Protein AF-A0A2A9NXT7-F1 (afdb_monomer_lite)

Organism: NCBI:txid703135

Foldseek 3Di:
DFEFDPVLLVVLQVLQVVCCVVVLFQKKWKWKDFLVGTHHTHIFHALFRPDCVLPGDDQLFKEFQFQVLQLLLLLLLLLCVQVVLFPQFDQLCVLVVLQPQAWEWDQDPVRDIDIDTAPDGAGLLCLLFQQQLQAQPPCPCLQDDDGPVFFDFDFAPDDPNVVSVVRDHGHDHGQAAHHDHQSSLSSQSSSCSSVVHHSQVSSCVQPQVVLVFDFKGLACDVVNVSSYGFAWEQDLVSHIDTPPCPTGGYHSHNNTYRRRRSRGRMMGRQNSVVSSLSLLLCLLVVNDPDRSGDNVSSVQQQDFDGDPRRQVVVCVVCVLPAHRWGGGSRFIWRQDQQQLAAHGSKGWDGRQQLKIKIHRSPLSMIMIMGRNYDGRPPVSSVVSVLVSRSSSLLSSLVVCVVVPNLVVNLVNLRSSCVSPVLDLVSLLSNLVSCLSVLVLVSSLVSLVSSCVNPVLPLSSLQSNLSSLVSVCVDDPVSNVVSLVSSLVSLVSSCVNVVPPPVSVVVNVVSVVVVVVVVVVVVVVVPDDDDDDDDDDDDDDDDDDDDDDDDDDDPDDDPDPPDDDDDDDDDDDDDDDDDDDDDDDDDDDDDDDDDDDDDDDDDDDDDDDDDDDDDDDDDDDDDDDDDDDDDDPPDPVVVVVVVVPDDDDDAADWADDPVRPIGGDDDDDDDDDDDDDDDDDDDDDDDDDDDDDDDDDDDDDDDDDDDQQLAPVSLVVQCVVDDDLVSNVVNVVSAQLLSCQVRPAVPDALVNVLSNLVSLLVVCVVVVPDVVSLVSVVSNLQSCQNHPCSLVNLQPDDPVSVVSVVSSCVSSVCSDDSPSNPDSHD

InterPro domains:
  IPR001466 Beta-lactamase-related [PF00144] (15-372)
  IPR011990 Tetratricopeptide-like helical domain superfamily [G3DSA:1.25.40.10] (394-530)
  IPR011990 Tetratricopeptide-like helical domain superfamily [SSF48452] (392-512)
  IPR012338 Beta-lactamase/transpeptidase-like [G3DSA:3.40.710.10] (1-393)
  IPR012338 Beta-lactamase/transpeptidase-like [SSF56601] (7-393)
  IPR019734 Tetratricopeptide repeat [PS50005] (390-423)
  IPR019734 Tetratricopeptide repeat [SM00028] (390-423)
  IPR019734 Tetratricopeptide repeat [SM00028] (424-457)
  IPR025986 RNA-polymerase II-associated protein 3-like, C-terminal domain [PF13877] (708-801)
  IPR050789 Diverse Enzymatic Activities [PTHR43283] (9-393)

Structure (mmCIF, N/CA/C/O backbone):
data_AF-A0A2A9NXT7-F1
#
_entry.id   AF-A0A2A9NXT7-F1
#
loop_
_atom_site.group_PDB
_atom_site.id
_atom_site.type_symbol
_atom_site.label_atom_id
_atom_site.label_alt_id
_atom_site.label_comp_id
_atom_site.label_asym_id
_atom_site.label_entity_id
_atom_site.label_seq_id
_atom_site.pdbx_PDB_ins_code
_atom_site.Cartn_x
_atom_site.Cartn_y
_atom_site.Cartn_z
_atom_site.occupancy
_atom_site.B_iso_or_equiv
_atom_site.auth_seq_id
_atom_site.auth_comp_id
_atom_site.auth_asym_id
_atom_site.auth_atom_id
_atom_site.pdbx_PDB_model_num
ATOM 1 N N . MET A 1 1 ? 7.589 -19.777 -10.063 1.00 59.06 1 MET A N 1
ATOM 2 C CA . MET A 1 1 ? 8.849 -19.120 -9.666 1.00 59.06 1 MET A CA 1
ATOM 3 C C . MET A 1 1 ? 8.966 -17.757 -10.291 1.00 59.06 1 MET A C 1
ATOM 5 O O . MET A 1 1 ? 9.467 -17.610 -11.402 1.00 59.06 1 MET A O 1
ATOM 9 N N . VAL A 1 2 ? 8.503 -16.762 -9.542 1.00 70.38 2 VAL A N 1
ATOM 10 C CA . VAL A 1 2 ? 8.770 -15.353 -9.833 1.00 70.38 2 VAL A CA 1
ATOM 11 C C . VAL A 1 2 ? 10.233 -15.041 -9.477 1.00 70.38 2 VAL A C 1
ATOM 13 O O . VAL A 1 2 ? 10.809 -15.640 -8.566 1.00 70.38 2 VAL A O 1
ATOM 16 N N . SER A 1 3 ? 10.883 -14.148 -10.224 1.00 74.06 3 SER A N 1
ATOM 17 C CA . SER A 1 3 ? 12.229 -13.667 -9.888 1.00 74.06 3 SER A CA 1
ATOM 18 C C . SER A 1 3 ? 12.524 -12.302 -10.505 1.00 74.06 3 SER A C 1
ATOM 20 O O . SER A 1 3 ? 11.929 -11.927 -11.514 1.00 74.06 3 SER A O 1
ATOM 22 N N . ILE A 1 4 ? 13.462 -11.574 -9.900 1.00 79.31 4 ILE A N 1
ATOM 23 C CA . ILE A 1 4 ? 14.001 -10.295 -10.380 1.00 79.31 4 ILE A CA 1
ATOM 24 C C . ILE A 1 4 ? 15.512 -10.483 -10.589 1.00 79.31 4 ILE A C 1
ATOM 26 O O . ILE A 1 4 ? 16.137 -11.316 -9.928 1.00 79.31 4 ILE A O 1
ATOM 30 N N . ARG A 1 5 ? 16.096 -9.774 -11.560 1.00 76.62 5 ARG A N 1
ATOM 31 C CA . ARG A 1 5 ? 17.522 -9.891 -11.906 1.00 76.62 5 ARG A CA 1
ATOM 32 C C . ARG A 1 5 ? 18.407 -9.041 -10.992 1.00 76.62 5 ARG A C 1
ATOM 34 O O . ARG A 1 5 ? 17.991 -7.965 -10.577 1.00 76.62 5 ARG A O 1
ATOM 41 N N . GLN A 1 6 ? 19.668 -9.450 -10.833 1.00 78.38 6 GLN A N 1
ATOM 42 C CA . GLN A 1 6 ? 20.720 -8.640 -10.196 1.00 78.38 6 GLN A CA 1
ATOM 43 C C . GLN A 1 6 ? 20.887 -7.255 -10.839 1.00 78.38 6 GLN A C 1
ATOM 45 O O . GLN A 1 6 ? 21.104 -6.286 -10.128 1.00 78.38 6 GLN A O 1
ATOM 50 N N . GLU A 1 7 ? 20.702 -7.143 -12.159 1.00 77.81 7 GLU A N 1
ATOM 51 C CA . GLU A 1 7 ? 20.704 -5.861 -12.885 1.00 77.81 7 GLU A CA 1
ATOM 52 C C . GLU A 1 7 ? 19.653 -4.882 -12.320 1.00 77.81 7 GLU A C 1
ATOM 54 O O . GLU A 1 7 ? 19.958 -3.728 -12.047 1.00 77.81 7 GLU A O 1
ATOM 59 N N . THR A 1 8 ? 18.428 -5.362 -12.080 1.00 83.06 8 THR A N 1
ATOM 60 C CA . THR A 1 8 ? 17.319 -4.564 -11.526 1.00 83.06 8 THR A CA 1
ATOM 61 C C . THR A 1 8 ? 17.441 -4.373 -10.010 1.00 83.06 8 THR A C 1
ATOM 63 O O . THR A 1 8 ? 17.021 -3.345 -9.492 1.00 83.06 8 THR A O 1
ATOM 66 N N . GLN A 1 9 ? 18.035 -5.331 -9.287 1.00 86.62 9 GLN A N 1
ATOM 67 C CA . GLN A 1 9 ? 18.376 -5.162 -7.868 1.00 86.62 9 GLN A CA 1
ATOM 68 C C . GLN A 1 9 ? 19.407 -4.037 -7.677 1.00 86.62 9 GLN A C 1
ATOM 70 O O . GLN A 1 9 ? 19.237 -3.220 -6.778 1.00 86.62 9 GLN A O 1
ATOM 75 N N . ALA A 1 10 ? 20.432 -3.970 -8.536 1.00 87.88 10 ALA A N 1
ATOM 76 C CA . ALA A 1 10 ? 21.434 -2.906 -8.521 1.00 87.88 10 ALA A CA 1
ATOM 77 C C . ALA A 1 10 ? 20.811 -1.537 -8.835 1.00 87.88 10 ALA A C 1
ATOM 79 O O . ALA A 1 10 ? 20.948 -0.630 -8.027 1.00 87.88 10 ALA A O 1
ATOM 80 N N . GLU A 1 11 ? 20.023 -1.415 -9.913 1.00 89.69 11 GLU A N 1
ATOM 81 C CA . GLU A 1 11 ? 19.340 -0.156 -10.271 1.00 89.69 11 GLU A CA 1
ATOM 82 C C . GLU A 1 11 ? 18.445 0.381 -9.130 1.00 89.69 11 GLU A C 1
ATOM 84 O O . GLU A 1 11 ? 18.387 1.584 -8.882 1.00 89.69 11 GLU A O 1
ATOM 89 N N . ILE A 1 12 ? 17.787 -0.515 -8.385 1.00 92.81 12 ILE A N 1
ATOM 90 C CA . ILE A 1 12 ? 16.991 -0.170 -7.197 1.00 92.81 12 ILE A CA 1
ATOM 91 C C . ILE A 1 12 ? 17.866 0.318 -6.031 1.00 92.81 12 ILE A C 1
ATOM 93 O O . ILE A 1 12 ? 17.501 1.289 -5.369 1.00 92.81 12 ILE A O 1
ATOM 97 N N . VAL A 1 13 ? 19.016 -0.317 -5.785 1.00 94.38 13 VAL A N 1
ATOM 98 C CA . VAL A 1 13 ? 19.983 0.122 -4.763 1.00 94.38 13 VAL A CA 1
ATOM 99 C C . VAL A 1 13 ? 20.605 1.471 -5.135 1.00 94.38 13 VAL A C 1
ATOM 101 O O . VAL A 1 13 ? 20.689 2.346 -4.277 1.00 94.38 13 VAL A O 1
ATOM 104 N N . ASP A 1 14 ? 20.965 1.678 -6.401 1.00 94.06 14 ASP A N 1
ATOM 105 C CA . ASP A 1 14 ? 21.561 2.923 -6.895 1.00 94.06 14 ASP A CA 1
ATOM 106 C C . ASP A 1 14 ? 20.595 4.111 -6.744 1.00 94.06 14 ASP A C 1
ATOM 108 O O . ASP A 1 14 ? 20.983 5.164 -6.239 1.00 94.06 14 ASP A O 1
ATOM 112 N N . ILE A 1 15 ? 19.313 3.934 -7.089 1.00 94.62 15 ILE A N 1
ATOM 113 C CA . ILE A 1 15 ? 18.274 4.965 -6.908 1.00 94.62 15 ILE A CA 1
ATOM 114 C C . ILE A 1 15 ? 18.008 5.250 -5.420 1.00 94.62 15 ILE A C 1
ATOM 116 O O . ILE A 1 15 ? 17.827 6.408 -5.038 1.00 94.62 15 ILE A O 1
ATOM 120 N N . ILE A 1 16 ? 18.013 4.221 -4.565 1.00 96.50 16 ILE A N 1
ATOM 121 C CA . ILE A 1 16 ? 17.891 4.396 -3.110 1.00 96.50 16 ILE A CA 1
ATOM 122 C C . ILE A 1 16 ? 19.084 5.195 -2.566 1.00 96.50 16 ILE A C 1
ATOM 124 O O . ILE A 1 16 ? 18.872 6.173 -1.851 1.00 96.50 16 ILE A O 1
ATOM 128 N N . ASN A 1 17 ? 20.317 4.854 -2.951 1.00 95.75 17 ASN A N 1
ATOM 129 C CA . ASN A 1 17 ? 21.516 5.597 -2.557 1.00 95.75 17 ASN A CA 1
ATOM 130 C C . ASN A 1 17 ? 21.456 7.055 -3.037 1.00 95.75 17 ASN A C 1
ATOM 132 O O . ASN A 1 17 ? 21.666 7.966 -2.238 1.00 95.75 17 ASN A O 1
ATOM 136 N N . GLN A 1 18 ? 21.061 7.299 -4.291 1.00 94.81 18 GLN A N 1
ATOM 137 C CA . GLN A 1 18 ? 20.911 8.646 -4.849 1.00 94.81 18 GLN A CA 1
ATOM 138 C C . GLN A 1 18 ? 19.901 9.507 -4.061 1.00 94.81 18 GLN A C 1
ATOM 140 O O . GLN A 1 18 ? 20.112 10.713 -3.894 1.00 94.81 18 GLN A O 1
ATOM 145 N N . ALA A 1 19 ? 18.823 8.917 -3.531 1.00 94.50 19 ALA A N 1
ATOM 146 C CA . ALA A 1 19 ? 17.852 9.624 -2.689 1.00 94.50 19 ALA A CA 1
ATOM 147 C C . ALA A 1 19 ? 18.433 10.055 -1.323 1.00 94.50 19 ALA A C 1
ATOM 149 O O . ALA A 1 19 ? 18.023 11.090 -0.790 1.00 94.50 19 ALA A O 1
ATOM 150 N N . ILE A 1 20 ? 19.409 9.309 -0.789 1.00 95.50 20 ILE A N 1
ATOM 151 C CA . ILE A 1 20 ? 20.138 9.648 0.445 1.00 95.50 20 ILE A CA 1
ATOM 152 C C . ILE A 1 20 ? 21.269 10.649 0.169 1.00 95.50 20 ILE A C 1
ATOM 154 O O . ILE A 1 20 ? 21.393 11.650 0.872 1.00 95.50 20 ILE A O 1
ATOM 158 N N . GLU A 1 21 ? 22.070 10.432 -0.878 1.00 93.44 21 GLU A N 1
ATOM 159 C CA . GLU A 1 21 ? 23.187 11.310 -1.265 1.00 93.44 21 GLU A CA 1
ATOM 160 C C . GLU A 1 21 ? 22.716 12.727 -1.622 1.00 93.44 21 GLU A C 1
ATOM 162 O O . GLU A 1 21 ? 23.329 13.715 -1.217 1.00 93.44 21 GLU A O 1
ATOM 167 N N . SER A 1 22 ? 21.575 12.837 -2.312 1.00 92.25 22 SER A N 1
ATOM 168 C CA . SER A 1 22 ? 20.908 14.118 -2.593 1.00 92.25 22 SER A CA 1
ATOM 169 C C . SER A 1 22 ? 20.229 14.753 -1.371 1.00 92.25 22 SER A C 1
ATOM 171 O O . SER A 1 22 ? 19.699 15.857 -1.482 1.00 92.25 22 SER A O 1
ATOM 173 N N . LYS A 1 23 ? 20.225 14.071 -0.214 1.00 90.44 23 LYS A N 1
ATOM 174 C CA . LYS A 1 23 ? 19.500 14.436 1.018 1.00 90.44 23 LYS A CA 1
ATOM 175 C C . LYS A 1 23 ? 17.987 14.610 0.829 1.00 90.44 23 LYS A C 1
ATOM 177 O O . LYS A 1 23 ? 17.329 15.268 1.632 1.00 90.44 23 LYS A O 1
ATOM 182 N N . THR A 1 24 ? 17.424 13.997 -0.213 1.00 90.19 24 THR A N 1
ATOM 183 C CA . THR A 1 24 ? 15.979 14.003 -0.483 1.00 90.19 24 THR A CA 1
ATOM 184 C C . THR A 1 24 ? 15.219 13.225 0.598 1.00 90.19 24 THR A C 1
ATOM 186 O O . THR A 1 24 ? 14.117 13.622 0.992 1.00 90.19 24 THR A O 1
ATOM 189 N N . LEU A 1 25 ? 15.822 12.145 1.108 1.00 94.25 25 LEU A N 1
ATOM 190 C CA . LEU A 1 25 ? 15.326 11.339 2.224 1.00 94.25 25 LEU A CA 1
ATOM 191 C C . LEU A 1 25 ? 16.438 11.096 3.263 1.00 94.25 25 LEU A C 1
ATOM 193 O O . LEU A 1 25 ? 17.611 11.036 2.892 1.00 94.25 25 LEU A O 1
ATOM 197 N N . PRO A 1 26 ? 16.090 10.930 4.554 1.00 94.69 26 PRO A N 1
ATOM 198 C CA . PRO A 1 26 ? 17.063 10.621 5.606 1.00 94.69 26 PRO A CA 1
ATOM 199 C C . PRO A 1 26 ? 17.515 9.156 5.558 1.00 94.69 26 PRO A C 1
ATOM 201 O O . PRO A 1 26 ? 18.662 8.831 5.867 1.00 94.69 26 PRO A O 1
ATOM 204 N N . ASN A 1 27 ? 16.587 8.278 5.178 1.00 96.19 27 ASN A N 1
ATOM 205 C CA . ASN A 1 27 ? 16.752 6.842 5.070 1.00 96.19 27 ASN A CA 1
ATOM 206 C C . ASN A 1 27 ? 15.660 6.240 4.171 1.00 96.19 27 ASN A C 1
ATOM 208 O O . ASN A 1 27 ? 14.629 6.871 3.919 1.00 96.19 27 ASN A O 1
ATOM 212 N N . VAL A 1 28 ? 15.891 5.005 3.727 1.00 97.62 28 VAL A N 1
ATOM 213 C CA . VAL A 1 28 ? 14.899 4.129 3.093 1.00 97.62 28 VAL A CA 1
ATOM 214 C C . VAL A 1 28 ? 15.187 2.688 3.508 1.00 97.62 28 VAL A C 1
ATOM 216 O O . VAL A 1 28 ? 16.340 2.256 3.470 1.00 97.62 28 VAL A O 1
ATOM 219 N N . VAL A 1 29 ? 14.144 1.913 3.810 1.00 98.25 29 VAL A N 1
ATOM 220 C CA . VAL A 1 29 ? 14.169 0.442 3.750 1.00 98.25 29 VAL A CA 1
ATOM 221 C C . VAL A 1 29 ? 13.077 -0.018 2.787 1.00 98.25 29 VAL A C 1
ATOM 223 O O . VAL A 1 29 ? 11.920 0.365 2.943 1.00 98.25 29 VAL A O 1
ATOM 226 N N . PHE A 1 30 ? 13.439 -0.832 1.794 1.00 98.44 30 PHE A N 1
ATOM 227 C CA . PHE A 1 30 ? 12.562 -1.311 0.724 1.00 98.44 30 PHE A CA 1
ATOM 228 C C . PHE A 1 30 ? 12.671 -2.832 0.557 1.00 98.44 30 PHE A C 1
ATOM 230 O O . PHE A 1 30 ? 13.759 -3.377 0.360 1.00 98.44 30 PHE A O 1
ATOM 237 N N . GLY A 1 31 ? 11.531 -3.520 0.617 1.00 98.00 31 GLY A N 1
ATOM 238 C CA . GLY A 1 31 ? 11.428 -4.973 0.510 1.00 98.00 31 GLY A CA 1
ATOM 239 C C . GLY A 1 31 ? 10.452 -5.409 -0.582 1.00 98.00 31 GLY A C 1
ATOM 240 O O . GLY A 1 31 ? 9.405 -4.789 -0.774 1.00 98.00 31 GLY A O 1
ATOM 241 N N . VAL A 1 32 ? 10.776 -6.497 -1.286 1.00 98.00 32 VAL A N 1
ATOM 242 C CA . VAL A 1 32 ? 9.929 -7.119 -2.319 1.00 98.00 32 VAL A CA 1
ATOM 243 C C . VAL A 1 32 ? 10.024 -8.637 -2.216 1.00 98.00 32 VAL A C 1
ATOM 245 O O . VAL A 1 32 ? 11.116 -9.200 -2.112 1.00 98.00 32 VAL A O 1
ATOM 248 N N . THR A 1 33 ? 8.885 -9.318 -2.288 1.00 97.56 33 THR A N 1
ATOM 249 C CA . THR A 1 33 ? 8.779 -10.774 -2.160 1.00 97.56 33 THR A CA 1
ATOM 250 C C . THR A 1 33 ? 7.800 -11.348 -3.177 1.00 97.56 33 THR A C 1
ATOM 252 O O . THR A 1 33 ? 6.821 -10.696 -3.537 1.00 97.56 33 THR A O 1
ATOM 255 N N . SER A 1 34 ? 8.035 -12.591 -3.593 1.00 95.38 34 SER A N 1
ATOM 256 C CA . SER A 1 34 ? 6.974 -13.464 -4.096 1.00 95.38 34 SER A CA 1
ATOM 257 C C . SER A 1 34 ? 6.466 -14.380 -2.981 1.00 95.38 34 SER A C 1
ATOM 259 O O . SER A 1 34 ? 6.934 -14.286 -1.841 1.00 95.38 34 SER A O 1
ATOM 261 N N . ALA A 1 35 ? 5.531 -15.280 -3.298 1.00 93.88 35 ALA A N 1
ATOM 262 C CA . ALA A 1 35 ? 5.104 -16.339 -2.382 1.00 93.88 35 ALA A CA 1
ATOM 263 C C . ALA A 1 35 ? 6.256 -17.300 -2.022 1.00 93.88 35 ALA A C 1
ATOM 265 O O . ALA A 1 35 ? 6.343 -17.763 -0.886 1.00 93.88 35 ALA A O 1
ATOM 266 N N . GLU A 1 36 ? 7.148 -17.604 -2.973 1.00 92.44 36 GLU A N 1
ATOM 267 C CA . GLU A 1 36 ? 8.217 -18.588 -2.762 1.00 92.44 36 GLU A CA 1
ATOM 268 C C . GLU A 1 36 ? 9.413 -18.021 -1.982 1.00 92.44 36 GLU A C 1
ATOM 270 O O . GLU A 1 36 ? 10.052 -18.759 -1.235 1.00 92.44 36 GLU A O 1
ATOM 275 N N . LYS A 1 37 ? 9.762 -16.740 -2.178 1.00 93.12 37 LYS A N 1
ATOM 276 C CA . LYS A 1 37 ? 10.974 -16.145 -1.591 1.00 93.12 37 LYS A CA 1
ATOM 277 C C . LYS A 1 37 ? 11.002 -14.618 -1.630 1.00 93.12 37 LYS A C 1
ATOM 279 O O . LYS A 1 37 ? 10.293 -13.970 -2.398 1.00 93.12 37 LYS A O 1
ATOM 284 N N . GLU A 1 38 ? 11.931 -14.062 -0.864 1.00 94.81 38 GLU A N 1
ATOM 285 C CA . GLU A 1 38 ? 12.417 -12.695 -1.039 1.00 94.81 38 GLU A CA 1
ATOM 286 C C . GLU A 1 38 ? 13.038 -12.481 -2.427 1.00 94.81 38 GLU A C 1
ATOM 288 O O . GLU A 1 38 ? 13.704 -13.367 -2.973 1.00 94.81 38 GLU A O 1
ATOM 293 N N . LEU A 1 39 ? 12.812 -11.297 -2.997 1.00 93.38 39 LEU A N 1
ATOM 294 C CA . LEU A 1 39 ? 13.306 -10.906 -4.318 1.00 93.38 39 LEU A CA 1
ATOM 295 C C . LEU A 1 39 ? 14.231 -9.693 -4.255 1.00 93.38 39 LEU A C 1
ATOM 297 O O . LEU A 1 39 ? 15.220 -9.658 -4.984 1.00 93.38 39 LEU A O 1
ATOM 301 N N . ILE A 1 40 ? 13.915 -8.716 -3.405 1.00 95.06 40 ILE A N 1
ATOM 302 C CA . ILE A 1 40 ? 14.730 -7.532 -3.124 1.00 95.06 40 ILE A CA 1
ATOM 303 C C . ILE A 1 40 ? 14.623 -7.254 -1.625 1.00 95.06 40 ILE A C 1
ATOM 305 O O . ILE A 1 40 ? 13.520 -7.259 -1.078 1.00 95.06 40 ILE A O 1
ATOM 309 N N . PHE A 1 41 ? 15.750 -6.943 -0.995 1.00 96.38 41 PHE A N 1
ATOM 310 C CA . PHE A 1 41 ? 15.785 -6.212 0.264 1.00 96.38 41 PHE A CA 1
ATOM 311 C C . PHE A 1 41 ? 16.926 -5.195 0.170 1.00 96.38 41 PHE A C 1
ATOM 313 O O . PHE A 1 41 ? 18.079 -5.580 -0.012 1.00 96.38 41 PHE A O 1
ATOM 320 N N . ALA A 1 42 ? 16.596 -3.907 0.205 1.00 96.81 42 ALA A N 1
ATOM 321 C CA . ALA A 1 42 ? 17.526 -2.801 -0.003 1.00 96.81 42 ALA A CA 1
ATOM 322 C C . ALA A 1 42 ? 17.309 -1.732 1.073 1.00 96.81 42 ALA A C 1
ATOM 324 O O . ALA A 1 42 ? 16.172 -1.459 1.458 1.00 96.81 42 ALA A O 1
ATOM 325 N N . HIS A 1 43 ? 18.390 -1.139 1.575 1.00 97.12 43 HIS A N 1
ATOM 326 C CA . HIS A 1 43 ? 18.325 -0.142 2.639 1.00 97.12 43 HIS A CA 1
ATOM 327 C C . HIS A 1 43 ? 19.520 0.817 2.592 1.00 97.12 43 HIS A C 1
ATOM 329 O O . HIS A 1 43 ? 20.632 0.397 2.276 1.00 97.12 43 HIS A O 1
ATOM 335 N N . ALA A 1 44 ? 19.291 2.093 2.912 1.00 97.12 44 ALA A N 1
ATOM 336 C CA . ALA A 1 44 ? 20.326 3.127 2.979 1.00 97.12 44 ALA A CA 1
ATOM 337 C C . ALA A 1 44 ? 19.911 4.288 3.900 1.00 97.12 44 ALA A C 1
ATOM 339 O O . ALA A 1 44 ? 18.722 4.510 4.128 1.00 97.12 44 ALA A O 1
ATOM 340 N N . GLY A 1 45 ? 20.892 5.056 4.385 1.00 96.25 45 GLY A N 1
ATOM 341 C CA . GLY A 1 45 ? 20.693 6.210 5.273 1.00 96.25 45 GLY A CA 1
ATOM 342 C C . GLY A 1 45 ? 20.793 5.895 6.769 1.00 96.25 45 GLY A C 1
ATOM 343 O O . GLY A 1 45 ? 21.011 4.749 7.173 1.00 96.25 45 GLY A O 1
ATOM 344 N N . THR A 1 46 ? 20.705 6.934 7.599 1.00 95.50 46 THR A N 1
ATOM 345 C CA . THR A 1 46 ? 20.959 6.867 9.050 1.00 95.50 46 THR A CA 1
ATOM 346 C C . THR A 1 46 ? 19.669 6.701 9.855 1.00 95.50 46 THR A C 1
ATOM 348 O O . THR A 1 46 ? 18.597 7.116 9.416 1.00 95.50 46 THR A O 1
ATOM 351 N N . ARG A 1 47 ? 19.754 6.091 11.047 1.00 94.00 47 ARG A N 1
ATOM 352 C CA . ARG A 1 47 ? 18.587 5.898 11.937 1.00 94.00 47 ARG A CA 1
ATOM 353 C C . ARG A 1 47 ? 18.106 7.196 12.592 1.00 94.00 47 ARG A C 1
ATOM 355 O O . ARG A 1 47 ? 16.940 7.297 12.953 1.00 94.00 47 ARG A O 1
ATOM 362 N N . VAL A 1 48 ? 19.006 8.164 12.739 1.00 93.62 48 VAL A N 1
ATOM 363 C CA . VAL A 1 48 ? 18.751 9.534 13.202 1.00 93.62 48 VAL A CA 1
ATOM 364 C C . VAL A 1 48 ? 19.194 10.498 12.102 1.00 93.62 48 VAL A C 1
ATOM 366 O O . VAL A 1 48 ? 20.226 10.268 11.460 1.00 93.62 48 VAL A O 1
ATOM 369 N N . LEU A 1 49 ? 18.431 11.566 11.849 1.00 93.12 49 LEU A N 1
ATOM 370 C CA . LEU A 1 49 ? 18.704 12.488 10.739 1.00 93.12 49 LEU A CA 1
ATOM 371 C C . LEU A 1 49 ? 20.106 13.113 10.845 1.00 93.12 49 LEU A C 1
ATOM 373 O O . LEU A 1 49 ? 20.425 13.798 11.813 1.00 93.12 49 LEU A O 1
ATOM 377 N N . SER A 1 50 ? 20.912 12.948 9.791 1.00 86.56 50 SER A N 1
ATOM 378 C CA . SER A 1 50 ? 22.270 13.509 9.672 1.00 86.56 50 SER A CA 1
ATOM 379 C C . SER A 1 50 ? 23.258 13.092 10.776 1.00 86.56 50 SER A C 1
ATOM 381 O O . SER A 1 50 ? 24.304 13.724 10.920 1.00 86.56 50 SER A O 1
ATOM 383 N N . GLU A 1 51 ? 22.981 12.014 11.518 1.00 90.38 51 GLU A N 1
ATOM 384 C CA . GLU A 1 51 ? 23.809 11.556 12.641 1.00 90.38 51 GLU A CA 1
ATOM 385 C C . GLU A 1 51 ? 24.330 10.114 12.420 1.00 90.38 51 GLU A C 1
ATOM 387 O O . GLU A 1 51 ? 23.754 9.156 12.943 1.00 90.38 51 GLU A O 1
ATOM 392 N N . PRO A 1 52 ? 25.434 9.905 11.668 1.00 89.38 52 PRO A N 1
ATOM 393 C CA . PRO A 1 52 ? 25.978 8.566 11.390 1.00 89.38 52 PRO A CA 1
ATOM 394 C C . PRO A 1 52 ? 26.400 7.761 12.627 1.00 89.38 52 PRO A C 1
ATOM 396 O O . PRO A 1 52 ? 26.440 6.533 12.572 1.00 89.38 52 PRO A O 1
ATOM 399 N N . SER A 1 53 ? 26.685 8.427 13.751 1.00 90.62 53 SER A N 1
ATOM 400 C CA . SER A 1 53 ? 26.969 7.793 15.047 1.00 90.62 53 SER A CA 1
ATOM 401 C C . SER A 1 53 ? 25.776 7.035 15.639 1.00 90.62 53 SER A C 1
ATOM 403 O O . SER A 1 53 ? 25.989 6.127 16.438 1.00 90.62 53 SER A O 1
ATOM 405 N N . SER A 1 54 ? 24.544 7.339 15.214 1.00 85.31 54 SER A N 1
ATOM 406 C CA . SER A 1 54 ? 23.336 6.573 15.572 1.00 85.31 54 SER A CA 1
ATOM 407 C C . SER A 1 54 ? 23.243 5.199 14.888 1.00 85.31 54 SER A C 1
ATOM 409 O O . SER A 1 54 ? 22.408 4.369 15.254 1.00 85.31 54 SER A O 1
ATOM 411 N N . GLY A 1 55 ? 24.096 4.952 13.889 1.00 91.69 55 GLY A N 1
ATOM 412 C CA . GLY A 1 55 ? 24.028 3.788 13.016 1.00 91.69 55 GLY A CA 1
ATOM 413 C C . GLY A 1 55 ? 23.150 3.998 11.779 1.00 91.69 55 GLY A C 1
ATOM 414 O O . GLY A 1 55 ? 22.448 4.9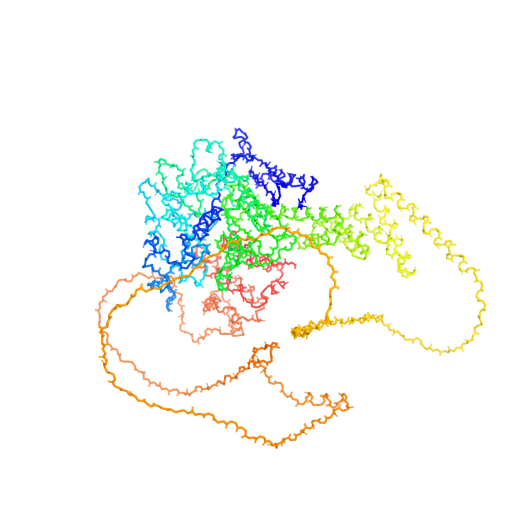98 11.609 1.00 91.69 55 GLY A O 1
ATOM 415 N N . TYR A 1 56 ? 23.212 3.016 10.885 1.00 95.50 56 TYR A N 1
ATOM 416 C CA . TYR A 1 56 ? 22.482 2.999 9.619 1.00 95.50 56 TYR A CA 1
ATOM 417 C C . TYR A 1 56 ? 21.208 2.160 9.734 1.00 95.50 56 TYR A C 1
ATOM 419 O O . TYR A 1 56 ? 21.097 1.300 10.614 1.00 95.50 56 TYR A O 1
ATOM 427 N N . VAL A 1 57 ? 20.236 2.411 8.857 1.00 96.94 57 VAL A N 1
ATOM 428 C CA . VAL A 1 57 ? 19.070 1.527 8.740 1.00 96.94 57 VAL A CA 1
ATOM 429 C C . VAL A 1 57 ? 19.473 0.182 8.145 1.00 96.94 57 VAL A C 1
ATOM 431 O O . VAL A 1 57 ? 20.358 0.097 7.291 1.00 96.94 57 VAL A O 1
ATOM 434 N N . ASP A 1 58 ? 18.813 -0.873 8.605 1.00 96.31 58 ASP A N 1
ATOM 435 C CA . ASP A 1 58 ? 19.070 -2.263 8.240 1.00 96.31 58 ASP A CA 1
ATOM 436 C C . ASP A 1 58 ? 17.787 -3.113 8.315 1.00 96.31 58 ASP A C 1
ATOM 438 O O . ASP A 1 58 ? 16.690 -2.621 8.587 1.00 96.31 58 ASP A O 1
ATOM 442 N N . LYS A 1 59 ? 17.926 -4.420 8.070 1.00 96.19 59 LYS A N 1
ATOM 443 C CA . LYS A 1 59 ? 16.820 -5.389 8.066 1.00 96.19 59 LYS A CA 1
ATOM 444 C C . LYS A 1 59 ? 16.118 -5.585 9.424 1.00 96.19 59 LYS A C 1
ATOM 446 O O . LYS A 1 59 ? 14.993 -6.074 9.431 1.00 96.19 59 LYS A O 1
ATOM 451 N N . ASP A 1 60 ? 16.772 -5.261 10.543 1.00 96.25 60 ASP A N 1
ATOM 452 C CA . ASP A 1 60 ? 16.280 -5.508 11.910 1.00 96.25 60 ASP A CA 1
ATOM 453 C C . ASP A 1 60 ? 15.948 -4.196 12.659 1.00 96.25 60 ASP A C 1
ATOM 455 O O . ASP A 1 60 ? 15.549 -4.219 13.830 1.00 96.25 60 ASP A O 1
ATOM 459 N N . THR A 1 61 ? 16.077 -3.062 11.962 1.00 97.94 61 THR A N 1
ATOM 460 C CA . THR A 1 61 ? 15.638 -1.720 12.358 1.00 97.94 61 THR A CA 1
ATOM 461 C C . THR A 1 61 ? 14.114 -1.684 12.478 1.00 97.94 61 THR A C 1
ATOM 463 O O . THR A 1 61 ? 13.392 -2.194 11.619 1.00 97.94 61 THR A O 1
ATOM 466 N N . ILE A 1 62 ? 13.622 -1.092 13.562 1.00 97.88 62 ILE A N 1
ATOM 467 C CA . ILE A 1 62 ? 12.213 -1.075 13.953 1.00 97.88 62 ILE A CA 1
ATOM 468 C C . ILE A 1 62 ? 11.592 0.262 13.556 1.00 97.88 62 ILE A C 1
ATOM 470 O O . ILE A 1 62 ? 12.047 1.313 13.991 1.00 97.88 62 ILE A O 1
ATOM 474 N N . PHE A 1 63 ? 10.520 0.204 12.775 1.00 98.06 63 PHE A N 1
ATOM 475 C CA . PHE A 1 63 ? 9.732 1.344 12.316 1.00 98.06 63 PHE A CA 1
ATOM 476 C C . PHE A 1 63 ? 8.410 1.400 13.085 1.00 98.06 63 PHE A C 1
ATOM 478 O O . PHE A 1 63 ? 7.825 0.356 13.394 1.00 98.06 63 PHE A O 1
ATOM 485 N N . TRP A 1 64 ? 7.883 2.600 13.330 1.00 96.88 64 TRP A N 1
ATOM 486 C CA . TRP A 1 64 ? 6.477 2.753 13.690 1.00 96.88 64 TRP A CA 1
ATOM 487 C C . TRP A 1 64 ? 5.617 2.479 12.451 1.00 96.88 64 TRP A C 1
ATOM 489 O O . TRP A 1 64 ? 5.772 3.122 11.410 1.00 96.88 64 TRP A O 1
ATOM 499 N N . MET A 1 65 ? 4.717 1.497 12.539 1.00 97.12 65 MET A N 1
ATOM 500 C CA . MET A 1 65 ? 3.869 1.084 11.414 1.00 97.12 65 MET A CA 1
ATOM 501 C C . MET A 1 65 ? 2.738 2.076 11.145 1.00 97.12 65 MET A C 1
ATOM 503 O O . MET A 1 65 ? 2.150 2.066 10.059 1.00 97.12 65 MET A O 1
ATOM 507 N N . CYS A 1 66 ? 2.393 2.907 12.134 1.00 95.06 66 CYS A N 1
ATOM 508 C CA . CYS A 1 66 ? 1.177 3.709 12.135 1.00 95.06 66 CYS A CA 1
ATOM 509 C C . CYS A 1 66 ? -0.011 2.836 11.671 1.00 95.06 66 CYS A C 1
ATOM 511 O O . CYS A 1 66 ? -0.229 1.720 12.148 1.00 95.06 66 CYS A O 1
ATOM 513 N N . SER A 1 67 ? -0.771 3.297 10.678 1.00 95.56 67 SER A N 1
ATOM 514 C CA . SER A 1 67 ? -1.951 2.595 10.178 1.00 95.56 67 SER A CA 1
ATOM 515 C C . SER A 1 67 ? -1.695 1.310 9.383 1.00 95.56 67 SER A C 1
ATOM 517 O O . SER A 1 67 ? -2.658 0.590 9.140 1.00 95.56 67 SER A O 1
ATOM 519 N N . MET A 1 68 ? -0.449 0.923 9.083 1.00 97.50 68 MET A N 1
ATOM 520 C CA . MET A 1 68 ? -0.155 -0.445 8.615 1.00 97.50 68 MET A CA 1
ATOM 521 C C . MET A 1 68 ? -0.442 -1.519 9.685 1.00 97.50 68 MET A C 1
ATOM 523 O O . MET A 1 68 ? -0.589 -2.695 9.347 1.00 97.50 68 MET A O 1
ATOM 527 N N . THR A 1 69 ? -0.616 -1.120 10.954 1.00 98.50 69 THR A N 1
ATOM 528 C CA . THR A 1 69 ? -1.181 -1.962 12.030 1.00 98.50 69 THR A CA 1
ATOM 529 C C . THR A 1 69 ? -2.559 -2.527 11.663 1.00 98.50 69 THR A C 1
ATOM 531 O O . THR A 1 69 ? -2.873 -3.663 12.019 1.00 98.50 69 THR A O 1
ATOM 534 N N . LYS A 1 70 ? -3.370 -1.768 10.906 1.00 98.56 70 LYS A N 1
ATOM 535 C CA . LYS A 1 70 ? -4.780 -2.093 10.648 1.00 98.56 70 LYS A CA 1
ATOM 536 C C . LYS A 1 70 ? -4.975 -3.446 9.969 1.00 98.56 70 LYS A C 1
ATOM 538 O O . LYS A 1 70 ? -5.832 -4.210 10.397 1.00 98.56 70 LYS A O 1
ATOM 543 N N . MET A 1 71 ? -4.146 -3.772 8.973 1.00 98.38 71 MET A N 1
ATOM 544 C CA . MET A 1 71 ? -4.178 -5.084 8.313 1.00 98.38 71 MET A CA 1
ATOM 545 C C . MET A 1 71 ? -4.002 -6.212 9.337 1.00 98.38 71 MET A C 1
ATOM 547 O O . MET A 1 71 ? -4.777 -7.162 9.355 1.00 98.38 71 MET A O 1
ATOM 551 N N . VAL A 1 72 ? -3.001 -6.096 10.210 1.00 98.69 72 VAL A N 1
ATOM 552 C CA . VAL A 1 72 ? -2.617 -7.145 11.164 1.00 98.69 72 VAL A CA 1
ATOM 553 C C . VAL A 1 72 ? -3.692 -7.355 12.237 1.00 98.69 72 VAL A C 1
ATOM 555 O O . VAL A 1 72 ? -4.040 -8.495 12.535 1.00 98.69 72 VAL A O 1
ATOM 558 N N . ALA A 1 73 ? -4.304 -6.280 12.741 1.00 98.50 73 ALA A N 1
ATOM 559 C CA . ALA A 1 73 ? -5.438 -6.380 13.661 1.00 98.50 73 ALA A CA 1
ATOM 560 C C . ALA A 1 73 ? -6.711 -6.941 12.992 1.00 98.50 73 ALA A C 1
ATOM 562 O O . ALA A 1 73 ? -7.402 -7.773 13.583 1.00 98.50 73 ALA A O 1
ATOM 563 N N . SER A 1 74 ? -7.003 -6.558 11.744 1.00 98.75 74 SER A N 1
ATOM 564 C CA . SER A 1 74 ? -8.112 -7.142 10.976 1.00 98.75 74 SER A CA 1
ATOM 565 C C . SER A 1 74 ? -7.914 -8.639 10.720 1.00 98.75 74 SER A C 1
ATOM 567 O O . SER A 1 74 ? -8.868 -9.407 10.826 1.00 98.75 74 SER A O 1
ATOM 569 N N . LEU A 1 75 ? -6.677 -9.084 10.461 1.00 98.75 75 LEU A N 1
ATOM 570 C CA . LEU A 1 75 ? -6.336 -10.506 10.350 1.00 98.75 75 LEU A CA 1
ATOM 571 C C . LEU A 1 75 ? -6.609 -11.267 11.660 1.00 98.75 75 LEU A C 1
ATOM 573 O O . LEU A 1 75 ? -7.178 -12.354 11.605 1.00 98.75 75 LEU A O 1
ATOM 577 N N . ALA A 1 76 ? -6.295 -10.698 12.828 1.00 98.81 76 ALA A N 1
ATOM 578 C CA . ALA A 1 76 ? -6.611 -11.318 14.121 1.00 98.81 76 ALA A CA 1
ATOM 579 C C . ALA A 1 76 ? -8.122 -11.490 14.352 1.00 98.81 76 ALA A C 1
ATOM 581 O O . ALA A 1 76 ? -8.574 -12.550 14.789 1.00 98.81 76 ALA A O 1
ATOM 582 N N . LEU A 1 77 ? -8.933 -10.487 14.000 1.00 98.81 77 LEU A N 1
ATOM 583 C CA . LEU A 1 77 ? -10.389 -10.609 14.098 1.00 98.81 77 LEU A CA 1
ATOM 584 C C . LEU A 1 77 ? -10.945 -11.613 13.075 1.00 98.81 77 LEU A C 1
ATOM 586 O O . LEU A 1 77 ? -11.816 -12.414 13.415 1.00 98.81 77 LEU A O 1
ATOM 590 N N . LEU A 1 78 ? -10.385 -11.663 11.862 1.00 98.75 78 LEU A N 1
ATOM 591 C CA . LEU A 1 78 ? -10.711 -12.702 10.882 1.00 98.75 78 LEU A CA 1
ATOM 592 C C . LEU A 1 78 ? -10.310 -14.113 11.350 1.00 98.75 78 LEU A C 1
ATOM 594 O O . LEU A 1 78 ? -11.000 -15.063 10.995 1.00 98.75 78 LEU A O 1
ATOM 598 N N . GLN A 1 79 ? -9.283 -14.287 12.193 1.00 98.69 79 GLN A N 1
ATOM 599 C CA . GLN A 1 79 ? -8.986 -15.595 12.801 1.00 98.69 79 GLN A CA 1
ATOM 600 C C . GLN A 1 79 ? -10.076 -16.025 13.790 1.00 98.69 79 GLN A C 1
ATOM 602 O O . GLN A 1 79 ? -10.394 -17.210 13.873 1.00 98.69 79 GLN A O 1
ATOM 607 N N . LEU A 1 80 ? -10.688 -15.094 14.529 1.00 98.69 80 LEU A N 1
ATOM 608 C CA . LEU A 1 80 ? -11.834 -15.405 15.391 1.00 98.69 80 LEU A CA 1
ATOM 609 C C . LEU A 1 80 ? -13.096 -15.739 14.582 1.00 98.69 80 LEU A C 1
ATOM 611 O O . LEU A 1 80 ? -13.848 -16.625 14.992 1.00 98.69 80 LEU A O 1
ATOM 615 N N . VAL A 1 81 ? -13.287 -15.099 13.424 1.00 98.62 81 VAL A N 1
ATOM 616 C CA . VAL A 1 81 ? -14.348 -15.440 12.458 1.00 98.62 81 VAL A CA 1
ATOM 617 C C . VAL A 1 81 ? -14.118 -16.828 11.853 1.00 98.62 81 VAL A C 1
ATOM 619 O O . VAL A 1 81 ? -15.014 -17.667 11.903 1.00 98.62 81 VAL A O 1
ATOM 622 N N . ASP A 1 82 ? -12.907 -17.123 11.368 1.00 98.31 82 ASP A N 1
ATOM 623 C CA . ASP A 1 82 ? -12.535 -18.437 10.823 1.00 98.31 82 ASP A CA 1
ATOM 624 C C . ASP A 1 82 ? -12.773 -19.558 11.850 1.00 98.31 82 ASP A C 1
ATOM 626 O O . ASP A 1 82 ? -13.339 -20.606 11.535 1.00 98.31 82 ASP A O 1
ATOM 630 N N . ARG A 1 83 ? -12.425 -19.307 13.118 1.00 97.94 83 ARG A N 1
ATOM 631 C CA . ARG A 1 83 ? -12.637 -20.225 14.250 1.00 97.94 83 ARG A CA 1
ATOM 632 C C . ARG A 1 83 ? -14.093 -20.289 14.742 1.00 97.94 83 ARG A C 1
ATOM 634 O O . ARG A 1 83 ? -14.357 -21.021 15.692 1.00 97.94 83 ARG A O 1
ATOM 641 N N . GLY A 1 84 ? -15.024 -19.544 14.141 1.00 97.81 84 GLY A N 1
ATOM 642 C CA . GLY A 1 84 ? -16.443 -19.532 14.514 1.00 97.81 84 GLY A CA 1
ATOM 643 C C . GLY A 1 84 ? -16.743 -18.913 15.885 1.00 97.81 84 GLY A C 1
ATOM 644 O O . GLY A 1 84 ? -17.794 -19.188 16.455 1.00 97.81 84 GLY A O 1
ATOM 645 N N . LYS A 1 85 ? -15.827 -18.101 16.435 1.00 98.31 85 LYS A N 1
ATOM 646 C CA . LYS A 1 85 ? -16.016 -17.381 17.709 1.00 98.31 85 LYS A CA 1
ATOM 647 C C . LYS A 1 85 ? -16.749 -16.042 17.548 1.00 98.31 85 LYS A C 1
ATOM 649 O O . LYS A 1 85 ? -17.226 -15.501 18.541 1.00 98.31 85 LYS A O 1
ATOM 654 N N . VAL A 1 86 ? -16.796 -15.504 16.329 1.00 98.31 86 VAL A N 1
ATOM 655 C CA . VAL A 1 86 ? -17.413 -14.215 15.979 1.00 98.31 86 VAL A CA 1
ATOM 656 C C . VAL A 1 86 ? -18.098 -14.342 14.619 1.00 98.31 86 VAL A C 1
ATOM 658 O O . VAL A 1 86 ? -17.469 -14.839 13.685 1.00 98.31 86 VAL A O 1
ATOM 661 N N . SER A 1 87 ? -19.339 -13.873 14.457 1.00 98.44 87 SER A N 1
ATOM 662 C CA . SER A 1 87 ? -19.923 -13.682 13.124 1.00 98.44 87 SER A CA 1
ATOM 663 C C . SER A 1 87 ? -19.601 -12.295 12.574 1.00 98.44 87 SER A C 1
ATOM 665 O O . SER A 1 87 ? -19.589 -11.299 13.294 1.00 98.44 87 SER A O 1
ATOM 667 N N . LEU A 1 88 ? -19.423 -12.201 11.256 1.00 98.50 88 LEU A N 1
ATOM 668 C CA . LEU A 1 88 ? -19.327 -10.919 10.549 1.00 98.50 88 LEU A CA 1
ATOM 669 C C . LEU A 1 88 ? -20.611 -10.083 10.656 1.00 98.50 88 LEU A C 1
ATOM 671 O O . LEU A 1 88 ? -20.552 -8.858 10.536 1.00 98.50 88 LEU A O 1
ATOM 675 N N . ASP A 1 89 ? -21.744 -10.746 10.886 1.00 98.31 89 ASP A N 1
ATOM 676 C CA . ASP A 1 89 ? -23.074 -10.149 11.014 1.00 98.31 89 ASP A CA 1
ATOM 677 C C . ASP A 1 89 ? -23.549 -10.020 12.468 1.00 98.31 89 ASP A C 1
ATOM 679 O O . ASP A 1 89 ? -24.668 -9.565 12.705 1.00 98.31 89 ASP A O 1
ATOM 683 N N . ASP A 1 90 ? -22.704 -10.360 13.449 1.00 98.50 90 ASP A N 1
ATOM 684 C CA . ASP A 1 90 ? -22.983 -10.012 14.840 1.00 98.50 90 ASP A CA 1
ATOM 685 C C . ASP A 1 90 ? -22.881 -8.498 15.034 1.00 98.50 90 ASP A C 1
ATOM 687 O O . ASP A 1 90 ? -22.012 -7.815 14.478 1.00 98.50 90 ASP A O 1
ATOM 691 N N . ALA A 1 91 ? -23.775 -7.960 15.860 1.00 98.38 91 ALA A N 1
ATOM 692 C CA . ALA A 1 91 ? -23.684 -6.581 16.304 1.00 98.38 91 ALA A CA 1
ATOM 693 C C . ALA A 1 91 ? -22.468 -6.435 17.226 1.00 98.38 91 ALA A C 1
ATOM 695 O O . ALA A 1 91 ? -22.371 -7.111 18.249 1.00 98.38 91 ALA A O 1
ATOM 696 N N . ALA A 1 92 ? -21.559 -5.513 16.910 1.00 97.62 92 ALA A N 1
ATOM 697 C CA . ALA A 1 92 ? -20.335 -5.279 17.674 1.00 97.62 92 ALA A CA 1
ATOM 698 C C . ALA A 1 92 ? -20.615 -4.942 19.152 1.00 97.62 92 ALA A C 1
ATOM 700 O O . ALA A 1 92 ? -19.789 -5.230 20.016 1.00 97.62 92 ALA A O 1
ATOM 701 N N . SER A 1 93 ? -21.807 -4.414 19.456 1.00 96.56 93 SER A N 1
ATOM 702 C CA . SER A 1 93 ? -22.295 -4.162 20.814 1.00 96.56 93 SER A CA 1
ATOM 703 C C . SER A 1 93 ? -22.564 -5.416 21.659 1.00 96.56 93 SER A C 1
ATOM 705 O O . SER A 1 93 ? -22.722 -5.285 22.869 1.00 96.56 93 SER A O 1
ATOM 707 N N . GLN A 1 94 ? -22.610 -6.616 21.064 1.00 97.44 94 GLN A N 1
ATOM 708 C CA . GLN A 1 94 ? -22.631 -7.884 21.809 1.00 97.44 94 GLN A CA 1
ATOM 709 C C . GLN A 1 94 ? -21.304 -8.118 22.550 1.00 97.44 94 GLN A C 1
ATOM 711 O O . GLN A 1 94 ? -21.299 -8.613 23.674 1.00 97.44 94 GLN A O 1
ATOM 716 N N . TYR A 1 95 ? -20.183 -7.731 21.931 1.00 97.00 95 TYR A N 1
ATOM 717 C CA . TYR A 1 95 ? -18.845 -7.836 22.515 1.00 97.00 95 TYR A CA 1
ATOM 718 C C . TYR A 1 95 ? -18.475 -6.557 23.272 1.00 97.00 95 TYR A C 1
ATOM 720 O O . TYR A 1 95 ? -18.006 -6.611 24.408 1.00 97.00 95 TYR A O 1
ATOM 728 N N . LEU A 1 96 ? -18.726 -5.397 22.661 1.00 95.25 96 LEU A N 1
ATOM 729 C CA . LEU A 1 96 ? -18.373 -4.077 23.180 1.00 95.25 96 LEU A CA 1
ATOM 730 C C . LEU A 1 96 ? -19.638 -3.239 23.452 1.00 95.25 96 LEU A C 1
ATOM 732 O O . LEU A 1 96 ? -20.016 -2.433 22.598 1.00 95.25 96 LEU A O 1
ATOM 736 N N . PRO A 1 97 ? -20.310 -3.384 24.616 1.00 93.44 97 PRO A N 1
ATOM 737 C CA . PRO A 1 97 ? -21.457 -2.554 25.008 1.00 93.44 97 PRO A CA 1
ATOM 738 C C . PRO A 1 97 ? -21.215 -1.040 24.905 1.00 93.44 97 PRO A C 1
ATOM 740 O O . PRO A 1 97 ? -22.162 -0.270 24.765 1.00 93.44 97 PRO A O 1
ATOM 743 N N . GLU A 1 98 ? -19.951 -0.616 24.910 1.00 91.94 98 GLU A N 1
ATOM 744 C CA . GLU A 1 98 ? -19.476 0.738 24.616 1.00 91.94 98 GLU A CA 1
ATOM 745 C C . GLU A 1 98 ? -19.945 1.277 23.237 1.00 91.94 98 GLU A C 1
ATOM 747 O O . GLU A 1 98 ? -20.043 2.490 23.046 1.00 91.94 98 GLU A O 1
ATOM 752 N N . LEU A 1 99 ? -20.279 0.385 22.292 1.00 93.69 99 LEU A N 1
ATOM 753 C CA . LEU A 1 99 ? -20.833 0.679 20.961 1.00 93.69 99 LEU A CA 1
ATOM 754 C C . LEU A 1 99 ? -22.374 0.594 20.886 1.00 93.69 99 LEU A C 1
ATOM 756 O O . LEU A 1 99 ? -22.944 0.665 19.795 1.00 93.69 99 LEU A O 1
ATOM 760 N N . ALA A 1 100 ? -23.075 0.433 22.012 1.00 91.31 100 ALA A N 1
ATOM 761 C CA . ALA A 1 100 ? -24.536 0.492 22.056 1.00 91.31 100 ALA A CA 1
ATOM 762 C C . ALA A 1 100 ? -25.062 1.943 22.042 1.00 91.31 100 ALA A C 1
ATOM 764 O O . ALA A 1 100 ? -24.378 2.880 22.449 1.00 91.31 100 ALA A O 1
ATOM 765 N N . ASN A 1 101 ? -26.321 2.127 21.621 1.00 89.75 101 ASN A N 1
ATOM 766 C CA . ASN A 1 101 ? -27.076 3.390 21.728 1.00 89.75 101 ASN A CA 1
ATOM 767 C C . ASN A 1 101 ? -26.388 4.629 21.110 1.00 89.75 101 ASN A C 1
ATOM 769 O O . ASN A 1 101 ? -26.605 5.763 21.549 1.00 89.75 101 ASN A O 1
ATOM 773 N N . LEU A 1 102 ? -25.555 4.419 20.088 1.00 93.12 102 LEU A N 1
ATOM 774 C CA . LEU A 1 102 ? -24.790 5.479 19.438 1.00 93.12 102 LEU A CA 1
ATOM 775 C C . LEU A 1 102 ? -25.690 6.496 18.723 1.00 93.12 102 LEU A C 1
ATOM 777 O O . LEU A 1 102 ? -26.810 6.210 18.291 1.00 93.12 102 LEU A O 1
ATOM 781 N N . ARG A 1 103 ? -25.161 7.712 18.578 1.00 94.94 103 ARG A N 1
ATOM 782 C CA . ARG A 1 103 ? -25.788 8.803 17.827 1.00 94.94 103 ARG A CA 1
ATOM 783 C C . ARG A 1 103 ? -25.071 9.005 16.503 1.00 94.94 103 ARG A C 1
ATOM 785 O O . ARG A 1 103 ? -23.852 8.863 16.435 1.00 94.94 103 ARG A O 1
ATOM 792 N N . VAL A 1 104 ? -25.826 9.393 15.485 1.00 95.00 104 VAL A N 1
ATOM 793 C CA . VAL A 1 104 ? -25.350 9.659 14.127 1.00 95.00 104 VAL A CA 1
ATOM 794 C C . VAL A 1 104 ? -25.606 11.113 13.742 1.00 95.00 104 VAL A C 1
ATOM 796 O O . VAL A 1 104 ? -26.630 11.696 14.114 1.00 95.00 104 VAL A O 1
ATOM 799 N N . GLN A 1 105 ? -24.662 11.707 13.019 1.00 94.12 105 GLN A N 1
ATOM 800 C CA . GLN A 1 105 ? -24.780 13.036 12.431 1.00 94.12 105 GLN A CA 1
ATOM 801 C C . GLN A 1 105 ? -25.801 13.047 11.294 1.00 94.12 105 GLN A C 1
ATOM 803 O O . GLN A 1 105 ? -25.904 12.107 10.508 1.00 94.12 105 GLN A O 1
ATOM 808 N N . TYR A 1 106 ? -26.525 14.153 11.169 1.00 89.81 106 TYR A N 1
ATOM 809 C CA . TYR A 1 106 ? -27.302 14.465 9.978 1.00 89.81 106 TYR A CA 1
ATOM 810 C C . TYR A 1 106 ? -27.270 15.969 9.707 1.00 89.81 106 TYR A C 1
ATOM 812 O O . TYR A 1 106 ? -27.011 16.777 10.601 1.00 89.81 106 TYR A O 1
ATOM 820 N N . ARG A 1 107 ? -27.522 16.335 8.450 1.00 87.50 107 ARG A N 1
ATOM 821 C CA . ARG A 1 107 ? -27.613 17.724 8.004 1.00 87.50 107 ARG A CA 1
ATOM 822 C C . ARG A 1 107 ? -29.077 18.156 8.032 1.00 87.50 107 ARG A C 1
ATOM 824 O O . ARG A 1 107 ? -29.930 17.477 7.462 1.00 87.50 107 ARG A O 1
ATOM 831 N N . THR A 1 108 ? -29.362 19.241 8.732 1.00 86.88 108 THR A N 1
ATOM 832 C CA . THR A 1 108 ? -30.699 19.834 8.884 1.00 86.88 108 THR A CA 1
ATOM 833 C C . THR A 1 108 ? -31.083 20.684 7.667 1.00 86.88 108 THR A C 1
ATOM 835 O O . THR A 1 108 ? -30.267 20.955 6.783 1.00 86.88 108 THR A O 1
ATOM 838 N N . THR A 1 109 ? -32.337 21.142 7.615 1.00 86.88 109 THR A N 1
ATOM 839 C CA . THR A 1 109 ? -32.851 22.011 6.538 1.00 86.88 109 THR A CA 1
ATOM 840 C C . THR A 1 109 ? -32.203 23.397 6.492 1.00 86.88 109 THR A C 1
ATOM 842 O O . THR A 1 109 ? -32.188 24.013 5.433 1.00 86.88 109 THR A O 1
ATOM 845 N N . ASP A 1 110 ? -31.653 23.879 7.610 1.00 87.25 110 ASP A N 1
ATOM 846 C CA . ASP A 1 110 ? -30.860 25.115 7.706 1.00 87.25 110 ASP A CA 1
ATOM 847 C C . ASP A 1 110 ? -29.351 24.879 7.482 1.00 87.25 110 ASP A C 1
ATOM 849 O O . ASP A 1 110 ? -28.531 25.754 7.749 1.00 87.25 110 ASP A O 1
ATOM 853 N N . ASN A 1 111 ? -28.982 23.704 6.956 1.00 81.06 111 ASN A N 1
ATOM 854 C CA . ASN A 1 111 ? -27.620 23.310 6.594 1.00 81.06 111 ASN A CA 1
ATOM 855 C C . ASN A 1 111 ? -26.645 23.111 7.779 1.00 81.06 111 ASN A C 1
ATOM 857 O O . ASN A 1 111 ? -25.453 22.884 7.546 1.00 81.06 111 ASN A O 1
ATOM 861 N N . THR A 1 112 ? -27.121 23.144 9.029 1.00 85.19 112 THR A N 1
ATOM 862 C CA . THR A 1 112 ? -26.310 22.845 10.222 1.00 85.19 112 THR A CA 1
ATOM 863 C C . THR A 1 112 ? -26.114 21.330 10.428 1.00 85.19 112 THR A C 1
ATOM 865 O O . THR A 1 112 ? -26.714 20.501 9.737 1.00 85.19 112 THR A O 1
ATOM 868 N N . ILE A 1 113 ? -25.199 20.943 11.329 1.00 87.31 113 ILE A N 1
ATOM 869 C CA . ILE A 1 113 ? -24.953 19.536 11.691 1.00 87.31 113 ILE A CA 1
ATOM 870 C C . ILE A 1 113 ? -25.608 19.259 13.043 1.00 87.31 113 ILE A C 1
ATOM 872 O O . ILE A 1 113 ? -25.196 19.801 14.067 1.00 87.31 113 ILE A O 1
ATOM 876 N N . ALA A 1 114 ? -26.599 18.373 13.044 1.00 91.81 114 ALA A N 1
ATOM 877 C CA . ALA A 1 114 ? -27.276 17.881 14.237 1.00 91.81 114 ALA A CA 1
ATOM 878 C C . ALA A 1 114 ? -26.998 16.381 14.435 1.00 91.81 114 ALA A C 1
ATOM 880 O O . ALA A 1 114 ? -26.352 15.735 13.609 1.00 91.81 114 ALA A O 1
ATOM 881 N N . THR A 1 115 ? -27.494 15.798 15.532 1.00 95.12 115 THR A N 1
ATOM 882 C CA . THR A 1 115 ? -27.425 14.344 15.762 1.00 95.12 115 THR A CA 1
ATOM 883 C C . THR A 1 115 ? -28.787 13.748 16.085 1.00 95.12 115 THR A C 1
ATOM 885 O O . THR A 1 115 ? -29.600 14.379 16.762 1.00 95.12 115 THR A O 1
ATOM 888 N N . LYS A 1 116 ? -29.015 12.507 15.655 1.00 95.06 116 LYS A N 1
ATOM 889 C CA . LYS A 1 116 ? -30.147 11.650 16.049 1.00 95.06 116 LYS A CA 1
ATOM 890 C C . LYS A 1 116 ? -29.608 10.317 16.613 1.00 95.06 116 LYS A C 1
ATOM 892 O O . LYS A 1 116 ? -28.416 10.052 16.448 1.00 95.06 116 LYS A O 1
ATOM 897 N N . PRO A 1 117 ? -30.412 9.476 17.289 1.00 96.62 117 PRO A N 1
ATOM 898 C CA . PRO A 1 117 ? -30.042 8.075 17.516 1.00 96.62 117 PRO A CA 1
ATOM 899 C C . PRO A 1 117 ? -29.764 7.371 16.178 1.00 96.62 117 PRO A C 1
ATOM 901 O O . PRO A 1 117 ? -30.429 7.680 15.189 1.00 96.62 117 PRO A O 1
ATOM 904 N N . ALA A 1 118 ? -28.791 6.461 16.135 1.00 96.12 118 ALA A N 1
ATOM 905 C CA . ALA A 1 118 ? -28.571 5.619 14.961 1.00 96.12 118 ALA A CA 1
ATOM 906 C C . ALA A 1 118 ? -29.710 4.594 14.818 1.00 96.12 118 ALA A C 1
ATOM 908 O O . ALA A 1 118 ? -30.119 3.971 15.799 1.00 96.12 118 ALA A O 1
ATOM 909 N N . GLU A 1 119 ? -30.217 4.416 13.600 1.00 96.38 119 GLU A N 1
ATOM 910 C CA . GLU A 1 119 ? -31.255 3.426 13.279 1.00 96.38 119 GLU A CA 1
ATOM 911 C C . GLU A 1 119 ? -30.666 2.025 13.061 1.00 96.38 119 GLU A C 1
ATOM 913 O O . GLU A 1 119 ? -31.381 1.028 13.169 1.00 96.38 119 GLU A O 1
ATOM 918 N N . LYS A 1 120 ? -29.361 1.933 12.773 1.00 95.88 120 LYS A N 1
ATOM 919 C CA . LYS A 1 120 ? -28.637 0.668 12.587 1.00 95.88 120 LYS A CA 1
ATOM 920 C C . LYS A 1 120 ? -27.567 0.449 13.651 1.00 95.88 120 LYS A C 1
ATOM 922 O O . LYS A 1 120 ? -26.888 1.377 14.080 1.00 95.88 120 LYS A O 1
ATOM 927 N N . GLN A 1 121 ? -27.364 -0.815 14.015 1.00 96.25 121 GLN A N 1
ATOM 928 C CA . GLN A 1 121 ? -26.235 -1.243 14.841 1.00 96.25 121 GLN A CA 1
ATOM 929 C C . GLN A 1 121 ? -24.959 -1.379 13.993 1.00 96.25 121 GLN A C 1
ATOM 931 O O . GLN A 1 121 ? -25.007 -1.708 12.805 1.00 96.25 121 GLN A O 1
ATOM 936 N N . ILE A 1 122 ? -23.797 -1.146 14.608 1.00 98.06 122 ILE A N 1
ATOM 937 C CA . ILE A 1 122 ? -22.504 -1.488 14.004 1.00 98.06 122 ILE A CA 1
ATOM 938 C C . ILE A 1 122 ? -22.379 -3.014 14.010 1.00 98.06 122 ILE A C 1
ATOM 940 O O . ILE A 1 122 ? -22.455 -3.623 15.073 1.00 98.06 122 ILE A O 1
ATOM 944 N N . LEU A 1 123 ? -22.176 -3.623 12.842 1.00 98.62 123 LEU A N 1
ATOM 945 C CA . LEU A 1 123 ? -21.850 -5.043 12.703 1.00 98.62 123 LEU A CA 1
ATOM 946 C C . LEU A 1 123 ? -20.330 -5.232 12.704 1.00 98.62 123 LEU A C 1
ATOM 948 O O . LEU A 1 123 ? -19.597 -4.313 12.331 1.00 98.62 123 LEU A O 1
ATOM 952 N N . VAL A 1 124 ? -19.848 -6.428 13.040 1.00 98.75 124 VAL A N 1
ATOM 953 C CA . VAL A 1 124 ? -18.413 -6.766 12.995 1.00 98.75 124 VAL A CA 1
ATOM 954 C C . VAL A 1 124 ? -17.799 -6.464 11.619 1.00 98.75 124 VAL A C 1
ATOM 956 O O . VAL A 1 124 ? -16.748 -5.823 11.543 1.00 98.75 124 VAL A O 1
ATOM 959 N N . ARG A 1 125 ? -18.488 -6.800 10.515 1.00 98.62 125 ARG A N 1
ATOM 960 C CA . ARG A 1 125 ? -18.040 -6.448 9.152 1.00 98.62 125 ARG A CA 1
ATOM 961 C C . ARG A 1 125 ? -17.841 -4.941 8.936 1.00 98.62 125 ARG A C 1
ATOM 963 O O . ARG A 1 125 ? -16.962 -4.560 8.170 1.00 98.62 125 ARG A O 1
ATOM 970 N N . HIS A 1 126 ? -18.610 -4.085 9.619 1.00 98.62 126 HIS A N 1
ATOM 971 C CA . HIS A 1 126 ? -18.511 -2.627 9.483 1.00 98.62 126 HIS A CA 1
ATOM 972 C C . HIS A 1 126 ? -17.254 -2.053 10.158 1.00 98.62 126 HIS A C 1
ATOM 974 O O . HIS A 1 126 ? -16.781 -0.985 9.762 1.00 98.62 126 HIS A O 1
ATOM 980 N N . LEU A 1 127 ? -16.705 -2.749 11.164 1.00 98.44 127 LEU A N 1
ATOM 981 C CA . LEU A 1 127 ? -15.423 -2.401 11.785 1.00 98.44 127 LEU A CA 1
ATOM 982 C C . LEU A 1 127 ? -14.250 -2.734 10.851 1.00 98.44 127 LEU A C 1
ATOM 984 O O . LEU A 1 127 ? -13.361 -1.911 10.644 1.00 98.44 127 LEU A O 1
ATOM 988 N N . LEU A 1 128 ? -14.296 -3.918 10.233 1.00 98.50 128 LEU A N 1
ATOM 989 C CA . LEU A 1 128 ? -13.250 -4.445 9.350 1.00 98.50 128 LEU A CA 1
ATOM 990 C C . LEU A 1 128 ? -13.092 -3.681 8.022 1.00 98.50 128 LEU A C 1
ATOM 992 O O . LEU A 1 128 ? -12.008 -3.700 7.440 1.00 98.50 128 LEU A O 1
ATOM 996 N N . ASN A 1 129 ? -14.144 -3.004 7.547 1.00 97.25 129 ASN A N 1
ATOM 997 C CA . ASN A 1 129 ? -14.137 -2.281 6.269 1.00 97.25 129 ASN A CA 1
ATOM 998 C C . ASN A 1 129 ? -14.392 -0.765 6.359 1.00 97.25 129 ASN A C 1
ATOM 1000 O O . ASN A 1 129 ? -14.669 -0.137 5.339 1.00 97.25 129 ASN A O 1
ATOM 1004 N N . HIS A 1 130 ? -14.310 -0.164 7.553 1.00 97.19 130 HIS A N 1
ATOM 1005 C CA . HIS A 1 130 ? -14.525 1.278 7.769 1.00 97.19 130 HIS A CA 1
ATOM 1006 C C . HIS A 1 130 ? -15.920 1.815 7.349 1.00 97.19 130 HIS A C 1
ATOM 1008 O O . HIS A 1 130 ? -16.090 3.012 7.098 1.00 97.19 130 HIS A O 1
ATOM 1014 N N . SER A 1 131 ? -16.954 0.960 7.334 1.00 97.88 131 SER A N 1
ATOM 1015 C CA . SER A 1 131 ? -18.362 1.368 7.142 1.00 97.88 131 SER A CA 1
ATOM 1016 C C . SER A 1 131 ? -19.161 1.524 8.446 1.00 97.88 131 SER A C 1
ATOM 1018 O O . SER A 1 131 ? -20.382 1.675 8.428 1.00 97.88 131 SER A O 1
ATOM 1020 N N . SER A 1 132 ? -18.497 1.518 9.605 1.00 97.25 132 SER A N 1
ATOM 1021 C CA . SER A 1 132 ? -19.142 1.671 10.922 1.00 97.25 132 SER A CA 1
ATOM 1022 C C . SER A 1 132 ? -19.718 3.068 11.193 1.00 97.25 132 SER A C 1
ATOM 1024 O O . SER A 1 132 ? -20.549 3.218 12.084 1.00 97.25 132 SER A O 1
ATOM 1026 N N . GLY A 1 133 ? -19.259 4.090 10.464 1.00 95.06 133 GLY A N 1
ATOM 1027 C CA . GLY A 1 133 ? -19.521 5.501 10.759 1.00 95.06 133 GLY A CA 1
ATOM 1028 C C . GLY A 1 133 ? -18.565 6.121 11.792 1.00 95.06 133 GLY A C 1
ATOM 1029 O O . GLY A 1 133 ? -18.598 7.341 11.965 1.00 95.06 133 GLY A O 1
ATOM 1030 N N . LEU A 1 134 ? -17.702 5.329 12.447 1.00 94.12 134 LEU A N 1
ATOM 1031 C CA . LEU A 1 134 ? -16.637 5.810 13.340 1.00 94.12 134 LEU A CA 1
ATOM 1032 C C . LEU A 1 134 ? -15.503 6.418 12.507 1.00 94.12 134 LEU A C 1
ATOM 1034 O O . LEU A 1 134 ? -14.806 5.704 11.780 1.00 94.12 134 LEU A O 1
ATOM 1038 N N . TYR A 1 135 ? -15.308 7.730 12.631 1.00 91.56 135 TYR A N 1
ATOM 1039 C CA . TYR A 1 135 ? -14.433 8.512 11.760 1.00 91.56 135 TYR A CA 1
ATOM 1040 C C . TYR A 1 135 ? -13.473 9.409 12.547 1.00 91.56 135 TYR A C 1
ATOM 1042 O O . TYR A 1 135 ? -13.759 9.796 13.678 1.00 91.56 135 TYR A O 1
ATOM 1050 N N . TYR A 1 136 ? -12.347 9.768 11.931 1.00 86.88 136 TYR A N 1
ATOM 1051 C CA . TYR A 1 136 ? -11.479 10.834 12.429 1.00 86.88 136 TYR A CA 1
ATOM 1052 C C . TYR A 1 136 ? -12.159 12.196 12.193 1.00 86.88 136 TYR A C 1
ATOM 1054 O O . TYR A 1 136 ? -12.267 12.657 11.056 1.00 86.88 136 TYR A O 1
ATOM 1062 N N . SER A 1 137 ? -12.644 12.831 13.263 1.00 70.38 137 SER A N 1
ATOM 1063 C CA . SER A 1 137 ? -13.357 14.118 13.222 1.00 70.38 137 SER A CA 1
ATOM 1064 C C . SER A 1 137 ? -12.460 15.319 12.918 1.00 70.38 137 SER A C 1
ATOM 1066 O O . SER A 1 137 ? -12.940 16.311 12.376 1.00 70.38 137 SER A O 1
ATOM 1068 N N . GLU A 1 138 ? -11.168 15.207 13.222 1.00 60.66 138 GLU A N 1
ATOM 1069 C CA . GLU A 1 138 ? -10.179 16.294 13.189 1.00 60.66 138 GLU A CA 1
ATOM 1070 C C . GLU A 1 138 ? -9.336 16.292 11.888 1.00 60.66 138 GLU A C 1
ATOM 1072 O O . GLU A 1 138 ? -8.350 17.010 11.794 1.00 60.66 138 GLU A O 1
ATOM 1077 N N . ILE A 1 139 ? -9.733 15.520 10.861 1.00 52.41 139 ILE A N 1
ATOM 1078 C CA . ILE A 1 139 ? -8.992 15.271 9.595 1.00 52.41 139 ILE A CA 1
ATOM 1079 C C . ILE A 1 139 ? -8.663 16.519 8.740 1.00 52.41 139 ILE A C 1
ATOM 1081 O O . ILE A 1 139 ? -8.005 16.383 7.712 1.00 52.41 139 ILE A O 1
ATOM 1085 N N . GLY A 1 140 ? -9.116 17.716 9.132 1.00 43.31 140 GLY A N 1
ATOM 1086 C CA . GLY A 1 140 ? -8.965 18.956 8.358 1.00 43.31 140 GLY A CA 1
ATOM 1087 C C . GLY A 1 140 ? -7.527 19.243 7.912 1.00 43.31 140 GLY A C 1
ATOM 1088 O O . GLY A 1 140 ? -7.336 19.610 6.758 1.00 43.31 140 GLY A O 1
ATOM 1089 N N . ASP A 1 141 ? -6.553 18.964 8.786 1.00 40.97 141 ASP A N 1
ATOM 1090 C CA . ASP A 1 141 ? -5.115 19.039 8.509 1.00 40.97 141 ASP A CA 1
ATOM 1091 C C . ASP A 1 141 ? -4.462 17.644 8.601 1.00 40.97 141 ASP A C 1
ATOM 1093 O O . ASP A 1 141 ? -3.770 17.322 9.574 1.00 40.97 141 ASP A O 1
ATOM 1097 N N . MET A 1 142 ? -4.634 16.802 7.571 1.00 46.62 142 MET A N 1
ATOM 1098 C CA . MET A 1 142 ? -3.812 15.579 7.433 1.00 46.62 142 MET A CA 1
ATOM 1099 C C . MET A 1 142 ? -2.310 15.896 7.277 1.00 46.62 142 MET A C 1
ATOM 1101 O O . MET A 1 142 ? -1.465 15.040 7.551 1.00 46.62 142 MET A O 1
ATOM 1105 N N . ASP A 1 143 ? -1.997 17.139 6.906 1.00 49.91 143 ASP A N 1
ATOM 1106 C CA . ASP A 1 143 ? -0.665 17.658 6.592 1.00 49.91 143 ASP A CA 1
ATOM 1107 C C . ASP A 1 143 ? 0.194 17.973 7.836 1.00 49.91 143 ASP A C 1
ATOM 1109 O O . ASP A 1 143 ? 1.315 18.454 7.688 1.00 49.91 143 ASP A O 1
ATOM 1113 N N . ALA A 1 144 ? -0.297 17.713 9.059 1.00 51.03 144 ALA A N 1
ATOM 1114 C CA . ALA A 1 144 ? 0.491 17.911 10.285 1.00 51.03 144 ALA A CA 1
ATOM 1115 C C . ALA A 1 144 ? 0.121 17.011 11.481 1.00 51.03 144 ALA A C 1
ATOM 1117 O O . ALA A 1 144 ? 1.016 16.616 12.227 1.00 51.03 144 ALA A O 1
ATOM 1118 N N . ASN A 1 145 ? -1.163 16.696 11.714 1.00 63.84 145 ASN A N 1
ATOM 1119 C CA . ASN A 1 145 ? -1.612 16.269 13.049 1.00 63.84 145 ASN A CA 1
ATOM 1120 C C . ASN A 1 145 ? -2.209 14.853 13.133 1.00 63.84 145 ASN A C 1
ATOM 1122 O O . ASN A 1 145 ? -3.029 14.432 12.318 1.00 63.84 145 ASN A O 1
ATOM 1126 N N . LEU A 1 146 ? -1.855 14.145 14.209 1.00 76.19 146 LEU A N 1
ATOM 1127 C CA . LEU A 1 146 ? -2.570 12.961 14.692 1.00 76.19 146 LEU A CA 1
ATOM 1128 C C . LEU A 1 146 ? -3.801 13.390 15.504 1.00 76.19 146 LEU A C 1
ATOM 1130 O O . LEU A 1 146 ? -3.737 14.328 16.299 1.00 76.19 146 LEU A O 1
ATOM 1134 N N . VAL A 1 147 ? -4.901 12.651 15.352 1.00 82.50 147 VAL A N 1
ATOM 1135 C CA . VAL A 1 147 ? -6.136 12.850 16.130 1.00 82.50 147 VAL A CA 1
ATOM 1136 C C . VAL A 1 147 ? -5.909 12.712 17.637 1.00 82.50 147 VAL A C 1
ATOM 1138 O O . VAL A 1 147 ? -5.098 11.898 18.092 1.00 82.50 147 VAL A O 1
ATOM 1141 N N . LYS A 1 148 ? -6.692 13.453 18.424 1.00 81.56 148 LYS A N 1
ATOM 1142 C CA . LYS A 1 148 ? -6.576 13.554 19.887 1.00 81.56 148 LYS A CA 1
ATOM 1143 C C . LYS A 1 148 ? -6.447 12.210 20.639 1.00 81.56 148 LYS A C 1
ATOM 1145 O O . LYS A 1 148 ? -5.615 12.152 21.546 1.00 81.56 148 LYS A O 1
ATOM 1150 N N . PRO A 1 149 ? -7.167 11.117 20.296 1.00 84.38 149 PRO A N 1
ATOM 1151 C CA . PRO A 1 149 ? -7.023 9.824 20.983 1.00 84.38 149 PRO A CA 1
ATOM 1152 C C . PRO A 1 149 ? -5.670 9.114 20.792 1.00 84.38 149 PRO A C 1
ATOM 1154 O O . PRO A 1 149 ? -5.419 8.116 21.458 1.00 84.38 149 PRO A O 1
ATOM 1157 N N . TYR A 1 150 ? -4.790 9.589 19.903 1.00 86.44 150 TYR A N 1
ATOM 1158 C CA . TYR A 1 150 ? -3.427 9.052 19.740 1.00 86.44 150 TYR A CA 1
ATOM 1159 C C . TYR A 1 150 ? -2.331 9.990 20.278 1.00 86.44 150 TYR A C 1
ATOM 1161 O O . TYR A 1 150 ? -1.143 9.676 20.165 1.00 86.44 150 TYR A O 1
ATOM 1169 N N . THR A 1 151 ? -2.721 11.138 20.843 1.00 83.94 151 THR A N 1
ATOM 1170 C CA . THR A 1 151 ? -1.806 12.165 21.371 1.00 83.94 151 THR A CA 1
ATOM 1171 C C . THR A 1 151 ? -2.048 12.485 22.850 1.00 83.94 151 THR A C 1
ATOM 1173 O O . THR A 1 151 ? -1.183 13.072 23.504 1.00 83.94 151 THR A O 1
ATOM 1176 N N . CYS A 1 152 ? -3.198 12.102 23.418 1.00 78.62 152 CYS A N 1
ATOM 1177 C CA . CYS A 1 152 ? -3.512 12.346 24.824 1.00 78.62 152 CYS A CA 1
ATOM 1178 C C . CYS A 1 152 ? -2.771 11.416 25.806 1.00 78.62 152 CYS A C 1
ATOM 1180 O O . CYS A 1 152 ? -2.152 10.416 25.445 1.00 78.62 152 CYS A O 1
ATOM 1182 N N . ILE A 1 153 ? -2.815 11.775 27.092 1.00 78.25 153 ILE A N 1
ATOM 1183 C CA . ILE A 1 153 ? -2.302 10.934 28.178 1.00 78.25 153 ILE A CA 1
ATOM 1184 C C . ILE A 1 153 ? -3.254 9.750 28.367 1.00 78.25 153 ILE A C 1
ATOM 1186 O O . ILE A 1 153 ? -4.459 9.954 28.487 1.00 78.25 153 ILE A O 1
ATOM 1190 N N . TYR A 1 154 ? -2.684 8.551 28.458 1.00 81.81 154 TYR A N 1
ATOM 1191 C CA . TYR A 1 154 ? -3.324 7.362 29.009 1.00 81.81 154 TYR A CA 1
ATOM 1192 C C . TYR A 1 154 ? -2.495 6.875 30.198 1.00 81.81 154 TYR A C 1
ATOM 1194 O O . TYR A 1 154 ? -1.275 7.051 30.224 1.00 81.81 154 TYR A O 1
ATOM 1202 N N . ASN A 1 155 ? -3.168 6.261 31.160 1.00 80.25 155 ASN A N 1
ATOM 1203 C CA . ASN A 1 155 ? -2.603 5.598 32.325 1.00 80.25 155 ASN A CA 1
ATOM 1204 C C . ASN A 1 155 ? -2.874 4.089 32.226 1.00 80.25 155 ASN A C 1
ATOM 1206 O O . ASN A 1 155 ? -3.737 3.640 31.470 1.00 80.25 155 ASN A O 1
ATOM 1210 N N . LYS A 1 156 ? -2.201 3.288 33.054 1.00 81.06 156 LYS A N 1
ATOM 1211 C CA . LYS A 1 156 ? -2.333 1.822 33.054 1.00 81.06 156 LYS A CA 1
ATOM 1212 C C . LYS A 1 156 ? -3.736 1.315 33.435 1.00 81.06 156 LYS A C 1
ATOM 1214 O O . LYS A 1 156 ? -4.049 0.152 33.199 1.00 81.06 156 LYS A O 1
ATOM 1219 N N . GLN A 1 157 ? -4.567 2.177 34.022 1.00 78.31 157 GLN A N 1
ATOM 1220 C CA . GLN A 1 157 ? -5.956 1.912 34.407 1.00 78.31 157 GLN A CA 1
ATOM 1221 C C . GLN A 1 157 ? -6.990 2.420 33.386 1.00 78.31 157 GLN A C 1
ATOM 1223 O O . GLN A 1 157 ? -8.168 2.100 33.535 1.00 78.31 157 GLN A O 1
ATOM 1228 N N . ASP A 1 158 ? -6.587 3.206 32.381 1.00 78.75 158 ASP A N 1
ATOM 1229 C CA . ASP A 1 158 ? -7.519 3.725 31.376 1.00 78.75 158 ASP A CA 1
ATOM 1230 C C . ASP A 1 158 ? -7.900 2.623 30.383 1.00 78.75 158 ASP A C 1
ATOM 1232 O O . ASP A 1 158 ? -7.040 1.963 29.795 1.00 78.75 158 ASP A O 1
ATOM 1236 N N . ASP A 1 159 ? -9.205 2.424 30.195 1.00 72.12 159 ASP A N 1
ATOM 1237 C CA . ASP A 1 159 ? -9.752 1.350 29.372 1.00 72.12 159 ASP A CA 1
ATOM 1238 C C . ASP A 1 159 ? -10.431 1.855 28.086 1.00 72.12 159 ASP A C 1
ATOM 1240 O O . ASP A 1 159 ? -10.457 3.046 27.758 1.00 72.12 159 ASP A O 1
ATOM 1244 N N . ILE A 1 160 ? -11.017 0.908 27.350 1.00 78.38 160 ILE A N 1
ATOM 1245 C CA . ILE A 1 160 ? -11.736 1.123 26.088 1.00 78.38 160 ILE A CA 1
ATOM 1246 C C . ILE A 1 160 ? -12.812 2.222 26.199 1.00 78.38 160 ILE A C 1
ATOM 1248 O O . ILE A 1 160 ? -13.103 2.877 25.200 1.00 78.38 160 ILE A O 1
ATOM 1252 N N . LYS A 1 161 ? -13.386 2.489 27.383 1.00 79.69 161 LYS A N 1
ATOM 1253 C CA . LYS A 1 161 ? -14.430 3.514 27.564 1.00 79.69 161 LYS A CA 1
ATOM 1254 C C . LYS A 1 161 ? -13.878 4.928 27.397 1.00 79.69 161 LYS A C 1
ATOM 1256 O O . LYS A 1 161 ? -14.545 5.764 26.793 1.00 79.69 161 LYS A O 1
ATOM 1261 N N . VAL A 1 162 ? -12.653 5.188 27.867 1.00 78.00 162 VAL A N 1
ATOM 1262 C CA . VAL A 1 162 ? -11.983 6.495 27.712 1.00 78.00 162 VAL A CA 1
ATOM 1263 C C . VAL A 1 162 ? -11.798 6.815 26.228 1.00 78.00 162 VAL A C 1
ATOM 1265 O O . VAL A 1 162 ? -12.082 7.924 25.780 1.00 78.00 162 VAL A O 1
ATOM 1268 N N . PHE A 1 163 ? -11.408 5.811 25.441 1.00 82.88 163 PHE A N 1
ATOM 1269 C CA . PHE A 1 163 ? -11.327 5.903 23.984 1.00 82.88 163 PHE A CA 1
ATOM 1270 C C . PHE A 1 163 ? -12.719 6.032 23.333 1.00 82.88 163 PHE A C 1
ATOM 1272 O O . PHE A 1 163 ? -12.924 6.855 22.442 1.00 82.88 163 PHE A O 1
ATOM 1279 N N . ALA A 1 164 ? -13.706 5.262 23.797 1.00 80.31 164 ALA A N 1
ATOM 1280 C CA . ALA A 1 164 ? -15.040 5.217 23.203 1.00 80.31 164 ALA A CA 1
ATOM 1281 C C . ALA A 1 164 ? -15.886 6.479 23.426 1.00 80.31 164 ALA A C 1
ATOM 1283 O O . ALA A 1 164 ? -16.702 6.794 22.561 1.00 80.31 164 ALA A O 1
ATOM 1284 N N . GLU A 1 165 ? -15.697 7.232 24.515 1.00 78.62 165 GLU A N 1
ATOM 1285 C CA . GLU A 1 165 ? -16.387 8.521 24.697 1.00 78.62 165 GLU A CA 1
ATOM 1286 C C . GLU A 1 165 ? -15.815 9.640 23.819 1.00 78.62 165 GLU A C 1
ATOM 1288 O O . GLU A 1 165 ? -16.572 10.503 23.374 1.00 78.62 165 GLU A O 1
ATOM 1293 N N . LEU A 1 166 ? -14.522 9.593 23.475 1.00 72.94 166 LEU A N 1
ATOM 1294 C CA . LEU A 1 166 ? -13.975 10.445 22.410 1.00 72.94 166 LEU A CA 1
ATOM 1295 C C . LEU A 1 166 ? -14.623 10.090 21.054 1.00 72.94 166 LEU A C 1
ATOM 1297 O O . LEU A 1 166 ? -14.886 10.979 20.250 1.00 72.94 166 LEU A O 1
ATOM 1301 N N . MET A 1 167 ? -14.963 8.805 20.864 1.00 76.88 167 MET A N 1
ATOM 1302 C CA . MET A 1 167 ? -15.572 8.128 19.699 1.00 76.88 167 MET A CA 1
ATOM 1303 C C . MET A 1 167 ? -16.746 8.792 18.938 1.00 76.88 167 MET A C 1
ATOM 1305 O O . MET A 1 167 ? -17.121 8.325 17.859 1.00 76.88 167 MET A O 1
ATOM 1309 N N . LYS A 1 168 ? -17.433 9.781 19.522 1.00 76.88 168 LYS A N 1
ATOM 1310 C CA . LYS A 1 168 ? -18.855 10.065 19.230 1.00 76.88 168 LYS A CA 1
ATOM 1311 C C . LYS A 1 168 ? -19.077 11.500 18.729 1.00 76.88 168 LYS A C 1
ATOM 1313 O O . LYS A 1 168 ? -18.439 12.417 19.239 1.00 76.88 168 LYS A O 1
ATOM 1318 N N . PRO A 1 169 ? -20.048 11.757 17.824 1.00 91.12 169 PRO A N 1
ATOM 1319 C CA . PRO A 1 169 ? -21.005 10.835 17.184 1.00 91.12 169 PRO A CA 1
ATOM 1320 C C . PRO A 1 169 ? -20.490 10.185 15.880 1.00 91.12 169 PRO A C 1
ATOM 1322 O O . PRO A 1 169 ? -19.496 10.618 15.304 1.00 91.12 169 PRO A O 1
ATOM 1325 N N . LEU A 1 170 ? -21.231 9.199 15.361 1.00 94.25 170 LEU A N 1
ATOM 1326 C CA . LEU A 1 170 ? -21.004 8.590 14.041 1.00 94.25 170 LEU A CA 1
ATOM 1327 C C . LEU A 1 170 ? -21.276 9.581 12.897 1.00 94.25 170 LEU A C 1
ATOM 1329 O O . LEU A 1 170 ? -22.205 10.384 12.979 1.00 94.25 170 LEU A O 1
ATOM 1333 N N . ARG A 1 171 ? -20.539 9.473 11.786 1.00 93.50 171 ARG A N 1
ATOM 1334 C CA . ARG A 1 171 ? -20.707 10.326 10.589 1.00 93.50 171 ARG A CA 1
ATOM 1335 C C . ARG A 1 171 ? -21.930 9.975 9.733 1.00 93.50 171 ARG A C 1
ATOM 1337 O O . ARG A 1 171 ? -22.464 10.842 9.049 1.00 93.50 171 ARG A O 1
ATOM 1344 N N . PHE A 1 172 ? -22.339 8.708 9.732 1.00 95.31 172 PHE A N 1
ATOM 1345 C CA . PHE A 1 172 ? -23.452 8.166 8.943 1.00 95.31 172 PHE A CA 1
ATOM 1346 C C . PHE A 1 172 ? -23.964 6.849 9.554 1.00 95.31 172 PHE A C 1
ATOM 1348 O O . PHE A 1 172 ? -23.337 6.293 10.454 1.00 95.31 172 PHE A O 1
ATOM 1355 N N . GLU A 1 173 ? -25.112 6.357 9.076 1.00 97.19 173 GLU A N 1
ATOM 1356 C CA . GLU A 1 173 ? -25.729 5.108 9.553 1.00 97.19 173 GLU A CA 1
ATOM 1357 C C . GLU A 1 173 ? -24.852 3.887 9.210 1.00 97.19 173 GLU A C 1
ATOM 1359 O O . GLU A 1 173 ? -24.497 3.730 8.034 1.00 97.19 173 GLU A O 1
ATOM 1364 N N . PRO A 1 174 ? -24.532 2.994 10.166 1.00 97.69 174 PRO A N 1
ATOM 1365 C CA . PRO A 1 174 ? -23.657 1.848 9.925 1.00 97.69 174 PRO A CA 1
ATOM 1366 C C . PRO A 1 174 ? -24.001 1.031 8.665 1.00 97.69 174 PRO A C 1
ATOM 1368 O O . PRO A 1 174 ? -25.162 0.718 8.384 1.00 97.69 174 PRO A O 1
ATOM 1371 N N . GLY A 1 175 ? -22.969 0.700 7.887 1.00 97.62 175 GLY A N 1
ATOM 1372 C CA . GLY A 1 175 ? -23.054 -0.050 6.632 1.00 97.62 175 GLY A CA 1
ATOM 1373 C C . GLY A 1 175 ? -23.554 0.741 5.416 1.00 97.62 175 GLY A C 1
ATOM 1374 O O . GLY A 1 175 ? -23.739 0.148 4.355 1.00 97.62 175 GLY A O 1
ATOM 1375 N N . THR A 1 176 ? -23.816 2.052 5.523 1.00 97.19 176 THR A N 1
ATOM 1376 C CA . THR A 1 176 ? -24.352 2.845 4.389 1.00 97.19 176 THR A CA 1
ATOM 1377 C C . THR A 1 176 ? -23.300 3.551 3.531 1.00 97.19 176 THR A C 1
ATOM 1379 O O . THR A 1 176 ? -23.598 3.904 2.388 1.00 97.19 176 THR A O 1
ATOM 1382 N N . ASP A 1 177 ? -22.086 3.755 4.042 1.00 96.81 177 ASP A N 1
ATOM 1383 C CA . ASP A 1 177 ? -21.041 4.584 3.425 1.00 96.81 177 ASP A CA 1
ATOM 1384 C C . ASP A 1 177 ? -19.644 4.192 3.960 1.00 96.81 177 ASP A C 1
ATOM 1386 O O . ASP A 1 177 ? -19.531 3.242 4.735 1.00 96.81 177 ASP A O 1
ATOM 1390 N N . PHE A 1 178 ? -18.589 4.915 3.575 1.00 95.12 178 PHE A N 1
ATOM 1391 C CA . PHE A 1 178 ? -17.222 4.765 4.094 1.00 95.12 178 PHE A CA 1
ATOM 1392 C C . PHE A 1 178 ? -16.748 6.038 4.809 1.00 95.12 178 PHE A C 1
ATOM 1394 O O . PHE A 1 178 ? -16.946 7.148 4.312 1.00 95.12 178 PHE A O 1
ATOM 1401 N N . ALA A 1 179 ? -16.053 5.891 5.941 1.00 91.88 179 ALA A N 1
ATOM 1402 C CA . ALA A 1 179 ? -15.203 6.950 6.480 1.00 91.88 179 ALA A CA 1
ATOM 1403 C C . ALA A 1 179 ? -13.993 6.383 7.216 1.00 91.88 179 ALA A C 1
ATOM 1405 O O . ALA A 1 179 ? -14.100 5.473 8.037 1.00 91.88 179 ALA A O 1
ATOM 1406 N N . TYR A 1 180 ? -12.835 6.987 6.963 1.00 91.06 180 TYR A N 1
ATOM 1407 C CA . TYR A 1 180 ? -11.608 6.600 7.632 1.00 91.06 180 TYR A CA 1
ATOM 1408 C C . TYR A 1 180 ? -11.591 7.062 9.099 1.00 91.06 180 TYR A C 1
ATOM 1410 O O . TYR A 1 180 ? -12.022 8.173 9.424 1.00 91.06 180 TYR A O 1
ATOM 1418 N N . GLY A 1 181 ? -11.119 6.189 9.991 1.00 91.06 181 GLY A N 1
ATOM 1419 C CA . GLY A 1 181 ? -11.166 6.411 11.433 1.00 91.06 181 GLY A CA 1
ATOM 1420 C C . GLY A 1 181 ? -10.963 5.155 12.272 1.00 91.06 181 GLY A C 1
ATOM 1421 O O . GLY A 1 181 ? -10.480 4.133 11.788 1.00 91.06 181 GLY A O 1
ATOM 1422 N N . PHE A 1 182 ? -11.401 5.241 13.524 1.00 92.94 182 PHE A N 1
ATOM 1423 C CA . PHE A 1 182 ? -11.167 4.306 14.636 1.00 92.94 182 PHE A CA 1
ATOM 1424 C C . PHE A 1 182 ? -11.794 2.907 14.509 1.00 92.94 182 PHE A C 1
ATOM 1426 O O . PHE A 1 182 ? -11.791 2.135 15.463 1.00 92.94 182 PHE A O 1
ATOM 1433 N N . SER A 1 183 ? -12.372 2.561 13.355 1.00 95.75 183 SER A N 1
ATOM 1434 C CA . SER A 1 183 ? -13.088 1.287 13.169 1.00 95.75 183 SER A CA 1
ATOM 1435 C C . SER A 1 183 ? -12.214 0.065 13.493 1.00 95.75 183 SER A C 1
ATOM 1437 O O . SER A 1 183 ? -12.707 -0.912 14.051 1.00 95.75 183 SER A O 1
ATOM 1439 N N . THR A 1 184 ? -10.910 0.136 13.209 1.00 97.25 184 THR A N 1
ATOM 1440 C CA . THR A 1 184 ? -9.966 -0.960 13.472 1.00 97.25 184 THR A CA 1
ATOM 1441 C C . THR A 1 184 ? -9.519 -1.050 14.931 1.00 97.25 184 THR A C 1
ATOM 1443 O O . THR A 1 184 ? -9.228 -2.146 15.393 1.00 97.25 184 THR A O 1
ATOM 1446 N N . ASP A 1 185 ? -9.513 0.051 15.685 1.00 95.81 185 ASP A N 1
ATOM 1447 C CA . ASP A 1 185 ? -9.247 0.038 17.131 1.00 95.81 185 ASP A CA 1
ATOM 1448 C C . ASP A 1 185 ? -10.306 -0.798 17.854 1.00 95.81 185 ASP A C 1
ATOM 1450 O O . ASP A 1 185 ? -9.983 -1.744 18.568 1.00 95.81 185 ASP A O 1
ATOM 1454 N N . PHE A 1 186 ? -11.581 -0.561 17.533 1.00 96.81 186 PHE A N 1
ATOM 1455 C CA . PHE A 1 186 ? -12.680 -1.400 18.010 1.00 96.81 186 PHE A CA 1
ATOM 1456 C C . PHE A 1 186 ? -12.622 -2.838 17.477 1.00 96.81 186 PHE A C 1
ATOM 1458 O O . PHE A 1 186 ? -13.032 -3.747 18.193 1.00 96.81 186 PHE A O 1
ATOM 1465 N N . ALA A 1 187 ? -12.084 -3.084 16.275 1.00 98.12 187 ALA A N 1
ATOM 1466 C CA . ALA A 1 187 ? -11.825 -4.452 15.812 1.00 98.12 187 ALA A CA 1
ATOM 1467 C C . ALA A 1 187 ? -10.792 -5.168 16.708 1.00 98.12 187 ALA A C 1
ATOM 1469 O O . ALA A 1 187 ? -11.018 -6.312 17.101 1.00 98.12 187 ALA A O 1
ATOM 1470 N N . GLY A 1 188 ? -9.717 -4.476 17.106 1.00 97.62 188 GLY A N 1
ATOM 1471 C CA . GLY A 1 188 ? -8.758 -4.958 18.105 1.00 97.62 188 GLY A CA 1
ATOM 1472 C C . GLY A 1 188 ? -9.415 -5.237 19.460 1.00 97.62 188 GLY A C 1
ATOM 1473 O O . GLY A 1 188 ? -9.261 -6.325 20.004 1.00 97.62 188 GLY A O 1
ATOM 1474 N N . PHE A 1 189 ? -10.241 -4.318 19.961 1.00 96.62 189 PHE A N 1
ATOM 1475 C CA . PHE A 1 189 ? -10.946 -4.500 21.236 1.00 96.62 189 PHE A CA 1
ATOM 1476 C C . PHE A 1 189 ? -11.957 -5.668 21.214 1.00 96.62 189 PHE A C 1
ATOM 1478 O O . PHE A 1 189 ? -12.165 -6.309 22.245 1.00 96.62 189 PHE A O 1
ATOM 1485 N N . VAL A 1 190 ? -12.557 -6.006 20.059 1.00 98.12 190 VAL A N 1
ATOM 1486 C CA . VAL A 1 190 ? -13.342 -7.251 19.908 1.00 98.12 190 VAL A CA 1
ATOM 1487 C C . VAL A 1 190 ? -12.439 -8.482 20.035 1.00 98.12 190 VAL A C 1
ATOM 1489 O O . VAL A 1 190 ? -12.828 -9.434 20.712 1.00 98.12 190 VAL A O 1
ATOM 1492 N N . VAL A 1 191 ? -11.231 -8.470 19.451 1.00 98.62 191 VAL A N 1
ATOM 1493 C CA . VAL A 1 191 ? -10.259 -9.570 19.612 1.00 98.62 191 VAL A CA 1
ATOM 1494 C C . VAL A 1 191 ? -9.912 -9.778 21.081 1.00 98.62 191 VAL A C 1
ATOM 1496 O O . VAL A 1 191 ? -9.992 -10.908 21.562 1.00 98.62 191 VAL A O 1
ATOM 1499 N N . GLU A 1 192 ? -9.598 -8.710 21.814 1.00 97.06 192 GLU A N 1
ATOM 1500 C CA . GLU A 1 192 ? -9.264 -8.784 23.242 1.00 97.06 192 GLU A CA 1
ATOM 1501 C C . GLU A 1 192 ? -10.426 -9.357 24.065 1.00 97.06 192 GLU A C 1
ATOM 1503 O O . GLU A 1 192 ? -10.284 -10.348 24.783 1.00 97.06 192 GLU A O 1
ATOM 1508 N N . ARG A 1 193 ? -11.627 -8.797 23.886 1.00 95.94 193 ARG A N 1
ATOM 1509 C CA . ARG A 1 193 ? -12.836 -9.182 24.627 1.00 95.94 193 ARG A CA 1
ATOM 1510 C C . ARG A 1 193 ? -13.284 -10.629 24.364 1.00 95.94 193 ARG A C 1
ATOM 1512 O O . ARG A 1 193 ? -13.850 -11.247 25.261 1.00 95.94 193 ARG A O 1
ATOM 1519 N N . VAL A 1 194 ? -13.048 -11.169 23.163 1.00 98.31 194 VAL A N 1
ATOM 1520 C CA . VAL A 1 194 ? -13.451 -12.538 22.765 1.00 98.31 194 VAL A CA 1
ATOM 1521 C C . VAL A 1 194 ? -12.349 -13.584 23.006 1.00 98.31 194 VAL A C 1
ATOM 1523 O O . VAL A 1 194 ? -12.642 -14.775 23.153 1.00 98.31 194 VAL A O 1
ATOM 1526 N N . SER A 1 195 ? -11.079 -13.175 23.050 1.00 98.00 195 SER A N 1
ATOM 1527 C CA . SER A 1 195 ? -9.955 -14.063 23.379 1.00 98.00 195 SER A CA 1
ATOM 1528 C C . SER A 1 195 ? -9.690 -14.168 24.882 1.00 98.00 195 SER A C 1
ATOM 1530 O O . SER A 1 195 ? -9.320 -15.246 25.344 1.00 98.00 195 SER A O 1
ATOM 1532 N N . GLY A 1 196 ? -9.897 -13.082 25.634 1.00 96.44 196 GLY A N 1
ATOM 1533 C CA . GLY A 1 196 ? -9.430 -12.939 27.015 1.00 96.44 196 GLY A CA 1
ATOM 1534 C C . GLY A 1 196 ? -7.942 -12.576 27.133 1.00 96.44 196 GLY A C 1
ATOM 1535 O O . GLY A 1 196 ? -7.408 -12.611 28.237 1.00 96.44 196 GLY A O 1
ATOM 1536 N N . GLN A 1 197 ? -7.285 -12.248 26.016 1.00 96.44 197 GLN A N 1
ATOM 1537 C CA . GLN A 1 197 ? -5.882 -11.830 25.917 1.00 96.44 197 GLN A CA 1
ATOM 1538 C C . GLN A 1 197 ? -5.809 -10.339 25.554 1.00 96.44 197 GLN A C 1
ATOM 1540 O O . GLN A 1 197 ? -6.770 -9.789 25.016 1.00 96.44 197 GLN A O 1
ATOM 1545 N N . SER A 1 198 ? -4.674 -9.679 25.789 1.00 95.00 198 SER A N 1
ATOM 1546 C CA . SER A 1 198 ? -4.385 -8.403 25.117 1.00 95.00 198 SER A CA 1
ATOM 1547 C C . SER A 1 198 ? -4.136 -8.619 23.619 1.00 95.00 198 SER A C 1
ATOM 1549 O O . SER A 1 198 ? -3.803 -9.724 23.176 1.00 95.00 198 SER A O 1
ATOM 1551 N N . LEU A 1 199 ? -4.268 -7.563 22.812 1.00 96.62 199 LEU A N 1
ATOM 1552 C CA . LEU A 1 199 ? -4.034 -7.661 21.370 1.00 96.62 199 LEU A CA 1
ATOM 1553 C C . LEU A 1 199 ? -2.566 -7.990 21.046 1.00 96.62 199 LEU A C 1
ATOM 1555 O O . LEU A 1 199 ? -2.310 -8.713 20.085 1.00 96.62 199 LEU A O 1
ATOM 1559 N N . GLU A 1 200 ? -1.621 -7.507 21.861 1.00 96.06 200 GLU A N 1
ATOM 1560 C CA . GLU A 1 200 ? -0.198 -7.881 21.810 1.00 96.06 200 GLU A CA 1
ATOM 1561 C C . GLU A 1 200 ? -0.021 -9.400 21.959 1.00 96.06 200 GLU A C 1
ATOM 1563 O O . GLU A 1 200 ? 0.576 -10.040 21.092 1.00 96.06 200 GLU A O 1
ATOM 1568 N N . GLU A 1 201 ? -0.572 -9.992 23.024 1.00 97.62 201 GLU A N 1
ATOM 1569 C CA . GLU A 1 201 ? -0.474 -11.433 23.300 1.00 97.62 201 GLU A CA 1
ATOM 1570 C C . GLU A 1 201 ? -1.157 -12.261 22.206 1.00 97.62 201 GLU A C 1
ATOM 1572 O O . GLU A 1 201 ? -0.550 -13.191 21.669 1.00 97.62 201 GLU A O 1
ATOM 1577 N N . TYR A 1 202 ? -2.383 -11.888 21.816 1.00 98.69 202 TYR A N 1
ATOM 1578 C CA . TYR A 1 202 ? -3.120 -12.597 20.772 1.00 98.69 202 TYR A CA 1
ATOM 1579 C C . TYR A 1 202 ? -2.348 -12.596 19.451 1.00 98.69 202 TYR A C 1
ATOM 1581 O O . TYR A 1 202 ? -2.178 -13.650 18.836 1.00 98.69 202 TYR A O 1
ATOM 1589 N N . LEU A 1 203 ? -1.858 -11.434 19.005 1.00 98.62 203 LEU A N 1
ATOM 1590 C CA . LEU A 1 203 ? -1.094 -11.328 17.763 1.00 98.62 203 LEU A CA 1
ATOM 1591 C C . LEU A 1 203 ? 0.229 -12.080 17.835 1.00 98.62 203 LEU A C 1
ATOM 1593 O O . LEU A 1 203 ? 0.596 -12.738 16.858 1.00 98.62 203 LEU A O 1
ATOM 1597 N N . LYS A 1 204 ? 0.911 -12.037 18.984 1.00 98.38 204 LYS A N 1
ATOM 1598 C CA . LYS A 1 204 ? 2.141 -12.793 19.198 1.00 98.38 204 LYS A CA 1
ATOM 1599 C C . LYS A 1 204 ? 1.904 -14.292 19.015 1.00 98.38 204 LYS A C 1
ATOM 1601 O O . LYS A 1 204 ? 2.544 -14.898 18.162 1.00 98.38 204 LYS A O 1
ATOM 1606 N N . GLU A 1 205 ? 0.956 -14.869 19.749 1.00 98.62 205 GLU A N 1
ATOM 1607 C CA . GLU A 1 205 ? 0.680 -16.310 19.712 1.00 98.62 205 GLU A CA 1
ATOM 1608 C C . GLU A 1 205 ? 0.060 -16.782 18.387 1.00 98.62 205 GLU A C 1
ATOM 1610 O O . GLU A 1 205 ? 0.363 -17.878 17.913 1.00 98.62 205 GLU A O 1
ATOM 1615 N N . ASN A 1 206 ? -0.831 -15.985 17.786 1.00 98.50 206 ASN A N 1
ATOM 1616 C CA . ASN A 1 206 ? -1.691 -16.439 16.687 1.00 98.50 206 ASN A CA 1
ATOM 1617 C C . ASN A 1 206 ? -1.228 -15.989 15.293 1.00 98.50 206 ASN A C 1
ATOM 1619 O O . ASN A 1 206 ? -1.703 -16.556 14.305 1.00 98.50 206 ASN A O 1
ATOM 1623 N N . ILE A 1 207 ? -0.324 -15.004 15.187 1.00 98.44 207 ILE A N 1
ATOM 1624 C CA . ILE A 1 207 ? 0.199 -14.500 13.903 1.00 98.44 207 ILE A CA 1
ATOM 1625 C C . ILE A 1 207 ? 1.732 -14.423 13.891 1.00 98.44 207 ILE A C 1
ATOM 1627 O O . ILE A 1 207 ? 2.339 -14.899 12.933 1.00 98.44 207 ILE A O 1
ATOM 1631 N N . PHE A 1 208 ? 2.384 -13.859 14.912 1.00 98.56 208 PHE A N 1
ATOM 1632 C CA . PHE A 1 208 ? 3.829 -13.602 14.852 1.00 98.56 208 PHE A CA 1
ATOM 1633 C C . PHE A 1 208 ? 4.680 -14.856 15.092 1.00 98.56 208 PHE A C 1
ATOM 1635 O O . PHE A 1 208 ? 5.493 -15.200 14.233 1.00 98.56 208 PHE A O 1
ATOM 1642 N N . ASP A 1 209 ? 4.461 -15.583 16.190 1.00 98.38 209 ASP A N 1
ATOM 1643 C CA . ASP A 1 209 ? 5.201 -16.811 16.508 1.00 98.38 209 ASP A CA 1
ATOM 1644 C C . ASP A 1 209 ? 5.029 -17.906 15.426 1.00 98.38 209 ASP A C 1
ATOM 1646 O O . ASP A 1 209 ? 6.039 -18.490 15.022 1.00 98.38 209 ASP A O 1
ATOM 1650 N N . PRO A 1 210 ? 3.824 -18.157 14.857 1.00 97.81 210 PRO A N 1
ATOM 1651 C CA . PRO A 1 210 ? 3.652 -19.091 13.738 1.00 97.81 210 PRO A CA 1
ATOM 1652 C C . PRO A 1 210 ? 4.436 -18.726 12.467 1.00 97.81 210 PRO A C 1
ATOM 1654 O O . PRO A 1 210 ? 4.768 -19.621 11.687 1.00 97.81 210 PRO A O 1
ATOM 1657 N N . LEU A 1 211 ? 4.734 -17.436 12.262 1.00 97.81 211 LEU A N 1
ATOM 1658 C CA . LEU A 1 211 ? 5.500 -16.909 11.126 1.00 97.81 211 LEU A CA 1
ATOM 1659 C C . LEU A 1 211 ? 6.980 -16.629 11.457 1.00 97.81 211 LEU A C 1
ATOM 1661 O O . LEU A 1 211 ? 7.725 -16.196 10.578 1.00 97.81 211 LEU A O 1
ATOM 1665 N N . GLY A 1 212 ? 7.424 -16.871 12.696 1.00 97.56 212 GLY A N 1
ATOM 1666 C CA . GLY A 1 212 ? 8.794 -16.594 13.148 1.00 97.56 212 GLY A CA 1
ATOM 1667 C C . GLY A 1 212 ? 9.135 -15.102 13.278 1.00 97.56 212 GLY A C 1
ATOM 1668 O O . GLY A 1 212 ? 10.309 -14.736 13.234 1.00 97.56 212 GLY A O 1
ATOM 1669 N N . ILE A 1 213 ? 8.125 -14.239 13.413 1.00 98.19 213 ILE A N 1
ATOM 1670 C CA . ILE A 1 213 ? 8.269 -12.784 13.547 1.00 98.19 213 ILE A CA 1
ATOM 1671 C C . ILE A 1 213 ? 8.604 -12.430 14.999 1.00 98.19 213 ILE A C 1
ATOM 1673 O O . ILE A 1 213 ? 7.930 -12.884 15.920 1.00 98.19 213 ILE A O 1
ATOM 1677 N N . THR A 1 214 ? 9.622 -11.590 15.213 1.00 96.50 214 THR A N 1
ATOM 1678 C CA . THR A 1 214 ? 10.116 -11.250 16.568 1.00 96.50 214 THR A CA 1
ATOM 1679 C C . THR A 1 214 ? 10.265 -9.750 16.821 1.00 96.50 214 THR A C 1
ATOM 1681 O O . THR A 1 214 ? 10.262 -9.310 17.974 1.00 96.50 214 THR A O 1
ATOM 1684 N N . SER A 1 215 ? 10.362 -8.935 15.765 1.00 97.44 215 SER A N 1
ATOM 1685 C CA . SER A 1 215 ? 10.432 -7.472 15.893 1.00 97.44 215 SER A CA 1
ATOM 1686 C C . SER A 1 215 ? 9.077 -6.803 16.147 1.00 97.44 215 SER A C 1
ATOM 1688 O O . SER A 1 215 ? 9.063 -5.691 16.670 1.00 97.44 215 SER A O 1
ATOM 1690 N N . ALA A 1 216 ? 7.963 -7.458 15.798 1.00 97.69 216 ALA A N 1
ATOM 1691 C CA . ALA A 1 216 ? 6.618 -6.907 15.953 1.00 97.69 216 ALA A CA 1
ATOM 1692 C C . ALA A 1 216 ? 6.194 -6.798 17.429 1.00 97.69 216 ALA A C 1
ATOM 1694 O O . ALA A 1 216 ? 6.390 -7.746 18.191 1.00 97.69 216 ALA A O 1
ATOM 1695 N N . SER A 1 217 ? 5.633 -5.650 17.820 1.00 96.56 217 SER A N 1
ATOM 1696 C CA . SER A 1 217 ? 5.033 -5.405 19.144 1.00 96.56 217 SER A CA 1
ATOM 1697 C C . SER A 1 217 ? 4.331 -4.046 19.195 1.00 96.56 217 SER A C 1
ATOM 1699 O O . SER A 1 217 ? 4.713 -3.129 18.467 1.00 96.56 217 SER A O 1
ATOM 1701 N N . PHE A 1 218 ? 3.367 -3.872 20.095 1.00 95.19 218 PHE A N 1
ATOM 1702 C CA . PHE A 1 218 ? 2.880 -2.555 20.521 1.00 95.19 218 PHE A CA 1
ATOM 1703 C C . PHE A 1 218 ? 3.851 -1.837 21.475 1.00 95.19 218 PHE A C 1
ATOM 1705 O O . PHE A 1 218 ? 3.806 -0.618 21.577 1.00 95.19 218 PHE A O 1
ATOM 1712 N N . PHE A 1 219 ? 4.761 -2.555 22.143 1.00 93.06 219 PHE A N 1
ATOM 1713 C CA . PHE A 1 219 ? 5.545 -2.037 23.268 1.00 93.06 219 PHE A CA 1
ATOM 1714 C C . PHE A 1 219 ? 7.036 -1.834 22.965 1.00 93.06 219 PHE A C 1
ATOM 1716 O O . PHE A 1 219 ? 7.772 -2.757 22.590 1.00 93.06 219 PHE A O 1
ATOM 1723 N N . LEU A 1 220 ? 7.513 -0.618 23.239 1.00 90.31 220 LEU A N 1
ATOM 1724 C CA . LEU A 1 220 ? 8.897 -0.186 23.066 1.00 90.31 220 LEU A CA 1
ATOM 1725 C C . LEU A 1 220 ? 9.748 -0.481 24.315 1.00 90.31 220 LEU A C 1
ATOM 1727 O O . LEU A 1 220 ? 10.065 0.403 25.114 1.00 90.31 220 LEU A O 1
ATOM 1731 N N . THR A 1 221 ? 10.172 -1.736 24.466 1.00 89.88 221 THR A N 1
ATOM 1732 C CA . THR A 1 221 ? 11.210 -2.124 25.443 1.00 89.88 221 THR A CA 1
ATOM 1733 C C . THR A 1 221 ? 12.550 -1.423 25.143 1.00 89.88 221 THR A C 1
ATOM 1735 O O . THR A 1 221 ? 12.766 -0.998 24.006 1.00 89.88 221 THR A O 1
ATOM 1738 N N . PRO A 1 222 ? 13.499 -1.318 26.098 1.00 90.31 222 PRO A N 1
ATOM 1739 C CA . PRO A 1 222 ? 14.810 -0.699 25.846 1.00 90.31 222 PRO A CA 1
ATOM 1740 C C . PRO A 1 222 ? 15.579 -1.302 24.655 1.00 90.31 222 PRO A C 1
ATOM 1742 O O . PRO A 1 222 ? 16.228 -0.578 23.906 1.00 90.31 222 PRO A O 1
ATOM 1745 N N . GLU A 1 223 ? 15.449 -2.614 24.432 1.00 90.56 223 GLU A N 1
ATOM 1746 C CA . GLU A 1 223 ? 16.059 -3.336 23.303 1.00 90.56 223 GLU A CA 1
ATOM 1747 C C . GLU A 1 223 ? 15.380 -3.038 21.952 1.00 90.56 223 GLU A C 1
ATOM 1749 O O . GLU A 1 223 ? 16.030 -3.061 20.907 1.00 90.56 223 GLU A O 1
ATOM 1754 N N . ARG A 1 224 ? 14.082 -2.698 21.954 1.00 92.38 224 ARG A N 1
ATOM 1755 C CA . ARG A 1 224 ? 13.406 -2.178 20.758 1.00 92.38 224 ARG A CA 1
ATOM 1756 C C . ARG A 1 224 ? 13.714 -0.699 20.535 1.00 92.38 224 ARG A C 1
ATOM 1758 O O . ARG A 1 224 ? 13.962 -0.312 19.399 1.00 92.38 224 ARG A O 1
ATOM 1765 N N . LYS A 1 225 ? 13.787 0.109 21.600 1.00 91.69 225 LYS A N 1
ATOM 1766 C CA . LYS A 1 225 ? 14.168 1.534 21.550 1.00 91.69 225 LYS A CA 1
ATOM 1767 C C . LYS A 1 225 ? 15.568 1.737 20.944 1.00 91.69 225 LYS A C 1
ATOM 1769 O O . LYS A 1 225 ? 15.737 2.657 20.158 1.00 91.69 225 LYS A O 1
ATOM 1774 N N . SER A 1 226 ? 16.541 0.851 21.194 1.00 92.38 226 SER A N 1
ATOM 1775 C CA . SER A 1 226 ? 17.881 0.924 20.567 1.00 92.38 226 SER A CA 1
ATOM 1776 C C . SER A 1 226 ? 17.934 0.513 19.082 1.00 92.38 226 SER A C 1
ATOM 1778 O O . SER A 1 226 ? 18.956 0.704 18.416 1.00 92.38 226 SER A O 1
ATOM 1780 N N . ARG A 1 227 ? 16.841 -0.044 18.544 1.00 94.62 227 ARG A N 1
ATOM 1781 C CA . ARG A 1 227 ? 16.661 -0.369 17.117 1.00 94.62 227 ARG A CA 1
ATOM 1782 C C . ARG A 1 227 ? 15.594 0.488 16.436 1.00 94.62 227 ARG A C 1
ATOM 1784 O O . ARG A 1 227 ? 15.390 0.326 15.235 1.00 94.62 227 ARG A O 1
ATOM 1791 N N . LEU A 1 228 ? 14.923 1.366 17.179 1.00 94.81 228 LEU A N 1
ATOM 1792 C CA . LEU A 1 228 ? 13.906 2.277 16.667 1.00 94.81 228 LEU A CA 1
ATOM 1793 C C . LEU A 1 228 ? 14.561 3.339 15.778 1.00 94.81 228 LEU A C 1
ATOM 1795 O O . LEU A 1 228 ? 15.603 3.896 16.124 1.00 94.81 228 LEU A O 1
ATOM 1799 N N . ILE A 1 229 ? 13.944 3.607 14.634 1.00 95.62 229 ILE A N 1
ATOM 1800 C CA . ILE A 1 229 ? 14.311 4.711 13.748 1.00 95.62 229 ILE A CA 1
ATOM 1801 C C . ILE A 1 229 ? 13.569 6.000 14.136 1.00 95.62 229 ILE A C 1
ATOM 1803 O O . ILE A 1 229 ? 12.402 5.960 14.522 1.00 95.62 229 ILE A O 1
ATOM 1807 N N . GLU A 1 230 ? 14.256 7.141 14.060 1.00 93.12 230 GLU A N 1
ATOM 1808 C CA . GLU A 1 230 ? 13.711 8.449 14.429 1.00 93.12 230 GLU A CA 1
ATOM 1809 C C . GLU A 1 230 ? 12.718 8.973 13.378 1.00 93.12 230 GLU A C 1
ATOM 1811 O O . GLU A 1 230 ? 12.929 8.836 12.170 1.00 93.12 230 GLU A O 1
ATOM 1816 N N . LEU A 1 231 ? 11.649 9.627 13.840 1.00 93.69 231 LEU A N 1
ATOM 1817 C CA . LEU A 1 231 ? 10.768 10.413 12.977 1.00 93.69 231 LEU A CA 1
ATOM 1818 C C . LEU A 1 231 ? 11.509 11.645 12.428 1.00 93.69 231 LEU A C 1
ATOM 1820 O O . LEU A 1 231 ? 12.270 12.309 13.132 1.00 93.69 231 LEU A O 1
ATOM 1824 N N . CYS A 1 232 ? 11.260 11.974 11.165 1.00 93.00 232 CYS A N 1
ATOM 1825 C CA . CYS A 1 232 ? 11.823 13.146 10.496 1.00 93.00 232 CYS A CA 1
ATOM 1826 C C . CYS A 1 232 ? 10.689 14.009 9.940 1.00 93.00 232 CYS A C 1
ATOM 1828 O O . CYS A 1 232 ? 9.801 13.491 9.269 1.00 93.00 232 CYS A O 1
ATOM 1830 N N . TYR A 1 233 ? 10.722 15.318 10.167 1.00 91.00 233 TYR A N 1
ATOM 1831 C CA . TYR A 1 233 ? 9.745 16.244 9.596 1.00 91.00 233 TYR A CA 1
ATOM 1832 C C . TYR A 1 233 ? 10.278 16.837 8.286 1.00 91.00 233 TYR A C 1
ATOM 1834 O O . TYR A 1 233 ? 11.447 17.222 8.226 1.00 91.00 233 TYR A O 1
ATOM 1842 N N . ARG A 1 234 ? 9.451 16.925 7.236 1.00 91.69 234 ARG A N 1
ATOM 1843 C CA . ARG A 1 234 ? 9.758 17.710 6.033 1.00 91.69 234 ARG A CA 1
ATOM 1844 C C . ARG A 1 234 ? 9.090 19.078 6.115 1.00 91.69 234 ARG A C 1
ATOM 1846 O O . ARG A 1 234 ? 7.867 19.192 6.136 1.00 91.69 234 ARG A O 1
ATOM 1853 N N . ASN A 1 235 ? 9.910 20.120 6.111 1.00 88.81 235 ASN A N 1
ATOM 1854 C CA . ASN A 1 235 ? 9.467 21.508 6.145 1.00 88.81 235 ASN A CA 1
ATOM 1855 C C . ASN A 1 235 ? 8.936 21.961 4.773 1.00 88.81 235 ASN A C 1
ATOM 1857 O O . ASN A 1 235 ? 9.188 21.332 3.744 1.00 88.81 235 ASN A O 1
ATOM 1861 N N . GLN A 1 236 ? 8.222 23.091 4.741 1.00 84.88 236 GLN A N 1
ATOM 1862 C CA . GLN A 1 236 ? 7.614 23.632 3.514 1.00 84.88 236 GLN A CA 1
ATOM 1863 C C . GLN A 1 236 ? 8.636 24.044 2.434 1.00 84.88 236 GLN A C 1
ATOM 1865 O O . GLN A 1 236 ? 8.288 24.106 1.258 1.00 84.88 236 GLN A O 1
ATOM 1870 N N . ASP A 1 237 ? 9.898 24.285 2.806 1.00 87.56 237 ASP A N 1
ATOM 1871 C CA . ASP A 1 237 ? 11.014 24.524 1.878 1.00 87.56 237 ASP A CA 1
ATOM 1872 C C . ASP A 1 237 ? 11.620 23.223 1.300 1.00 87.56 237 ASP A C 1
ATOM 1874 O O . ASP A 1 237 ? 12.556 23.264 0.502 1.00 87.56 237 ASP A O 1
ATOM 1878 N N . GLY A 1 238 ? 11.088 22.060 1.693 1.00 89.31 238 GLY A N 1
ATOM 1879 C CA . GLY A 1 238 ? 11.550 20.729 1.300 1.00 89.31 238 GLY A CA 1
ATOM 1880 C C . GLY A 1 238 ? 12.658 20.145 2.185 1.00 89.31 238 GLY A C 1
ATOM 1881 O O . GLY A 1 238 ? 12.965 18.954 2.045 1.00 89.31 238 GLY A O 1
ATOM 1882 N N . SER A 1 239 ? 13.236 20.938 3.097 1.00 91.50 239 SER A N 1
ATOM 1883 C CA . SER A 1 239 ? 14.283 20.497 4.025 1.00 91.50 239 SER A CA 1
ATOM 1884 C C . SER A 1 239 ? 13.765 19.476 5.041 1.00 91.50 239 SER A C 1
ATOM 1886 O O . SER A 1 239 ? 12.564 19.372 5.289 1.00 91.50 239 SER A O 1
ATOM 1888 N N . LEU A 1 240 ? 14.684 18.717 5.641 1.00 93.88 240 LEU A N 1
ATOM 1889 C CA . LEU A 1 240 ? 14.384 17.733 6.681 1.00 93.88 240 LEU A CA 1
ATOM 1890 C C . LEU A 1 240 ? 14.893 18.221 8.042 1.00 93.88 240 LEU A C 1
ATOM 1892 O O . LEU A 1 240 ? 16.025 18.696 8.150 1.00 93.88 240 LEU A O 1
ATOM 1896 N N . THR A 1 241 ? 14.079 18.039 9.078 1.00 93.06 241 THR A N 1
ATOM 1897 C CA . THR A 1 241 ? 14.400 18.272 10.495 1.00 93.06 241 THR A CA 1
ATOM 1898 C C . THR A 1 241 ? 14.113 17.016 11.325 1.00 93.06 241 THR A C 1
ATOM 1900 O O . THR A 1 241 ? 13.363 16.130 10.906 1.00 93.06 241 THR A O 1
ATOM 1903 N N . ARG A 1 242 ? 14.745 16.902 12.502 1.00 92.00 242 ARG A N 1
ATOM 1904 C CA . ARG A 1 242 ? 14.445 15.838 13.480 1.00 92.00 242 ARG A CA 1
ATOM 1905 C C . ARG A 1 242 ? 13.034 16.034 14.039 1.00 92.00 242 ARG A C 1
ATOM 1907 O O . ARG A 1 242 ? 12.488 17.132 13.959 1.00 92.00 242 ARG A O 1
ATOM 1914 N N . TRP A 1 243 ? 12.457 14.984 14.620 1.00 87.44 243 TRP A N 1
ATOM 1915 C CA . TRP A 1 243 ? 11.131 15.059 15.237 1.00 87.44 243 TRP A CA 1
ATOM 1916 C C . TRP A 1 243 ? 11.029 16.113 16.341 1.00 87.44 243 TRP A C 1
ATOM 1918 O O . TRP A 1 243 ? 10.076 16.886 16.337 1.00 87.44 243 TRP A O 1
ATOM 1928 N N . ASP A 1 244 ? 12.010 16.145 17.248 1.00 81.62 244 ASP A N 1
ATOM 1929 C CA . ASP A 1 244 ? 12.113 17.091 18.377 1.00 81.62 244 ASP A CA 1
ATOM 1930 C C . ASP A 1 244 ? 10.800 17.244 19.185 1.00 81.62 244 ASP A C 1
ATOM 1932 O O . ASP A 1 244 ? 10.430 18.327 19.628 1.00 81.62 244 ASP A O 1
ATOM 1936 N N . ASP A 1 245 ? 10.051 16.137 19.298 1.00 75.69 245 ASP A N 1
ATOM 1937 C CA . ASP A 1 245 ? 8.720 16.020 19.915 1.00 75.69 245 ASP A CA 1
ATOM 1938 C C . ASP A 1 245 ? 7.681 17.079 19.476 1.00 75.69 245 ASP A C 1
ATOM 1940 O O . ASP A 1 245 ? 6.744 17.394 20.214 1.00 75.69 245 ASP A O 1
ATOM 1944 N N . GLN A 1 246 ? 7.789 17.564 18.227 1.00 72.38 246 GLN A N 1
ATOM 1945 C CA . GLN A 1 246 ? 6.884 18.550 17.605 1.00 72.38 246 GLN A CA 1
ATOM 1946 C C . GLN A 1 246 ? 5.390 18.207 17.735 1.00 72.38 246 GLN A C 1
ATOM 1948 O O . GLN A 1 246 ? 4.558 19.109 17.844 1.00 72.38 246 GLN A O 1
ATOM 1953 N N . LEU A 1 247 ? 5.042 16.917 17.764 1.00 76.62 247 LEU A N 1
ATOM 1954 C CA . LEU A 1 247 ? 3.733 16.447 18.204 1.00 76.62 247 LEU A CA 1
ATOM 1955 C C . LEU A 1 247 ? 3.895 15.337 19.245 1.00 76.62 247 LEU A C 1
ATOM 1957 O O . LEU A 1 247 ? 4.680 14.401 19.088 1.00 76.62 247 LEU A O 1
ATOM 1961 N N . ARG A 1 248 ? 3.076 15.395 20.295 1.00 80.50 248 ARG A N 1
ATOM 1962 C CA . ARG A 1 248 ? 3.015 14.336 21.301 1.00 80.50 248 ARG A CA 1
ATOM 1963 C C . ARG A 1 248 ? 2.425 13.054 20.710 1.00 80.50 248 ARG A C 1
ATOM 1965 O O . ARG A 1 248 ? 1.267 13.038 20.306 1.00 80.50 248 ARG A O 1
ATOM 1972 N N . ILE A 1 249 ? 3.177 11.961 20.788 1.00 82.69 249 ILE A N 1
ATOM 1973 C CA . ILE A 1 249 ? 2.683 10.595 20.566 1.00 82.69 249 ILE A CA 1
ATOM 1974 C C . ILE A 1 249 ? 2.399 9.960 21.939 1.00 82.69 249 ILE A C 1
ATOM 1976 O O . ILE A 1 249 ? 3.156 10.172 22.890 1.00 82.69 249 ILE A O 1
ATOM 1980 N N . THR A 1 250 ? 1.308 9.198 22.083 1.00 80.81 250 THR A N 1
ATOM 1981 C CA . THR A 1 250 ? 1.033 8.446 23.324 1.00 80.81 250 THR A CA 1
ATOM 1982 C C . THR A 1 250 ? 2.181 7.467 23.632 1.00 80.81 250 THR A C 1
ATOM 1984 O O . THR A 1 250 ? 2.506 6.658 22.760 1.00 80.81 250 THR A O 1
ATOM 1987 N N . PRO A 1 251 ? 2.784 7.481 24.843 1.00 79.81 251 PRO A N 1
ATOM 1988 C CA . PRO A 1 251 ? 3.882 6.581 25.196 1.00 79.81 251 PRO A CA 1
ATOM 1989 C C . PRO A 1 251 ? 3.509 5.101 25.072 1.00 79.81 251 PRO A C 1
ATOM 1991 O O . PRO A 1 251 ? 2.507 4.656 25.623 1.00 79.81 251 PRO A O 1
ATOM 1994 N N . GLN A 1 252 ? 4.353 4.337 24.382 1.00 82.44 252 GLN A N 1
ATOM 1995 C CA . GLN A 1 252 ? 4.150 2.912 24.106 1.00 82.44 252 GLN A CA 1
ATOM 1996 C C . GLN A 1 252 ? 4.995 2.056 25.054 1.00 82.44 252 GLN A C 1
ATOM 1998 O O . GLN A 1 252 ? 5.909 1.334 24.650 1.00 82.44 252 GLN A O 1
ATOM 2003 N N . ASP A 1 253 ? 4.724 2.220 26.349 1.00 83.88 253 ASP A N 1
ATOM 2004 C CA . ASP A 1 253 ? 5.489 1.628 27.443 1.00 83.88 253 ASP A CA 1
ATOM 2005 C C . ASP A 1 253 ? 4.556 0.834 28.381 1.00 83.88 253 ASP A C 1
ATOM 2007 O O . ASP A 1 253 ? 3.625 1.428 28.935 1.00 83.88 253 ASP A O 1
ATOM 2011 N N . PRO A 1 254 ? 4.764 -0.486 28.567 1.00 81.62 254 PRO A N 1
ATOM 2012 C CA . PRO A 1 254 ? 3.822 -1.356 29.274 1.00 81.62 254 PRO A CA 1
ATOM 2013 C C . PRO A 1 254 ? 3.774 -1.100 30.786 1.00 81.62 254 PRO A C 1
ATOM 2015 O O . PRO A 1 254 ? 2.897 -1.626 31.476 1.00 81.62 254 PRO A O 1
ATOM 2018 N N . GLU A 1 255 ? 4.688 -0.301 31.344 1.00 84.00 255 GLU A N 1
ATOM 2019 C CA . GLU A 1 255 ? 4.577 0.184 32.724 1.00 84.00 255 GLU A CA 1
ATOM 2020 C C . GLU A 1 255 ? 3.591 1.356 32.852 1.00 84.00 255 GLU A C 1
ATOM 2022 O O . GLU A 1 255 ? 2.964 1.507 33.902 1.00 84.00 255 GLU A O 1
ATOM 2027 N N . LEU A 1 256 ? 3.391 2.129 31.777 1.00 80.06 256 LEU A N 1
ATOM 2028 C CA . LEU A 1 256 ? 2.600 3.364 31.762 1.00 80.06 256 LEU A CA 1
ATOM 2029 C C . LEU A 1 256 ? 1.219 3.204 31.110 1.00 80.06 256 LEU A C 1
ATOM 2031 O O . LEU A 1 256 ? 0.258 3.816 31.573 1.00 80.06 256 LEU A O 1
ATOM 2035 N N . VAL A 1 257 ? 1.114 2.406 30.042 1.00 82.88 257 VAL A N 1
ATOM 2036 C CA . VAL A 1 257 ? -0.069 2.298 29.171 1.00 82.88 257 VAL A CA 1
ATOM 2037 C C . VAL A 1 257 ? -0.344 0.828 28.844 1.00 82.88 257 VAL A C 1
ATOM 2039 O O . VAL A 1 257 ? 0.583 0.065 28.594 1.00 82.88 257 VAL A O 1
ATOM 2042 N N . ASN A 1 258 ? -1.621 0.427 28.836 1.00 83.44 258 ASN A N 1
ATOM 2043 C CA . ASN A 1 258 ? -2.045 -0.956 28.557 1.00 83.44 258 ASN A CA 1
ATOM 2044 C C . ASN A 1 258 ? -2.881 -1.113 27.266 1.00 83.44 258 ASN A C 1
ATOM 2046 O O . ASN A 1 258 ? -3.123 -2.229 26.819 1.00 83.44 258 ASN A O 1
ATOM 2050 N N . ILE A 1 259 ? -3.359 -0.011 26.678 1.00 85.38 259 ILE A N 1
ATOM 2051 C CA . ILE A 1 259 ? -4.298 -0.019 25.546 1.00 85.38 259 ILE A CA 1
ATOM 2052 C C . ILE A 1 259 ? -3.573 -0.176 24.196 1.00 85.38 259 ILE A C 1
ATOM 2054 O O . ILE A 1 259 ? -2.782 0.674 23.789 1.00 85.38 259 ILE A O 1
ATOM 2058 N N . CYS A 1 260 ? -3.873 -1.259 23.473 1.00 91.25 260 CYS A N 1
ATOM 2059 C CA . CYS A 1 260 ? -3.272 -1.563 22.173 1.00 91.25 260 CYS A CA 1
ATOM 2060 C C . CYS A 1 260 ? -4.083 -0.939 21.020 1.00 91.25 260 CYS A C 1
ATOM 2062 O O . CYS A 1 260 ? -5.065 -1.514 20.549 1.00 91.25 260 CYS A O 1
ATOM 2064 N N . PHE A 1 261 ? -3.678 0.240 20.535 1.00 92.12 261 PHE A N 1
ATOM 2065 C CA . PHE A 1 261 ? -4.371 0.951 19.446 1.00 92.12 261 PHE A CA 1
ATOM 2066 C C . PHE A 1 261 ? -4.229 0.242 18.087 1.00 92.12 261 PHE A C 1
ATOM 2068 O O . PHE A 1 261 ? -3.350 0.584 17.294 1.00 92.12 261 PHE A O 1
ATOM 2075 N N . ALA A 1 262 ? -5.087 -0.731 17.769 1.00 95.69 262 ALA A N 1
ATOM 2076 C CA . ALA A 1 262 ? -5.083 -1.439 16.478 1.00 95.69 262 ALA A CA 1
ATOM 2077 C C . ALA A 1 262 ? -5.158 -0.519 15.235 1.00 95.69 262 ALA A C 1
ATOM 2079 O O . ALA A 1 262 ? -4.787 -0.921 14.130 1.00 95.69 262 ALA A O 1
ATOM 2080 N N . GLY A 1 263 ? -5.595 0.731 15.393 1.00 93.94 263 GLY A N 1
ATOM 2081 C CA . GLY A 1 263 ? -5.562 1.752 14.360 1.00 93.94 263 GLY A CA 1
ATOM 2082 C C . GLY A 1 263 ? -4.161 2.271 14.020 1.00 93.94 263 GLY A C 1
ATOM 2083 O O . GLY A 1 263 ? -3.966 2.678 12.869 1.00 93.94 263 GLY A O 1
ATOM 2084 N N . VAL A 1 264 ? -3.202 2.289 14.959 1.00 93.25 264 VAL A N 1
ATOM 2085 C CA . VAL A 1 264 ? -1.882 2.939 14.767 1.00 93.25 264 VAL A CA 1
ATOM 2086 C C . VAL A 1 264 ? -0.674 2.332 15.506 1.00 93.25 264 VAL A C 1
ATOM 2088 O O . VAL A 1 264 ? 0.451 2.652 15.142 1.00 93.25 264 VAL A O 1
ATOM 2091 N N . GLY A 1 265 ? -0.854 1.535 16.558 1.00 93.62 265 GLY A N 1
ATOM 2092 C CA . GLY A 1 265 ? 0.137 1.390 17.636 1.00 93.62 265 GLY A CA 1
ATOM 2093 C C . GLY A 1 265 ? 1.304 0.417 17.428 1.00 93.62 265 GLY A C 1
ATOM 2094 O O . GLY A 1 265 ? 2.210 0.413 18.253 1.00 93.62 265 GLY A O 1
ATOM 2095 N N . MET A 1 266 ? 1.320 -0.406 16.376 1.00 96.25 266 MET A N 1
ATOM 2096 C CA . MET A 1 266 ? 2.354 -1.438 16.223 1.00 96.25 266 MET A CA 1
ATOM 2097 C C . MET A 1 266 ? 3.688 -0.864 15.722 1.00 96.25 266 MET A C 1
ATOM 2099 O O . MET A 1 266 ? 3.741 -0.017 14.827 1.00 96.25 266 MET A O 1
ATOM 2103 N N . TYR A 1 267 ? 4.782 -1.412 16.237 1.00 97.75 267 TYR A N 1
ATOM 2104 C CA . TYR A 1 267 ? 6.136 -1.276 15.710 1.00 97.75 267 TYR A CA 1
ATOM 2105 C C . TYR A 1 267 ? 6.578 -2.604 15.100 1.00 97.75 267 TYR A C 1
ATOM 2107 O O . TYR A 1 267 ? 6.195 -3.666 15.588 1.00 97.75 267 TYR A O 1
ATOM 2115 N N . CYS A 1 268 ? 7.364 -2.569 14.024 1.00 98.25 268 CYS A N 1
ATOM 2116 C CA . CYS A 1 268 ? 7.873 -3.773 13.358 1.00 98.25 268 CYS A CA 1
ATOM 2117 C C . CYS A 1 268 ? 9.110 -3.444 12.506 1.00 98.25 268 CYS A C 1
ATOM 2119 O O . CYS A 1 268 ? 9.299 -2.295 12.108 1.00 98.25 268 CYS A O 1
ATOM 2121 N N . SER A 1 269 ? 9.940 -4.437 12.181 1.00 98.44 269 SER A N 1
ATOM 2122 C CA . SER A 1 269 ? 10.919 -4.293 11.094 1.00 98.44 269 SER A CA 1
ATOM 2123 C C . SER A 1 269 ? 10.265 -4.545 9.735 1.00 98.44 269 SER A C 1
ATOM 2125 O O . SER A 1 269 ? 9.362 -5.375 9.605 1.00 98.44 269 SER A O 1
ATOM 2127 N N . MET A 1 270 ? 10.749 -3.879 8.683 1.00 98.44 270 MET A N 1
ATOM 2128 C CA . MET A 1 270 ? 10.202 -4.088 7.335 1.00 98.44 270 MET A CA 1
ATOM 2129 C C . MET A 1 270 ? 10.479 -5.498 6.787 1.00 98.44 270 MET A C 1
ATOM 2131 O O . MET A 1 270 ? 9.701 -5.994 5.976 1.00 98.44 270 MET A O 1
ATOM 2135 N N . LYS A 1 271 ? 11.517 -6.188 7.281 1.00 98.31 271 LYS A N 1
ATOM 2136 C CA . LYS A 1 271 ? 11.784 -7.613 7.010 1.00 98.31 271 LYS A CA 1
ATOM 2137 C C . LYS A 1 271 ? 10.666 -8.518 7.537 1.00 98.31 271 LYS A C 1
ATOM 2139 O O . LYS A 1 271 ? 10.161 -9.387 6.823 1.00 98.31 271 LYS A O 1
ATOM 2144 N N . ASP A 1 272 ? 10.269 -8.312 8.788 1.00 98.56 272 ASP A N 1
ATOM 2145 C CA . ASP A 1 272 ? 9.236 -9.128 9.423 1.00 98.56 272 ASP A CA 1
ATOM 2146 C C . ASP A 1 272 ? 7.846 -8.779 8.860 1.00 98.56 272 ASP A C 1
ATOM 2148 O O . ASP A 1 272 ? 7.058 -9.681 8.576 1.00 98.56 272 ASP A O 1
ATOM 2152 N N . TYR A 1 273 ? 7.572 -7.501 8.563 1.00 98.75 273 TYR A N 1
ATOM 2153 C CA . TYR A 1 273 ? 6.339 -7.108 7.868 1.00 98.75 273 TYR A CA 1
ATOM 2154 C C . TYR A 1 273 ? 6.254 -7.728 6.460 1.00 98.75 273 TYR A C 1
ATOM 2156 O O . TYR A 1 273 ? 5.221 -8.290 6.095 1.00 98.75 273 TYR A O 1
ATOM 2164 N N . LEU A 1 274 ? 7.355 -7.743 5.692 1.00 98.44 274 LEU A N 1
ATOM 2165 C CA . LEU A 1 274 ? 7.437 -8.441 4.399 1.00 98.44 274 LEU A CA 1
ATOM 2166 C C . LEU A 1 274 ? 7.177 -9.954 4.528 1.00 98.44 274 LEU A C 1
ATOM 2168 O O . LEU A 1 274 ? 6.678 -10.570 3.586 1.00 98.44 274 LEU A O 1
ATOM 2172 N N . THR A 1 275 ? 7.448 -10.555 5.690 1.00 98.50 275 THR A N 1
ATOM 2173 C CA . THR A 1 275 ? 7.126 -11.965 5.969 1.00 98.50 275 THR A CA 1
ATOM 2174 C C . THR A 1 275 ? 5.616 -12.186 6.138 1.00 98.50 275 THR A C 1
ATOM 2176 O O . THR A 1 275 ? 5.095 -13.169 5.610 1.00 98.50 275 THR A O 1
ATOM 2179 N N . ILE A 1 276 ? 4.879 -11.240 6.738 1.00 98.56 276 ILE A N 1
ATOM 2180 C CA . ILE A 1 276 ? 3.401 -11.257 6.745 1.00 98.56 276 ILE A CA 1
ATOM 2181 C C . ILE A 1 276 ? 2.867 -11.173 5.306 1.00 98.56 276 ILE A C 1
ATOM 2183 O O . ILE A 1 276 ? 2.026 -11.975 4.900 1.00 98.56 276 ILE A O 1
ATOM 2187 N N . LEU A 1 277 ? 3.400 -10.246 4.501 1.00 98.69 277 LEU A N 1
ATOM 2188 C CA . LEU A 1 277 ? 2.991 -10.065 3.102 1.00 98.69 277 LEU A CA 1
ATOM 2189 C C . LEU A 1 277 ? 3.283 -11.309 2.242 1.00 98.69 277 LEU A C 1
ATOM 2191 O O . LEU A 1 277 ? 2.437 -11.726 1.449 1.00 98.69 277 LEU A O 1
ATOM 2195 N N . ARG A 1 278 ? 4.443 -11.951 2.443 1.00 98.50 278 ARG A N 1
ATOM 2196 C CA . ARG A 1 278 ? 4.800 -13.243 1.834 1.00 98.50 278 ARG A CA 1
ATOM 2197 C C . ARG A 1 278 ? 3.781 -14.322 2.188 1.00 98.50 278 ARG A C 1
ATOM 2199 O O . ARG A 1 278 ? 3.332 -15.036 1.295 1.00 98.50 278 ARG A O 1
ATOM 2206 N N . HIS A 1 279 ? 3.380 -14.420 3.455 1.00 98.50 279 HIS A N 1
ATOM 2207 C CA . HIS A 1 279 ? 2.402 -15.418 3.878 1.00 98.50 279 HIS A CA 1
ATOM 2208 C C . HIS A 1 279 ? 1.012 -15.180 3.265 1.00 98.50 279 HIS A C 1
ATOM 2210 O O . HIS A 1 279 ? 0.356 -16.132 2.852 1.00 98.50 279 HIS A O 1
ATOM 2216 N N . LEU A 1 280 ? 0.582 -13.925 3.106 1.00 98.31 280 LEU A N 1
ATOM 2217 C CA . LEU A 1 280 ? -0.677 -13.596 2.422 1.00 98.31 280 LEU A CA 1
ATOM 2218 C C . LEU A 1 280 ? -0.661 -13.989 0.931 1.00 98.31 280 LEU A C 1
ATOM 2220 O O . LEU A 1 280 ? -1.670 -14.479 0.420 1.00 98.31 280 LEU A O 1
ATOM 2224 N N . LEU A 1 281 ? 0.485 -13.868 0.246 1.00 97.56 281 LEU A N 1
ATOM 2225 C CA . LEU A 1 281 ? 0.660 -14.426 -1.103 1.00 97.56 281 LEU A CA 1
ATOM 2226 C C . LEU A 1 281 ? 0.613 -15.962 -1.103 1.00 97.56 281 LEU A C 1
ATOM 2228 O O . LEU A 1 281 ? -0.045 -16.546 -1.960 1.00 97.56 281 LEU A O 1
ATOM 2232 N N . GLN A 1 282 ? 1.287 -16.621 -0.153 1.00 97.75 282 GLN A N 1
ATOM 2233 C CA . GLN A 1 282 ? 1.290 -18.087 -0.026 1.00 97.75 282 GLN A CA 1
ATOM 2234 C C . GLN A 1 282 ? -0.112 -18.646 0.241 1.00 97.75 282 GLN A C 1
ATOM 2236 O O . GLN A 1 282 ? -0.506 -19.639 -0.366 1.00 97.75 282 GLN A O 1
ATOM 2241 N N . LEU A 1 283 ? -0.887 -17.985 1.104 1.00 97.00 283 LEU A N 1
ATOM 2242 C CA . LEU A 1 283 ? -2.288 -18.302 1.364 1.00 97.00 283 LEU A CA 1
ATOM 2243 C C . LEU A 1 283 ? -3.118 -18.210 0.080 1.00 97.00 283 LEU A C 1
ATOM 2245 O O . LEU A 1 283 ? -3.801 -19.169 -0.273 1.00 97.00 283 LEU A O 1
ATOM 2249 N N . LYS A 1 284 ? -3.019 -17.098 -0.662 1.00 94.88 284 LYS A N 1
ATOM 2250 C CA . LYS A 1 284 ? -3.795 -16.910 -1.899 1.00 94.88 284 LYS A CA 1
ATOM 2251 C C . LYS A 1 284 ? -3.351 -17.833 -3.044 1.00 94.88 284 LYS A C 1
ATOM 2253 O O . LYS A 1 284 ? -4.164 -18.162 -3.902 1.00 94.88 284 LYS A O 1
ATOM 2258 N N . ALA A 1 285 ? -2.094 -18.273 -3.042 1.00 93.00 285 ALA A N 1
ATOM 2259 C CA . ALA A 1 285 ? -1.554 -19.252 -3.985 1.00 93.00 285 ALA A CA 1
ATOM 2260 C C . ALA A 1 285 ? -1.808 -20.721 -3.582 1.00 93.00 285 ALA A C 1
ATOM 2262 O O . ALA A 1 285 ? -1.512 -21.616 -4.372 1.00 93.00 285 ALA A O 1
ATOM 2263 N N . GLY A 1 286 ? -2.313 -20.990 -2.371 1.00 94.94 286 GLY A N 1
ATOM 2264 C CA . GLY A 1 286 ? -2.464 -22.350 -1.839 1.00 94.94 286 GLY A CA 1
ATOM 2265 C C . GLY A 1 286 ? -1.137 -23.053 -1.509 1.00 94.94 286 GLY A C 1
ATOM 2266 O O . GLY A 1 286 ? -1.089 -24.279 -1.484 1.00 94.94 286 GLY A O 1
ATOM 2267 N N . THR A 1 287 ? -0.055 -22.298 -1.283 1.00 95.88 287 THR A N 1
ATOM 2268 C CA . THR A 1 287 ? 1.314 -22.811 -1.062 1.00 95.88 287 THR A CA 1
ATOM 2269 C C . THR A 1 287 ? 1.836 -22.628 0.368 1.00 95.88 287 THR A C 1
ATOM 2271 O O . THR A 1 287 ? 2.993 -22.939 0.644 1.00 95.88 287 THR A O 1
ATOM 2274 N N . ALA A 1 288 ? 1.012 -22.129 1.292 1.00 95.94 288 ALA A N 1
ATOM 2275 C CA . ALA A 1 288 ? 1.377 -21.978 2.700 1.00 95.94 288 ALA A CA 1
ATOM 2276 C C . ALA A 1 288 ? 1.472 -23.340 3.418 1.00 95.94 288 ALA A C 1
ATOM 2278 O O . ALA A 1 288 ? 0.471 -24.036 3.550 1.00 95.94 288 ALA A O 1
ATOM 2279 N N . GLU A 1 289 ? 2.649 -23.688 3.955 1.00 90.81 289 GLU A N 1
ATOM 2280 C CA . GLU A 1 289 ? 2.857 -24.930 4.731 1.00 90.81 289 GLU A CA 1
ATOM 2281 C C . GLU A 1 289 ? 2.048 -24.972 6.040 1.00 90.81 289 GLU A C 1
ATOM 2283 O O . GLU A 1 289 ? 1.631 -26.034 6.497 1.00 90.81 289 GLU A O 1
ATOM 2288 N N . LYS A 1 290 ? 1.843 -23.801 6.655 1.00 93.31 290 LYS A N 1
ATOM 2289 C CA . LYS A 1 290 ? 1.090 -23.597 7.900 1.00 93.31 290 LYS A CA 1
ATOM 2290 C C . LYS A 1 290 ? 0.115 -22.430 7.705 1.00 93.31 290 LYS A C 1
ATOM 2292 O O . LYS A 1 290 ? 0.439 -21.311 8.097 1.00 93.31 290 LYS A O 1
ATOM 2297 N N . PRO A 1 291 ? -1.022 -22.633 7.022 1.00 95.88 291 PRO A N 1
ATOM 2298 C CA . PRO A 1 291 ? -1.934 -21.543 6.696 1.00 95.88 291 PRO A CA 1
ATOM 2299 C C . PRO A 1 291 ? -2.610 -20.987 7.959 1.00 95.88 291 PRO A C 1
ATOM 2301 O O . PRO A 1 291 ? -3.191 -21.737 8.739 1.00 95.88 291 PRO A O 1
ATOM 2304 N N . LEU A 1 292 ? -2.573 -19.662 8.142 1.00 96.62 292 LEU A N 1
ATOM 2305 C CA . LEU A 1 292 ? -3.244 -18.977 9.261 1.00 96.62 292 LEU A CA 1
ATOM 2306 C C . LEU A 1 292 ? -4.786 -18.943 9.165 1.00 96.62 292 LEU A C 1
ATOM 2308 O O . LEU A 1 292 ? -5.435 -18.544 10.134 1.00 96.62 292 LEU A O 1
ATOM 2312 N N . PHE A 1 293 ? -5.356 -19.331 8.017 1.00 97.25 293 PHE A N 1
ATOM 2313 C CA . PHE A 1 293 ? -6.780 -19.233 7.668 1.00 97.25 293 PHE A CA 1
ATOM 2314 C C . PHE A 1 293 ? -7.209 -20.384 6.750 1.00 97.25 293 PHE A C 1
ATOM 2316 O O . PHE A 1 293 ? -6.386 -20.925 6.007 1.00 97.25 293 PHE A O 1
ATOM 2323 N N . LYS A 1 294 ? -8.506 -20.703 6.725 1.00 95.88 294 LYS A N 1
ATOM 2324 C CA . LYS A 1 294 ? -9.110 -21.562 5.695 1.00 95.88 294 LYS A CA 1
ATOM 2325 C C . LYS A 1 294 ? -9.221 -20.810 4.358 1.00 95.88 294 LYS A C 1
ATOM 2327 O O . LYS A 1 294 ? -9.335 -19.579 4.375 1.00 95.88 294 LYS A O 1
ATOM 2332 N N . PRO A 1 295 ? -9.243 -21.505 3.202 1.00 93.75 295 PRO A N 1
ATOM 2333 C CA . PRO A 1 295 ? -9.307 -20.869 1.881 1.00 93.75 295 PRO A CA 1
ATOM 2334 C C . PRO A 1 295 ? -10.449 -19.854 1.726 1.00 93.75 295 PRO A C 1
ATOM 2336 O O . PRO A 1 295 ? -10.253 -18.783 1.158 1.00 93.75 295 PRO A O 1
ATOM 2339 N N . GLU A 1 296 ? -11.616 -20.139 2.303 1.00 94.19 296 GLU A N 1
ATOM 2340 C CA . GLU A 1 296 ? -12.803 -19.282 2.230 1.00 94.19 296 GLU A CA 1
ATOM 2341 C C . GLU A 1 296 ? -12.583 -17.937 2.942 1.00 94.19 296 GLU A C 1
ATOM 2343 O O . GLU A 1 296 ? -13.084 -16.904 2.502 1.00 94.19 296 GLU A O 1
ATOM 2348 N N . THR A 1 297 ? -11.788 -17.924 4.018 1.00 96.31 297 THR A N 1
ATOM 2349 C CA . THR A 1 297 ? -11.435 -16.695 4.747 1.00 96.31 297 THR A CA 1
ATOM 2350 C C . THR A 1 297 ? -10.278 -15.950 4.075 1.00 96.31 297 THR A C 1
ATOM 2352 O O . THR A 1 297 ? -10.218 -14.723 4.148 1.00 96.31 297 THR A O 1
ATOM 2355 N N . VAL A 1 298 ? -9.405 -16.645 3.334 1.00 96.25 298 VAL A N 1
ATOM 2356 C CA . VAL A 1 298 ? -8.383 -16.002 2.486 1.00 96.25 298 VAL A CA 1
ATOM 2357 C C . VAL A 1 298 ? -9.025 -15.155 1.381 1.00 96.25 298 VAL A C 1
ATOM 2359 O O . VAL A 1 298 ? -8.513 -14.083 1.058 1.00 96.25 298 VAL A O 1
ATOM 2362 N N . ASP A 1 299 ? -10.169 -15.570 0.831 1.00 94.50 299 ASP A N 1
ATOM 2363 C CA . ASP A 1 299 ? -10.896 -14.758 -0.150 1.00 94.50 299 ASP A CA 1
ATOM 2364 C C . ASP A 1 299 ? -11.439 -13.449 0.454 1.00 94.50 299 ASP A C 1
ATOM 2366 O O . ASP A 1 299 ? -11.314 -12.398 -0.178 1.00 94.50 299 ASP A O 1
ATOM 2370 N N . LEU A 1 300 ? -11.921 -13.460 1.704 1.00 97.00 300 LEU A N 1
ATOM 2371 C CA . LEU A 1 300 ? -12.422 -12.266 2.409 1.00 97.00 300 LEU A CA 1
ATOM 2372 C C . LEU A 1 300 ? -11.364 -11.160 2.602 1.00 97.00 300 LEU A C 1
ATOM 2374 O O . LEU A 1 300 ? -11.711 -9.979 2.691 1.00 97.00 300 LEU A O 1
ATOM 2378 N N . ILE A 1 301 ? -10.076 -11.523 2.633 1.00 97.56 301 ILE A N 1
ATOM 2379 C CA . ILE A 1 301 ? -8.946 -10.581 2.726 1.00 97.56 301 ILE A CA 1
ATOM 2380 C C . ILE A 1 301 ? -8.820 -9.739 1.442 1.00 97.56 301 ILE A C 1
ATOM 2382 O O . ILE A 1 301 ? -8.392 -8.585 1.502 1.00 97.56 301 ILE A O 1
ATOM 2386 N N . PHE A 1 302 ? -9.239 -10.274 0.289 1.00 95.75 302 PHE A N 1
ATOM 2387 C CA . PHE A 1 302 ? -9.090 -9.642 -1.031 1.00 95.75 302 PHE A CA 1
ATOM 2388 C C . PHE A 1 302 ? -10.423 -9.339 -1.743 1.00 95.75 302 PHE A C 1
ATOM 2390 O O . PHE A 1 302 ? -10.420 -8.742 -2.818 1.00 95.75 302 PHE A O 1
ATOM 2397 N N . GLN A 1 303 ? -11.568 -9.719 -1.173 1.00 95.75 303 GLN A N 1
ATOM 2398 C CA . GLN A 1 303 ? -12.890 -9.470 -1.750 1.00 95.75 303 GLN A CA 1
ATOM 2399 C C . GLN A 1 303 ? -13.415 -8.063 -1.391 1.00 95.75 303 GLN A C 1
ATOM 2401 O O . GLN A 1 303 ? -13.470 -7.735 -0.207 1.00 95.75 303 GLN A O 1
ATOM 2406 N N . PRO A 1 304 ? -13.860 -7.236 -2.360 1.00 96.50 304 PRO A N 1
ATOM 2407 C CA . PRO A 1 304 ? -14.531 -5.961 -2.082 1.00 96.50 304 PRO A CA 1
ATOM 2408 C C . PRO A 1 304 ? -15.787 -6.136 -1.218 1.00 96.50 304 PRO A C 1
ATOM 2410 O O . PRO A 1 304 ? -16.588 -7.037 -1.466 1.00 96.50 304 PRO A O 1
ATOM 2413 N N . SER A 1 305 ? -15.975 -5.262 -0.225 1.00 97.19 305 SER A N 1
ATOM 2414 C CA . SER A 1 305 ? -17.020 -5.408 0.803 1.00 97.19 305 SER A CA 1
ATOM 2415 C C . SER A 1 305 ? -17.836 -4.141 1.100 1.00 97.19 305 SER A C 1
ATOM 2417 O O . SER A 1 305 ? -18.794 -4.212 1.871 1.00 97.19 305 SER A O 1
ATOM 2419 N N . LEU A 1 306 ? -17.482 -2.985 0.522 1.00 97.31 306 LEU A N 1
ATOM 2420 C CA . LEU A 1 306 ? -18.257 -1.749 0.675 1.00 97.31 306 LEU A CA 1
ATOM 2421 C C . LEU A 1 306 ? -19.442 -1.703 -0.295 1.00 97.31 306 LEU A C 1
ATOM 2423 O O . LEU A 1 306 ? -19.400 -2.264 -1.391 1.00 97.31 306 LEU A O 1
ATOM 2427 N N . THR A 1 307 ? -20.466 -0.931 0.074 1.00 96.44 307 THR A N 1
ATOM 2428 C CA . THR A 1 307 ? -21.507 -0.492 -0.866 1.00 96.44 307 THR A CA 1
ATOM 2429 C C . THR A 1 307 ? -20.892 0.309 -2.020 1.00 96.44 307 THR A C 1
ATOM 2431 O O . THR A 1 307 ? -19.800 0.863 -1.891 1.00 96.44 307 THR A O 1
ATOM 2434 N N . GLU A 1 308 ? -21.609 0.435 -3.141 1.00 93.81 308 GLU A N 1
ATOM 2435 C CA . GLU A 1 308 ? -21.201 1.302 -4.262 1.00 93.81 308 GLU A CA 1
ATOM 2436 C C . GLU A 1 308 ? -20.895 2.734 -3.786 1.00 93.81 308 GLU A C 1
ATOM 2438 O O . GLU A 1 308 ? -19.855 3.297 -4.126 1.00 93.81 308 GLU A O 1
ATOM 2443 N N . LYS A 1 309 ? -21.745 3.275 -2.899 1.00 95.00 309 LYS A N 1
ATOM 2444 C CA . LYS A 1 309 ? -21.541 4.579 -2.258 1.00 95.00 309 LYS A CA 1
ATOM 2445 C C . LYS A 1 309 ? -20.251 4.621 -1.432 1.00 95.00 309 LYS A C 1
ATOM 2447 O O . LYS A 1 309 ? -19.458 5.535 -1.616 1.00 95.00 309 LYS A O 1
ATOM 2452 N N . GLY A 1 310 ? -20.013 3.630 -0.569 1.00 94.50 310 GLY A N 1
ATOM 2453 C CA . GLY A 1 310 ? -18.797 3.566 0.245 1.00 94.50 310 GLY A CA 1
ATOM 2454 C C . GLY A 1 310 ? -17.524 3.444 -0.600 1.00 94.50 310 GLY A C 1
ATOM 2455 O O . GLY A 1 310 ? -16.532 4.105 -0.308 1.00 94.50 310 GLY A O 1
ATOM 2456 N N . GLY A 1 311 ? -17.563 2.671 -1.690 1.00 93.94 311 GLY A N 1
ATOM 2457 C CA . GLY A 1 311 ? -16.471 2.599 -2.665 1.00 93.94 311 GLY A CA 1
ATOM 2458 C C . GLY A 1 311 ? -16.216 3.936 -3.370 1.00 93.94 311 GLY A C 1
ATOM 2459 O O . GLY A 1 311 ? -15.064 4.337 -3.522 1.00 93.94 311 GLY A O 1
ATOM 2460 N N . ALA A 1 312 ? -17.267 4.674 -3.737 1.00 91.56 312 ALA A N 1
ATOM 2461 C CA . ALA A 1 312 ? -17.135 6.022 -4.294 1.00 91.56 312 ALA A CA 1
ATOM 2462 C C . ALA A 1 312 ? -16.553 7.021 -3.273 1.00 91.56 312 ALA A C 1
ATOM 2464 O O . ALA A 1 312 ? -15.635 7.769 -3.607 1.00 91.56 312 ALA A O 1
ATOM 2465 N N . SER A 1 313 ? -17.013 6.988 -2.018 1.00 91.19 313 SER A N 1
ATOM 2466 C CA . SER A 1 313 ? -16.492 7.824 -0.926 1.00 91.19 313 SER A CA 1
ATOM 2467 C C . SER A 1 313 ? -15.017 7.537 -0.622 1.00 91.19 313 SER A C 1
ATOM 2469 O O . SER A 1 313 ? -14.235 8.473 -0.478 1.00 91.19 313 SER A O 1
ATOM 2471 N N . LEU A 1 314 ? -14.607 6.262 -0.582 1.00 90.38 314 LEU A N 1
ATOM 2472 C CA . LEU A 1 314 ? -13.198 5.869 -0.454 1.00 90.38 314 LEU A CA 1
ATOM 2473 C C . LEU A 1 314 ? -12.375 6.294 -1.681 1.00 90.38 314 LEU A C 1
ATOM 2475 O O . LEU A 1 314 ? -11.272 6.806 -1.522 1.00 90.38 314 LEU A O 1
ATOM 2479 N N . SER A 1 315 ? -12.910 6.121 -2.893 1.00 88.19 315 SER A N 1
ATOM 2480 C CA . SER A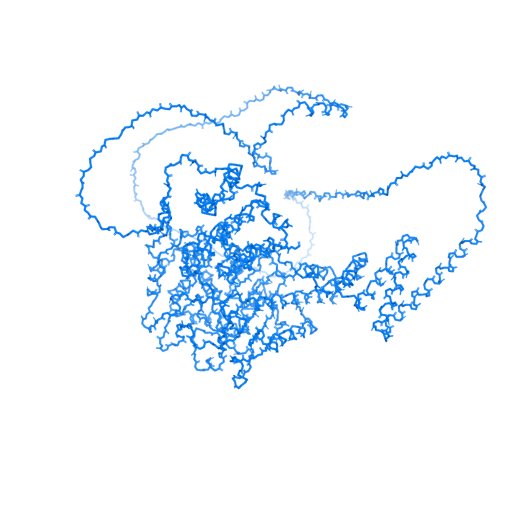 1 315 ? -12.239 6.541 -4.130 1.00 88.19 315 SER A CA 1
ATOM 2481 C C . SER A 1 315 ? -11.975 8.046 -4.157 1.00 88.19 315 SER A C 1
ATOM 2483 O O . SER A 1 315 ? -10.873 8.446 -4.505 1.00 88.19 315 SER A O 1
ATOM 2485 N N . SER A 1 316 ? -12.942 8.871 -3.741 1.00 85.06 316 SER A N 1
ATOM 2486 C CA . SER A 1 316 ? -12.766 10.328 -3.654 1.00 85.06 316 SER A CA 1
ATOM 2487 C C . SER A 1 316 ? -11.816 10.726 -2.516 1.00 85.06 316 SER A C 1
ATOM 2489 O O . SER A 1 316 ? -10.945 11.571 -2.704 1.00 85.06 316 SER A O 1
ATOM 2491 N N . ALA A 1 317 ? -11.896 10.062 -1.357 1.00 78.94 317 ALA A N 1
ATOM 2492 C CA . ALA A 1 317 ? -10.978 10.293 -0.235 1.00 78.94 317 ALA A CA 1
ATOM 2493 C C . ALA A 1 317 ? -9.514 9.902 -0.529 1.00 78.94 317 ALA A C 1
ATOM 2495 O O . ALA A 1 317 ? -8.624 10.290 0.223 1.00 78.94 317 ALA A O 1
ATOM 2496 N N . MET A 1 318 ? -9.269 9.133 -1.595 1.00 76.00 318 MET A N 1
ATOM 2497 C CA . MET A 1 318 ? -7.951 8.643 -2.013 1.00 76.00 318 MET A CA 1
ATOM 2498 C C . MET A 1 318 ? -7.602 9.061 -3.452 1.00 76.00 318 MET A C 1
ATOM 2500 O O . MET A 1 318 ? -6.659 8.519 -4.018 1.00 76.00 318 MET A O 1
ATOM 2504 N N . GLU A 1 319 ? -8.330 10.003 -4.062 1.00 69.25 319 GLU A N 1
ATOM 2505 C CA . GLU A 1 319 ? -8.273 10.281 -5.511 1.00 69.25 319 GLU A CA 1
ATOM 2506 C C . GLU A 1 319 ? -6.877 10.712 -5.999 1.00 69.25 319 GLU A C 1
ATOM 2508 O O . GLU A 1 319 ? -6.438 10.303 -7.073 1.00 69.25 319 GLU A O 1
ATOM 2513 N N . ASN A 1 320 ? -6.135 11.440 -5.158 1.00 55.22 320 ASN A N 1
ATOM 2514 C CA . ASN A 1 320 ? -4.747 11.854 -5.405 1.00 55.22 320 ASN A CA 1
ATOM 2515 C C . ASN A 1 320 ? -3.706 10.721 -5.258 1.00 55.22 320 ASN A C 1
ATOM 2517 O O . ASN A 1 320 ? -2.523 10.952 -5.499 1.00 55.22 320 ASN A O 1
ATOM 2521 N N . ILE A 1 321 ? -4.119 9.517 -4.844 1.00 61.28 321 ILE A N 1
ATOM 2522 C CA . ILE A 1 321 ? -3.232 8.394 -4.495 1.00 61.28 321 ILE A CA 1
ATOM 2523 C C . ILE A 1 321 ? -3.606 7.119 -5.269 1.00 61.28 321 ILE A C 1
ATOM 2525 O O . ILE A 1 321 ? -2.728 6.454 -5.815 1.00 61.28 321 ILE A O 1
ATOM 2529 N N . PHE A 1 322 ? -4.900 6.772 -5.334 1.00 66.31 322 PHE A N 1
ATOM 2530 C CA . PHE A 1 322 ? -5.409 5.526 -5.918 1.00 66.31 322 PHE A CA 1
ATOM 2531 C C . PHE A 1 322 ? -6.734 5.699 -6.672 1.00 66.31 322 PHE A C 1
ATOM 2533 O O . PHE A 1 322 ? -7.804 5.887 -6.089 1.00 66.31 322 PHE A O 1
ATOM 2540 N N . THR A 1 323 ? -6.673 5.513 -7.991 1.00 60.53 323 THR A N 1
ATOM 2541 C CA . THR A 1 323 ? -7.834 5.473 -8.891 1.00 60.53 323 THR A CA 1
ATOM 2542 C C . THR A 1 323 ? -8.738 4.267 -8.620 1.00 60.53 323 THR A C 1
ATOM 2544 O O . THR A 1 323 ? -8.284 3.129 -8.713 1.00 60.53 323 THR A O 1
ATOM 2547 N N . ALA A 1 324 ? -10.032 4.517 -8.385 1.00 67.38 324 ALA A N 1
ATOM 2548 C CA . ALA A 1 324 ? -11.074 3.505 -8.158 1.00 67.38 324 ALA A CA 1
ATOM 2549 C C . ALA A 1 324 ? -10.730 2.511 -7.026 1.00 67.38 324 ALA A C 1
ATOM 2551 O O . ALA A 1 324 ? -10.270 1.392 -7.257 1.00 67.38 324 ALA A O 1
ATOM 2552 N N . SER A 1 325 ? -10.994 2.924 -5.788 1.00 84.88 325 SER A N 1
ATOM 2553 C CA . SER A 1 325 ? -10.681 2.168 -4.574 1.00 84.88 325 SER A CA 1
ATOM 2554 C C . SER A 1 325 ? -11.916 1.509 -3.941 1.00 84.88 325 SER A C 1
ATOM 2556 O O . SER A 1 325 ? -13.018 2.054 -3.933 1.00 84.88 325 SER A O 1
ATOM 2558 N N . GLN A 1 326 ? -11.712 0.327 -3.366 1.00 94.12 326 GLN A N 1
ATOM 2559 C CA . GLN A 1 326 ? -12.673 -0.441 -2.563 1.00 94.12 326 GLN A CA 1
ATOM 2560 C C . GLN A 1 326 ? -12.016 -0.880 -1.249 1.00 94.12 326 GLN A C 1
ATOM 2562 O O . GLN A 1 326 ? -10.816 -0.686 -1.073 1.00 94.12 326 GLN A O 1
ATOM 2567 N N . HIS A 1 327 ? -12.769 -1.486 -0.329 1.00 96.50 327 HIS A N 1
ATOM 2568 C CA . HIS A 1 327 ? -12.199 -2.061 0.894 1.00 96.50 327 HIS A CA 1
ATOM 2569 C C . HIS A 1 327 ? -12.724 -3.479 1.120 1.00 96.50 327 HIS A C 1
ATOM 2571 O O . HIS A 1 327 ? -13.927 -3.729 1.006 1.00 96.50 327 HIS A O 1
ATOM 2577 N N . SER A 1 328 ? -11.824 -4.408 1.431 1.00 97.31 328 SER A N 1
ATOM 2578 C CA . SER A 1 328 ? -12.145 -5.766 1.870 1.00 97.31 328 SER A CA 1
ATOM 2579 C C . SER A 1 328 ? -12.418 -5.805 3.374 1.00 97.31 328 SER A C 1
ATOM 2581 O O . SER A 1 328 ? -12.644 -4.763 3.990 1.00 97.31 328 SER A O 1
ATOM 2583 N N . LEU A 1 329 ? -12.369 -6.987 3.989 1.00 97.81 329 LEU A N 1
ATOM 2584 C CA . LEU A 1 329 ? -12.395 -7.121 5.446 1.00 97.81 329 LEU A CA 1
ATOM 2585 C C . LEU A 1 329 ? -10.997 -7.011 6.096 1.00 97.81 329 LEU A C 1
ATOM 2587 O O . LEU A 1 329 ? -10.854 -7.316 7.275 1.00 97.81 329 LEU A O 1
ATOM 2591 N N . ALA A 1 330 ? -9.964 -6.587 5.355 1.00 96.88 330 ALA A N 1
ATOM 2592 C CA . ALA A 1 330 ? -8.617 -6.367 5.904 1.00 96.88 330 ALA A CA 1
ATOM 2593 C C . ALA A 1 330 ? -7.780 -5.271 5.212 1.00 96.88 330 ALA A C 1
ATOM 2595 O O . ALA A 1 330 ? -6.814 -4.793 5.805 1.00 96.88 330 ALA A O 1
ATOM 2596 N N . LEU A 1 331 ? -8.104 -4.897 3.969 1.00 95.38 331 LEU A N 1
ATOM 2597 C CA . LEU A 1 331 ? -7.255 -4.088 3.086 1.00 95.38 331 LEU A CA 1
ATOM 2598 C C . LEU A 1 331 ? -8.091 -3.135 2.227 1.00 95.38 331 LEU A C 1
ATOM 2600 O O . LEU A 1 331 ? -9.193 -3.491 1.806 1.00 95.38 331 LEU A O 1
ATOM 2604 N N . ALA A 1 332 ? -7.527 -1.988 1.846 1.00 94.44 332 ALA A N 1
ATOM 2605 C CA . ALA A 1 332 ? -8.028 -1.288 0.669 1.00 94.44 332 ALA A CA 1
ATOM 2606 C C . ALA A 1 332 ? -7.576 -2.013 -0.603 1.00 94.44 332 ALA A C 1
ATOM 2608 O O . ALA A 1 332 ? -6.501 -2.609 -0.655 1.00 94.44 332 ALA A O 1
ATOM 2609 N N . LEU A 1 333 ? -8.417 -1.968 -1.630 1.00 94.69 333 LEU A N 1
ATOM 2610 C CA . LEU A 1 333 ? -8.244 -2.649 -2.904 1.00 94.69 333 LEU A CA 1
ATOM 2611 C C . LEU A 1 333 ? -8.221 -1.610 -4.021 1.00 94.69 333 LEU A C 1
ATOM 2613 O O . LEU A 1 333 ? -9.183 -0.861 -4.190 1.00 94.69 333 LEU A O 1
ATOM 2617 N N . ASN A 1 334 ? -7.156 -1.595 -4.818 1.00 90.44 334 ASN A N 1
ATOM 2618 C CA . ASN A 1 334 ? -7.174 -0.919 -6.114 1.00 90.44 334 ASN A CA 1
ATOM 2619 C C . ASN A 1 334 ? -8.021 -1.761 -7.086 1.00 90.44 334 ASN A C 1
ATOM 2621 O O . ASN A 1 334 ? -7.663 -2.901 -7.382 1.00 90.44 334 ASN A O 1
ATOM 2625 N N . MET A 1 335 ? -9.132 -1.225 -7.592 1.00 89.31 335 MET A N 1
ATOM 2626 C CA . MET A 1 335 ? -10.062 -1.959 -8.463 1.00 89.31 335 MET A CA 1
ATOM 2627 C C . MET A 1 335 ? -9.689 -1.920 -9.948 1.00 89.31 335 MET A C 1
ATOM 2629 O O . MET A 1 335 ? -10.296 -2.641 -10.740 1.00 89.31 335 MET A O 1
ATOM 2633 N N . THR A 1 336 ? -8.695 -1.121 -10.340 1.00 86.38 336 THR A N 1
ATOM 2634 C CA . THR A 1 336 ? -8.264 -0.967 -11.738 1.00 86.38 336 THR A CA 1
ATOM 2635 C C . THR A 1 336 ? -6.845 -1.482 -11.949 1.00 86.38 336 THR A C 1
ATOM 2637 O O . THR A 1 336 ? -6.024 -1.479 -11.039 1.00 86.38 336 THR A O 1
ATOM 2640 N N . ASP A 1 337 ? -6.536 -1.969 -13.148 1.00 81.19 337 ASP A N 1
ATOM 2641 C CA . ASP A 1 337 ? -5.151 -2.286 -13.495 1.00 81.19 337 ASP A CA 1
ATOM 2642 C C . ASP A 1 337 ? -4.350 -0.980 -13.572 1.00 81.19 337 ASP A C 1
ATOM 2644 O O . ASP A 1 337 ? -4.654 -0.111 -14.394 1.00 81.19 337 ASP A O 1
ATOM 2648 N N . TRP A 1 338 ? -3.320 -0.838 -12.736 1.00 77.31 338 TRP A N 1
ATOM 2649 C CA . TRP A 1 338 ? -2.341 0.225 -12.910 1.00 77.31 338 TRP A CA 1
ATOM 2650 C C . TRP A 1 338 ? -1.410 -0.146 -14.056 1.00 77.31 338 TRP A C 1
ATOM 2652 O O . TRP A 1 338 ? -0.755 -1.190 -14.036 1.00 77.31 338 TRP A O 1
ATOM 2662 N N . ASN A 1 339 ? -1.345 0.730 -15.061 1.00 68.19 339 ASN A N 1
ATOM 2663 C CA . ASN A 1 339 ? -0.407 0.567 -16.163 1.00 68.19 339 ASN A CA 1
ATOM 2664 C C . ASN A 1 339 ? 1.010 0.416 -15.605 1.00 68.19 339 ASN A C 1
ATOM 2666 O O . ASN A 1 339 ? 1.463 1.234 -14.809 1.00 68.19 339 ASN A O 1
ATOM 2670 N N . GLY A 1 340 ? 1.677 -0.654 -16.022 1.00 66.88 340 GLY A N 1
ATOM 2671 C CA . GLY A 1 340 ? 3.079 -0.960 -15.717 1.00 66.88 340 GLY A CA 1
ATOM 2672 C C . GLY A 1 340 ? 3.365 -1.500 -14.342 1.00 66.88 340 GLY A C 1
ATOM 2673 O O . GLY A 1 340 ? 4.529 -1.727 -14.033 1.00 66.88 340 GLY A O 1
ATOM 2674 N N . MET A 1 341 ? 2.332 -1.674 -13.531 1.00 83.50 341 MET A N 1
ATOM 2675 C CA . MET A 1 341 ? 2.453 -1.836 -12.096 1.00 83.50 341 MET A CA 1
ATOM 2676 C C . MET A 1 341 ? 1.371 -2.812 -11.604 1.00 83.50 341 MET A C 1
ATOM 2678 O O . MET A 1 341 ? 0.940 -3.706 -12.341 1.00 83.50 341 MET A O 1
ATOM 2682 N N . ARG A 1 342 ? 0.948 -2.652 -10.348 1.00 86.94 342 ARG A N 1
ATOM 2683 C CA . ARG A 1 342 ? -0.101 -3.428 -9.677 1.00 86.94 342 ARG A CA 1
ATOM 2684 C C . ARG A 1 342 ? -1.352 -3.686 -10.512 1.00 86.94 342 ARG A C 1
ATOM 2686 O O . ARG A 1 342 ? -1.973 -2.771 -11.053 1.00 86.94 342 ARG A O 1
ATOM 2693 N N . LYS A 1 343 ? -1.820 -4.930 -10.509 1.00 88.00 343 LYS A N 1
ATOM 2694 C CA . LYS A 1 343 ? -3.090 -5.299 -11.141 1.00 88.00 343 LYS A CA 1
ATOM 2695 C C . LYS A 1 343 ? -4.305 -5.053 -10.245 1.00 88.00 343 LYS A C 1
ATOM 2697 O O . LYS A 1 343 ? -4.198 -4.922 -9.028 1.00 88.00 343 LYS A O 1
ATOM 2702 N N . SER A 1 344 ? -5.484 -4.976 -10.859 1.00 89.81 344 SER A N 1
ATOM 2703 C CA . SER A 1 344 ? -6.768 -4.836 -10.158 1.00 89.81 344 SER A CA 1
ATOM 2704 C C . SER A 1 344 ? -6.960 -5.932 -9.099 1.00 89.81 344 SER A C 1
ATOM 2706 O O . SER A 1 344 ? -6.606 -7.086 -9.333 1.00 89.81 344 SER A O 1
ATOM 2708 N N . ILE A 1 345 ? -7.576 -5.600 -7.963 1.00 91.50 345 ILE A N 1
ATOM 2709 C CA . ILE A 1 345 ? -7.639 -6.413 -6.730 1.00 91.50 345 ILE A CA 1
ATOM 2710 C C . ILE A 1 345 ? -6.267 -6.548 -6.023 1.00 91.50 345 ILE A C 1
ATOM 2712 O O . ILE A 1 345 ? -6.059 -7.430 -5.192 1.00 91.50 345 ILE A O 1
ATOM 2716 N N . THR A 1 346 ? -5.325 -5.635 -6.288 1.00 94.12 346 THR A N 1
ATOM 2717 C CA . THR A 1 346 ? -4.165 -5.459 -5.401 1.00 94.12 346 THR A CA 1
ATOM 2718 C C . THR A 1 346 ? -4.611 -4.834 -4.085 1.00 94.12 346 THR A C 1
ATOM 2720 O O . THR A 1 346 ? -5.171 -3.733 -4.079 1.00 94.12 346 THR A O 1
ATOM 2723 N N . GLY A 1 347 ? -4.310 -5.517 -2.980 1.00 95.62 347 GLY A N 1
ATOM 2724 C CA . GLY A 1 347 ? -4.467 -4.979 -1.632 1.00 95.62 347 GLY A CA 1
ATOM 2725 C C . GLY A 1 347 ? -3.336 -4.016 -1.269 1.00 95.62 347 GLY A C 1
ATOM 2726 O O . GLY A 1 347 ? -2.192 -4.245 -1.657 1.00 95.62 347 GLY A O 1
ATOM 2727 N N . TRP A 1 348 ? -3.627 -2.941 -0.540 1.00 94.75 348 TRP A N 1
ATOM 2728 C CA . TRP A 1 348 ? -2.636 -1.945 -0.113 1.00 94.75 348 TRP A CA 1
ATOM 2729 C C . TRP A 1 348 ? -3.067 -1.229 1.172 1.00 94.75 348 TRP A C 1
ATOM 2731 O O . TRP A 1 348 ? -4.259 -1.163 1.479 1.00 94.75 348 TRP A O 1
ATOM 2741 N N . TRP A 1 349 ? -2.100 -0.661 1.903 1.00 93.88 349 TRP A N 1
ATOM 2742 C CA . TRP A 1 349 ? -2.354 0.396 2.889 1.00 93.88 349 TRP A CA 1
ATOM 2743 C C . TRP A 1 349 ? -1.098 1.235 3.183 1.00 93.88 349 TRP A C 1
ATOM 2745 O O . TRP A 1 349 ? 0.021 0.830 2.865 1.00 93.88 349 TRP A O 1
ATOM 2755 N N . ALA A 1 350 ? -1.289 2.404 3.801 1.00 92.19 350 ALA A N 1
ATOM 2756 C CA . ALA A 1 350 ? -0.231 3.342 4.182 1.00 92.19 350 ALA A CA 1
ATOM 2757 C C . ALA A 1 350 ? -0.236 3.636 5.694 1.00 92.19 350 ALA A C 1
ATOM 2759 O O . ALA A 1 350 ? -1.281 3.628 6.352 1.00 92.19 350 ALA A O 1
ATOM 2760 N N . GLY A 1 351 ? 0.939 3.926 6.245 1.00 92.69 351 GLY A N 1
ATOM 2761 C CA . GLY A 1 351 ? 1.122 4.558 7.544 1.00 92.69 351 GLY A CA 1
ATOM 2762 C C . GLY A 1 351 ? 1.438 6.048 7.398 1.00 92.69 351 GLY A C 1
ATOM 2763 O O . GLY A 1 351 ? 1.900 6.508 6.359 1.00 92.69 351 GLY A O 1
ATOM 2764 N N . TRP A 1 352 ? 1.164 6.812 8.456 1.00 89.62 352 TRP A N 1
ATOM 2765 C CA . TRP A 1 352 ? 1.332 8.267 8.474 1.00 89.62 352 TRP A CA 1
ATOM 2766 C C . TRP A 1 352 ? 2.812 8.684 8.363 1.00 89.62 352 TRP A C 1
ATOM 2768 O O . TRP A 1 352 ? 3.136 9.588 7.601 1.00 89.62 352 TRP A O 1
ATOM 2778 N N . ALA A 1 353 ? 3.715 7.957 9.030 1.00 91.56 353 ALA A N 1
ATOM 2779 C CA . ALA A 1 353 ? 5.160 8.192 9.019 1.00 91.56 353 ALA A CA 1
ATOM 2780 C C . ALA A 1 353 ? 5.895 7.534 7.832 1.00 91.56 353 ALA A C 1
ATOM 2782 O O . ALA A 1 353 ? 6.825 6.740 8.016 1.00 91.56 353 ALA A O 1
ATOM 2783 N N . GLY A 1 354 ? 5.455 7.825 6.605 1.00 92.25 354 GLY A N 1
ATOM 2784 C CA . GLY A 1 354 ? 6.180 7.435 5.390 1.00 92.25 354 GLY A CA 1
ATOM 2785 C C . GLY A 1 354 ? 6.374 5.922 5.216 1.00 92.25 354 GLY A C 1
ATOM 2786 O O . GLY A 1 354 ? 7.386 5.483 4.668 1.00 92.25 354 GLY A O 1
ATOM 2787 N N . THR A 1 355 ? 5.440 5.112 5.721 1.00 96.06 355 THR A N 1
ATOM 2788 C CA . THR A 1 355 ? 5.436 3.650 5.563 1.00 96.06 355 THR A CA 1
ATOM 2789 C C . THR A 1 355 ? 4.309 3.228 4.623 1.00 96.06 355 THR A C 1
ATOM 2791 O O . THR A 1 355 ? 3.220 3.802 4.643 1.00 96.06 355 THR A O 1
ATOM 2794 N N . PHE A 1 356 ? 4.552 2.250 3.752 1.00 95.88 356 PHE A N 1
ATOM 2795 C CA . PHE A 1 356 ? 3.570 1.837 2.747 1.00 95.88 356 PHE A CA 1
ATOM 2796 C C . PHE A 1 356 ? 3.788 0.389 2.287 1.00 95.88 356 PHE A C 1
ATOM 2798 O O . PHE A 1 356 ? 4.926 -0.076 2.236 1.00 95.88 356 PHE A O 1
ATOM 2805 N N . PHE A 1 357 ? 2.714 -0.324 1.922 1.00 97.50 357 PHE A N 1
ATOM 2806 C CA . PHE A 1 357 ? 2.807 -1.660 1.324 1.00 97.50 357 PHE A CA 1
ATOM 2807 C C . PHE A 1 357 ? 1.736 -1.949 0.266 1.00 97.50 357 PHE A C 1
ATOM 2809 O O . PHE A 1 357 ? 0.660 -1.345 0.248 1.00 97.50 357 PHE A O 1
ATOM 2816 N N . TYR A 1 358 ? 2.000 -2.968 -0.557 1.00 96.38 358 TYR A N 1
ATOM 2817 C CA . TYR A 1 358 ? 0.995 -3.593 -1.416 1.00 96.38 358 TYR A CA 1
ATOM 2818 C C . TYR A 1 358 ? 1.178 -5.109 -1.584 1.00 96.38 358 TYR A C 1
ATOM 2820 O O . TYR A 1 358 ? 2.262 -5.647 -1.361 1.00 96.38 358 TYR A O 1
ATOM 2828 N N . ILE A 1 359 ? 0.105 -5.781 -2.015 1.00 97.62 359 ILE A N 1
ATOM 2829 C CA . ILE A 1 359 ? 0.007 -7.221 -2.293 1.00 97.62 359 ILE A CA 1
ATOM 2830 C C . ILE A 1 359 ? -0.758 -7.423 -3.614 1.00 97.62 359 ILE A C 1
ATOM 2832 O O . ILE A 1 359 ? -1.992 -7.460 -3.630 1.00 97.62 359 ILE A O 1
ATOM 2836 N N . ASP A 1 360 ? -0.037 -7.555 -4.727 1.00 95.50 360 ASP A N 1
ATOM 2837 C CA . ASP A 1 360 ? -0.612 -7.946 -6.017 1.00 95.50 360 ASP A CA 1
ATOM 2838 C C . ASP A 1 360 ? -0.658 -9.476 -6.118 1.00 95.50 360 ASP A C 1
ATOM 2840 O O . ASP A 1 360 ? 0.308 -10.160 -6.471 1.00 95.50 360 ASP A O 1
ATOM 2844 N N . THR A 1 361 ? -1.832 -10.022 -5.812 1.00 93.06 361 THR A N 1
ATOM 2845 C CA . THR A 1 361 ? -2.094 -11.465 -5.860 1.00 93.06 361 THR A CA 1
ATOM 2846 C C . THR A 1 361 ? -2.162 -12.035 -7.281 1.00 93.06 361 THR A C 1
ATOM 2848 O O . THR A 1 361 ? -2.084 -13.252 -7.434 1.00 93.06 361 THR A O 1
ATOM 2851 N N . LYS A 1 362 ? -2.268 -11.197 -8.325 1.00 89.56 362 LYS A N 1
ATOM 2852 C CA . LYS A 1 362 ? -2.310 -11.633 -9.733 1.00 89.56 362 LYS A CA 1
ATOM 2853 C C . LYS A 1 362 ? -0.921 -11.746 -10.350 1.00 89.56 362 LYS A C 1
ATOM 2855 O O . LYS A 1 362 ? -0.696 -12.650 -11.150 1.00 89.56 362 LYS A O 1
ATOM 2860 N N . THR A 1 363 ? 0.009 -10.860 -9.990 1.00 88.38 363 THR A N 1
ATOM 2861 C CA . THR A 1 363 ? 1.430 -10.998 -10.374 1.00 88.38 363 THR A CA 1
ATOM 2862 C C . THR A 1 363 ? 2.242 -11.821 -9.372 1.00 88.38 363 THR A C 1
ATOM 2864 O O . THR A 1 363 ? 3.355 -12.244 -9.688 1.00 88.38 363 THR A O 1
ATOM 2867 N N . GLY A 1 364 ? 1.679 -12.109 -8.194 1.00 91.88 364 GLY A N 1
ATOM 2868 C CA . GLY A 1 364 ? 2.319 -12.911 -7.151 1.00 91.88 364 GLY A CA 1
ATOM 2869 C C . GLY A 1 364 ? 3.434 -12.156 -6.429 1.00 91.88 364 GLY A C 1
ATOM 2870 O O . GLY A 1 364 ? 4.407 -12.783 -6.010 1.00 91.88 364 GLY A O 1
ATOM 2871 N N . ILE A 1 365 ? 3.305 -10.829 -6.321 1.00 94.88 365 ILE A N 1
ATOM 2872 C CA . ILE A 1 365 ? 4.290 -9.910 -5.742 1.00 94.88 365 ILE A CA 1
ATOM 2873 C C . ILE A 1 365 ? 3.673 -9.115 -4.595 1.00 94.88 365 ILE A C 1
ATOM 2875 O O . ILE A 1 365 ? 2.554 -8.618 -4.684 1.00 94.88 365 ILE A O 1
ATOM 2879 N N . ALA A 1 366 ? 4.448 -8.923 -3.534 1.00 97.88 366 ALA A N 1
ATOM 2880 C CA . ALA A 1 366 ? 4.151 -7.963 -2.486 1.00 97.88 366 ALA A CA 1
ATOM 2881 C C . ALA A 1 366 ? 5.407 -7.165 -2.137 1.00 97.88 366 ALA A C 1
ATOM 2883 O O . ALA A 1 366 ? 6.533 -7.647 -2.302 1.00 97.88 366 ALA A O 1
ATOM 2884 N N . SER A 1 367 ? 5.217 -5.937 -1.669 1.00 97.88 367 SER A N 1
ATOM 2885 C CA . SER A 1 367 ? 6.306 -5.014 -1.364 1.00 97.88 367 SER A CA 1
ATOM 2886 C C . SER A 1 367 ? 5.953 -4.110 -0.190 1.00 97.88 367 SER A C 1
ATOM 2888 O O . SER A 1 367 ? 4.777 -3.839 0.054 1.00 97.88 367 SER A O 1
ATOM 2890 N N . VAL A 1 368 ? 6.981 -3.654 0.525 1.00 98.38 368 VAL A N 1
ATOM 2891 C CA . VAL A 1 368 ? 6.890 -2.714 1.643 1.00 98.38 368 VAL A CA 1
ATOM 2892 C C . VAL A 1 368 ? 8.020 -1.685 1.556 1.00 98.38 368 VAL A C 1
ATOM 2894 O O . VAL A 1 368 ? 9.133 -2.016 1.142 1.00 98.38 368 VAL A O 1
ATOM 2897 N N . ILE A 1 369 ? 7.745 -0.448 1.965 1.00 97.88 369 ILE A N 1
ATOM 2898 C CA . ILE A 1 369 ? 8.726 0.630 2.117 1.00 97.88 369 ILE A CA 1
ATOM 2899 C C . ILE A 1 369 ? 8.538 1.338 3.466 1.00 97.88 369 ILE A C 1
ATOM 2901 O O . ILE A 1 369 ? 7.415 1.452 3.964 1.00 97.88 369 ILE A O 1
ATOM 2905 N N . GLY A 1 370 ? 9.632 1.824 4.055 1.00 97.56 370 GLY A N 1
ATOM 2906 C CA . GLY A 1 370 ? 9.616 2.672 5.247 1.00 97.56 370 GLY A CA 1
ATOM 2907 C C . GLY A 1 370 ? 10.718 3.723 5.246 1.00 97.56 370 GLY A C 1
ATOM 2908 O O . GLY A 1 370 ? 11.831 3.450 4.795 1.00 97.56 370 GLY A O 1
ATOM 2909 N N . THR A 1 371 ? 10.392 4.909 5.770 1.00 96.25 371 THR A N 1
ATOM 2910 C CA . THR A 1 371 ? 11.313 6.061 5.872 1.00 96.25 371 THR A CA 1
ATOM 2911 C C . THR A 1 371 ? 11.199 6.868 7.179 1.00 96.25 371 THR A C 1
ATOM 2913 O O . THR A 1 371 ? 12.128 7.592 7.528 1.00 96.25 371 THR A O 1
ATOM 2916 N N . GLN A 1 372 ? 10.061 6.787 7.889 1.00 95.44 372 GLN A N 1
ATOM 2917 C CA . GLN A 1 372 ? 9.714 7.636 9.048 1.00 95.44 372 GLN A CA 1
ATOM 2918 C C . GLN A 1 372 ? 9.687 9.154 8.777 1.00 95.44 372 GLN A C 1
ATOM 2920 O O . GLN A 1 372 ? 9.747 9.945 9.718 1.00 95.44 372 GLN A O 1
ATOM 2925 N N . VAL A 1 373 ? 9.532 9.583 7.519 1.00 93.94 373 VAL A N 1
ATOM 2926 C CA . VAL A 1 373 ? 9.275 11.002 7.213 1.00 93.94 373 VAL A CA 1
ATOM 2927 C C . VAL A 1 373 ? 7.785 11.321 7.353 1.00 93.94 373 VAL A C 1
ATOM 2929 O O . VAL A 1 373 ? 6.932 10.527 6.952 1.00 93.94 373 VAL A O 1
ATOM 2932 N N . VAL A 1 374 ? 7.492 12.494 7.907 1.00 90.25 374 VAL A N 1
ATOM 2933 C CA . VAL A 1 374 ? 6.169 13.125 8.013 1.00 90.25 374 VAL A CA 1
ATOM 2934 C C . VAL A 1 374 ? 6.231 14.552 7.431 1.00 90.25 374 VAL A C 1
ATOM 2936 O O . VAL A 1 374 ? 7.324 15.120 7.391 1.00 90.25 374 VAL A O 1
ATOM 2939 N N . PRO A 1 375 ? 5.120 15.164 6.979 1.00 85.44 375 PRO A N 1
ATOM 2940 C CA . PRO A 1 375 ? 3.743 14.661 7.002 1.00 85.44 375 PRO A CA 1
ATOM 2941 C C . PRO A 1 375 ? 3.484 13.475 6.065 1.00 85.44 375 PRO A C 1
ATOM 2943 O O . PRO A 1 375 ? 4.323 13.088 5.248 1.00 85.44 375 PRO A O 1
ATOM 2946 N N . ALA A 1 376 ? 2.305 12.870 6.216 1.00 83.00 376 ALA A N 1
ATOM 2947 C CA . ALA A 1 376 ? 1.867 11.784 5.351 1.00 83.00 376 ALA A CA 1
ATOM 2948 C C . ALA A 1 376 ? 1.768 12.234 3.886 1.00 83.00 376 ALA A C 1
ATOM 2950 O O . ALA A 1 376 ? 1.543 13.403 3.593 1.00 83.00 376 ALA A O 1
ATOM 2951 N N . LEU A 1 377 ? 1.884 11.270 2.968 1.00 80.06 377 LEU A N 1
ATOM 2952 C CA . LEU A 1 377 ? 1.812 11.501 1.518 1.00 80.06 377 LEU A CA 1
ATOM 2953 C C . LEU A 1 377 ? 2.923 12.423 0.969 1.00 80.06 377 LEU A C 1
ATOM 2955 O O . LEU A 1 377 ? 2.746 13.020 -0.092 1.00 80.06 377 LEU A O 1
ATOM 2959 N N . ASP A 1 378 ? 4.080 12.499 1.646 1.00 88.25 378 ASP A N 1
ATOM 2960 C CA . ASP A 1 378 ? 5.263 13.227 1.162 1.00 88.25 378 ASP A CA 1
ATOM 2961 C C . ASP A 1 378 ? 5.552 12.921 -0.316 1.00 88.25 378 ASP A C 1
ATOM 2963 O O . ASP A 1 378 ? 5.845 11.782 -0.699 1.00 88.25 378 ASP A O 1
ATOM 2967 N N . GLY A 1 379 ? 5.518 13.967 -1.145 1.00 88.75 379 GLY A N 1
ATOM 2968 C CA . GLY A 1 379 ? 5.669 13.852 -2.592 1.00 88.75 379 GLY A CA 1
ATOM 2969 C C . GLY A 1 379 ? 6.976 13.177 -3.010 1.00 88.75 379 GLY A C 1
ATOM 2970 O O . GLY A 1 379 ? 6.993 12.481 -4.022 1.00 88.75 379 GLY A O 1
ATOM 2971 N N . LYS A 1 380 ? 8.049 13.302 -2.215 1.00 91.88 380 LYS A N 1
ATOM 2972 C CA . LYS A 1 380 ? 9.335 12.645 -2.496 1.00 91.88 380 LYS A CA 1
ATOM 2973 C C . LYS A 1 380 ? 9.356 11.156 -2.159 1.00 91.88 380 LYS A C 1
ATOM 2975 O O . LYS A 1 380 ? 10.002 10.391 -2.874 1.00 91.88 380 LYS A O 1
ATOM 2980 N N . ILE A 1 381 ? 8.596 10.718 -1.157 1.00 92.44 381 ILE A N 1
ATOM 2981 C CA . ILE A 1 381 ? 8.359 9.289 -0.915 1.00 92.44 381 ILE A CA 1
ATOM 2982 C C . ILE A 1 381 ? 7.477 8.701 -2.012 1.00 92.44 381 ILE A C 1
ATOM 2984 O O . ILE A 1 381 ? 7.766 7.598 -2.473 1.00 92.44 381 ILE A O 1
ATOM 2988 N N . ILE A 1 382 ? 6.445 9.419 -2.463 1.00 89.56 382 ILE A N 1
ATOM 2989 C CA . ILE A 1 382 ? 5.586 8.967 -3.569 1.00 89.56 382 ILE A CA 1
ATOM 2990 C C . ILE A 1 382 ? 6.410 8.832 -4.860 1.00 89.56 382 ILE A C 1
ATOM 2992 O O . ILE A 1 382 ? 6.400 7.766 -5.469 1.00 89.56 382 ILE A O 1
ATOM 2996 N N . GLU A 1 383 ? 7.193 9.853 -5.225 1.00 89.69 383 GLU A N 1
ATOM 2997 C CA . GLU A 1 383 ? 8.083 9.859 -6.398 1.00 89.69 383 GLU A CA 1
ATOM 2998 C C . GLU A 1 383 ? 9.056 8.666 -6.394 1.00 89.69 383 GLU A C 1
ATOM 3000 O O . GLU A 1 383 ? 9.105 7.903 -7.365 1.00 89.69 383 GLU A O 1
ATOM 3005 N N . LEU A 1 384 ? 9.765 8.439 -5.279 1.00 92.75 384 LEU A N 1
ATOM 3006 C CA . LEU A 1 384 ? 10.659 7.288 -5.132 1.00 92.75 384 LEU A CA 1
ATOM 3007 C C . LEU A 1 384 ? 9.895 5.956 -5.191 1.00 92.75 384 LEU A C 1
ATOM 3009 O O . LEU A 1 384 ? 10.287 5.060 -5.936 1.00 92.75 384 LEU A O 1
ATOM 3013 N N . SER A 1 385 ? 8.805 5.816 -4.432 1.00 91.50 385 SER A N 1
ATOM 3014 C CA . SER A 1 385 ? 8.039 4.563 -4.345 1.00 91.50 385 SER A CA 1
ATOM 3015 C C . SER A 1 385 ? 7.488 4.149 -5.707 1.00 91.50 385 SER A C 1
ATOM 3017 O O . SER A 1 385 ? 7.599 2.983 -6.084 1.00 91.50 385 SER A O 1
ATOM 3019 N N . THR A 1 386 ? 6.958 5.102 -6.481 1.00 88.56 386 THR A N 1
ATOM 3020 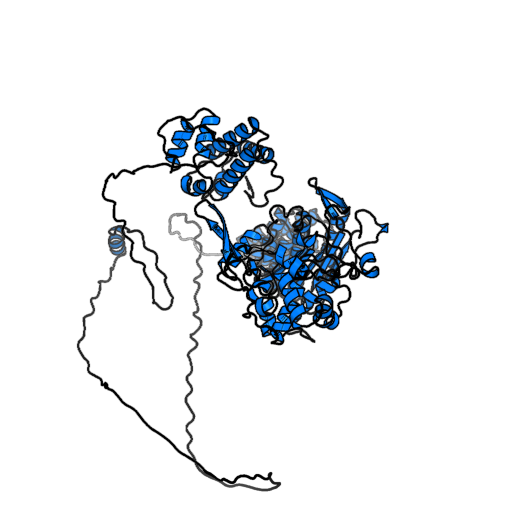C CA . THR A 1 386 ? 6.490 4.861 -7.850 1.00 88.56 386 THR A CA 1
ATOM 3021 C C . THR A 1 386 ? 7.634 4.417 -8.763 1.00 88.56 386 THR A C 1
ATOM 3023 O O . THR A 1 386 ? 7.460 3.459 -9.517 1.00 88.56 386 THR A O 1
ATOM 3026 N N . ARG A 1 387 ? 8.821 5.040 -8.685 1.00 88.81 387 ARG A N 1
ATOM 3027 C CA . ARG A 1 387 ? 9.970 4.627 -9.510 1.00 88.81 387 ARG A CA 1
ATOM 3028 C C . ARG A 1 387 ? 10.476 3.229 -9.144 1.00 88.81 387 ARG A C 1
ATOM 3030 O O . ARG A 1 387 ? 10.723 2.421 -10.039 1.00 88.81 387 ARG A O 1
ATOM 3037 N N . LEU A 1 388 ? 10.595 2.921 -7.852 1.00 92.62 388 LEU A N 1
ATOM 3038 C CA . LEU A 1 388 ? 10.986 1.590 -7.377 1.00 92.62 388 LEU A CA 1
ATOM 3039 C C . LEU A 1 388 ? 9.978 0.519 -7.815 1.00 92.62 388 LEU A C 1
ATOM 3041 O O . LEU A 1 388 ? 10.373 -0.558 -8.263 1.00 92.62 388 LEU A O 1
ATOM 3045 N N . GLU A 1 389 ? 8.682 0.825 -7.762 1.00 90.94 389 GLU A N 1
ATOM 3046 C CA . GLU A 1 389 ? 7.625 -0.068 -8.232 1.00 90.94 389 GLU A CA 1
ATOM 3047 C C . GLU A 1 389 ? 7.714 -0.338 -9.743 1.00 90.94 389 GLU A C 1
ATOM 3049 O O . GLU A 1 389 ? 7.724 -1.499 -10.154 1.00 90.94 389 GLU A O 1
ATOM 3054 N N . GLN A 1 390 ? 7.871 0.696 -10.576 1.00 86.00 390 GLN A N 1
ATOM 3055 C CA . GLN A 1 390 ? 8.071 0.533 -12.025 1.00 86.00 390 GLN A CA 1
ATOM 3056 C C . GLN A 1 390 ? 9.246 -0.407 -12.345 1.00 86.00 390 GLN A C 1
ATOM 3058 O O . GLN A 1 390 ? 9.147 -1.246 -13.246 1.00 86.00 390 GLN A O 1
ATOM 3063 N N . LEU A 1 391 ? 10.346 -0.316 -11.587 1.00 87.38 391 LEU A N 1
ATOM 3064 C CA . LEU A 1 391 ? 11.495 -1.209 -11.746 1.00 87.38 391 LEU A CA 1
ATOM 3065 C C . LEU A 1 391 ? 11.206 -2.647 -11.314 1.00 87.38 391 LEU A C 1
ATOM 3067 O O . LEU A 1 391 ? 11.625 -3.570 -12.013 1.00 87.38 391 LEU A O 1
ATOM 3071 N N . VAL A 1 392 ? 10.442 -2.864 -10.240 1.00 90.69 392 VAL A N 1
ATOM 3072 C CA . VAL A 1 392 ? 9.989 -4.205 -9.829 1.00 90.69 392 VAL A CA 1
ATOM 3073 C C . VAL A 1 392 ? 9.206 -4.886 -10.955 1.00 90.69 392 VAL A C 1
ATOM 3075 O O . VAL A 1 392 ? 9.576 -5.985 -11.377 1.00 90.69 392 VAL A O 1
ATOM 3078 N N .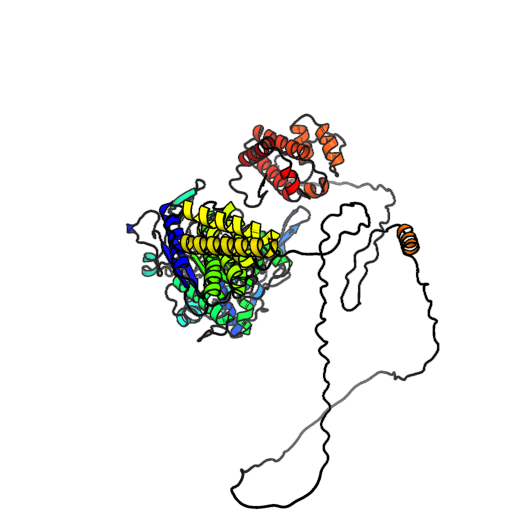 TYR A 1 393 ? 8.177 -4.229 -11.498 1.00 85.94 393 TYR A N 1
ATOM 3079 C CA . TYR A 1 393 ? 7.320 -4.813 -12.539 1.00 85.94 393 TYR A CA 1
ATOM 3080 C C . TYR A 1 393 ? 8.022 -4.923 -13.907 1.00 85.94 393 TYR A C 1
ATOM 3082 O O . TYR A 1 393 ? 7.851 -5.924 -14.608 1.00 85.94 393 TYR A O 1
ATOM 3090 N N . SER A 1 394 ? 8.901 -3.978 -14.262 1.00 81.44 394 SER A N 1
ATOM 3091 C CA . SER A 1 394 ? 9.818 -4.116 -15.408 1.00 81.44 394 SER A CA 1
ATOM 3092 C C . SER A 1 394 ? 10.787 -5.298 -15.227 1.00 81.44 394 SER A C 1
ATOM 3094 O O . SER A 1 394 ? 11.048 -6.057 -16.165 1.00 81.44 394 SER A O 1
ATOM 3096 N N . GLY A 1 395 ? 11.251 -5.530 -13.994 1.00 82.12 395 GLY A N 1
ATOM 3097 C CA . GLY A 1 395 ? 12.042 -6.689 -13.579 1.00 82.12 395 GLY A CA 1
ATOM 3098 C C . GLY A 1 395 ? 11.353 -8.029 -13.851 1.00 82.12 395 GLY A C 1
ATOM 3099 O O . GLY A 1 395 ? 12.012 -8.972 -14.296 1.00 82.12 395 GLY A O 1
ATOM 3100 N N . LEU A 1 396 ? 10.027 -8.105 -13.685 1.00 79.75 396 LEU A N 1
ATOM 3101 C CA . LEU A 1 396 ? 9.233 -9.283 -14.065 1.00 79.75 396 LEU A CA 1
ATOM 3102 C C . LEU A 1 396 ? 9.277 -9.520 -15.583 1.00 79.75 396 LEU A C 1
ATOM 3104 O O . LEU A 1 396 ? 9.541 -10.639 -16.024 1.00 79.75 396 LEU A O 1
ATOM 3108 N N . GLY A 1 397 ? 9.124 -8.463 -16.390 1.00 77.00 397 GLY A N 1
ATOM 3109 C CA . GLY A 1 397 ? 9.274 -8.526 -17.851 1.00 77.00 397 GLY A CA 1
ATOM 3110 C C . GLY A 1 397 ? 10.673 -8.963 -18.298 1.00 77.00 397 GLY A C 1
ATOM 3111 O O . GLY A 1 397 ? 10.816 -9.813 -19.184 1.00 77.00 397 GLY A O 1
ATOM 3112 N N . ASN A 1 398 ? 11.710 -8.458 -17.622 1.00 78.38 398 ASN A N 1
ATOM 3113 C CA . ASN A 1 398 ? 13.101 -8.879 -17.803 1.00 78.38 398 ASN A CA 1
ATOM 3114 C C . ASN A 1 398 ? 13.294 -10.378 -17.503 1.00 78.38 398 ASN A C 1
ATOM 3116 O O . ASN A 1 398 ? 14.093 -11.042 -18.175 1.00 78.38 398 ASN A O 1
ATOM 3120 N N . THR A 1 399 ? 12.579 -10.932 -16.524 1.00 79.56 399 THR A N 1
ATOM 3121 C CA . THR A 1 399 ? 12.595 -12.366 -16.197 1.00 79.56 399 THR A CA 1
ATOM 3122 C C . THR A 1 399 ? 11.824 -13.199 -17.220 1.00 79.56 399 THR A C 1
ATOM 3124 O O . THR A 1 399 ? 12.398 -14.150 -17.757 1.00 79.56 399 THR A O 1
ATOM 3127 N N . ALA A 1 400 ? 10.593 -12.811 -17.572 1.00 79.12 400 ALA A N 1
ATOM 3128 C CA . ALA A 1 400 ? 9.774 -13.475 -18.593 1.00 79.12 400 ALA A CA 1
ATOM 3129 C C . ALA A 1 400 ? 10.535 -13.609 -19.929 1.00 79.12 400 ALA A C 1
ATOM 3131 O O . ALA A 1 400 ? 10.657 -14.699 -20.493 1.00 79.12 400 ALA A O 1
ATOM 3132 N N . PHE A 1 401 ? 11.202 -12.531 -20.363 1.00 82.44 401 PHE A N 1
ATOM 3133 C CA . PHE A 1 401 ? 12.040 -12.534 -21.564 1.00 82.44 401 PHE A CA 1
ATOM 3134 C C . PHE A 1 401 ? 13.200 -13.544 -21.493 1.00 82.44 401 PHE A C 1
ATOM 3136 O O . PHE A 1 401 ? 13.589 -14.110 -22.515 1.00 82.44 401 PHE A O 1
ATOM 3143 N N . LYS A 1 402 ? 13.779 -13.779 -20.306 1.00 80.19 402 LYS A N 1
ATOM 3144 C CA . LYS A 1 402 ? 14.915 -14.700 -20.137 1.00 80.19 402 LYS A CA 1
ATOM 3145 C C . LYS A 1 402 ? 14.484 -16.170 -20.178 1.00 80.19 402 LYS A C 1
ATOM 3147 O O . LYS A 1 402 ? 15.237 -16.985 -20.701 1.00 80.19 402 LYS A O 1
ATOM 3152 N N . ILE A 1 403 ? 13.293 -16.499 -19.670 1.00 83.94 403 ILE A N 1
ATOM 3153 C CA . ILE A 1 403 ? 12.750 -17.872 -19.686 1.00 83.94 403 ILE A CA 1
ATOM 3154 C C . ILE A 1 403 ? 12.079 -18.257 -21.018 1.00 83.94 403 ILE A C 1
ATOM 3156 O O . ILE A 1 403 ? 11.654 -19.396 -21.176 1.00 83.94 403 ILE A O 1
ATOM 3160 N N . GLY A 1 404 ? 12.002 -17.332 -21.981 1.00 84.31 404 GLY A N 1
ATOM 3161 C CA . GLY A 1 404 ? 11.395 -17.556 -23.299 1.00 84.31 404 GLY A CA 1
ATOM 3162 C C . GLY A 1 404 ? 9.925 -17.138 -23.407 1.00 84.31 404 GLY A C 1
ATOM 3163 O O . GLY A 1 404 ? 9.364 -17.197 -24.501 1.00 84.31 404 GLY A O 1
ATOM 3164 N N . ASP A 1 405 ? 9.317 -16.645 -22.324 1.00 87.00 405 ASP A N 1
ATOM 3165 C CA . ASP A 1 405 ? 7.985 -16.036 -22.344 1.00 87.00 405 ASP A CA 1
ATOM 3166 C C . ASP A 1 405 ? 8.052 -14.606 -22.906 1.00 87.00 405 ASP A C 1
ATOM 3168 O O . ASP A 1 405 ? 7.950 -13.590 -22.214 1.00 87.00 405 ASP A O 1
ATOM 3172 N N . TYR A 1 406 ? 8.277 -14.529 -24.215 1.00 89.25 406 TYR A N 1
ATOM 3173 C CA . TYR A 1 406 ? 8.253 -13.273 -24.953 1.00 89.25 406 TYR A CA 1
ATOM 3174 C C . TYR A 1 406 ? 6.859 -12.610 -24.989 1.00 89.25 406 TYR A C 1
ATOM 3176 O O . TYR A 1 406 ? 6.824 -11.379 -24.945 1.00 89.25 406 TYR A O 1
ATOM 3184 N N . PRO A 1 407 ? 5.719 -13.338 -25.038 1.00 88.81 407 PRO A N 1
ATOM 3185 C CA . PRO A 1 407 ? 4.390 -12.737 -24.892 1.00 88.81 407 PRO A CA 1
ATOM 3186 C C . PRO A 1 407 ? 4.175 -12.047 -23.537 1.00 88.81 407 PRO A C 1
ATOM 3188 O O . PRO A 1 407 ? 3.794 -10.876 -23.523 1.00 88.81 407 PRO A O 1
ATOM 3191 N N . GLY A 1 408 ? 4.473 -12.715 -22.417 1.00 79.00 408 GLY A N 1
ATOM 3192 C CA . GLY A 1 408 ? 4.375 -12.130 -21.077 1.00 79.00 408 GLY A CA 1
ATOM 3193 C C . GLY A 1 408 ? 5.335 -10.957 -20.892 1.00 79.00 408 GLY A C 1
ATOM 3194 O O . GLY A 1 408 ? 4.933 -9.902 -20.401 1.00 79.00 408 GLY A O 1
ATOM 3195 N N . ALA A 1 409 ? 6.566 -11.065 -21.405 1.00 84.25 409 ALA A N 1
ATOM 3196 C CA . ALA A 1 409 ? 7.510 -9.948 -21.433 1.00 84.25 409 ALA A CA 1
ATOM 3197 C C . ALA A 1 409 ? 6.969 -8.732 -22.208 1.00 84.25 409 ALA A C 1
ATOM 3199 O O . ALA A 1 409 ? 7.043 -7.609 -21.712 1.00 84.25 409 ALA A O 1
ATOM 3200 N N . VAL A 1 410 ? 6.383 -8.935 -23.398 1.00 89.44 410 VAL A N 1
ATOM 3201 C CA . VAL A 1 410 ? 5.704 -7.860 -24.147 1.00 89.44 410 VAL A CA 1
ATOM 3202 C C . VAL A 1 410 ? 4.579 -7.239 -23.323 1.00 89.44 410 VAL A C 1
ATOM 3204 O O . VAL A 1 410 ? 4.429 -6.020 -23.379 1.00 89.44 410 VAL A O 1
ATOM 3207 N N . GLY A 1 411 ? 3.827 -8.036 -22.558 1.00 82.00 411 GLY A N 1
ATOM 3208 C CA . GLY A 1 411 ? 2.846 -7.553 -21.586 1.00 82.00 411 GLY A CA 1
ATOM 3209 C C . GLY A 1 411 ? 3.487 -6.613 -20.566 1.00 82.00 411 GLY A C 1
ATOM 3210 O O . GLY A 1 411 ? 3.256 -5.409 -20.625 1.00 82.00 411 GLY A O 1
ATOM 3211 N N . HIS A 1 412 ? 4.360 -7.136 -19.701 1.00 79.44 412 HIS A N 1
ATOM 3212 C CA . HIS A 1 412 ? 5.023 -6.368 -18.638 1.00 79.44 412 HIS A CA 1
ATOM 3213 C C . HIS A 1 412 ? 5.698 -5.078 -19.139 1.00 79.44 412 HIS A C 1
ATOM 3215 O O . HIS A 1 412 ? 5.536 -4.026 -18.525 1.00 79.44 412 HIS A O 1
ATOM 3221 N N . TYR A 1 413 ? 6.401 -5.108 -20.279 1.00 86.00 413 TYR A N 1
ATOM 3222 C CA . TYR A 1 413 ? 7.000 -3.888 -20.829 1.00 86.00 413 TYR A CA 1
ATOM 3223 C C . TYR A 1 413 ? 5.971 -2.934 -21.459 1.00 86.00 413 TYR A C 1
ATOM 3225 O O . TYR A 1 413 ? 6.167 -1.726 -21.399 1.00 86.00 413 TYR A O 1
ATOM 3233 N N . THR A 1 414 ? 4.891 -3.428 -22.084 1.00 86.50 414 THR A N 1
ATOM 3234 C CA . THR A 1 414 ? 3.824 -2.564 -22.642 1.00 86.50 414 THR A CA 1
ATOM 3235 C C . THR A 1 414 ? 3.163 -1.751 -21.555 1.00 86.50 414 THR A C 1
ATOM 3237 O O . THR A 1 414 ? 2.982 -0.547 -21.707 1.00 86.50 414 THR A O 1
ATOM 3240 N N . GLU A 1 415 ? 2.855 -2.434 -20.465 1.00 73.50 415 GLU A N 1
ATOM 3241 C CA . GLU A 1 415 ? 2.343 -1.860 -19.241 1.00 73.50 415 GLU A CA 1
ATOM 3242 C C . GLU A 1 415 ? 3.348 -0.799 -18.729 1.00 73.50 415 GLU A C 1
ATOM 3244 O O . GLU A 1 415 ? 2.971 0.357 -18.547 1.00 73.50 415 GLU A O 1
ATOM 3249 N N . ALA A 1 416 ? 4.641 -1.133 -18.579 1.00 73.94 416 ALA A N 1
ATOM 3250 C CA . ALA A 1 416 ? 5.658 -0.208 -18.048 1.00 73.94 416 ALA A CA 1
ATOM 3251 C C . ALA A 1 416 ? 5.822 1.078 -18.888 1.00 73.94 416 ALA A C 1
ATOM 3253 O O . ALA A 1 416 ? 5.885 2.171 -18.333 1.00 73.94 416 ALA A O 1
ATOM 3254 N N . ILE A 1 417 ? 5.784 0.967 -20.223 1.00 80.56 417 ILE A N 1
ATOM 3255 C CA . ILE A 1 417 ? 5.791 2.108 -21.166 1.00 80.56 417 ILE A CA 1
ATOM 3256 C C . ILE A 1 417 ? 4.581 3.032 -20.969 1.00 80.56 417 ILE A C 1
ATOM 3258 O O . ILE A 1 417 ? 4.625 4.209 -21.318 1.00 80.56 417 ILE A O 1
ATOM 3262 N N . LEU A 1 418 ? 3.458 2.502 -20.486 1.00 73.94 418 LEU A N 1
ATOM 3263 C CA . LEU A 1 418 ? 2.248 3.283 -20.250 1.00 73.94 418 LEU A CA 1
ATOM 3264 C C . LEU A 1 418 ? 2.236 3.933 -18.857 1.00 73.94 418 LEU A C 1
ATOM 3266 O O . LEU A 1 418 ? 1.535 4.934 -18.706 1.00 73.94 418 LEU A O 1
ATOM 3270 N N . ALA A 1 419 ? 3.023 3.413 -17.904 1.00 62.22 419 ALA A N 1
ATOM 3271 C CA . ALA A 1 419 ? 3.305 4.032 -16.605 1.00 62.22 419 ALA A CA 1
ATOM 3272 C C . ALA A 1 419 ? 4.218 5.255 -16.757 1.00 62.22 419 ALA A C 1
ATOM 3274 O O . ALA A 1 419 ? 3.849 6.361 -16.372 1.00 62.22 419 ALA A O 1
ATOM 3275 N N . ASP A 1 420 ? 5.382 5.052 -17.381 1.00 71.44 420 ASP A N 1
ATOM 3276 C CA . ASP A 1 420 ? 6.307 6.110 -17.766 1.00 71.44 420 ASP A CA 1
ATOM 3277 C C . ASP A 1 420 ? 6.633 5.992 -19.260 1.00 71.44 420 ASP A C 1
ATOM 3279 O O . ASP A 1 420 ? 7.230 5.024 -19.736 1.00 71.44 420 ASP A O 1
ATOM 3283 N N . ARG A 1 421 ? 6.209 7.016 -20.005 1.00 83.69 421 ARG A N 1
ATOM 3284 C CA . ARG A 1 421 ? 6.401 7.145 -21.456 1.00 83.69 421 ARG A CA 1
ATOM 3285 C C . ARG A 1 421 ? 7.731 7.802 -21.823 1.00 83.69 421 ARG A C 1
ATOM 3287 O O . ARG A 1 421 ? 8.064 7.835 -23.008 1.00 83.69 421 ARG A O 1
ATOM 3294 N N . ASN A 1 422 ? 8.439 8.351 -20.839 1.00 82.44 422 ASN A N 1
ATOM 3295 C CA . ASN A 1 422 ? 9.682 9.089 -21.009 1.00 82.44 422 ASN A CA 1
ATOM 3296 C C . ASN A 1 422 ? 10.914 8.205 -20.763 1.00 82.44 422 ASN A C 1
ATOM 3298 O O . ASN A 1 422 ? 11.965 8.488 -21.336 1.00 82.44 422 ASN A O 1
ATOM 3302 N N . ASP A 1 423 ? 10.796 7.126 -19.979 1.00 79.38 423 ASP A N 1
ATOM 3303 C CA . ASP A 1 423 ? 11.881 6.156 -19.799 1.00 79.38 423 ASP A CA 1
ATOM 3304 C C . ASP A 1 423 ? 12.172 5.395 -21.118 1.00 79.38 423 ASP A C 1
ATOM 3306 O O . ASP A 1 423 ? 11.325 4.640 -21.613 1.00 79.38 423 ASP A O 1
ATOM 3310 N N . PRO A 1 424 ? 13.375 5.536 -21.712 1.00 87.00 424 PRO A N 1
ATOM 3311 C CA . PRO A 1 424 ? 13.753 4.810 -22.924 1.00 87.00 424 PRO A CA 1
ATOM 3312 C C . PRO A 1 424 ? 13.920 3.294 -22.713 1.00 87.00 424 PRO A C 1
ATOM 3314 O O . PRO A 1 424 ? 13.941 2.543 -23.690 1.00 87.00 424 PRO A O 1
ATOM 3317 N N . THR A 1 425 ? 14.045 2.811 -21.478 1.00 82.88 425 THR A N 1
ATOM 3318 C CA . THR A 1 425 ? 14.405 1.426 -21.134 1.00 82.88 425 THR A CA 1
ATOM 3319 C C . THR A 1 425 ? 13.282 0.440 -21.439 1.00 82.88 425 THR A C 1
ATOM 3321 O O . THR A 1 425 ? 13.517 -0.599 -22.065 1.00 82.88 425 THR A O 1
ATOM 3324 N N . PHE A 1 426 ? 12.045 0.770 -21.062 1.00 86.75 426 PHE A N 1
ATOM 3325 C CA . PHE A 1 426 ? 10.885 -0.097 -21.278 1.00 86.75 426 PHE A CA 1
ATOM 3326 C C . PHE A 1 426 ? 10.569 -0.329 -22.774 1.00 86.75 426 PHE A C 1
ATOM 3328 O O . PHE A 1 426 ? 10.476 -1.497 -23.170 1.00 86.75 426 PHE A O 1
ATOM 3335 N N . PRO A 1 427 ? 10.494 0.697 -23.658 1.00 92.44 427 PRO A N 1
ATOM 3336 C CA . PRO A 1 427 ? 10.306 0.462 -25.091 1.00 92.44 427 PRO A CA 1
ATOM 3337 C C . PRO A 1 427 ? 11.527 -0.210 -25.727 1.00 92.44 427 PRO A C 1
ATOM 3339 O O . PRO A 1 427 ? 11.368 -1.078 -26.586 1.00 92.44 427 PRO A O 1
ATOM 3342 N N . LEU A 1 428 ? 12.747 0.091 -25.267 1.00 92.31 428 LEU A N 1
ATOM 3343 C CA . LEU A 1 428 ? 13.953 -0.583 -25.747 1.00 92.31 428 LEU A CA 1
ATOM 3344 C C . LEU A 1 428 ? 13.910 -2.095 -25.475 1.00 92.31 428 LEU A C 1
ATOM 3346 O O . LEU A 1 428 ? 14.286 -2.887 -26.346 1.00 92.31 428 LEU A O 1
ATOM 3350 N N . ASN A 1 429 ? 13.440 -2.511 -24.297 1.00 90.38 429 ASN A N 1
ATOM 3351 C CA . ASN A 1 429 ? 13.322 -3.921 -23.928 1.00 90.38 429 ASN A CA 1
ATOM 3352 C C . ASN A 1 429 ? 12.102 -4.606 -24.559 1.00 90.38 429 ASN A C 1
ATOM 3354 O O . ASN A 1 429 ? 12.229 -5.749 -25.012 1.00 90.38 429 ASN A O 1
ATOM 3358 N N . ARG A 1 430 ? 10.976 -3.901 -24.742 1.00 93.94 430 ARG A N 1
ATOM 3359 C CA . ARG A 1 430 ? 9.848 -4.422 -25.531 1.00 93.94 430 ARG A CA 1
ATOM 3360 C C . ARG A 1 430 ? 10.230 -4.692 -26.984 1.00 93.94 430 ARG A C 1
ATOM 3362 O O . ARG A 1 430 ? 9.889 -5.755 -27.501 1.00 93.94 430 ARG A O 1
ATOM 3369 N N . ALA A 1 431 ? 11.031 -3.826 -27.605 1.00 95.69 431 ALA A N 1
ATOM 3370 C CA . ALA A 1 431 ? 11.558 -4.065 -28.948 1.00 95.69 431 ALA A CA 1
ATOM 3371 C C . ALA A 1 431 ? 12.369 -5.373 -29.047 1.00 95.69 431 ALA A C 1
ATOM 3373 O O . ALA A 1 431 ? 12.264 -6.086 -30.044 1.00 95.69 431 ALA A O 1
ATOM 3374 N N . ALA A 1 432 ? 13.129 -5.744 -28.008 1.00 93.94 432 ALA A N 1
ATOM 3375 C CA . ALA A 1 432 ? 13.843 -7.023 -27.981 1.00 93.94 432 ALA A CA 1
ATOM 3376 C C . ALA A 1 432 ? 12.888 -8.228 -27.894 1.00 93.94 432 ALA A C 1
ATOM 3378 O O . ALA A 1 432 ? 13.108 -9.232 -28.575 1.00 93.94 432 ALA A O 1
ATOM 3379 N N . ALA A 1 433 ? 11.809 -8.130 -27.110 1.00 94.44 433 ALA A N 1
ATOM 3380 C CA . ALA A 1 433 ? 10.766 -9.156 -27.060 1.00 94.44 433 ALA A CA 1
ATOM 3381 C C . ALA A 1 433 ? 10.015 -9.275 -28.401 1.00 94.44 433 ALA A C 1
ATOM 3383 O O . ALA A 1 433 ? 9.776 -10.382 -28.883 1.00 94.44 433 ALA A O 1
ATOM 3384 N N . TYR A 1 434 ? 9.741 -8.152 -29.072 1.00 97.00 434 TYR A N 1
ATOM 3385 C CA . TYR A 1 434 ? 9.167 -8.143 -30.417 1.00 97.00 434 TYR A CA 1
ATOM 3386 C C . TYR A 1 434 ? 10.090 -8.752 -31.479 1.00 97.00 434 TYR A C 1
ATOM 3388 O O . TYR A 1 434 ? 9.604 -9.537 -32.292 1.00 97.00 434 TYR A O 1
ATOM 3396 N N . LEU A 1 435 ? 11.403 -8.493 -31.442 1.00 94.19 435 LEU A N 1
ATOM 3397 C CA . LEU A 1 435 ? 12.381 -9.166 -32.312 1.00 94.19 435 LEU A CA 1
ATOM 3398 C C . LEU A 1 435 ? 12.359 -10.692 -32.123 1.00 94.19 435 LEU A C 1
ATOM 3400 O O . LEU A 1 435 ? 12.393 -11.434 -33.102 1.00 94.19 435 LEU A O 1
ATOM 3404 N N . LYS A 1 436 ? 12.242 -11.177 -30.879 1.00 94.69 436 LYS A N 1
ATOM 3405 C CA . LYS A 1 436 ? 12.124 -12.617 -30.581 1.00 94.69 436 LYS A CA 1
ATOM 3406 C C . LYS A 1 436 ? 10.803 -13.235 -31.053 1.00 94.69 436 LYS A C 1
ATOM 3408 O O . LYS A 1 436 ? 10.791 -14.403 -31.426 1.00 94.69 436 LYS A O 1
ATOM 3413 N N . LEU A 1 437 ? 9.724 -12.452 -31.101 1.00 94.56 437 LEU A N 1
ATOM 3414 C CA . LEU A 1 437 ? 8.427 -12.840 -31.674 1.00 94.56 437 LEU A CA 1
ATOM 3415 C C . LEU A 1 437 ? 8.323 -12.614 -33.196 1.00 94.56 437 LEU A C 1
ATOM 3417 O O . LEU A 1 437 ? 7.281 -12.901 -33.781 1.00 94.56 437 LEU A O 1
ATOM 3421 N N . GLY A 1 438 ? 9.350 -12.051 -33.844 1.00 92.44 438 GLY A N 1
ATOM 3422 C CA . GLY A 1 438 ? 9.305 -11.656 -35.257 1.00 92.44 438 GLY A CA 1
ATOM 3423 C C . GLY A 1 438 ? 8.351 -10.493 -35.578 1.00 92.44 438 GLY A C 1
ATOM 3424 O O . GLY A 1 438 ? 8.049 -10.265 -36.749 1.00 92.44 438 GLY A O 1
ATOM 3425 N N . LYS A 1 439 ? 7.879 -9.745 -34.570 1.00 93.81 439 LYS A N 1
ATOM 3426 C CA . LYS A 1 439 ? 6.994 -8.568 -34.701 1.00 93.81 439 LYS A CA 1
ATOM 3427 C C . LYS A 1 439 ? 7.797 -7.313 -35.064 1.00 93.81 439 LYS A C 1
ATOM 3429 O O . LYS A 1 439 ? 7.887 -6.347 -34.307 1.00 93.81 439 LYS A O 1
ATOM 3434 N N . ASN A 1 440 ? 8.454 -7.357 -36.217 1.00 92.75 440 ASN A N 1
ATOM 3435 C CA . ASN A 1 440 ? 9.531 -6.421 -36.535 1.00 92.75 440 ASN A CA 1
ATOM 3436 C C . ASN A 1 440 ? 9.045 -4.975 -36.767 1.00 92.75 440 ASN A C 1
ATOM 3438 O O . ASN A 1 440 ? 9.752 -4.044 -36.391 1.00 92.75 440 ASN A O 1
ATOM 3442 N N . GLU A 1 441 ? 7.830 -4.753 -37.289 1.00 91.56 441 GLU A N 1
ATOM 3443 C CA . GLU A 1 441 ? 7.240 -3.405 -37.384 1.00 91.56 441 GLU A CA 1
ATOM 3444 C C . GLU A 1 441 ? 6.981 -2.751 -36.018 1.00 91.56 441 GLU A C 1
ATOM 3446 O O . GLU A 1 441 ? 6.983 -1.522 -35.912 1.00 91.56 441 GLU A O 1
ATOM 3451 N N . ASP A 1 442 ? 6.724 -3.549 -34.980 1.00 95.06 442 ASP A N 1
ATOM 3452 C CA . ASP A 1 442 ? 6.526 -3.048 -33.619 1.00 95.06 442 ASP A CA 1
ATOM 3453 C C . ASP A 1 442 ? 7.882 -2.765 -32.952 1.00 95.06 442 ASP A C 1
ATOM 3455 O O . ASP A 1 442 ? 8.053 -1.715 -32.334 1.00 95.06 442 ASP A O 1
ATOM 3459 N N . ALA A 1 443 ? 8.887 -3.621 -33.183 1.00 95.12 443 ALA A N 1
ATOM 3460 C CA . ALA A 1 443 ? 10.266 -3.386 -32.748 1.00 95.12 443 ALA A CA 1
ATOM 3461 C C . ALA A 1 443 ? 10.887 -2.114 -33.366 1.00 95.12 443 ALA A C 1
ATOM 3463 O O . ALA A 1 443 ? 11.498 -1.322 -32.649 1.00 95.12 443 ALA A O 1
ATOM 3464 N N . GLU A 1 444 ? 10.700 -1.865 -34.671 1.00 94.50 444 GLU A N 1
ATOM 3465 C CA . GLU A 1 444 ? 11.169 -0.626 -35.317 1.00 94.50 444 GLU A CA 1
ATOM 3466 C C . GLU A 1 444 ? 10.504 0.622 -34.708 1.00 94.50 444 GLU A C 1
ATOM 3468 O O . GLU A 1 444 ? 11.169 1.644 -34.497 1.00 94.50 444 GLU A O 1
ATOM 3473 N N . ARG A 1 445 ? 9.201 0.546 -34.403 1.00 95.31 445 ARG A N 1
ATOM 3474 C CA . ARG A 1 445 ? 8.427 1.650 -33.813 1.00 95.31 445 ARG A CA 1
ATOM 3475 C C . ARG A 1 445 ? 8.870 1.960 -32.386 1.00 95.31 445 ARG A C 1
ATOM 3477 O O . ARG A 1 445 ? 9.009 3.134 -32.035 1.00 95.31 445 ARG A O 1
ATOM 3484 N N . ASP A 1 446 ? 9.132 0.926 -31.594 1.00 96.00 446 ASP A N 1
ATOM 3485 C CA . ASP A 1 446 ? 9.636 1.067 -30.232 1.00 96.00 446 ASP A CA 1
ATOM 3486 C C . ASP A 1 446 ? 11.055 1.641 -30.227 1.00 96.00 446 ASP A C 1
ATOM 3488 O O . ASP A 1 446 ? 11.271 2.683 -29.614 1.00 96.00 446 ASP A O 1
ATOM 3492 N N . CYS A 1 447 ? 12.004 1.087 -30.992 1.00 95.75 447 CYS A N 1
ATOM 3493 C CA . CYS A 1 447 ? 13.357 1.655 -31.081 1.00 95.75 447 CYS A CA 1
ATOM 3494 C C . CYS A 1 447 ? 13.378 3.084 -31.655 1.00 95.75 447 CYS A C 1
ATOM 3496 O O . CYS A 1 447 ? 14.201 3.900 -31.250 1.00 95.75 447 CYS A O 1
ATOM 3498 N N . THR A 1 448 ? 12.447 3.434 -32.547 1.00 95.25 448 THR A N 1
ATOM 3499 C CA . THR A 1 448 ? 12.280 4.822 -33.020 1.00 95.25 448 THR A CA 1
ATOM 3500 C C . THR A 1 448 ? 11.665 5.736 -31.956 1.00 95.25 448 THR A C 1
ATOM 3502 O O . THR A 1 448 ? 11.881 6.943 -31.990 1.00 95.25 448 THR A O 1
ATOM 3505 N N . THR A 1 449 ? 10.937 5.188 -30.981 1.00 94.44 449 THR A N 1
ATOM 3506 C CA . THR A 1 449 ? 10.490 5.935 -29.797 1.00 94.44 449 THR A CA 1
ATOM 3507 C C . THR A 1 449 ? 11.644 6.144 -28.823 1.00 94.44 449 THR A C 1
ATOM 3509 O O . THR A 1 449 ? 11.869 7.279 -28.414 1.00 94.44 449 THR A O 1
ATOM 3512 N N . VAL A 1 450 ? 12.451 5.108 -28.567 1.00 94.12 450 VAL A N 1
ATOM 3513 C CA . VAL A 1 450 ? 13.692 5.213 -27.781 1.00 94.12 450 VAL A CA 1
ATOM 3514 C C . VAL A 1 450 ? 14.601 6.311 -28.332 1.00 94.12 450 VAL A C 1
ATOM 3516 O O . VAL A 1 450 ? 15.028 7.170 -27.576 1.00 94.12 450 VAL A O 1
ATOM 3519 N N . LEU A 1 451 ? 14.829 6.348 -29.649 1.00 93.75 451 LEU A N 1
ATOM 3520 C CA . LEU A 1 451 ? 15.710 7.334 -30.291 1.00 93.75 451 LEU A CA 1
ATOM 3521 C C . LEU A 1 451 ? 15.146 8.769 -30.353 1.00 93.75 451 LEU A C 1
ATOM 3523 O O . LEU A 1 451 ? 15.862 9.677 -30.768 1.00 93.75 451 LEU A O 1
ATOM 3527 N N . ARG A 1 452 ? 13.895 8.997 -29.924 1.00 94.69 452 ARG A N 1
ATOM 3528 C CA . ARG A 1 452 ? 13.361 10.347 -29.644 1.00 94.69 452 ARG A CA 1
ATOM 3529 C C . ARG A 1 452 ? 13.587 10.785 -28.196 1.00 94.69 452 ARG A C 1
ATOM 3531 O O . ARG A 1 452 ? 13.693 11.978 -27.954 1.00 94.69 452 ARG A O 1
ATOM 3538 N N . LEU A 1 453 ? 13.642 9.833 -27.264 1.00 89.19 453 LEU A N 1
ATOM 3539 C CA . LEU A 1 453 ? 13.873 10.064 -25.833 1.00 89.19 453 LEU A CA 1
ATOM 3540 C C . LEU A 1 453 ? 15.376 10.140 -25.513 1.00 89.19 453 LEU A C 1
ATOM 3542 O O . LEU A 1 453 ? 15.814 10.957 -24.713 1.00 89.19 453 LEU A O 1
ATOM 3546 N N . ASN A 1 454 ? 16.173 9.299 -26.174 1.00 90.81 454 ASN A N 1
ATOM 3547 C CA . ASN A 1 454 ? 17.623 9.210 -26.063 1.00 90.81 454 ASN A CA 1
ATOM 3548 C C . ASN A 1 454 ? 18.214 8.960 -27.463 1.00 90.81 454 ASN A C 1
ATOM 3550 O O . ASN A 1 454 ? 18.259 7.827 -27.950 1.00 90.81 454 ASN A O 1
ATOM 3554 N N . SER A 1 455 ? 18.654 10.035 -28.118 1.00 92.38 455 SER A N 1
ATOM 3555 C CA . SER A 1 455 ? 19.130 10.035 -29.508 1.00 92.38 455 SER A CA 1
ATOM 3556 C C . SER A 1 455 ? 20.501 9.382 -29.724 1.00 92.38 455 SER A C 1
ATOM 3558 O O . SER A 1 455 ? 20.831 9.061 -30.863 1.00 92.38 455 SER A O 1
ATOM 3560 N N . SER A 1 456 ? 21.280 9.137 -28.664 1.00 90.56 456 SER A N 1
ATOM 3561 C CA . SER A 1 456 ? 22.584 8.454 -28.713 1.00 90.56 456 SER A CA 1
ATOM 3562 C C . SER A 1 456 ? 22.510 6.965 -28.339 1.00 90.56 456 SER A C 1
ATOM 3564 O O . SER A 1 456 ? 23.536 6.302 -28.194 1.00 90.56 456 SER A O 1
ATOM 3566 N N . SER A 1 457 ? 21.304 6.399 -28.195 1.00 91.44 457 SER A N 1
ATOM 3567 C CA . SER A 1 457 ? 21.105 5.017 -27.742 1.00 91.44 457 SER A CA 1
ATOM 3568 C C . SER A 1 457 ? 21.564 3.968 -28.770 1.00 91.44 457 SER A C 1
ATOM 3570 O O . SER A 1 457 ? 20.784 3.466 -29.583 1.00 91.44 457 SER A O 1
ATOM 3572 N N . VAL A 1 458 ? 22.835 3.560 -28.689 1.00 91.00 458 VAL A N 1
ATOM 3573 C CA . VAL A 1 458 ? 23.465 2.524 -29.537 1.00 91.00 458 VAL A CA 1
ATOM 3574 C C . VAL A 1 458 ? 22.665 1.217 -29.549 1.00 91.00 458 VAL A C 1
ATOM 3576 O O . VAL A 1 458 ? 22.425 0.629 -30.606 1.00 91.00 458 VAL A O 1
ATOM 3579 N N . LYS A 1 459 ? 22.153 0.794 -28.385 1.00 90.56 459 LYS A N 1
ATOM 3580 C CA . LYS A 1 459 ? 21.275 -0.383 -28.251 1.00 90.56 459 LYS A CA 1
ATOM 3581 C C . LYS A 1 459 ? 19.984 -0.247 -29.073 1.00 90.56 459 LYS A C 1
ATOM 3583 O O . LYS A 1 459 ? 19.489 -1.256 -29.577 1.00 90.56 459 LYS A O 1
ATOM 3588 N N . ALA A 1 460 ? 19.436 0.961 -29.214 1.00 91.94 460 ALA A N 1
ATOM 3589 C CA . ALA A 1 460 ? 18.229 1.219 -29.995 1.00 91.94 460 ALA A CA 1
ATOM 3590 C C . ALA A 1 460 ? 18.508 1.258 -31.501 1.00 91.94 460 ALA A C 1
ATOM 3592 O O . ALA A 1 460 ? 17.764 0.634 -32.254 1.00 91.94 460 ALA A O 1
ATOM 3593 N N . PHE A 1 461 ? 19.597 1.904 -31.933 1.00 91.88 461 PHE A N 1
ATOM 3594 C CA . PHE A 1 461 ? 20.065 1.846 -33.323 1.00 91.88 461 PHE A CA 1
ATOM 3595 C C . PHE A 1 461 ? 20.288 0.396 -33.776 1.00 91.88 461 PHE A C 1
ATOM 3597 O O . PHE A 1 461 ? 19.724 -0.040 -34.779 1.00 91.88 461 PHE A O 1
ATOM 3604 N N . PHE A 1 462 ? 21.027 -0.392 -32.989 1.00 91.62 462 PHE A N 1
ATOM 3605 C CA . PHE A 1 462 ? 21.320 -1.792 -33.300 1.00 91.62 462 PHE A CA 1
ATOM 3606 C C . PHE A 1 462 ? 20.043 -2.650 -33.397 1.00 91.62 462 PHE A C 1
ATOM 3608 O O . PHE A 1 462 ? 19.831 -3.333 -34.401 1.00 91.62 462 PHE A O 1
ATOM 3615 N N . ARG A 1 463 ? 19.137 -2.565 -32.407 1.00 94.50 463 ARG A N 1
ATOM 3616 C CA . ARG A 1 463 ? 17.848 -3.288 -32.428 1.00 94.50 463 ARG A CA 1
ATOM 3617 C C . ARG A 1 463 ? 16.929 -2.815 -33.570 1.00 94.50 463 ARG A C 1
ATOM 3619 O O . ARG A 1 463 ? 16.243 -3.645 -34.167 1.00 94.50 463 ARG A O 1
ATOM 3626 N N . ARG A 1 464 ? 16.949 -1.525 -33.939 1.00 94.06 464 ARG A N 1
ATOM 3627 C CA . ARG A 1 464 ? 16.197 -1.000 -35.094 1.00 94.06 464 ARG A CA 1
ATOM 3628 C C . ARG A 1 464 ? 16.736 -1.531 -36.418 1.00 94.06 464 ARG A C 1
ATOM 3630 O O . ARG A 1 464 ? 15.943 -1.967 -37.251 1.00 94.06 464 ARG A O 1
ATOM 3637 N N . SER A 1 465 ? 18.057 -1.576 -36.582 1.00 90.19 465 SER A N 1
ATOM 3638 C CA . SER A 1 465 ? 18.681 -2.156 -37.772 1.00 90.19 465 SER A CA 1
ATOM 3639 C C . SER A 1 465 ? 18.333 -3.640 -37.921 1.00 90.19 465 SER A C 1
ATOM 3641 O O . SER A 1 465 ? 17.922 -4.059 -39.004 1.00 90.19 465 SER A O 1
ATOM 3643 N N . GLN A 1 466 ? 18.370 -4.412 -36.826 1.00 90.69 466 GLN A N 1
ATOM 3644 C CA . GLN A 1 466 ? 17.920 -5.811 -36.807 1.00 90.69 466 GLN A CA 1
ATOM 3645 C C . GLN A 1 466 ? 16.445 -5.962 -37.214 1.00 90.69 466 GLN A C 1
ATOM 3647 O O . GLN A 1 466 ? 16.125 -6.826 -38.030 1.00 90.69 466 GLN A O 1
ATOM 3652 N N . ALA A 1 467 ? 15.550 -5.103 -36.709 1.00 90.94 467 ALA A N 1
ATOM 3653 C CA . ALA A 1 467 ? 14.138 -5.113 -37.096 1.00 90.94 467 ALA A CA 1
ATOM 3654 C C . ALA A 1 467 ? 13.967 -4.846 -38.602 1.00 90.94 467 ALA A C 1
ATOM 3656 O O . ALA A 1 467 ? 13.296 -5.604 -39.299 1.00 90.94 467 ALA A O 1
ATOM 3657 N N . ARG A 1 468 ? 14.643 -3.819 -39.126 1.00 88.94 468 ARG A N 1
ATOM 3658 C CA . ARG A 1 468 ? 14.635 -3.435 -40.547 1.00 88.94 468 ARG A CA 1
ATOM 3659 C C . ARG A 1 468 ? 15.210 -4.517 -41.469 1.00 88.94 468 ARG A C 1
ATOM 3661 O O . ARG A 1 468 ? 14.653 -4.759 -42.538 1.00 88.94 468 ARG A O 1
ATOM 3668 N N . VAL A 1 469 ? 16.246 -5.238 -41.033 1.00 84.19 469 VAL A N 1
ATOM 3669 C CA . VAL A 1 469 ? 16.771 -6.433 -41.720 1.00 84.19 469 VAL A CA 1
ATOM 3670 C C . VAL A 1 469 ? 15.766 -7.591 -41.679 1.00 84.19 469 VAL A C 1
ATOM 3672 O O . VAL A 1 469 ? 15.555 -8.257 -42.689 1.00 84.19 469 VAL A O 1
ATOM 3675 N N . ALA A 1 470 ? 15.081 -7.822 -40.560 1.00 83.31 470 ALA A N 1
ATOM 3676 C CA . ALA A 1 470 ? 14.063 -8.871 -40.464 1.00 83.31 470 ALA A CA 1
ATOM 3677 C C . ALA A 1 470 ? 12.773 -8.544 -41.259 1.00 83.31 470 ALA A C 1
ATOM 3679 O O . ALA A 1 470 ? 12.066 -9.455 -41.701 1.00 83.31 470 ALA A O 1
ATOM 3680 N N . LEU A 1 471 ? 12.506 -7.259 -41.531 1.00 81.88 471 LEU A N 1
ATOM 3681 C CA . LEU A 1 471 ? 11.427 -6.763 -42.403 1.00 81.88 471 LEU A CA 1
ATOM 3682 C C . LEU A 1 471 ? 11.653 -6.995 -43.911 1.00 81.88 471 LEU A C 1
ATOM 3684 O O . LEU A 1 471 ? 10.769 -6.677 -44.707 1.00 81.88 471 LEU A O 1
ATOM 3688 N N . ARG A 1 472 ? 12.770 -7.616 -44.324 1.00 67.75 472 ARG A N 1
ATOM 3689 C CA . ARG A 1 472 ? 13.055 -8.017 -45.723 1.00 67.75 472 ARG A CA 1
ATOM 3690 C C . ARG A 1 472 ? 11.996 -8.918 -46.378 1.00 67.75 472 ARG A C 1
ATOM 3692 O O . ARG A 1 472 ? 12.028 -9.097 -47.587 1.00 67.75 472 ARG A O 1
ATOM 3699 N N . LYS A 1 473 ? 11.038 -9.472 -45.626 1.00 55.88 473 LYS A N 1
ATOM 3700 C CA . LYS A 1 473 ? 9.908 -10.275 -46.148 1.00 55.88 473 LYS A CA 1
ATOM 3701 C C . LYS A 1 473 ? 8.822 -9.440 -46.860 1.00 55.88 473 LYS A C 1
ATOM 3703 O O . LYS A 1 473 ? 7.686 -9.891 -46.991 1.00 55.88 473 LYS A O 1
ATOM 3708 N N . LEU A 1 474 ? 9.140 -8.216 -47.275 1.00 54.25 474 LEU A N 1
ATOM 3709 C CA . LEU A 1 474 ? 8.218 -7.223 -47.828 1.00 54.25 474 LEU A CA 1
ATOM 3710 C C . LEU A 1 474 ? 8.783 -6.671 -49.145 1.00 54.25 474 LEU A C 1
ATOM 3712 O O . LEU A 1 474 ? 9.983 -6.747 -49.382 1.00 54.25 474 LEU A O 1
ATOM 3716 N N . SER A 1 475 ? 7.907 -6.143 -50.004 1.00 54.56 475 SER A N 1
ATOM 3717 C CA . SER A 1 475 ? 8.182 -5.892 -51.429 1.00 54.56 475 SER A CA 1
ATOM 3718 C C . SER A 1 475 ? 9.502 -5.167 -51.743 1.00 54.56 475 SER A C 1
ATOM 3720 O O . SER A 1 475 ? 9.934 -4.263 -51.029 1.00 54.56 475 SER A O 1
ATOM 3722 N N . GLU A 1 476 ? 10.090 -5.518 -52.890 1.00 56.25 476 GLU A N 1
ATOM 3723 C CA . GLU A 1 476 ? 11.435 -5.136 -53.357 1.00 56.25 476 GLU A CA 1
ATOM 3724 C C . GLU A 1 476 ? 11.802 -3.639 -53.271 1.00 56.25 476 GLU A C 1
ATOM 3726 O O . GLU A 1 476 ? 12.979 -3.288 -53.139 1.00 56.25 476 GLU A O 1
ATOM 3731 N N . ALA A 1 477 ? 10.810 -2.747 -53.361 1.00 52.06 477 ALA A N 1
ATOM 3732 C CA . ALA A 1 477 ? 10.989 -1.303 -53.207 1.00 52.06 477 ALA A CA 1
ATOM 3733 C C . ALA A 1 477 ? 11.123 -0.877 -51.730 1.00 52.06 477 ALA A C 1
ATOM 3735 O O . ALA A 1 477 ? 11.939 -0.018 -51.400 1.00 52.06 477 ALA A O 1
ATOM 3736 N N . ARG A 1 478 ? 10.368 -1.510 -50.819 1.00 58.22 478 ARG A N 1
ATOM 3737 C CA . ARG A 1 478 ? 10.487 -1.298 -49.365 1.00 58.22 478 ARG A CA 1
ATOM 3738 C C . ARG A 1 478 ? 11.800 -1.882 -48.838 1.00 58.22 478 ARG A C 1
ATOM 3740 O O . ARG A 1 478 ? 12.435 -1.260 -47.993 1.00 58.22 478 ARG A O 1
ATOM 3747 N N . GLN A 1 479 ? 12.230 -3.022 -49.380 1.00 61.19 479 GLN A N 1
ATOM 3748 C CA . GLN A 1 479 ? 13.494 -3.682 -49.043 1.00 61.19 479 GLN A CA 1
ATOM 3749 C C . GLN A 1 479 ? 14.721 -2.776 -49.259 1.00 61.19 479 GLN A C 1
ATOM 3751 O O . GLN A 1 479 ? 15.540 -2.634 -48.354 1.00 61.19 479 GLN A O 1
ATOM 3756 N N . ALA A 1 480 ? 14.816 -2.103 -50.414 1.00 63.53 480 ALA A N 1
ATOM 3757 C CA . ALA A 1 480 ? 15.937 -1.208 -50.722 1.00 63.53 480 ALA A CA 1
ATOM 3758 C C . ALA A 1 480 ? 16.052 -0.042 -49.719 1.00 63.53 480 ALA A C 1
ATOM 3760 O O . ALA A 1 480 ? 17.130 0.207 -49.180 1.00 63.53 480 ALA A O 1
ATOM 3761 N N . ASN A 1 481 ? 14.931 0.615 -49.401 1.00 71.31 481 ASN A N 1
ATOM 3762 C CA . ASN A 1 481 ? 14.905 1.703 -48.418 1.00 71.31 481 ASN A CA 1
ATOM 3763 C C . ASN A 1 481 ? 15.267 1.210 -47.006 1.00 71.31 481 ASN A C 1
ATOM 3765 O O . ASN A 1 481 ? 16.007 1.884 -46.292 1.00 71.31 481 ASN A O 1
ATOM 3769 N N . LEU A 1 482 ? 14.794 0.022 -46.608 1.00 70.88 482 LEU A N 1
ATOM 3770 C CA . LEU A 1 482 ? 15.135 -0.577 -45.314 1.00 70.88 482 LEU A CA 1
ATOM 3771 C C . LEU A 1 482 ? 16.632 -0.900 -45.194 1.00 70.88 482 LEU A C 1
ATOM 3773 O O . LEU A 1 482 ? 17.192 -0.703 -44.123 1.00 70.88 482 LEU A O 1
ATOM 3777 N N . HIS A 1 483 ? 17.300 -1.332 -46.269 1.00 74.31 483 HIS A N 1
ATOM 3778 C CA . HIS A 1 483 ? 18.745 -1.599 -46.244 1.00 74.31 483 HIS A CA 1
ATOM 3779 C C . HIS A 1 483 ? 19.571 -0.328 -46.008 1.00 74.31 483 HIS A C 1
ATOM 3781 O O . HIS A 1 483 ? 20.478 -0.345 -45.178 1.00 74.31 483 HIS A O 1
ATOM 3787 N N . VAL A 1 484 ? 19.230 0.778 -46.681 1.00 77.00 484 VAL A N 1
ATOM 3788 C CA . VAL A 1 484 ? 19.878 2.085 -46.462 1.00 77.00 484 VAL A CA 1
ATOM 3789 C C . VAL A 1 484 ? 19.667 2.552 -45.018 1.00 77.00 484 VAL A C 1
ATOM 3791 O O . VAL A 1 484 ? 20.614 2.966 -44.355 1.00 77.00 484 VAL A O 1
ATOM 3794 N N . LEU A 1 485 ? 18.446 2.414 -44.496 1.00 77.94 485 LEU A N 1
ATOM 3795 C CA . LEU A 1 485 ? 18.108 2.774 -43.117 1.00 77.94 485 LEU A CA 1
ATOM 3796 C C . LEU A 1 485 ? 18.807 1.889 -42.066 1.00 77.94 485 LEU A C 1
ATOM 3798 O O . LEU A 1 485 ? 19.212 2.399 -41.024 1.00 77.94 485 LEU A O 1
ATOM 3802 N N . SER A 1 486 ? 18.991 0.592 -42.334 1.00 79.06 486 SER A N 1
ATOM 3803 C CA . SER A 1 486 ? 19.764 -0.329 -41.484 1.00 79.06 486 SER A CA 1
ATOM 3804 C C . SER A 1 486 ? 21.266 -0.032 -41.485 1.00 79.06 486 SER A C 1
ATOM 3806 O O . SER A 1 486 ? 21.911 -0.174 -40.445 1.00 79.06 486 SER A O 1
ATOM 3808 N N . ASN A 1 487 ? 21.829 0.355 -42.635 1.00 83.31 487 ASN A N 1
ATOM 3809 C CA . ASN A 1 487 ? 23.243 0.719 -42.767 1.00 83.31 487 ASN A CA 1
ATOM 3810 C C . ASN A 1 487 ? 23.511 2.050 -42.047 1.00 83.31 487 ASN A C 1
ATOM 3812 O O . ASN A 1 487 ? 24.461 2.138 -41.271 1.00 83.31 487 ASN A O 1
ATOM 3816 N N . LEU A 1 488 ? 22.609 3.028 -42.194 1.00 85.31 488 LEU A N 1
ATOM 3817 C CA . LEU A 1 488 ? 22.650 4.280 -41.438 1.00 85.31 488 LEU A CA 1
ATOM 3818 C C . LEU A 1 488 ? 22.548 4.035 -39.923 1.00 85.31 488 LEU A C 1
ATOM 3820 O O . LEU A 1 488 ? 23.398 4.527 -39.192 1.00 85.31 488 LEU A O 1
ATOM 3824 N N . ASP A 1 489 ? 21.594 3.215 -39.457 1.00 87.62 489 ASP A N 1
ATOM 3825 C CA . ASP A 1 489 ? 21.470 2.860 -38.032 1.00 87.62 489 ASP A CA 1
ATOM 3826 C C . ASP A 1 489 ? 22.774 2.258 -37.466 1.00 87.62 489 ASP A C 1
ATOM 3828 O O . ASP A 1 489 ? 23.210 2.628 -36.378 1.00 87.62 489 ASP A O 1
ATOM 3832 N N . LEU A 1 490 ? 23.416 1.333 -38.190 1.00 87.50 490 LEU A N 1
ATOM 3833 C CA . LEU A 1 490 ? 24.669 0.702 -37.748 1.00 87.50 490 LEU A CA 1
ATOM 3834 C C . LEU A 1 490 ? 25.867 1.658 -37.828 1.00 87.50 490 LEU A C 1
ATOM 3836 O O . LEU A 1 490 ? 26.747 1.611 -36.970 1.00 87.50 490 LEU A O 1
ATOM 3840 N N . THR A 1 491 ? 25.880 2.558 -38.808 1.00 89.12 491 THR A N 1
ATOM 3841 C CA . THR A 1 491 ? 26.891 3.615 -38.924 1.00 89.12 491 THR A CA 1
ATOM 3842 C C . THR A 1 491 ? 26.755 4.630 -37.788 1.00 89.12 491 THR A C 1
ATOM 3844 O O . THR A 1 491 ? 27.757 5.018 -37.195 1.00 89.12 491 THR A O 1
ATOM 3847 N N . ASP A 1 492 ? 25.532 5.025 -37.426 1.00 89.44 492 ASP A N 1
ATOM 3848 C CA . ASP A 1 492 ? 25.260 5.922 -36.298 1.00 89.44 492 ASP A CA 1
ATOM 3849 C C . ASP A 1 492 ? 25.607 5.263 -34.955 1.00 89.44 492 ASP A C 1
ATOM 3851 O O . ASP A 1 492 ? 26.279 5.880 -34.129 1.00 89.44 492 ASP A O 1
ATOM 3855 N N . ALA A 1 493 ? 25.275 3.981 -34.769 1.00 88.00 493 ALA A N 1
ATOM 3856 C CA . ALA A 1 493 ? 25.742 3.183 -33.632 1.00 88.00 493 ALA A CA 1
ATOM 3857 C C . ALA A 1 493 ? 27.279 3.221 -33.479 1.00 88.00 493 ALA A C 1
ATOM 3859 O O . ALA A 1 493 ? 27.784 3.408 -32.372 1.00 88.00 493 ALA A O 1
ATOM 3860 N N . LEU A 1 494 ? 28.020 3.111 -34.588 1.00 90.19 494 LEU A N 1
ATOM 3861 C CA . LEU A 1 494 ? 29.487 3.163 -34.612 1.00 90.19 494 LEU A CA 1
ATOM 3862 C C . LEU A 1 494 ? 30.079 4.580 -34.492 1.00 90.19 494 LEU A C 1
ATOM 3864 O O . LEU A 1 494 ? 31.269 4.699 -34.213 1.00 90.19 494 LEU A O 1
ATOM 3868 N N . LYS A 1 495 ? 29.292 5.655 -34.643 1.00 91.81 495 LYS A N 1
ATOM 3869 C CA . LYS A 1 495 ? 29.740 7.018 -34.286 1.00 91.81 495 LYS A CA 1
ATOM 3870 C C . LYS A 1 495 ? 29.806 7.202 -32.770 1.00 91.81 495 LYS A C 1
ATOM 3872 O O . LYS A 1 495 ? 30.717 7.864 -32.284 1.00 91.81 495 LYS A O 1
ATOM 3877 N N . PHE A 1 496 ? 28.853 6.621 -32.036 1.00 89.19 496 PHE A N 1
ATOM 3878 C CA . PHE A 1 496 ? 28.779 6.720 -30.573 1.00 89.19 496 PHE A CA 1
ATOM 3879 C C . PHE A 1 496 ? 29.639 5.664 -29.857 1.00 89.19 496 PHE A C 1
ATOM 3881 O O . PHE A 1 496 ? 30.321 5.995 -28.892 1.00 89.19 496 PHE A O 1
ATOM 3888 N N . GLU A 1 497 ? 29.677 4.420 -30.350 1.00 90.12 497 GLU A N 1
ATOM 3889 C CA . GLU A 1 497 ? 30.575 3.361 -29.860 1.00 90.12 497 GLU A CA 1
ATOM 3890 C C . GLU A 1 497 ? 31.461 2.810 -31.003 1.00 90.12 497 GLU A C 1
ATOM 3892 O O . GLU A 1 497 ? 31.192 1.726 -31.535 1.00 90.12 497 GLU A O 1
ATOM 3897 N N . PRO A 1 498 ? 32.559 3.496 -31.387 1.00 90.38 498 PRO A N 1
ATOM 3898 C CA . PRO A 1 498 ? 33.418 3.061 -32.496 1.00 90.38 498 PRO A CA 1
ATOM 3899 C C . PRO A 1 498 ? 34.003 1.654 -32.340 1.00 90.38 498 PRO A C 1
ATOM 3901 O O . PRO A 1 498 ? 34.313 0.997 -33.335 1.00 90.38 498 PRO A O 1
ATOM 3904 N N . THR A 1 499 ? 34.168 1.180 -31.104 1.00 89.75 499 THR A N 1
ATOM 3905 C CA . THR A 1 499 ? 34.715 -0.137 -30.743 1.00 89.75 499 THR A CA 1
ATOM 3906 C C . THR A 1 499 ? 33.681 -1.270 -30.750 1.00 89.75 499 THR A C 1
ATOM 3908 O O . THR A 1 499 ? 34.057 -2.412 -30.495 1.00 89.75 499 THR A O 1
ATOM 3911 N N . ASN A 1 500 ? 32.402 -1.010 -31.050 1.00 88.06 500 ASN A N 1
ATOM 3912 C CA . ASN A 1 500 ? 31.343 -2.018 -30.957 1.00 88.06 500 ASN A CA 1
ATOM 3913 C C . ASN A 1 500 ? 31.458 -3.101 -32.053 1.00 88.06 500 ASN A C 1
ATOM 3915 O O . ASN A 1 500 ? 30.936 -2.968 -33.163 1.00 88.06 500 ASN A O 1
ATOM 3919 N N . THR A 1 501 ? 32.128 -4.210 -31.725 1.00 90.12 501 THR A N 1
ATOM 3920 C CA . THR A 1 501 ? 32.365 -5.348 -32.631 1.00 90.12 501 THR A CA 1
ATOM 3921 C C . THR A 1 501 ? 31.072 -5.938 -33.198 1.00 90.12 501 THR A C 1
ATOM 3923 O O . THR A 1 501 ? 31.033 -6.322 -34.362 1.00 90.12 501 THR A O 1
ATOM 3926 N N . SER A 1 502 ? 29.988 -5.973 -32.416 1.00 86.81 502 SER A N 1
ATOM 3927 C CA . SER A 1 502 ? 28.692 -6.489 -32.878 1.00 86.81 502 SER A CA 1
ATOM 3928 C C . SER A 1 502 ? 28.094 -5.620 -33.985 1.00 86.81 502 SER A C 1
ATOM 3930 O O . SER A 1 502 ? 27.602 -6.157 -34.975 1.00 86.81 502 SER A O 1
ATOM 3932 N N . ALA A 1 503 ? 28.170 -4.292 -33.853 1.00 85.19 503 ALA A N 1
ATOM 3933 C CA . ALA A 1 503 ? 27.708 -3.363 -34.880 1.00 85.19 503 ALA A CA 1
ATOM 3934 C C . ALA A 1 503 ? 28.574 -3.432 -36.151 1.00 85.19 503 ALA A C 1
ATOM 3936 O O . ALA A 1 503 ? 28.017 -3.488 -37.245 1.00 85.19 503 ALA A O 1
ATOM 3937 N N . ARG A 1 504 ? 29.909 -3.532 -36.021 1.00 89.31 504 ARG A N 1
ATOM 3938 C CA . ARG A 1 504 ? 30.822 -3.737 -37.168 1.00 89.31 504 ARG A CA 1
ATOM 3939 C C . ARG A 1 504 ? 30.500 -5.026 -37.932 1.00 89.31 504 ARG A C 1
ATOM 3941 O O . ARG A 1 504 ? 30.289 -4.988 -39.140 1.00 89.31 504 ARG A O 1
ATOM 3948 N N . ASN A 1 505 ? 30.399 -6.150 -37.221 1.00 89.19 505 ASN A N 1
ATOM 3949 C CA . ASN A 1 505 ? 30.159 -7.462 -37.827 1.00 89.19 505 ASN A CA 1
ATOM 3950 C C . ASN A 1 505 ? 28.782 -7.555 -38.508 1.00 89.19 505 ASN A C 1
ATOM 3952 O O . ASN A 1 505 ? 28.619 -8.320 -39.455 1.00 89.19 505 ASN A O 1
ATOM 3956 N N . GLU A 1 506 ? 27.771 -6.827 -38.025 1.00 86.19 506 GLU A N 1
ATOM 3957 C CA . GLU A 1 506 ? 26.447 -6.801 -38.661 1.00 86.19 506 GLU A CA 1
ATOM 3958 C C . GLU A 1 506 ? 26.391 -5.828 -39.851 1.00 86.19 506 GLU A C 1
ATOM 3960 O O . GLU A 1 506 ? 25.693 -6.103 -40.828 1.00 86.19 506 GLU A O 1
ATOM 3965 N N . LEU A 1 507 ? 27.170 -4.739 -39.812 1.00 87.12 507 LEU A N 1
ATOM 3966 C CA . LEU A 1 507 ? 27.335 -3.802 -40.927 1.00 87.12 507 LEU A CA 1
ATOM 3967 C C . LEU A 1 507 ? 28.008 -4.482 -42.126 1.00 87.12 507 LEU A C 1
ATOM 3969 O O . LEU A 1 507 ? 27.474 -4.422 -43.231 1.00 87.12 507 LEU A O 1
ATOM 3973 N N . GLU A 1 508 ? 29.099 -5.216 -41.898 1.00 87.25 508 GLU A N 1
ATOM 3974 C CA . GLU A 1 508 ? 29.809 -5.953 -42.952 1.00 87.25 508 GLU A CA 1
ATOM 3975 C C . GLU A 1 508 ? 28.887 -6.971 -43.652 1.00 87.25 508 GLU A C 1
ATOM 3977 O O . GLU A 1 508 ? 28.785 -6.994 -44.880 1.00 87.25 508 GLU A O 1
ATOM 3982 N N . LYS A 1 509 ? 28.125 -7.766 -42.883 1.00 85.81 509 LYS A N 1
ATOM 3983 C CA . LYS A 1 509 ? 27.110 -8.683 -43.439 1.00 85.81 509 LYS A CA 1
ATOM 3984 C C . LYS A 1 509 ? 26.052 -7.936 -44.245 1.00 85.81 509 LYS A C 1
ATOM 3986 O O . LYS A 1 509 ? 25.624 -8.417 -45.293 1.00 85.81 509 LYS A O 1
ATOM 3991 N N . LEU A 1 510 ? 25.581 -6.790 -43.751 1.00 84.56 510 LEU A N 1
ATOM 3992 C CA . LEU A 1 510 ? 24.571 -5.988 -44.434 1.00 84.56 510 LEU A CA 1
ATOM 3993 C C . LEU A 1 510 ? 25.092 -5.471 -45.780 1.00 84.56 510 LEU A C 1
ATOM 3995 O O . LEU A 1 510 ? 24.363 -5.547 -46.767 1.00 84.56 510 LEU A O 1
ATOM 3999 N N . GLU A 1 511 ? 26.342 -5.022 -45.839 1.00 83.94 511 GLU A N 1
ATOM 4000 C CA . GLU A 1 511 ? 27.006 -4.567 -47.063 1.00 83.94 511 GLU A CA 1
ATOM 4001 C C . GLU A 1 511 ? 27.216 -5.717 -48.055 1.00 83.94 511 GLU A C 1
ATOM 4003 O O . GLU A 1 511 ? 26.789 -5.601 -49.203 1.00 83.94 511 GLU A O 1
ATOM 4008 N N . GLN A 1 512 ? 27.712 -6.876 -47.604 1.00 83.75 512 GLN A N 1
ATOM 4009 C CA . GLN A 1 512 ? 27.786 -8.095 -48.423 1.00 83.75 512 GLN A CA 1
ATOM 4010 C C . GLN A 1 512 ? 26.411 -8.479 -49.009 1.00 83.75 512 GLN A C 1
ATOM 4012 O O . GLN A 1 512 ? 26.299 -8.829 -50.187 1.00 83.75 512 GLN A O 1
ATOM 4017 N N . LEU A 1 513 ? 25.341 -8.377 -48.210 1.00 78.38 513 LEU A N 1
ATOM 4018 C CA . LEU A 1 513 ? 23.969 -8.669 -48.637 1.00 78.38 513 LEU A CA 1
ATOM 4019 C C . LEU A 1 513 ? 23.433 -7.633 -49.641 1.00 78.38 513 LEU A C 1
ATOM 4021 O O . LEU A 1 513 ? 22.770 -8.023 -50.601 1.00 78.38 513 LEU A O 1
ATOM 4025 N N . ILE A 1 514 ? 23.737 -6.343 -49.463 1.00 77.81 514 ILE A N 1
ATOM 4026 C CA . ILE A 1 514 ? 23.409 -5.278 -50.427 1.00 77.81 514 ILE A CA 1
ATOM 4027 C C . ILE A 1 514 ? 24.129 -5.530 -51.759 1.00 77.81 514 ILE A C 1
ATOM 4029 O O . ILE A 1 514 ? 23.483 -5.529 -52.808 1.00 77.81 514 ILE A O 1
ATOM 4033 N N . SER A 1 515 ? 25.434 -5.810 -51.731 1.00 80.81 515 SER A N 1
ATOM 4034 C CA . SER A 1 515 ? 26.234 -6.083 -52.931 1.00 80.81 515 SER A CA 1
ATOM 4035 C C . SER A 1 515 ? 25.747 -7.328 -53.679 1.00 80.81 515 SER A C 1
ATOM 4037 O O . SER A 1 515 ? 25.589 -7.294 -54.900 1.00 80.81 515 SER A O 1
ATOM 4039 N N . ALA A 1 516 ? 25.434 -8.414 -52.964 1.00 79.62 516 ALA A N 1
ATOM 4040 C CA . ALA A 1 516 ? 24.888 -9.633 -53.562 1.00 79.62 516 ALA A CA 1
ATOM 4041 C C . ALA A 1 516 ? 23.499 -9.418 -54.197 1.00 79.62 516 ALA A C 1
ATOM 4043 O O . ALA A 1 516 ? 23.170 -10.044 -55.205 1.00 79.62 516 ALA A O 1
ATOM 4044 N N . GLU A 1 517 ? 22.683 -8.527 -53.635 1.00 75.31 517 GLU A N 1
ATOM 4045 C CA . GLU A 1 517 ? 21.357 -8.188 -54.157 1.00 75.31 517 GLU A CA 1
ATOM 4046 C C . GLU A 1 517 ? 21.426 -7.268 -55.386 1.00 75.31 517 GLU A C 1
ATOM 4048 O O . GLU A 1 517 ? 20.739 -7.508 -56.382 1.00 75.31 517 GLU A O 1
ATOM 4053 N N . GLN A 1 518 ? 22.330 -6.284 -55.381 1.00 76.25 518 GLN A N 1
ATOM 4054 C CA . GLN A 1 518 ? 22.658 -5.475 -56.560 1.00 76.25 518 GLN A CA 1
ATOM 4055 C C . GLN A 1 518 ? 23.197 -6.353 -57.705 1.00 76.25 518 GLN A C 1
ATOM 4057 O O . GLN A 1 518 ? 22.731 -6.236 -58.839 1.00 76.25 518 GLN A O 1
ATOM 4062 N N . ALA A 1 519 ? 24.092 -7.301 -57.402 1.00 78.69 519 ALA A N 1
ATOM 4063 C CA . ALA A 1 519 ? 24.638 -8.259 -58.366 1.00 78.69 519 ALA A CA 1
ATOM 4064 C C . ALA A 1 519 ? 23.611 -9.287 -58.887 1.00 78.69 519 ALA A C 1
ATOM 4066 O O . ALA A 1 519 ? 23.813 -9.877 -59.950 1.00 78.69 519 ALA A O 1
ATOM 4067 N N . LYS A 1 520 ? 22.498 -9.509 -58.171 1.00 73.75 520 LYS A N 1
ATOM 4068 C CA . LYS A 1 520 ? 21.334 -10.243 -58.697 1.00 73.75 520 LYS A CA 1
ATOM 4069 C C . LYS A 1 520 ? 20.501 -9.366 -59.629 1.00 73.75 520 LYS A C 1
ATOM 4071 O O . LYS A 1 520 ? 20.180 -9.813 -60.726 1.00 73.75 520 LYS A O 1
ATOM 4076 N N . ARG A 1 521 ? 20.200 -8.121 -59.237 1.00 71.38 521 ARG A N 1
ATOM 4077 C CA . ARG A 1 521 ? 19.414 -7.177 -60.056 1.00 71.38 521 ARG A CA 1
ATOM 4078 C C . ARG A 1 521 ? 20.071 -6.867 -61.403 1.00 71.38 521 ARG A C 1
ATOM 4080 O O . ARG A 1 521 ? 19.374 -6.824 -62.410 1.00 71.38 521 ARG A O 1
ATOM 4087 N N . SER A 1 522 ? 21.396 -6.721 -61.462 1.00 70.12 522 SER A N 1
ATOM 4088 C CA . SER A 1 522 ? 22.105 -6.535 -62.740 1.00 70.12 522 SER A CA 1
ATOM 4089 C C . SER A 1 522 ? 22.060 -7.776 -63.645 1.00 70.12 522 SER A C 1
ATOM 4091 O O . SER A 1 522 ? 22.038 -7.636 -64.868 1.00 70.12 522 SER A O 1
ATOM 4093 N N . LYS A 1 523 ? 21.972 -8.985 -63.071 1.00 67.19 523 LYS A N 1
ATOM 4094 C CA . LYS A 1 523 ? 21.809 -10.247 -63.817 1.00 67.19 523 LYS A CA 1
ATOM 4095 C C . LYS A 1 523 ? 20.381 -10.479 -64.317 1.00 67.19 523 LYS A C 1
ATOM 4097 O O . LYS A 1 523 ? 20.217 -11.003 -65.412 1.00 67.19 523 LYS A O 1
ATOM 4102 N N . THR A 1 524 ? 19.344 -10.066 -63.584 1.00 60.31 524 THR A N 1
ATOM 4103 C CA . THR A 1 524 ? 17.967 -10.097 -64.119 1.00 60.31 524 THR A CA 1
ATOM 4104 C C . THR A 1 524 ? 17.718 -8.995 -65.148 1.00 60.31 524 THR A C 1
ATOM 4106 O O . THR A 1 524 ? 17.020 -9.240 -66.126 1.00 60.31 524 THR A O 1
ATOM 4109 N N . ALA A 1 525 ? 18.342 -7.822 -65.000 1.00 57.97 525 ALA A N 1
ATOM 4110 C CA . ALA A 1 525 ? 18.256 -6.727 -65.971 1.00 57.97 525 ALA A CA 1
ATOM 4111 C C . ALA A 1 525 ? 18.990 -6.986 -67.307 1.00 57.97 525 ALA A C 1
ATOM 4113 O O . ALA A 1 525 ? 18.848 -6.194 -68.235 1.00 57.97 525 ALA A O 1
ATOM 4114 N N . SER A 1 526 ? 19.771 -8.068 -67.419 1.00 55.12 526 SER A N 1
ATOM 4115 C CA . SER A 1 526 ? 20.530 -8.437 -68.628 1.00 55.12 526 SER A CA 1
ATOM 4116 C C . SER A 1 526 ? 19.965 -9.654 -69.384 1.00 55.12 526 SER A C 1
ATOM 4118 O O . SER A 1 526 ? 20.574 -10.114 -70.349 1.00 55.12 526 SER A O 1
ATOM 4120 N N . LEU A 1 527 ? 18.778 -10.148 -69.006 1.00 49.06 527 LEU A N 1
ATOM 4121 C CA . LEU A 1 527 ? 18.035 -11.161 -69.766 1.00 49.06 527 LEU A CA 1
ATOM 4122 C C . LEU A 1 527 ? 17.133 -10.495 -70.831 1.00 49.06 527 LEU A C 1
ATOM 4124 O O . LEU A 1 527 ? 16.256 -9.705 -70.471 1.00 49.06 527 LEU A O 1
ATOM 4128 N N . PRO A 1 528 ? 17.291 -10.803 -72.134 1.00 46.00 528 PRO A N 1
ATOM 4129 C CA . PRO A 1 528 ? 16.531 -10.143 -73.194 1.00 46.00 528 PRO A CA 1
ATOM 4130 C C . PRO A 1 528 ? 15.081 -10.650 -73.258 1.00 46.00 528 PRO A C 1
ATOM 4132 O O . PRO A 1 528 ? 14.809 -11.751 -73.732 1.00 46.00 528 PRO A O 1
ATOM 4135 N N . THR A 1 529 ? 14.127 -9.822 -72.826 1.00 39.88 529 THR A N 1
ATOM 4136 C CA . THR A 1 529 ? 12.690 -10.116 -72.970 1.00 39.88 529 THR A CA 1
ATOM 4137 C C . THR A 1 529 ? 12.198 -9.708 -74.360 1.00 39.88 529 THR A C 1
ATOM 4139 O O . THR A 1 529 ? 11.808 -8.564 -74.585 1.00 39.88 529 THR A O 1
ATOM 4142 N N . SER A 1 530 ? 12.201 -10.646 -75.308 1.00 48.75 530 SER A N 1
ATOM 4143 C CA . SER A 1 530 ? 11.656 -10.440 -76.654 1.00 48.75 530 SER A CA 1
ATOM 4144 C C . SER A 1 530 ? 10.139 -10.679 -76.698 1.00 48.75 530 SER A C 1
ATOM 4146 O O . SER A 1 530 ? 9.689 -11.777 -77.025 1.00 48.75 530 SER A O 1
ATOM 4148 N N . VAL A 1 531 ? 9.336 -9.651 -76.404 1.00 38.03 531 VAL A N 1
ATOM 4149 C CA . VAL A 1 531 ? 7.890 -9.636 -76.706 1.00 38.03 531 VAL A CA 1
ATOM 4150 C C . VAL A 1 531 ? 7.526 -8.319 -77.394 1.00 38.03 531 VAL A C 1
ATOM 4152 O O . VAL A 1 531 ? 8.024 -7.257 -77.031 1.00 38.03 531 VAL A O 1
ATOM 4155 N N . SER A 1 532 ? 6.692 -8.408 -78.432 1.00 36.41 532 SER A N 1
ATOM 4156 C CA . SER A 1 532 ? 6.348 -7.297 -79.324 1.00 36.41 532 SER A CA 1
ATOM 4157 C C . SER A 1 532 ? 5.524 -6.198 -78.641 1.00 36.41 532 SER A C 1
ATOM 4159 O O . SER A 1 532 ? 4.613 -6.479 -77.861 1.00 36.41 532 SER A O 1
ATOM 4161 N N . LEU A 1 533 ? 5.802 -4.942 -79.003 1.00 33.75 533 LEU A N 1
ATOM 4162 C CA . LEU A 1 533 ? 4.925 -3.806 -78.731 1.00 33.75 533 LEU A CA 1
ATOM 4163 C C . LEU A 1 533 ? 3.786 -3.771 -79.758 1.00 33.75 533 LEU A C 1
ATOM 4165 O O . LEU A 1 533 ? 4.023 -3.486 -80.929 1.00 33.75 533 LEU A O 1
ATOM 4169 N N . TYR A 1 534 ? 2.550 -3.943 -79.293 1.00 34.56 534 TYR A N 1
ATOM 4170 C CA . TYR A 1 534 ? 1.367 -3.417 -79.976 1.00 34.56 534 TYR A CA 1
ATOM 4171 C C . TYR A 1 534 ? 0.568 -2.536 -79.019 1.00 34.56 534 TYR A C 1
ATOM 4173 O O . TYR A 1 534 ? 0.379 -2.866 -77.848 1.00 34.56 534 TYR A O 1
ATOM 4181 N N . SER A 1 535 ? 0.148 -1.374 -79.512 1.00 35.97 535 SER A N 1
ATOM 4182 C CA . SER A 1 535 ? -0.461 -0.318 -78.712 1.00 35.97 535 SER A CA 1
ATOM 4183 C C . SER A 1 535 ? -1.983 -0.448 -78.639 1.00 35.97 535 SER A C 1
ATOM 4185 O O . SER A 1 535 ? -2.670 -0.581 -79.648 1.00 35.97 535 SER A O 1
ATOM 4187 N N . ALA A 1 536 ? -2.522 -0.316 -77.429 1.00 31.22 536 ALA A N 1
ATOM 4188 C CA . ALA A 1 536 ? -3.926 -0.004 -77.190 1.00 31.22 536 ALA A CA 1
ATOM 4189 C C . ALA A 1 536 ? -3.999 1.026 -76.057 1.00 31.22 536 ALA A C 1
ATOM 4191 O O . ALA A 1 536 ? -3.398 0.848 -74.998 1.00 31.22 536 ALA A O 1
ATOM 4192 N N . SER A 1 537 ? -4.679 2.143 -76.298 1.00 34.97 537 SER A N 1
ATOM 4193 C CA . SER A 1 537 ? -4.684 3.292 -75.396 1.00 34.97 537 SER A CA 1
ATOM 4194 C C . SER A 1 537 ? -5.684 3.138 -74.249 1.00 34.97 537 SER A C 1
ATOM 4196 O O . SER A 1 537 ? -6.818 2.699 -74.446 1.00 34.97 537 SER A O 1
ATOM 4198 N N . ARG A 1 538 ? -5.316 3.628 -73.056 1.00 30.50 538 ARG A N 1
ATOM 4199 C CA . ARG A 1 538 ? -6.275 4.314 -72.179 1.00 30.50 538 ARG A CA 1
ATOM 4200 C C . ARG A 1 538 ? -5.611 5.278 -71.202 1.00 30.50 538 ARG A C 1
ATOM 4202 O O . ARG A 1 538 ? -4.428 5.178 -70.899 1.00 30.50 538 ARG A O 1
ATOM 4209 N N . SER A 1 539 ? -6.405 6.261 -70.798 1.00 30.11 539 SER A N 1
ATOM 4210 C CA . SER A 1 539 ? -6.022 7.454 -70.047 1.00 30.11 539 SER A CA 1
ATOM 4211 C C . SER A 1 539 ? -5.526 7.169 -68.630 1.00 30.11 539 SER A C 1
ATOM 4213 O O . SER A 1 539 ? -6.063 6.303 -67.938 1.00 30.11 539 SER A O 1
ATOM 4215 N N . ILE A 1 540 ? -4.597 8.010 -68.170 1.00 39.69 540 ILE A N 1
ATOM 4216 C CA . ILE A 1 540 ? -4.300 8.213 -66.748 1.00 39.69 540 ILE A CA 1
ATOM 4217 C C . ILE A 1 540 ? -5.604 8.549 -66.010 1.00 39.69 540 ILE A C 1
ATOM 4219 O O . ILE A 1 540 ? -6.396 9.359 -66.491 1.00 39.69 540 ILE A O 1
ATOM 4223 N N . ASN A 1 541 ? -5.800 7.970 -64.828 1.00 30.03 541 ASN A N 1
ATOM 4224 C CA . ASN A 1 541 ? -6.660 8.559 -63.809 1.00 30.03 541 ASN A CA 1
ATOM 4225 C C . ASN A 1 541 ? -6.113 8.181 -62.427 1.00 30.03 541 ASN A C 1
ATOM 4227 O O . ASN A 1 541 ? -5.893 6.999 -62.148 1.00 30.03 541 ASN A O 1
ATOM 4231 N N . GLU A 1 542 ? -5.839 9.171 -61.583 1.00 45.12 542 GLU A N 1
ATOM 4232 C CA . GLU A 1 542 ? -5.260 8.935 -60.262 1.00 45.12 542 GLU A CA 1
ATOM 4233 C C . GLU A 1 542 ? -6.292 8.311 -59.315 1.00 45.12 542 GLU A C 1
ATOM 4235 O O . GLU A 1 542 ? -7.466 8.680 -59.302 1.00 45.12 542 GLU A O 1
ATOM 4240 N N . SER A 1 543 ? -5.858 7.386 -58.457 1.00 30.83 543 SER A N 1
ATOM 4241 C CA . SER A 1 543 ? -6.623 7.059 -57.252 1.00 30.83 543 SER A CA 1
ATOM 4242 C C . SER A 1 543 ? -5.695 6.664 -56.109 1.00 30.83 543 SER A C 1
ATOM 4244 O O . SER A 1 543 ? -4.718 5.938 -56.293 1.00 30.83 543 SER A O 1
ATOM 4246 N N . SER A 1 544 ? -5.997 7.179 -54.920 1.00 37.03 544 SER A N 1
ATOM 4247 C CA . SER A 1 544 ? -5.214 6.967 -53.706 1.00 37.03 544 SER A CA 1
ATOM 4248 C C . SER A 1 544 ? -5.252 5.499 -53.240 1.00 37.03 544 SER A C 1
ATOM 4250 O O . SER A 1 544 ? -6.207 4.770 -53.536 1.00 37.03 544 SER A O 1
ATOM 4252 N N . PRO A 1 545 ? -4.223 5.022 -52.509 1.00 37.84 545 PRO A N 1
ATOM 4253 C CA . PRO A 1 545 ? -4.095 3.611 -52.153 1.00 37.84 545 PRO A CA 1
ATOM 4254 C C . PRO A 1 545 ? -5.236 3.144 -51.238 1.00 37.84 545 PRO A C 1
ATOM 4256 O O . PRO A 1 545 ? -5.257 3.400 -50.031 1.00 37.84 545 PRO A O 1
ATOM 4259 N N . LYS A 1 546 ? -6.186 2.403 -51.818 1.00 36.19 546 LYS A N 1
ATOM 4260 C CA . LYS A 1 546 ? -7.304 1.781 -51.097 1.00 36.19 546 LYS A CA 1
ATOM 4261 C C . LYS A 1 546 ? -6.769 0.839 -50.014 1.00 36.19 546 LYS A C 1
ATOM 4263 O O . LYS A 1 546 ? -6.136 -0.171 -50.325 1.00 36.19 546 LYS A O 1
ATOM 4268 N N . ARG A 1 547 ? -7.084 1.116 -48.740 1.00 43.00 547 ARG A N 1
ATOM 4269 C CA . ARG A 1 547 ? -6.860 0.163 -47.637 1.00 43.00 547 ARG A CA 1
ATOM 4270 C C . ARG A 1 547 ? -7.545 -1.167 -47.972 1.00 43.00 547 ARG A C 1
ATOM 4272 O O . ARG A 1 547 ? -8.774 -1.227 -48.003 1.00 43.00 547 ARG A O 1
ATOM 4279 N N . ARG A 1 548 ? -6.775 -2.246 -48.145 1.00 39.53 548 ARG A N 1
ATOM 4280 C CA . ARG A 1 548 ? -7.328 -3.608 -48.111 1.00 39.53 548 ARG A CA 1
ATOM 4281 C C . ARG A 1 548 ? -7.885 -3.862 -46.708 1.00 39.53 548 ARG A C 1
ATOM 4283 O O . ARG A 1 548 ? -7.117 -3.988 -45.759 1.00 39.53 548 ARG A O 1
ATOM 4290 N N . ARG A 1 549 ? -9.211 -3.955 -46.576 1.00 39.28 549 ARG A N 1
ATOM 4291 C CA . ARG A 1 549 ? -9.814 -4.670 -45.445 1.00 39.28 549 ARG A CA 1
ATOM 4292 C C . ARG A 1 549 ? -9.593 -6.160 -45.693 1.00 39.28 549 ARG A C 1
ATOM 4294 O O . ARG A 1 549 ? -10.042 -6.674 -46.714 1.00 39.28 549 ARG A O 1
ATOM 4301 N N . VAL A 1 550 ? -8.895 -6.832 -44.784 1.00 39.81 550 VAL A N 1
ATOM 4302 C CA . VAL A 1 550 ? -8.916 -8.298 -44.716 1.00 39.81 550 VAL A CA 1
ATOM 4303 C C . VAL A 1 550 ? -10.287 -8.700 -44.153 1.00 39.81 550 VAL A C 1
ATOM 4305 O O . VAL A 1 550 ? -10.716 -8.075 -43.179 1.00 39.81 550 VAL A O 1
ATOM 4308 N N . PRO A 1 551 ? -10.999 -9.683 -44.729 1.00 31.80 551 PRO A N 1
ATOM 4309 C CA . PRO A 1 551 ? -12.207 -10.212 -44.109 1.00 31.80 551 PRO A CA 1
ATOM 4310 C C . PRO A 1 551 ? -11.822 -10.933 -42.816 1.00 31.80 551 PRO A C 1
ATOM 4312 O O . PRO A 1 551 ? -11.052 -11.891 -42.850 1.00 31.80 551 PRO A O 1
ATOM 4315 N N . ILE A 1 552 ? -12.358 -10.490 -41.679 1.00 38.19 552 ILE A N 1
ATOM 4316 C CA . ILE A 1 552 ? -12.339 -11.302 -40.462 1.00 38.19 552 ILE A CA 1
ATOM 4317 C C . ILE A 1 552 ? -13.486 -12.297 -40.604 1.00 38.19 552 ILE A C 1
ATOM 4319 O O . ILE A 1 552 ? -14.651 -11.912 -40.527 1.00 38.19 552 ILE A O 1
ATOM 4323 N N . THR A 1 553 ? -13.155 -13.568 -40.824 1.00 33.88 553 THR A N 1
ATOM 4324 C CA . THR A 1 553 ? -14.131 -14.643 -40.625 1.00 33.88 553 THR A CA 1
ATOM 4325 C C . THR A 1 553 ? -14.293 -14.802 -39.122 1.00 33.88 553 THR A C 1
ATOM 4327 O O . THR A 1 553 ? -13.372 -15.268 -38.453 1.00 33.88 553 THR A O 1
ATOM 4330 N N . ILE A 1 554 ? -15.433 -14.373 -38.580 1.00 38.69 554 ILE A N 1
ATOM 4331 C CA . ILE A 1 554 ? -15.813 -14.744 -37.220 1.00 38.69 554 ILE A CA 1
ATOM 4332 C C . ILE A 1 554 ? -16.166 -16.228 -37.281 1.00 38.69 554 ILE A C 1
ATOM 4334 O O . ILE A 1 554 ? -17.176 -16.606 -37.868 1.00 38.69 554 ILE A O 1
ATOM 4338 N N . VAL A 1 555 ? -15.300 -17.065 -36.717 1.00 37.66 555 VAL A N 1
ATOM 4339 C CA . VAL A 1 555 ? -15.665 -18.436 -36.372 1.00 37.66 555 VAL A CA 1
ATOM 4340 C C . VAL A 1 555 ? -16.431 -18.337 -35.062 1.00 37.66 555 VAL A C 1
ATOM 4342 O O . VAL A 1 555 ? -15.842 -18.024 -34.027 1.00 37.66 555 VAL A O 1
ATOM 4345 N N . GLU A 1 556 ? -17.744 -18.544 -35.112 1.00 39.72 556 GLU A N 1
ATOM 4346 C CA . GLU A 1 556 ? -18.525 -18.728 -33.892 1.00 39.72 556 GLU A CA 1
ATOM 4347 C C . GLU A 1 556 ? -17.989 -19.967 -33.153 1.00 39.72 556 GLU A C 1
ATOM 4349 O O . GLU A 1 556 ? -17.736 -20.993 -33.796 1.00 39.72 556 GLU A O 1
ATOM 4354 N N . PRO A 1 557 ? -17.779 -19.909 -31.825 1.00 38.62 557 PRO A N 1
ATOM 4355 C CA . PRO A 1 557 ? -17.464 -21.110 -31.069 1.00 38.62 557 PRO A CA 1
ATOM 4356 C C . PRO A 1 557 ? -18.650 -22.068 -31.201 1.00 38.62 557 PRO A C 1
ATOM 4358 O O . PRO A 1 557 ? -19.779 -21.705 -30.869 1.00 38.62 557 PRO A O 1
ATOM 4361 N N . ALA A 1 558 ? -18.396 -23.274 -31.715 1.00 34.69 558 ALA A N 1
ATOM 4362 C CA . ALA A 1 558 ? -19.438 -24.272 -31.921 1.00 34.69 558 ALA A CA 1
ATOM 4363 C C . ALA A 1 558 ? -20.224 -24.485 -30.621 1.00 34.69 558 ALA A C 1
ATOM 4365 O O . ALA A 1 558 ? -19.629 -24.665 -29.555 1.00 34.69 558 ALA A O 1
ATOM 4366 N N . ALA A 1 559 ? -21.555 -24.437 -30.714 1.00 31.94 559 ALA A N 1
ATOM 4367 C CA . ALA A 1 559 ? -22.421 -24.550 -29.552 1.00 31.94 559 ALA A CA 1
ATOM 4368 C C . ALA A 1 559 ? -22.107 -25.836 -28.775 1.00 31.94 559 ALA A C 1
ATOM 4370 O O . ALA A 1 559 ? -22.060 -26.926 -29.352 1.00 31.94 559 ALA A O 1
ATOM 4371 N N . LEU A 1 560 ? -21.928 -25.706 -27.456 1.00 32.28 560 LEU A N 1
ATOM 4372 C CA . LEU A 1 560 ? -21.876 -26.844 -26.544 1.00 32.28 560 LEU A CA 1
ATOM 4373 C C . LEU A 1 560 ? -23.255 -27.508 -26.524 1.00 32.28 560 LEU A C 1
ATOM 4375 O O . LEU A 1 560 ? -24.112 -27.180 -25.705 1.00 32.28 560 LEU A O 1
ATOM 4379 N N . HIS A 1 561 ? -23.472 -28.430 -27.461 1.00 32.06 561 HIS A N 1
ATOM 4380 C CA . HIS A 1 561 ? -24.647 -29.283 -27.461 1.00 32.06 561 HIS A CA 1
ATOM 4381 C C . HIS A 1 561 ? -24.646 -30.123 -26.188 1.00 32.06 561 HIS A C 1
ATOM 4383 O O . HIS A 1 561 ? -23.787 -30.983 -25.983 1.00 32.06 561 HIS A O 1
ATOM 4389 N N . VAL A 1 562 ? -25.634 -29.852 -25.338 1.00 30.45 562 VAL A N 1
ATOM 4390 C CA . VAL A 1 562 ? -25.969 -30.673 -24.180 1.00 30.45 562 VAL A CA 1
ATOM 4391 C C . VAL A 1 562 ? -26.284 -32.080 -24.681 1.00 30.45 562 VAL A C 1
ATOM 4393 O O . VAL A 1 562 ? -27.290 -32.291 -25.355 1.00 30.45 562 VAL A O 1
ATOM 4396 N N . PHE A 1 563 ? -25.422 -33.040 -24.354 1.00 27.17 563 PHE A N 1
ATOM 4397 C CA . PHE A 1 563 ? -25.742 -34.454 -24.500 1.00 27.17 563 PHE A CA 1
ATOM 4398 C C . PHE A 1 563 ? -26.484 -34.918 -23.249 1.00 27.17 563 PHE A C 1
ATOM 4400 O O . PHE A 1 563 ? -25.888 -35.123 -22.192 1.00 27.17 563 PHE A O 1
ATOM 4407 N N . GLU A 1 564 ? -27.800 -35.067 -23.375 1.00 27.42 564 GLU A N 1
ATOM 4408 C CA . GLU A 1 564 ? -28.619 -35.745 -22.373 1.00 27.42 564 GLU A CA 1
ATOM 4409 C C . GLU A 1 564 ? -28.270 -37.242 -22.318 1.00 27.42 564 GLU A C 1
ATOM 4411 O O . GLU A 1 564 ? -27.956 -37.864 -23.334 1.00 27.42 564 GLU A O 1
ATOM 4416 N N . ASN A 1 565 ? -28.333 -37.835 -21.123 1.00 28.58 565 ASN A N 1
ATOM 4417 C CA . ASN A 1 565 ? -28.015 -39.248 -20.906 1.00 28.58 565 ASN A CA 1
ATOM 4418 C C . ASN A 1 565 ? -29.108 -40.184 -21.460 1.00 28.58 565 ASN A C 1
ATOM 4420 O O . ASN A 1 565 ? -30.238 -40.138 -20.966 1.00 28.58 565 ASN A O 1
ATOM 4424 N N . PRO A 1 566 ? -28.780 -41.154 -22.334 1.00 30.97 566 PRO A N 1
ATOM 4425 C CA . PRO A 1 566 ? -29.609 -42.333 -22.555 1.00 30.97 566 PRO A CA 1
ATOM 4426 C C . PRO A 1 566 ? -29.288 -43.381 -21.477 1.00 30.97 566 PRO A C 1
ATOM 4428 O O . PRO A 1 566 ? -28.180 -43.914 -21.425 1.00 30.97 566 PRO A O 1
ATOM 4431 N N . SER A 1 567 ? -30.243 -43.693 -20.599 1.00 27.97 567 SER A N 1
ATOM 4432 C CA . SER A 1 567 ? -30.038 -44.693 -19.539 1.00 27.97 567 SER A CA 1
ATOM 4433 C C . SER A 1 567 ? -29.888 -46.118 -20.108 1.00 27.97 567 SER A C 1
ATOM 4435 O O . SER A 1 567 ? -30.724 -46.528 -20.919 1.00 27.97 567 SER A O 1
ATOM 4437 N N . PRO A 1 568 ? -28.912 -46.928 -19.652 1.00 30.23 568 PRO A N 1
ATOM 4438 C CA . PRO A 1 568 ? -28.816 -48.328 -20.055 1.00 30.23 568 PRO A CA 1
ATOM 4439 C C . PRO A 1 568 ? -29.948 -49.149 -19.416 1.00 30.23 568 PRO A C 1
ATOM 4441 O O . PRO A 1 568 ? -30.023 -49.275 -18.194 1.00 30.23 568 PRO A O 1
ATOM 4444 N N . LYS A 1 569 ? -30.831 -49.729 -20.239 1.00 29.48 569 LYS A N 1
ATOM 4445 C CA . LYS A 1 569 ? -31.822 -50.722 -19.789 1.00 29.48 569 LYS A CA 1
ATOM 4446 C C . LYS A 1 569 ? -31.258 -52.138 -19.885 1.00 29.48 569 LYS A C 1
ATOM 4448 O O . LYS A 1 569 ? -30.677 -52.515 -20.897 1.00 29.48 569 LYS A O 1
ATOM 4453 N N . THR A 1 570 ? -31.480 -52.919 -18.835 1.00 27.16 570 THR A N 1
ATOM 4454 C CA . THR A 1 570 ? -30.975 -54.287 -18.675 1.00 27.16 570 THR A CA 1
ATOM 4455 C C . THR A 1 570 ? -31.835 -55.320 -19.404 1.00 27.16 570 THR A C 1
ATOM 4457 O O . THR A 1 570 ? -33.045 -55.369 -19.183 1.00 27.16 570 THR A O 1
ATOM 4460 N N . THR A 1 571 ? -31.208 -56.229 -20.155 1.00 28.23 571 THR A N 1
ATOM 4461 C CA . THR A 1 571 ? -31.778 -57.535 -20.532 1.00 28.23 571 THR A CA 1
ATOM 4462 C C . THR A 1 571 ? -30.710 -58.638 -20.462 1.00 28.23 571 THR A C 1
ATOM 4464 O O . THR A 1 571 ? -29.538 -58.425 -20.750 1.00 28.23 571 THR A O 1
ATOM 4467 N N . LEU A 1 572 ? -31.143 -59.820 -20.024 1.00 26.19 572 LEU A N 1
ATOM 4468 C CA . LEU A 1 572 ? -30.410 -61.076 -19.776 1.00 26.19 572 LEU A CA 1
ATOM 4469 C C . LEU A 1 572 ? -31.271 -62.228 -20.365 1.00 26.19 572 LEU A C 1
ATOM 4471 O O . LEU A 1 572 ? -32.420 -61.936 -20.717 1.00 26.19 572 LEU A O 1
ATOM 4475 N N . PRO A 1 573 ? -30.874 -63.526 -20.375 1.00 39.47 573 PRO A N 1
ATOM 4476 C CA . PRO A 1 573 ? -29.574 -64.184 -20.116 1.00 39.47 573 PRO A CA 1
ATOM 4477 C C . PRO A 1 573 ? -29.156 -65.123 -21.305 1.00 39.47 573 PRO A C 1
ATOM 4479 O O . PRO A 1 573 ? -29.162 -64.649 -22.435 1.00 39.47 573 PRO A O 1
ATOM 4482 N N . PRO A 1 574 ? -28.892 -66.444 -21.119 1.00 41.88 574 PRO A N 1
ATOM 4483 C CA . PRO A 1 574 ? -27.611 -67.154 -20.869 1.00 41.88 574 PRO A CA 1
ATOM 4484 C C . PRO A 1 574 ? -27.093 -67.922 -22.131 1.00 41.88 574 PRO A C 1
ATOM 4486 O O . PRO A 1 574 ? -27.715 -67.757 -23.181 1.00 41.88 574 PRO A O 1
ATOM 4489 N N . PRO A 1 575 ? -26.056 -68.814 -22.106 1.00 42.84 575 PRO A N 1
ATOM 4490 C CA . PRO A 1 575 ? -25.219 -69.376 -21.014 1.00 42.84 575 PRO A CA 1
ATOM 4491 C C . PRO A 1 575 ? -23.690 -69.086 -21.240 1.00 42.84 575 PRO A C 1
ATOM 4493 O O . PRO A 1 575 ? -23.399 -68.036 -21.796 1.00 42.84 575 PRO A O 1
ATOM 4496 N N . THR A 1 576 ? -22.630 -69.820 -20.824 1.00 27.84 576 THR A N 1
ATOM 4497 C CA . THR A 1 576 ? -22.439 -71.220 -20.352 1.00 27.84 576 THR A CA 1
ATOM 4498 C C . THR A 1 576 ? -21.144 -71.424 -19.523 1.00 27.84 576 THR A C 1
ATOM 4500 O O . THR A 1 576 ? -20.318 -70.528 -19.402 1.00 27.84 576 THR A O 1
ATOM 4503 N N . LYS A 1 577 ? -21.002 -72.641 -18.969 1.00 30.52 577 LYS A N 1
ATOM 4504 C CA . LYS A 1 577 ? -19.829 -73.330 -18.369 1.00 30.52 577 LYS A CA 1
ATOM 4505 C C . LYS A 1 577 ? -18.473 -73.075 -19.065 1.00 30.52 577 LYS A C 1
ATOM 4507 O O . LYS A 1 577 ? -18.469 -72.962 -20.286 1.00 30.52 577 LYS A O 1
ATOM 4512 N N . ALA A 1 578 ? -17.302 -73.170 -18.415 1.00 32.16 578 ALA A N 1
ATOM 4513 C CA . ALA A 1 578 ? -16.854 -73.219 -16.995 1.00 32.16 578 ALA A CA 1
ATOM 4514 C C . ALA A 1 578 ? -15.285 -73.130 -17.023 1.00 32.16 578 ALA A C 1
ATOM 4516 O O . ALA A 1 578 ? -14.771 -72.737 -18.067 1.00 32.16 578 ALA A O 1
ATOM 4517 N N . ASP A 1 579 ? -14.406 -73.448 -16.056 1.00 32.72 579 ASP A N 1
ATOM 4518 C CA . ASP A 1 579 ? -14.364 -73.956 -14.654 1.00 32.72 579 ASP A CA 1
ATOM 4519 C C . ASP A 1 579 ? -12.901 -73.686 -14.141 1.00 32.72 579 ASP A C 1
ATOM 4521 O O . ASP A 1 579 ? -12.067 -73.303 -14.959 1.00 32.72 579 ASP A O 1
ATOM 4525 N N . SER A 1 580 ? -12.406 -73.852 -12.899 1.00 31.67 580 SER A N 1
ATOM 4526 C CA . SER A 1 580 ? -12.918 -74.266 -11.574 1.00 31.67 580 SER A CA 1
ATOM 4527 C C . SER A 1 580 ? -11.928 -73.802 -10.468 1.00 31.67 580 SER A C 1
ATOM 4529 O O . SER A 1 580 ? -10.753 -73.633 -10.792 1.00 31.67 580 SER A O 1
ATOM 4531 N N . ARG A 1 581 ? -12.345 -73.791 -9.180 1.00 30.64 581 ARG A N 1
ATOM 4532 C CA . ARG A 1 581 ? -11.502 -73.802 -7.935 1.00 30.64 581 ARG A CA 1
ATOM 4533 C C . ARG A 1 581 ? -10.634 -72.547 -7.640 1.00 30.64 581 ARG A C 1
ATOM 4535 O O . ARG A 1 581 ? -10.158 -71.899 -8.557 1.00 30.64 581 ARG A O 1
ATOM 4542 N N . SER A 1 582 ? -10.358 -72.156 -6.386 1.00 33.03 582 SER A N 1
ATOM 4543 C CA . SER A 1 582 ? -10.874 -72.573 -5.056 1.00 33.03 582 SER A CA 1
ATOM 4544 C C . SER A 1 582 ? -10.473 -71.560 -3.958 1.00 33.03 582 SER A C 1
ATOM 4546 O O . SER A 1 582 ? -9.347 -71.080 -4.000 1.00 33.03 582 SER A O 1
ATOM 4548 N N . ASP A 1 583 ? -11.349 -71.363 -2.957 1.00 31.44 583 ASP A N 1
ATOM 4549 C CA . ASP A 1 583 ? -11.093 -70.871 -1.577 1.00 31.44 583 ASP A CA 1
ATOM 4550 C C . ASP A 1 583 ? -10.504 -69.435 -1.380 1.00 31.44 583 ASP A C 1
ATOM 4552 O O . ASP A 1 583 ? -9.774 -68.918 -2.211 1.00 31.44 583 ASP A O 1
ATOM 4556 N N . THR A 1 584 ? -10.790 -68.666 -0.309 1.00 32.69 584 THR A N 1
ATOM 4557 C CA . THR A 1 584 ? -11.478 -68.985 0.964 1.00 32.69 584 THR A CA 1
ATOM 4558 C C . THR A 1 584 ? -12.297 -67.799 1.537 1.00 32.69 584 THR A C 1
ATOM 4560 O O . THR A 1 584 ? -11.757 -66.719 1.731 1.00 32.69 584 THR A O 1
ATOM 4563 N N . LEU A 1 585 ? -13.577 -68.064 1.841 1.00 30.84 585 LEU A N 1
ATOM 4564 C CA . LEU A 1 585 ? -14.505 -67.544 2.881 1.00 30.84 585 LEU A CA 1
ATOM 4565 C C . LEU A 1 585 ? -14.572 -66.069 3.389 1.00 30.84 585 LEU A C 1
ATOM 4567 O O . LEU A 1 585 ? -13.612 -65.320 3.511 1.00 30.84 585 LEU A O 1
ATOM 4571 N N . THR A 1 586 ? -15.814 -65.722 3.755 1.00 31.80 586 THR A N 1
ATOM 4572 C CA . THR A 1 586 ? -16.451 -64.410 4.024 1.00 31.80 586 THR A CA 1
ATOM 4573 C C . THR A 1 586 ? -16.688 -64.072 5.521 1.00 31.80 586 THR A C 1
ATOM 4575 O O . THR A 1 586 ? -16.506 -64.945 6.369 1.00 31.80 586 THR A O 1
ATOM 4578 N N . PRO A 1 587 ? -17.136 -62.838 5.875 1.00 51.78 587 PRO A N 1
ATOM 4579 C CA . PRO A 1 587 ? -17.412 -62.414 7.265 1.00 51.78 587 PRO A CA 1
ATOM 4580 C C . PRO A 1 587 ? -18.793 -62.850 7.818 1.00 51.78 587 PRO A C 1
ATOM 4582 O O . PRO A 1 587 ? -19.561 -63.533 7.143 1.00 51.78 587 PRO A O 1
ATOM 4585 N N . ILE A 1 588 ? -19.120 -62.420 9.050 1.00 30.23 588 ILE A N 1
ATOM 4586 C CA . ILE A 1 588 ? -20.378 -62.707 9.776 1.00 30.23 588 ILE A CA 1
ATOM 4587 C C . ILE A 1 588 ? -21.175 -61.413 10.064 1.00 30.23 588 ILE A C 1
ATOM 4589 O O . ILE A 1 588 ? -20.612 -60.325 10.154 1.00 30.23 588 ILE A O 1
ATOM 4593 N N . SER A 1 589 ? -22.501 -61.550 10.195 1.00 32.38 589 SER A N 1
ATOM 4594 C CA . SER A 1 589 ? -23.517 -60.492 10.343 1.00 32.38 589 SER A CA 1
ATOM 4595 C C . SER A 1 589 ? -24.530 -60.849 11.443 1.00 32.38 589 SER A C 1
ATOM 4597 O O . SER A 1 589 ? -24.762 -62.038 11.668 1.00 32.38 589 SER A O 1
ATOM 4599 N N . SER A 1 590 ? -25.184 -59.861 12.077 1.00 35.56 590 SER A N 1
ATOM 4600 C CA . SER A 1 590 ? -26.481 -60.059 12.755 1.00 35.56 590 SER A CA 1
ATOM 4601 C C . SER A 1 590 ? -27.250 -58.760 13.080 1.00 35.56 590 SER A C 1
ATOM 4603 O O . SER A 1 590 ? -26.697 -57.669 13.188 1.00 35.56 590 SER A O 1
ATOM 4605 N N . GLY A 1 591 ? -28.562 -58.927 13.267 1.00 29.69 591 GLY A N 1
ATOM 4606 C CA . GLY A 1 591 ? -29.540 -58.043 13.923 1.00 29.69 591 GLY A CA 1
ATOM 4607 C C . GLY A 1 591 ? -30.781 -58.903 14.244 1.00 29.69 591 GLY A C 1
ATOM 4608 O O . GLY A 1 591 ? -30.663 -60.129 14.209 1.00 29.69 591 GLY A O 1
ATOM 4609 N N . PRO A 1 592 ? -32.005 -58.351 14.338 1.00 65.88 592 PRO A N 1
ATOM 4610 C CA . PRO A 1 592 ? -32.538 -57.306 15.231 1.00 65.88 592 PRO A CA 1
ATOM 4611 C C . PRO A 1 592 ? -33.608 -57.887 16.212 1.00 65.88 592 PRO A C 1
ATOM 4613 O O . PRO A 1 592 ? -33.933 -59.063 16.095 1.00 65.88 592 PRO A O 1
ATOM 4616 N N . LEU A 1 593 ? -34.239 -57.097 17.115 1.00 29.70 593 LEU A N 1
ATOM 4617 C CA . LEU A 1 593 ? -35.548 -57.437 17.756 1.00 29.70 593 LEU A CA 1
ATOM 4618 C C . LEU A 1 593 ? -36.261 -56.236 18.463 1.00 29.70 593 LEU A C 1
ATOM 4620 O O . LEU A 1 593 ? -35.849 -55.097 18.262 1.00 29.70 593 LEU A O 1
ATOM 4624 N N . LYS A 1 594 ? -37.392 -56.455 19.179 1.00 32.78 594 LYS A N 1
ATOM 4625 C CA . LYS A 1 594 ? -38.479 -55.461 19.452 1.00 32.78 594 LYS A CA 1
ATOM 4626 C C . LYS A 1 594 ? -38.947 -55.283 20.925 1.00 32.78 594 LYS A C 1
ATOM 4628 O O . LYS A 1 594 ? -39.137 -56.280 21.610 1.00 32.78 594 LYS A O 1
ATOM 4633 N N . GLY A 1 595 ? -39.426 -54.065 21.258 1.00 27.98 595 GLY A N 1
ATOM 4634 C CA . GLY A 1 595 ? -40.604 -53.777 22.133 1.00 27.98 595 GLY A CA 1
ATOM 4635 C C . GLY A 1 595 ? -40.394 -53.674 23.663 1.00 27.98 595 GLY A C 1
ATOM 4636 O O . GLY A 1 595 ? -39.297 -53.996 24.111 1.00 27.98 595 GLY A O 1
ATOM 4637 N N . PRO A 1 596 ? -41.417 -53.272 24.479 1.00 51.03 596 PRO A N 1
ATOM 4638 C CA . PRO A 1 596 ? -42.841 -52.997 24.164 1.00 51.03 596 PRO A CA 1
ATOM 4639 C C . PRO A 1 596 ? -43.426 -51.633 24.690 1.00 51.03 596 PRO A C 1
ATOM 4641 O O . PRO A 1 596 ? -42.680 -50.708 24.985 1.00 51.03 596 PRO A O 1
ATOM 4644 N N . ILE A 1 597 ? -44.772 -51.493 24.739 1.00 32.75 597 ILE A N 1
ATOM 4645 C CA . ILE A 1 597 ? -45.585 -50.236 24.744 1.00 32.75 597 ILE A CA 1
ATOM 4646 C C . ILE A 1 597 ? -46.631 -50.194 25.894 1.00 32.75 597 ILE A C 1
ATOM 4648 O O . ILE A 1 597 ? -47.340 -51.189 26.063 1.00 32.75 597 ILE A O 1
ATOM 4652 N N . PRO A 1 598 ? -46.773 -49.082 26.662 1.00 56.84 598 PRO A N 1
ATOM 4653 C CA . PRO A 1 598 ? -47.983 -48.202 26.652 1.00 56.84 598 PRO A CA 1
ATOM 4654 C C . PRO A 1 598 ? -47.626 -46.694 26.911 1.00 56.84 598 PRO A C 1
ATOM 4656 O O . PRO A 1 598 ? -46.447 -46.367 26.870 1.00 56.84 598 PRO A O 1
ATOM 4659 N N . ALA A 1 599 ? -48.496 -45.683 27.139 1.00 28.20 599 ALA A N 1
ATOM 4660 C CA . ALA A 1 599 ? -49.968 -45.545 27.236 1.00 28.20 599 ALA A CA 1
ATOM 4661 C C . ALA A 1 599 ? -50.486 -44.188 26.637 1.00 28.20 599 ALA A C 1
ATOM 4663 O O . ALA A 1 599 ? -49.694 -43.329 26.261 1.00 28.20 599 ALA A O 1
ATOM 4664 N N . LYS A 1 600 ? -51.819 -43.996 26.559 1.00 31.08 600 LYS A N 1
ATOM 4665 C CA . LYS A 1 600 ? -52.602 -42.835 26.011 1.00 31.08 600 LYS A CA 1
ATOM 4666 C C . LYS A 1 600 ? -53.705 -42.401 27.028 1.00 31.08 600 LYS A C 1
ATOM 4668 O O . LYS A 1 600 ? -53.752 -43.082 28.053 1.00 31.08 600 LYS A O 1
ATOM 4673 N N . PRO A 1 601 ? -54.621 -41.398 26.825 1.00 48.78 601 PRO A N 1
ATOM 4674 C CA . PRO A 1 601 ? -55.043 -40.593 25.642 1.00 48.78 601 PRO A CA 1
ATOM 4675 C C . PRO A 1 601 ? -54.773 -39.057 25.860 1.00 48.78 601 PRO A C 1
ATOM 4677 O O . PRO A 1 601 ? -53.714 -38.786 26.408 1.00 48.78 601 PRO A O 1
ATOM 4680 N N . SER A 1 602 ? -55.515 -37.988 25.471 1.00 28.92 602 SER A N 1
ATOM 4681 C CA . SER A 1 602 ? -56.839 -37.747 24.825 1.00 28.92 602 SER A CA 1
ATOM 4682 C C . SER A 1 602 ? -56.894 -36.536 23.843 1.00 28.92 602 SER A C 1
ATOM 4684 O O . SER A 1 602 ? -56.033 -36.465 22.971 1.00 28.92 602 SER A O 1
ATOM 4686 N N . ALA A 1 603 ? -57.997 -35.758 23.789 1.00 30.75 603 ALA A N 1
ATOM 4687 C CA . ALA A 1 603 ? -58.682 -35.472 22.508 1.00 30.75 603 ALA A CA 1
ATOM 4688 C C . ALA A 1 603 ? -59.675 -34.268 22.445 1.00 30.75 603 ALA A C 1
ATOM 4690 O O . ALA A 1 603 ? -60.237 -33.886 23.466 1.00 30.75 603 ALA A O 1
ATOM 4691 N N . SER A 1 604 ? -60.025 -33.840 21.207 1.00 28.95 604 SER A N 1
ATOM 4692 C CA . SER A 1 604 ? -61.162 -32.958 20.772 1.00 28.95 604 SER A CA 1
ATOM 4693 C C . SER A 1 604 ? -61.111 -31.455 21.163 1.00 28.95 604 SER A C 1
ATOM 4695 O O . SER A 1 604 ? -60.447 -31.129 22.137 1.00 28.95 604 SER A O 1
ATOM 4697 N N . ALA A 1 605 ? -61.726 -30.465 20.475 1.00 28.36 605 ALA A N 1
ATOM 4698 C CA . ALA A 1 605 ? -62.591 -30.348 19.263 1.00 28.36 605 ALA A CA 1
ATOM 4699 C C . ALA A 1 605 ? -62.421 -28.915 18.634 1.00 28.36 605 ALA A C 1
ATOM 4701 O O . ALA A 1 605 ? -62.212 -27.984 19.403 1.00 28.36 605 ALA A O 1
ATOM 4702 N N . THR A 1 606 ? -62.246 -28.670 17.311 1.00 26.38 606 THR A N 1
ATOM 4703 C CA . THR A 1 606 ? -63.224 -28.460 16.177 1.00 26.38 606 THR A CA 1
ATOM 4704 C C . THR A 1 606 ? -64.233 -27.280 16.306 1.00 26.38 60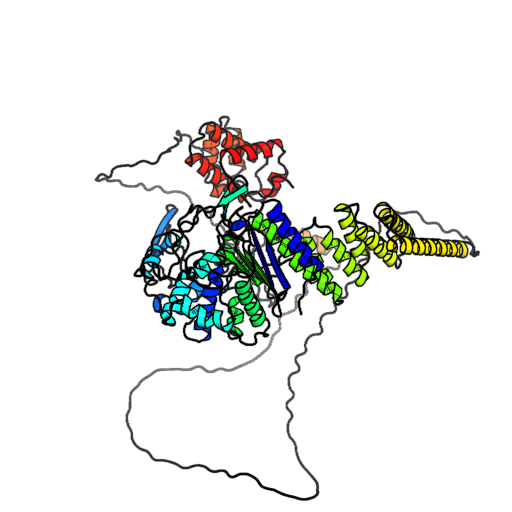6 THR A C 1
ATOM 4706 O O . THR A 1 606 ? -64.515 -26.922 17.446 1.00 26.38 606 THR A O 1
ATOM 4709 N N . PRO A 1 607 ? -64.830 -26.680 15.219 1.00 49.59 607 PRO A N 1
ATOM 4710 C CA . PRO A 1 607 ? -64.804 -27.022 13.765 1.00 49.59 607 PRO A CA 1
ATOM 4711 C C . PRO A 1 607 ? -64.718 -25.869 12.689 1.00 49.59 607 PRO A C 1
ATOM 4713 O O . PRO A 1 607 ? -65.058 -24.721 12.952 1.00 49.59 607 PRO A O 1
ATOM 4716 N N . SER A 1 608 ? -64.512 -26.261 11.409 1.00 30.97 608 SER A N 1
ATOM 4717 C CA . SER A 1 608 ? -65.055 -25.660 10.139 1.00 30.97 608 SER A CA 1
ATOM 4718 C C . SER A 1 608 ? -64.519 -24.294 9.605 1.00 30.97 608 SER A C 1
ATOM 4720 O O . SER A 1 608 ? -63.979 -23.516 10.378 1.00 30.97 608 SER A O 1
ATOM 4722 N N . ALA A 1 609 ? -64.586 -23.939 8.298 1.00 28.50 609 ALA A N 1
ATOM 4723 C CA . ALA A 1 609 ? -65.277 -24.540 7.129 1.00 28.50 609 ALA A CA 1
ATOM 4724 C C . ALA A 1 609 ? -64.599 -24.275 5.738 1.00 28.50 609 ALA A C 1
ATOM 4726 O O . ALA A 1 609 ? -63.932 -23.262 5.585 1.00 28.50 609 ALA A O 1
ATOM 4727 N N . SER A 1 610 ? -64.871 -25.155 4.743 1.00 30.11 610 SER A N 1
ATOM 4728 C CA . SER A 1 610 ? -65.073 -24.950 3.263 1.00 30.11 610 SER A CA 1
ATOM 4729 C C . SER A 1 610 ? -64.167 -24.043 2.375 1.00 30.11 610 SER A C 1
ATOM 4731 O O . SER A 1 610 ? -63.800 -22.958 2.794 1.00 30.11 610 SER A O 1
ATOM 4733 N N . SER A 1 611 ? -63.924 -24.292 1.066 1.00 28.27 611 SER A N 1
ATOM 4734 C CA . SER A 1 611 ? -64.087 -25.475 0.170 1.00 28.27 611 SER A CA 1
ATOM 4735 C C . SER A 1 611 ? -63.645 -25.182 -1.297 1.00 28.27 611 SER A C 1
ATOM 4737 O O . SER A 1 611 ? -63.827 -24.057 -1.743 1.00 28.27 611 SER A O 1
ATOM 4739 N N . LEU A 1 612 ? -63.275 -26.229 -2.064 1.00 27.48 612 LEU A N 1
ATOM 4740 C CA . LEU A 1 612 ? -63.374 -26.387 -3.546 1.00 27.48 612 LEU A CA 1
ATOM 4741 C C . LEU A 1 612 ? -62.557 -25.502 -4.527 1.00 27.48 612 LEU A C 1
ATOM 4743 O O . LEU A 1 612 ? -62.755 -24.297 -4.631 1.00 27.48 612 LEU A O 1
ATOM 4747 N N . SER A 1 613 ? -61.794 -26.157 -5.419 1.00 26.86 613 SER A N 1
ATOM 4748 C CA . SER A 1 613 ? -61.969 -26.087 -6.896 1.00 26.86 613 SER A CA 1
ATOM 4749 C C . SER A 1 613 ? -61.025 -27.062 -7.634 1.00 26.86 613 SER A C 1
ATOM 4751 O O . SER A 1 613 ? -59.924 -27.340 -7.163 1.00 26.86 613 SER A O 1
ATOM 4753 N N . GLU A 1 614 ? -61.461 -27.596 -8.782 1.00 28.23 614 GLU A N 1
ATOM 4754 C CA . GLU A 1 614 ? -60.710 -28.529 -9.650 1.00 28.23 614 GLU A CA 1
ATOM 4755 C C . GLU A 1 614 ? -60.414 -27.904 -11.035 1.00 28.23 614 GLU A C 1
ATOM 4757 O O . GLU A 1 614 ? -61.018 -26.903 -11.418 1.00 28.23 614 GLU A O 1
ATOM 4762 N N . MET A 1 615 ? -59.505 -28.514 -11.808 1.00 32.09 615 MET A N 1
ATOM 4763 C CA . MET A 1 615 ? -59.331 -28.278 -13.262 1.00 32.09 615 MET A CA 1
ATOM 4764 C C . MET A 1 615 ? -60.222 -29.274 -14.058 1.00 32.09 615 MET A C 1
ATOM 4766 O O . MET A 1 615 ? -60.604 -30.274 -13.448 1.00 32.09 615 MET A O 1
ATOM 4770 N N . PRO A 1 616 ? -60.531 -29.109 -15.379 1.00 38.78 616 PRO A N 1
ATOM 4771 C CA . PRO A 1 616 ? -59.532 -29.362 -16.445 1.00 38.78 616 PRO A CA 1
ATOM 4772 C C . PRO A 1 616 ? -59.706 -28.680 -17.845 1.00 38.78 616 PRO A C 1
ATOM 4774 O O . PRO A 1 616 ? -60.795 -28.356 -18.292 1.00 38.78 616 PRO A O 1
ATOM 4777 N N . GLN A 1 617 ? -58.565 -28.551 -18.543 1.00 26.91 617 GLN A N 1
ATOM 4778 C CA . GLN A 1 617 ? -58.248 -28.783 -19.982 1.00 26.91 617 GLN A CA 1
ATOM 4779 C C . GLN A 1 617 ? -59.205 -28.500 -21.189 1.00 26.91 617 GLN A C 1
ATOM 4781 O O . GLN A 1 617 ? -60.344 -28.941 -21.222 1.00 26.91 617 GLN A O 1
ATOM 4786 N N . THR A 1 618 ? -58.565 -27.965 -22.262 1.00 26.36 618 THR A N 1
ATOM 4787 C CA . THR A 1 618 ? -58.809 -28.110 -23.740 1.00 26.36 618 THR A CA 1
ATOM 4788 C C . THR A 1 618 ? -60.103 -27.505 -24.364 1.00 26.36 618 THR A C 1
ATOM 4790 O O . THR A 1 618 ? -61.078 -27.281 -23.668 1.00 26.36 618 THR A O 1
ATOM 4793 N N . SER A 1 619 ? -60.203 -27.109 -25.659 1.00 26.55 619 SER A N 1
ATOM 4794 C CA . SER A 1 619 ? -59.374 -27.329 -26.879 1.00 26.55 619 SER A CA 1
ATOM 4795 C C . SER A 1 619 ? -59.368 -26.152 -27.905 1.00 26.55 619 SER A C 1
ATOM 4797 O O . SER A 1 619 ? -60.413 -25.575 -28.157 1.00 26.55 619 SER A O 1
ATOM 4799 N N . GLN A 1 620 ? -58.214 -25.925 -28.565 1.00 25.34 620 GLN A N 1
ATOM 4800 C CA . GLN A 1 620 ? -57.933 -25.608 -30.003 1.00 25.34 620 GLN A CA 1
ATOM 4801 C C . GLN A 1 620 ? -58.719 -24.592 -30.910 1.00 25.34 620 GLN A C 1
ATOM 4803 O O . GLN A 1 620 ? -59.922 -24.397 -30.815 1.00 25.34 620 GLN A O 1
ATOM 4808 N N . VAL A 1 621 ? -57.990 -24.170 -31.974 1.00 23.67 621 VAL A N 1
ATOM 4809 C CA . VAL A 1 621 ? -58.389 -23.681 -33.335 1.00 23.67 621 VAL A CA 1
ATOM 4810 C C . VAL A 1 621 ? -58.489 -22.149 -33.580 1.00 23.67 621 VAL A C 1
ATOM 4812 O O . VAL A 1 621 ? -58.877 -21.383 -32.711 1.00 23.67 621 VAL A O 1
ATOM 4815 N N . ALA A 1 622 ? -58.162 -21.754 -34.830 1.00 24.14 622 ALA A N 1
ATOM 4816 C CA . ALA A 1 622 ? -58.422 -20.477 -35.537 1.00 24.14 622 ALA A CA 1
ATOM 4817 C C . ALA A 1 622 ? -57.336 -19.365 -35.541 1.00 24.14 622 ALA A C 1
ATOM 4819 O O . ALA A 1 622 ? -57.455 -18.319 -34.915 1.00 24.14 622 ALA A O 1
ATOM 4820 N N . SER A 1 623 ? -56.313 -19.594 -36.374 1.00 24.19 623 SER A N 1
ATOM 4821 C CA . SER A 1 623 ? -55.596 -18.626 -37.238 1.00 24.19 623 SER A CA 1
ATOM 4822 C C . SER A 1 623 ? -55.894 -17.112 -37.142 1.00 24.19 623 SER A C 1
ATOM 4824 O O . SER A 1 623 ? -57.015 -16.679 -37.412 1.00 24.19 623 SER A O 1
ATOM 4826 N N . MET A 1 624 ? -54.831 -16.298 -37.058 1.00 26.75 624 MET A N 1
ATOM 4827 C CA . MET A 1 624 ? -54.813 -14.941 -37.631 1.00 26.75 624 MET A CA 1
ATOM 4828 C C . MET A 1 624 ? -53.693 -14.767 -38.665 1.00 26.75 624 MET A C 1
ATOM 4830 O O . MET A 1 624 ? -52.629 -15.377 -38.583 1.00 26.75 624 MET A O 1
ATOM 4834 N N . THR A 1 625 ? -53.991 -13.967 -39.687 1.00 25.14 625 THR A N 1
ATOM 4835 C CA . THR A 1 625 ? -53.266 -13.847 -40.958 1.00 25.14 625 THR A CA 1
ATOM 4836 C C . THR A 1 625 ? -51.936 -13.101 -40.868 1.00 25.14 625 THR A C 1
ATOM 4838 O O . THR A 1 625 ? -51.830 -12.062 -40.220 1.00 25.14 625 THR A O 1
ATOM 4841 N N . SER A 1 626 ? -50.949 -13.552 -41.645 1.00 26.45 626 SER A N 1
ATOM 4842 C CA . SER A 1 626 ? -49.691 -12.834 -41.867 1.00 26.45 626 SER A CA 1
ATOM 4843 C C . SER A 1 626 ? -49.891 -11.561 -42.703 1.00 26.45 626 SER A C 1
ATOM 4845 O O . SER A 1 626 ? -50.066 -11.644 -43.922 1.00 26.45 626 SER A O 1
ATOM 4847 N N . ASN A 1 627 ? -49.767 -10.381 -42.091 1.00 26.91 627 ASN A N 1
ATOM 4848 C CA . ASN A 1 627 ? -49.552 -9.142 -42.842 1.00 26.91 627 ASN A CA 1
ATOM 4849 C C . ASN A 1 627 ? -48.081 -9.049 -43.268 1.00 26.91 627 ASN A C 1
ATOM 4851 O O . ASN A 1 627 ? -47.218 -8.663 -42.481 1.00 26.91 627 ASN A O 1
ATOM 4855 N N . ARG A 1 628 ? -47.795 -9.390 -44.531 1.00 29.39 628 ARG A N 1
ATOM 4856 C CA . ARG A 1 628 ? -46.514 -9.060 -45.170 1.00 29.39 628 ARG A CA 1
ATOM 4857 C C . ARG A 1 628 ? -46.418 -7.541 -45.344 1.00 29.39 628 ARG A C 1
ATOM 4859 O O . ARG A 1 628 ? -47.168 -6.976 -46.136 1.00 29.39 628 ARG A O 1
ATOM 4866 N N . SER A 1 629 ? -45.471 -6.889 -44.676 1.00 33.50 629 SER A N 1
ATOM 4867 C CA . SER A 1 629 ? -44.950 -5.608 -45.160 1.00 33.50 629 SER A CA 1
ATOM 4868 C C . SER A 1 629 ? -44.156 -5.856 -46.449 1.00 33.50 629 SER A C 1
ATOM 4870 O O . SER A 1 629 ? -43.416 -6.833 -46.550 1.00 33.50 629 SER A O 1
ATOM 4872 N N . ALA A 1 630 ? -44.356 -5.014 -47.463 1.00 35.59 630 ALA A N 1
ATOM 4873 C CA . ALA A 1 630 ? -43.741 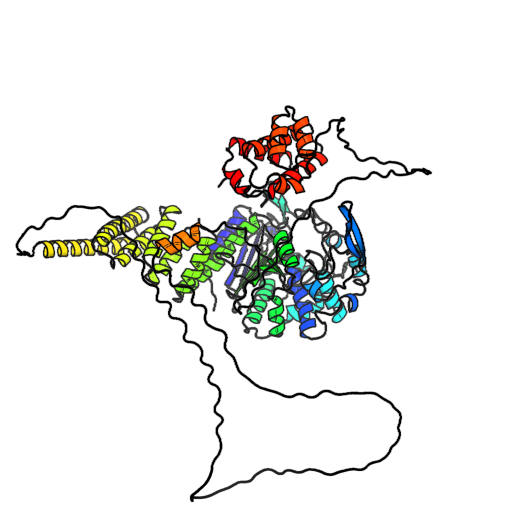-5.207 -48.774 1.00 35.59 630 ALA A CA 1
ATOM 4874 C C . ALA A 1 630 ? -42.224 -4.947 -48.752 1.00 35.59 630 ALA A C 1
ATOM 4876 O O . ALA A 1 630 ? -41.740 -4.053 -48.054 1.00 35.59 630 ALA A O 1
ATOM 4877 N N . GLU A 1 631 ? -41.481 -5.708 -49.555 1.00 37.97 631 GLU A N 1
ATOM 4878 C CA . GLU A 1 631 ? -40.034 -5.558 -49.716 1.00 37.97 631 GLU A CA 1
ATOM 4879 C C . GLU A 1 631 ? -39.709 -4.274 -50.498 1.00 37.97 631 GLU A C 1
ATOM 4881 O O . GLU A 1 631 ? -40.117 -4.098 -51.648 1.00 37.97 631 GLU A O 1
ATOM 4886 N N . ALA A 1 632 ? -38.964 -3.358 -49.872 1.00 42.84 632 ALA A N 1
ATOM 4887 C CA . ALA A 1 632 ? -38.520 -2.117 -50.502 1.00 42.84 632 ALA A CA 1
ATOM 4888 C C . ALA A 1 632 ? -37.336 -2.386 -51.448 1.00 42.84 632 ALA A C 1
ATOM 4890 O O . ALA A 1 632 ? -36.172 -2.304 -51.056 1.00 42.84 632 ALA A O 1
ATOM 4891 N N . ASN A 1 633 ? -37.642 -2.698 -52.708 1.00 48.34 633 ASN A N 1
ATOM 4892 C CA . ASN A 1 633 ? -36.676 -3.155 -53.713 1.00 48.34 633 ASN A CA 1
ATOM 4893 C C . ASN A 1 633 ? -35.725 -2.069 -54.269 1.00 48.34 633 ASN A C 1
ATOM 4895 O O . ASN A 1 633 ? -35.021 -2.313 -55.251 1.00 48.34 633 ASN A O 1
ATOM 4899 N N . SER A 1 634 ? -35.643 -0.882 -53.652 1.00 64.31 634 SER A N 1
ATOM 4900 C CA . SER A 1 634 ? -34.647 0.135 -54.011 1.00 64.31 634 SER A CA 1
ATOM 4901 C C . SER A 1 634 ? -34.111 0.949 -52.824 1.00 64.31 634 SER A C 1
ATOM 4903 O O . SER A 1 634 ? -34.809 1.300 -51.870 1.00 64.31 634 SER A O 1
ATOM 4905 N N . PHE A 1 635 ? -32.838 1.347 -52.932 1.00 42.41 635 PHE A N 1
ATOM 4906 C CA . PHE A 1 635 ? -32.150 2.177 -51.934 1.00 42.41 635 PHE A CA 1
ATOM 4907 C C . PHE A 1 635 ? -32.718 3.613 -51.845 1.00 42.41 635 PHE A C 1
ATOM 4909 O O . PHE A 1 635 ? -32.514 4.306 -50.847 1.00 42.41 635 PHE A O 1
ATOM 4916 N N . GLN A 1 636 ? -33.437 4.079 -52.876 1.00 52.12 636 GLN A N 1
ATOM 4917 C CA . GLN A 1 636 ? -34.066 5.406 -52.885 1.00 52.12 636 GLN A CA 1
ATOM 4918 C C . GLN A 1 636 ? -35.376 5.441 -52.086 1.00 52.12 636 GLN A C 1
ATOM 4920 O O . GLN A 1 636 ? -35.651 6.441 -51.420 1.00 52.12 636 GLN A O 1
ATOM 4925 N N . GLU A 1 637 ? -36.163 4.365 -52.099 1.00 51.34 637 GLU A N 1
ATOM 4926 C CA . GLU A 1 637 ? -37.424 4.284 -51.349 1.00 51.34 637 GLU A CA 1
ATOM 4927 C C . GLU A 1 637 ? -37.172 4.143 -49.847 1.00 51.34 637 GLU A C 1
ATOM 4929 O O . GLU A 1 637 ? -37.747 4.894 -49.057 1.00 51.34 637 GLU A O 1
ATOM 4934 N N . ALA A 1 638 ? -36.212 3.296 -49.456 1.00 52.44 638 ALA A N 1
ATOM 4935 C CA . ALA A 1 638 ? -35.753 3.192 -48.070 1.00 52.44 638 ALA A CA 1
ATOM 4936 C C . ALA A 1 638 ? -35.272 4.547 -47.508 1.00 52.44 638 ALA A C 1
ATOM 4938 O O . ALA A 1 638 ? -35.544 4.880 -46.352 1.00 52.44 638 ALA A O 1
ATOM 4939 N N . LYS A 1 639 ? -34.613 5.374 -48.336 1.00 52.25 639 LYS A N 1
ATOM 4940 C CA . LYS A 1 639 ? -34.217 6.734 -47.946 1.00 52.25 639 LYS A CA 1
ATOM 4941 C C . LYS A 1 639 ? -35.425 7.664 -47.767 1.00 52.25 639 LYS A C 1
ATOM 4943 O O . LYS A 1 639 ? -35.498 8.356 -46.755 1.00 52.25 639 LYS A O 1
ATOM 4948 N N . ARG A 1 640 ? -36.388 7.661 -48.700 1.00 51.84 640 ARG A N 1
ATOM 4949 C CA . ARG A 1 640 ? -37.610 8.488 -48.606 1.00 51.84 640 ARG A CA 1
ATOM 4950 C C . ARG A 1 640 ? -38.450 8.157 -47.367 1.00 51.84 640 ARG A C 1
ATOM 4952 O O . ARG A 1 640 ? -38.933 9.077 -46.717 1.00 51.84 640 ARG A O 1
ATOM 4959 N N . ALA A 1 641 ? -38.568 6.878 -47.007 1.00 49.06 641 ALA A N 1
ATOM 4960 C CA . ALA A 1 641 ? -39.251 6.455 -45.783 1.00 49.06 641 ALA A CA 1
ATOM 4961 C C . ALA A 1 641 ? -38.555 6.979 -44.510 1.00 49.06 641 ALA A C 1
ATOM 4963 O O . ALA A 1 641 ? -39.215 7.420 -43.568 1.00 49.06 641 ALA A O 1
ATOM 4964 N N . ARG A 1 642 ? -37.215 6.976 -44.489 1.00 48.06 642 ARG A N 1
ATOM 4965 C CA . ARG A 1 642 ? -36.433 7.442 -43.336 1.00 48.06 642 ARG A CA 1
ATOM 4966 C C . ARG A 1 642 ? -36.478 8.961 -43.164 1.00 48.06 642 ARG A C 1
ATOM 4968 O O . ARG A 1 642 ? -36.672 9.441 -42.051 1.00 48.06 642 ARG A O 1
ATOM 4975 N N . ASP A 1 643 ? -36.319 9.706 -44.254 1.00 50.00 643 ASP A N 1
ATOM 4976 C CA . ASP A 1 643 ? -36.208 11.169 -44.217 1.00 50.00 643 ASP A CA 1
ATOM 4977 C C . ASP A 1 643 ? -37.579 11.867 -44.000 1.00 50.00 643 ASP A C 1
ATOM 4979 O O . ASP A 1 643 ? -37.626 13.061 -43.715 1.00 50.00 643 ASP A O 1
ATOM 4983 N N . GLY A 1 644 ? -38.698 11.129 -44.081 1.00 42.44 644 GLY A N 1
ATOM 4984 C CA . GLY A 1 644 ? -40.058 11.632 -43.827 1.00 42.44 644 GLY A CA 1
ATOM 4985 C C . GLY A 1 644 ? -40.508 11.656 -42.355 1.00 42.44 644 GLY A C 1
ATOM 4986 O O . GLY A 1 644 ? -41.568 12.207 -42.058 1.00 42.44 644 GLY A O 1
ATOM 4987 N N . THR A 1 645 ? -39.737 11.083 -41.422 1.00 37.91 645 THR A N 1
ATOM 4988 C CA . THR A 1 645 ? -40.169 10.895 -40.021 1.00 37.91 645 THR A CA 1
ATOM 4989 C C . THR A 1 645 ? -39.465 11.869 -39.069 1.00 37.91 645 THR A C 1
ATOM 4991 O O . THR A 1 645 ? -38.253 11.793 -38.878 1.00 37.91 645 THR A O 1
ATOM 4994 N N . LYS A 1 646 ? -40.212 12.779 -38.420 1.00 31.30 646 LYS A N 1
ATOM 4995 C CA . LYS A 1 646 ? -39.645 13.706 -37.417 1.00 31.30 646 LYS A CA 1
ATOM 4996 C C . LYS A 1 646 ? -39.161 12.952 -36.173 1.00 31.30 646 LYS A C 1
ATOM 4998 O O . LYS A 1 646 ? -39.923 12.222 -35.546 1.00 31.30 646 LYS A O 1
ATOM 5003 N N . THR A 1 647 ? -37.916 13.190 -35.768 1.00 30.39 647 THR A N 1
ATOM 5004 C CA . THR A 1 647 ? -37.303 12.567 -34.586 1.00 30.39 647 THR A CA 1
ATOM 5005 C C . THR A 1 647 ? -37.842 13.151 -33.278 1.00 30.39 647 THR A C 1
ATOM 5007 O O . THR A 1 647 ? -37.464 14.259 -32.886 1.00 30.39 647 THR A O 1
ATOM 5010 N N . ALA A 1 648 ? -38.669 12.389 -32.562 1.00 33.62 648 ALA A N 1
ATOM 5011 C CA . ALA A 1 648 ? -38.897 12.609 -31.135 1.00 33.62 648 ALA A CA 1
ATOM 5012 C C . ALA A 1 648 ? -37.622 12.272 -30.333 1.00 33.62 648 ALA A C 1
ATOM 5014 O O . ALA A 1 648 ? -36.824 11.427 -30.745 1.00 33.62 648 ALA A O 1
ATOM 5015 N N . ARG A 1 649 ? -37.412 12.928 -29.183 1.00 37.88 649 ARG A N 1
ATOM 5016 C CA . ARG A 1 649 ? -36.300 12.590 -28.276 1.00 37.88 649 ARG A CA 1
ATOM 5017 C C . ARG A 1 649 ? -36.605 11.264 -27.576 1.00 37.88 649 ARG A C 1
ATOM 5019 O O . ARG A 1 649 ? -37.689 11.098 -27.028 1.00 37.88 649 ARG A O 1
ATOM 5026 N N . VAL A 1 650 ? -35.653 10.335 -27.610 1.00 37.34 650 VAL A N 1
ATOM 5027 C CA . VAL A 1 650 ? -35.838 8.964 -27.114 1.00 37.34 650 VAL A CA 1
ATOM 5028 C C . VAL A 1 650 ? -35.827 8.943 -25.583 1.00 37.34 650 VAL A C 1
ATOM 5030 O O . VAL A 1 650 ? -34.885 9.438 -24.965 1.00 37.34 650 VAL A O 1
ATOM 5033 N N . GLY A 1 651 ? -36.868 8.370 -24.974 1.00 38.22 651 GLY A N 1
ATOM 5034 C CA . GLY A 1 651 ? -36.900 8.072 -23.541 1.00 38.22 651 GLY A CA 1
ATOM 5035 C C . GLY A 1 651 ? -36.004 6.879 -23.198 1.00 38.22 651 GLY A C 1
ATOM 5036 O O . GLY A 1 651 ? -35.877 5.946 -23.989 1.00 38.22 651 GLY A O 1
ATOM 5037 N N . GLY A 1 652 ? -35.367 6.909 -22.026 1.00 40.31 652 GLY A N 1
ATOM 5038 C CA . GLY A 1 652 ? -34.507 5.816 -21.571 1.00 40.31 652 GLY A CA 1
ATOM 5039 C C . GLY A 1 652 ? -35.279 4.517 -21.305 1.00 40.31 652 GLY A C 1
ATOM 5040 O O . GLY A 1 652 ? -36.439 4.533 -20.894 1.00 40.31 652 GLY A O 1
ATOM 5041 N N . GLY A 1 653 ? -34.603 3.387 -21.495 1.00 52.50 653 GLY A N 1
ATOM 5042 C CA . GLY A 1 653 ? -35.095 2.056 -21.152 1.00 52.50 653 GLY A CA 1
ATOM 5043 C C . GLY A 1 653 ? -33.932 1.133 -20.795 1.00 52.50 653 GLY A C 1
ATOM 5044 O O . GLY A 1 653 ? -32.800 1.367 -21.221 1.00 52.50 653 GLY A O 1
ATOM 5045 N N . ILE A 1 654 ? -34.203 0.103 -19.996 1.00 49.00 654 ILE A N 1
ATOM 5046 C CA . ILE A 1 654 ? -33.217 -0.916 -19.625 1.00 49.00 654 ILE A CA 1
ATOM 5047 C C . ILE A 1 654 ? -33.388 -2.095 -20.576 1.00 49.00 654 ILE A C 1
ATOM 5049 O O . ILE A 1 654 ? -34.424 -2.763 -20.565 1.00 49.00 654 ILE A O 1
ATOM 5053 N N . PHE A 1 655 ? -32.360 -2.342 -21.386 1.00 48.81 655 PHE A N 1
ATOM 5054 C CA . PHE A 1 655 ? -32.334 -3.429 -22.359 1.00 48.81 655 PHE A CA 1
ATOM 5055 C C . PHE A 1 655 ? -31.538 -4.624 -21.825 1.00 48.81 655 PHE A C 1
ATOM 5057 O O . PHE A 1 655 ? -30.512 -4.445 -21.165 1.00 48.81 655 PHE A O 1
ATOM 5064 N N . ARG A 1 656 ? -32.017 -5.844 -22.086 1.00 62.91 656 ARG A N 1
ATOM 5065 C CA . ARG A 1 656 ? -31.456 -7.100 -21.566 1.00 62.91 656 ARG A CA 1
ATOM 5066 C C . ARG A 1 656 ? -31.362 -8.148 -22.669 1.00 62.91 656 ARG A C 1
ATOM 5068 O O . ARG A 1 656 ? -32.248 -8.264 -23.511 1.00 62.91 656 ARG A O 1
ATOM 5075 N N . SER A 1 657 ? -30.306 -8.958 -22.631 1.00 39.59 657 SER A N 1
ATOM 5076 C CA . SER A 1 657 ? -30.046 -10.021 -23.614 1.00 39.59 657 SER A CA 1
ATOM 5077 C C . SER A 1 657 ? -31.082 -11.153 -23.615 1.00 39.59 657 SER A C 1
ATOM 5079 O O . SER A 1 657 ? -31.130 -11.911 -24.577 1.00 39.59 657 SER A O 1
ATOM 5081 N N . SER A 1 658 ? -31.933 -11.251 -22.587 1.00 55.31 658 SER A N 1
ATOM 5082 C CA . SER A 1 658 ? -33.068 -12.185 -22.532 1.00 55.31 658 SER A CA 1
ATOM 5083 C C . SER A 1 658 ? -34.288 -11.750 -23.356 1.00 55.31 658 SER A C 1
ATOM 5085 O O . SER A 1 658 ? -35.221 -12.532 -23.498 1.00 55.31 658 SER A O 1
ATOM 5087 N N . GLY A 1 659 ? -34.316 -10.518 -23.881 1.00 43.84 659 GLY A N 1
ATOM 5088 C CA . GLY A 1 659 ? -35.454 -9.958 -24.625 1.00 43.84 659 GLY A CA 1
ATOM 5089 C C . GLY A 1 659 ? -36.454 -9.164 -23.773 1.00 43.84 659 GLY A C 1
ATOM 5090 O O . GLY A 1 659 ? -37.142 -8.295 -24.312 1.00 43.84 659 GLY A O 1
ATOM 5091 N N . ASP A 1 660 ? -36.478 -9.374 -22.453 1.00 51.00 660 ASP A N 1
ATOM 5092 C CA . ASP A 1 660 ? -37.299 -8.600 -21.511 1.00 51.00 660 ASP A CA 1
ATOM 5093 C C . ASP A 1 660 ? -36.717 -7.198 -21.284 1.00 51.00 660 ASP A C 1
ATOM 5095 O O . ASP A 1 660 ? -35.900 -6.958 -20.388 1.00 51.00 660 ASP A O 1
ATOM 5099 N N . ASN A 1 661 ? -37.145 -6.258 -22.126 1.00 68.38 661 ASN A N 1
ATOM 5100 C CA . ASN A 1 661 ? -36.710 -4.865 -22.110 1.00 68.38 661 ASN A CA 1
ATOM 5101 C C . ASN A 1 661 ? -37.773 -3.975 -21.448 1.00 68.38 661 ASN A C 1
ATOM 5103 O O . ASN A 1 661 ? -38.942 -4.011 -21.829 1.00 68.38 661 ASN A O 1
ATOM 5107 N N . THR A 1 662 ? -37.378 -3.130 -20.492 1.00 59.03 662 THR A N 1
ATOM 5108 C CA . THR A 1 662 ? -38.298 -2.201 -19.812 1.00 59.03 662 THR A CA 1
ATOM 5109 C C . THR A 1 662 ? -38.127 -0.785 -20.354 1.00 59.03 662 THR A C 1
ATOM 5111 O O . THR A 1 662 ? -37.051 -0.200 -20.234 1.00 59.03 662 THR A O 1
ATOM 5114 N N . VAL A 1 663 ? -39.193 -0.215 -20.920 1.00 48.12 663 VAL A N 1
ATOM 5115 C CA . VAL A 1 663 ? -39.226 1.163 -21.443 1.00 48.12 663 VAL A CA 1
ATOM 5116 C C . VAL A 1 663 ? -40.007 2.051 -20.477 1.00 48.12 663 VAL A C 1
ATOM 5118 O O . VAL A 1 663 ? -41.131 1.714 -20.107 1.00 48.12 663 VAL A O 1
ATOM 5121 N N . PHE A 1 664 ? -39.437 3.188 -20.072 1.00 43.59 664 PHE A N 1
ATOM 5122 C CA . PHE A 1 664 ? -40.124 4.125 -19.181 1.00 43.59 664 PHE A CA 1
ATOM 5123 C C . PHE A 1 664 ? -41.022 5.094 -19.975 1.00 43.59 664 PHE A C 1
ATOM 5125 O O . PHE A 1 664 ? -40.546 5.705 -20.937 1.00 43.59 664 PHE A O 1
ATOM 5132 N N . PRO A 1 665 ? -42.302 5.282 -19.593 1.00 37.66 665 PRO A N 1
ATOM 5133 C CA . PRO A 1 665 ? -43.169 6.274 -20.219 1.00 37.66 665 PRO A CA 1
ATOM 5134 C C . PRO A 1 665 ? -42.743 7.704 -19.856 1.00 37.66 665 PRO A C 1
ATOM 5136 O O . PRO A 1 665 ? -42.178 7.967 -18.792 1.00 37.66 665 PRO A O 1
ATOM 5139 N N . MET A 1 666 ? -43.029 8.648 -20.752 1.00 35.62 666 MET A N 1
ATOM 5140 C CA . MET A 1 666 ? -42.657 10.054 -20.591 1.00 35.62 666 MET A CA 1
ATOM 5141 C C . MET A 1 666 ? -43.576 10.755 -19.578 1.00 35.62 666 MET A C 1
ATOM 5143 O O . MET A 1 666 ? -44.795 10.621 -19.640 1.00 35.62 666 MET A O 1
ATOM 5147 N N . ARG A 1 667 ? -42.995 11.520 -18.646 1.00 33.94 667 ARG A N 1
ATOM 5148 C CA . ARG A 1 667 ? -43.745 12.271 -17.628 1.00 33.94 667 ARG A CA 1
ATOM 5149 C C . ARG A 1 667 ? -44.087 13.663 -18.163 1.00 33.94 667 ARG A C 1
ATOM 5151 O O . ARG A 1 667 ? -43.202 14.511 -18.258 1.00 33.94 667 ARG A O 1
ATOM 5158 N N . GLU A 1 668 ? -45.345 13.888 -18.529 1.00 29.92 668 GLU A N 1
ATOM 5159 C CA . GLU A 1 668 ? -45.805 15.193 -19.018 1.00 29.92 668 GLU A CA 1
ATOM 5160 C C . GLU A 1 668 ? -45.780 16.265 -17.916 1.00 29.92 668 GLU A C 1
ATOM 5162 O O . GLU A 1 668 ? -46.097 16.007 -16.752 1.00 29.92 668 GLU A O 1
ATOM 5167 N N . SER A 1 669 ? -45.401 17.488 -18.289 1.00 29.03 669 SER A N 1
ATOM 5168 C CA . SER A 1 669 ? -45.359 18.642 -17.391 1.00 29.03 669 SER A CA 1
ATOM 5169 C C . SER A 1 669 ? -46.690 19.397 -17.416 1.00 29.03 669 SER A C 1
ATOM 5171 O O . SER A 1 669 ? -46.909 20.242 -18.287 1.00 29.03 669 SER A O 1
ATOM 5173 N N . ALA A 1 670 ? -47.569 19.123 -16.452 1.00 28.23 670 ALA A N 1
ATOM 5174 C CA . ALA A 1 670 ? -48.762 19.938 -16.233 1.00 28.23 670 ALA A CA 1
ATOM 5175 C C . ALA A 1 670 ? -48.371 21.368 -15.807 1.00 28.23 670 ALA A C 1
ATOM 5177 O O . ALA A 1 670 ? -47.541 21.553 -14.916 1.00 28.23 670 ALA A O 1
ATOM 5178 N N . ALA A 1 671 ? -48.964 22.378 -16.449 1.00 28.16 671 ALA A N 1
ATOM 5179 C CA . ALA A 1 671 ? -48.719 23.787 -16.145 1.00 28.16 671 ALA A CA 1
ATOM 5180 C C . ALA A 1 671 ? -49.589 24.284 -14.974 1.00 28.16 671 ALA A C 1
ATOM 5182 O O . ALA A 1 671 ? -50.729 23.851 -14.804 1.00 28.16 671 ALA A O 1
ATOM 5183 N N . SER A 1 672 ? -49.062 25.224 -14.187 1.00 25.92 672 SER A N 1
ATOM 5184 C CA . SER A 1 672 ? -49.745 25.792 -13.018 1.00 25.92 672 SER A CA 1
ATOM 5185 C C . SER A 1 672 ? -50.880 26.762 -13.386 1.00 25.92 672 SER A C 1
ATOM 5187 O O . SER A 1 672 ? -50.664 27.654 -14.211 1.00 25.92 672 SER A O 1
ATOM 5189 N N . PRO A 1 673 ? -52.040 26.697 -12.705 1.00 29.05 673 PRO A N 1
ATOM 5190 C CA . PRO A 1 673 ? -52.990 27.806 -12.616 1.00 29.05 673 PRO A CA 1
ATOM 5191 C C . PRO A 1 673 ? -52.485 28.946 -11.708 1.00 29.05 673 PRO A C 1
ATOM 5193 O O . PRO A 1 673 ? -51.468 28.826 -11.022 1.00 29.05 673 PRO A O 1
ATOM 5196 N N . LEU A 1 674 ? -53.209 30.068 -11.709 1.00 25.00 674 LEU A N 1
ATOM 5197 C CA . LEU A 1 674 ? -52.826 31.345 -11.091 1.00 25.00 674 LEU A CA 1
ATOM 5198 C C . LEU A 1 674 ? -53.527 31.618 -9.742 1.00 25.00 674 LEU A C 1
ATOM 5200 O O . LEU A 1 674 ? -54.676 31.244 -9.560 1.00 25.00 674 LEU A O 1
ATOM 5204 N N . TYR A 1 675 ? -52.841 32.386 -8.882 1.00 24.62 675 TYR A N 1
ATOM 5205 C CA . TYR A 1 675 ? -53.359 33.317 -7.854 1.00 24.62 675 TYR A CA 1
ATOM 5206 C C . TYR A 1 675 ? -54.469 32.895 -6.860 1.00 24.62 675 TYR A C 1
ATOM 5208 O O . TYR A 1 675 ? -55.638 32.800 -7.213 1.00 24.62 675 TYR A O 1
ATOM 5216 N N . SER A 1 676 ? -54.150 33.023 -5.563 1.00 23.66 676 SER A N 1
ATOM 5217 C CA . SER A 1 676 ? -54.986 33.788 -4.611 1.00 23.66 676 SER A CA 1
ATOM 5218 C C . SER A 1 676 ? -54.169 34.281 -3.402 1.00 23.66 676 SER A C 1
ATOM 5220 O O . SER A 1 676 ? -53.250 33.596 -2.961 1.00 23.66 676 SER A O 1
ATOM 5222 N N . LYS A 1 677 ? -54.506 35.460 -2.853 1.00 27.39 677 LYS A N 1
ATOM 5223 C CA . LYS A 1 677 ? -53.969 35.981 -1.577 1.00 27.39 677 LYS A CA 1
ATOM 5224 C C . LYS A 1 677 ? -54.799 35.471 -0.390 1.00 27.39 677 LYS A C 1
ATOM 5226 O O . LYS A 1 677 ? -56.015 35.592 -0.472 1.00 27.39 677 LYS A O 1
ATOM 5231 N N . ILE A 1 678 ? -54.151 35.096 0.717 1.00 25.69 678 ILE A N 1
ATOM 5232 C CA . ILE A 1 678 ? -54.584 35.324 2.119 1.00 25.69 678 ILE A CA 1
ATOM 5233 C C . ILE A 1 678 ? -53.262 35.427 2.919 1.00 25.69 678 ILE A C 1
ATOM 5235 O O . ILE A 1 678 ? -52.464 34.498 2.876 1.00 25.69 678 ILE A O 1
ATOM 5239 N N . GLU A 1 679 ? -52.780 36.604 3.324 1.00 22.69 679 GLU A N 1
ATOM 5240 C CA . GLU A 1 679 ? -53.116 37.358 4.551 1.00 22.69 679 GLU A CA 1
ATOM 5241 C C . GLU A 1 679 ? -52.871 36.600 5.873 1.00 22.69 679 GLU A C 1
ATOM 5243 O O . GLU A 1 679 ? -53.480 35.579 6.170 1.00 22.69 679 GLU A O 1
ATOM 5248 N N . SER A 1 680 ? -51.952 37.130 6.685 1.00 26.48 680 SER A N 1
ATOM 5249 C CA . SER A 1 680 ? -51.515 36.568 7.969 1.00 26.48 680 SER A CA 1
ATOM 5250 C C . SER A 1 680 ? -51.912 37.481 9.139 1.00 26.48 680 SER A C 1
ATOM 5252 O O . SER A 1 680 ? -51.571 38.666 9.091 1.00 26.48 680 SER A O 1
ATOM 5254 N N . PRO A 1 681 ? -52.536 36.971 10.218 1.00 26.25 681 PRO A N 1
ATOM 5255 C CA . PRO A 1 681 ? -52.722 37.719 11.463 1.00 26.25 681 PRO A CA 1
ATOM 5256 C C . PRO A 1 681 ? -51.490 37.626 12.380 1.00 26.25 681 PRO A C 1
ATOM 5258 O O . PRO A 1 681 ? -50.869 36.571 12.498 1.00 26.25 681 PRO A O 1
ATOM 5261 N N . SER A 1 682 ? -51.168 38.717 13.077 1.00 23.28 682 SER A N 1
ATOM 5262 C CA . SER A 1 682 ? -50.011 38.833 13.978 1.00 23.28 682 SER A CA 1
ATOM 5263 C C . SER A 1 682 ? -50.402 39.245 15.403 1.00 23.28 682 SER A C 1
ATOM 5265 O O . SER A 1 682 ? -51.066 40.265 15.554 1.00 23.28 682 SER A O 1
ATOM 5267 N N . THR A 1 683 ? -49.870 38.565 16.426 1.00 25.33 683 THR A N 1
ATOM 5268 C CA . THR A 1 683 ? -49.640 39.077 17.805 1.00 25.33 683 THR A CA 1
ATOM 5269 C C . THR A 1 683 ? -48.641 38.128 18.494 1.00 25.33 683 THR A C 1
ATOM 5271 O O . THR A 1 683 ? -48.966 36.955 18.630 1.00 25.33 683 THR A O 1
ATOM 5274 N N . ASN A 1 684 ? -47.371 38.447 18.789 1.00 24.27 684 ASN A N 1
ATOM 5275 C CA . ASN A 1 684 ? -46.749 39.494 19.632 1.00 24.27 684 ASN A CA 1
ATOM 5276 C C . ASN A 1 684 ? -46.989 39.398 21.157 1.00 24.27 684 ASN A C 1
ATOM 5278 O O . ASN A 1 684 ? -47.782 40.158 21.703 1.00 24.27 684 ASN A O 1
ATOM 5282 N N . ALA A 1 685 ? -46.204 38.544 21.834 1.00 25.22 685 ALA A N 1
ATOM 5283 C CA . ALA A 1 685 ? -45.551 38.786 23.138 1.00 25.22 685 ALA A CA 1
ATOM 5284 C C . ALA A 1 685 ? -44.581 37.614 23.464 1.00 25.22 685 ALA A C 1
ATOM 5286 O O . ALA A 1 685 ? -44.930 36.466 23.220 1.00 25.22 685 ALA A O 1
ATOM 5287 N N . GLY A 1 686 ? -43.372 37.788 24.016 1.00 22.69 686 GLY A N 1
ATOM 5288 C CA . GLY A 1 686 ? -42.653 39.040 24.278 1.00 22.69 686 GLY A CA 1
ATOM 5289 C C . GLY A 1 686 ? -41.612 38.969 25.410 1.00 22.69 686 GLY A C 1
ATOM 5290 O O . GLY A 1 686 ? -41.761 39.704 26.380 1.00 22.69 686 GLY A O 1
ATOM 5291 N N . PHE A 1 687 ? -40.562 38.138 25.316 1.00 23.31 687 PHE A N 1
ATOM 5292 C CA . PHE A 1 687 ? -39.427 38.163 26.265 1.00 23.31 687 PHE A CA 1
ATOM 5293 C C . PHE A 1 687 ? -38.060 38.016 25.571 1.00 23.31 687 PHE A C 1
ATOM 5295 O O . PHE A 1 687 ? -37.972 37.525 24.449 1.00 23.31 687 PHE A O 1
ATOM 5302 N N . LYS A 1 688 ? -37.003 38.534 26.213 1.00 25.20 688 LYS A N 1
ATOM 5303 C CA . LYS A 1 688 ? -35.730 38.905 25.564 1.00 25.20 688 LYS A CA 1
ATOM 5304 C C . LYS A 1 688 ? -34.670 37.797 25.603 1.00 25.20 688 LYS A C 1
ATOM 5306 O O . LYS A 1 688 ? -34.411 37.242 26.667 1.00 25.20 688 LYS A O 1
ATOM 5311 N N . SER A 1 689 ? -33.960 37.621 24.489 1.00 25.72 689 SER A N 1
ATOM 5312 C CA . SER A 1 689 ? -32.573 37.127 24.468 1.00 25.72 689 SER A CA 1
ATOM 5313 C C . SER A 1 689 ? -31.617 38.286 24.136 1.00 25.72 689 SER A C 1
ATOM 5315 O O . SER A 1 689 ? -32.072 39.377 23.788 1.00 25.72 689 SER A O 1
ATOM 5317 N N . ARG A 1 690 ? -30.304 38.077 24.279 1.00 26.38 690 ARG A N 1
ATOM 5318 C CA . ARG A 1 690 ? -29.257 39.027 23.864 1.00 26.38 690 ARG A CA 1
ATOM 5319 C C . ARG A 1 690 ? -28.662 38.589 22.531 1.00 26.38 690 ARG A C 1
ATOM 5321 O O . ARG A 1 690 ? -28.213 37.451 22.423 1.00 26.38 690 ARG A O 1
ATOM 5328 N N . ASP A 1 691 ? -28.591 39.503 21.573 1.00 23.70 691 ASP A N 1
ATOM 5329 C CA . ASP A 1 691 ? -27.874 39.276 20.322 1.00 23.70 691 ASP A CA 1
ATOM 5330 C C . ASP A 1 691 ? -26.354 39.234 20.545 1.00 23.70 691 ASP A C 1
ATOM 5332 O O . ASP A 1 691 ? -25.777 40.107 21.198 1.00 23.70 691 ASP A O 1
ATOM 5336 N N . LEU A 1 692 ? -25.700 38.251 19.927 1.00 26.17 692 LEU A N 1
ATOM 5337 C CA . LEU A 1 692 ? -24.305 38.338 19.502 1.00 26.17 692 LEU A CA 1
ATOM 5338 C C . LEU A 1 692 ? -24.317 38.173 17.982 1.00 26.17 692 LEU A C 1
ATOM 5340 O O . LEU A 1 692 ? -24.637 37.103 17.468 1.00 26.17 692 LEU A O 1
ATOM 5344 N N . ALA A 1 693 ? -24.077 39.272 17.271 1.00 25.28 693 ALA A N 1
ATOM 5345 C CA . ALA A 1 693 ? -24.311 39.357 15.836 1.00 25.28 693 ALA A CA 1
ATOM 5346 C C . ALA A 1 693 ? -23.149 38.787 15.009 1.00 25.28 693 ALA A C 1
ATOM 5348 O O . ALA A 1 693 ? -21.980 38.995 15.332 1.00 25.28 693 ALA A O 1
ATOM 5349 N N . TYR A 1 694 ? -23.487 38.162 13.880 1.00 27.89 694 TYR A N 1
ATOM 5350 C CA . TYR A 1 694 ? -22.538 37.882 12.805 1.00 27.89 694 TYR A CA 1
ATOM 5351 C C . TYR A 1 694 ? -22.185 39.179 12.050 1.00 27.89 694 TYR A C 1
ATOM 5353 O O . TYR A 1 694 ? -23.089 39.816 11.497 1.00 27.89 694 TYR A O 1
ATOM 5361 N N . PRO A 1 695 ? -20.901 39.554 11.921 1.00 28.44 695 PRO A N 1
ATOM 5362 C CA . PRO A 1 695 ? -20.419 40.225 10.718 1.00 28.44 695 PRO A CA 1
ATOM 5363 C C . PRO A 1 695 ? -20.309 39.182 9.578 1.00 28.44 695 PRO A C 1
ATOM 5365 O O . PRO A 1 695 ? -20.066 38.009 9.840 1.00 28.44 695 PRO A O 1
ATOM 5368 N N . VAL A 1 696 ? -20.493 39.507 8.296 1.00 30.16 696 VAL A N 1
ATOM 5369 C CA . VAL A 1 696 ? -20.728 40.819 7.673 1.00 30.16 696 VAL A CA 1
ATOM 5370 C C . VAL A 1 696 ? -22.058 40.820 6.919 1.00 30.16 696 VAL A C 1
ATOM 5372 O O . VAL A 1 696 ? -22.283 40.010 6.023 1.00 30.16 696 VAL A O 1
ATOM 5375 N N . ASN A 1 697 ? -22.911 41.800 7.215 1.00 27.28 697 ASN A N 1
ATOM 5376 C CA . ASN A 1 697 ? -24.089 42.103 6.408 1.00 27.28 697 ASN A CA 1
ATOM 5377 C C . ASN A 1 697 ? -23.686 43.108 5.312 1.00 27.28 697 ASN A C 1
ATOM 5379 O O . ASN A 1 697 ? -23.583 44.307 5.578 1.00 27.28 697 ASN A O 1
ATOM 5383 N N . VAL A 1 698 ? -23.423 42.645 4.085 1.00 28.94 698 VAL A N 1
ATOM 5384 C CA . VAL A 1 698 ? -23.235 43.558 2.944 1.00 28.94 698 VAL A CA 1
ATOM 5385 C C . VAL A 1 698 ? -24.601 44.107 2.554 1.00 28.94 698 VAL A C 1
ATOM 5387 O O . VAL A 1 698 ? -25.448 43.388 2.028 1.00 28.94 698 VAL A O 1
ATOM 5390 N N . SER A 1 699 ? -24.821 45.398 2.794 1.00 26.20 699 SER A N 1
ATOM 5391 C CA . SER A 1 699 ? -26.089 46.049 2.484 1.00 26.20 699 SER A CA 1
ATOM 5392 C C . SER A 1 699 ? -26.384 46.018 0.977 1.00 26.20 699 SER A C 1
ATOM 5394 O O . SER A 1 699 ? -25.684 46.614 0.145 1.00 26.20 699 SER A O 1
ATOM 5396 N N . ILE A 1 700 ? -27.462 45.310 0.636 1.00 29.20 700 ILE A N 1
ATOM 5397 C CA . ILE A 1 700 ? -28.161 45.428 -0.641 1.00 29.20 700 ILE A CA 1
ATOM 5398 C C . ILE A 1 700 ? -29.135 46.597 -0.486 1.00 29.20 700 ILE A C 1
ATOM 5400 O O . ILE A 1 700 ? -30.121 46.514 0.245 1.00 29.20 700 ILE A O 1
ATOM 5404 N N . THR A 1 701 ? -28.837 47.713 -1.143 1.00 26.58 701 THR A N 1
ATOM 5405 C CA . THR A 1 701 ? -29.782 48.822 -1.293 1.00 26.58 701 THR A CA 1
ATOM 5406 C C . THR A 1 701 ? -30.945 48.393 -2.190 1.00 26.58 701 THR A C 1
ATOM 5408 O O . THR A 1 701 ? -30.768 47.591 -3.105 1.00 26.58 701 THR A O 1
ATOM 5411 N N . ASN A 1 702 ? -32.149 48.912 -1.927 1.00 31.92 702 ASN A N 1
ATOM 5412 C CA . ASN A 1 702 ? -33.370 48.509 -2.633 1.00 31.92 702 ASN A CA 1
ATOM 5413 C C . ASN A 1 702 ? -33.263 48.710 -4.157 1.00 31.92 702 ASN A C 1
ATOM 5415 O O . ASN A 1 702 ? -33.408 49.824 -4.658 1.00 31.92 702 ASN A O 1
ATOM 5419 N N . GLY A 1 703 ? -33.078 47.611 -4.890 1.00 26.02 703 GLY A N 1
ATOM 5420 C CA . GLY A 1 703 ? -33.073 47.555 -6.349 1.00 26.02 703 GLY A CA 1
ATOM 5421 C C . GLY A 1 703 ? -33.528 46.173 -6.815 1.00 26.02 703 GLY A C 1
ATOM 5422 O O . GLY A 1 703 ? -32.928 45.165 -6.461 1.00 26.02 703 GLY A O 1
ATOM 5423 N N . SER A 1 704 ? -34.624 46.110 -7.576 1.00 35.47 704 SER A N 1
ATOM 5424 C CA . SER A 1 704 ? -35.266 44.844 -7.962 1.00 35.47 704 SER A CA 1
ATOM 5425 C C . SER A 1 704 ? -34.515 44.123 -9.093 1.00 35.47 704 SER A C 1
ATOM 5427 O O . SER A 1 704 ? -34.950 44.140 -10.247 1.00 35.47 704 SER A O 1
ATOM 5429 N N . THR A 1 705 ? -33.431 43.426 -8.762 1.00 39.28 705 THR A N 1
ATOM 5430 C CA . THR A 1 705 ? -32.749 42.476 -9.653 1.00 39.28 705 THR A CA 1
ATOM 5431 C C . THR A 1 705 ? -32.824 41.059 -9.081 1.00 39.28 705 THR A C 1
ATOM 5433 O O . THR A 1 705 ? -32.453 40.801 -7.940 1.00 39.28 705 THR A O 1
ATOM 5436 N N . ARG A 1 706 ? -33.334 40.105 -9.872 1.00 52.59 706 ARG A N 1
ATOM 5437 C CA . ARG A 1 706 ? -33.238 38.672 -9.538 1.00 52.59 706 ARG A CA 1
ATOM 5438 C C . ARG A 1 706 ? -31.802 38.211 -9.793 1.00 52.59 706 ARG A C 1
ATOM 5440 O O . ARG A 1 706 ? -31.274 38.539 -10.856 1.00 52.59 706 ARG A O 1
ATOM 5447 N N . SER A 1 707 ? -31.214 37.420 -8.890 1.00 57.72 707 SER A N 1
ATOM 5448 C CA . SER A 1 707 ? -29.918 36.768 -9.141 1.00 57.72 707 SER A CA 1
ATOM 5449 C C . SER A 1 707 ? -29.955 36.019 -10.483 1.00 57.72 707 SER A C 1
ATOM 5451 O O . SER A 1 707 ? -30.956 35.352 -10.777 1.00 57.72 707 SER A O 1
ATOM 5453 N N . PRO A 1 708 ? -28.916 36.132 -11.329 1.00 64.69 708 PRO A N 1
ATOM 5454 C CA . PRO A 1 708 ? -28.932 35.548 -12.663 1.00 64.69 708 PRO A CA 1
ATOM 5455 C C . PRO A 1 708 ? -28.910 34.016 -12.590 1.00 64.69 708 PRO A C 1
ATOM 5457 O O . PRO A 1 708 ? -27.990 33.417 -12.049 1.00 64.69 708 PRO A O 1
ATOM 5460 N N . ILE A 1 709 ? -29.931 33.378 -13.167 1.00 72.19 709 ILE A N 1
ATOM 5461 C CA . ILE A 1 709 ? -30.104 31.909 -13.162 1.00 72.19 709 ILE A CA 1
ATOM 5462 C C . ILE A 1 709 ? -29.459 31.267 -14.412 1.00 72.19 709 ILE A C 1
ATOM 5464 O O . ILE A 1 709 ? -29.415 30.051 -14.558 1.00 72.19 709 ILE A O 1
ATOM 5468 N N . THR A 1 710 ? -28.954 32.077 -15.350 1.00 84.06 710 THR A N 1
ATOM 5469 C CA . THR A 1 710 ? -28.317 31.610 -16.594 1.00 84.06 710 THR A CA 1
ATOM 5470 C C . THR A 1 710 ? -27.058 32.410 -16.908 1.00 84.06 710 THR A C 1
ATOM 5472 O O . THR A 1 710 ? -27.018 33.618 -16.649 1.00 84.06 710 THR A O 1
ATOM 5475 N N . MET A 1 711 ? -26.073 31.775 -17.551 1.00 88.69 711 MET A N 1
ATOM 5476 C CA . MET A 1 711 ? -24.836 32.438 -17.980 1.00 88.69 711 MET A CA 1
ATOM 5477 C C . MET A 1 711 ? -25.084 33.724 -18.789 1.00 88.69 711 MET A C 1
ATOM 5479 O O . MET A 1 711 ? -24.457 34.744 -18.531 1.00 88.69 711 MET A O 1
ATOM 5483 N N . PHE A 1 712 ? -26.067 33.727 -19.698 1.00 84.62 712 PHE A N 1
ATOM 5484 C CA . PHE A 1 712 ? -26.423 34.915 -20.487 1.00 84.62 712 PHE A CA 1
ATOM 5485 C C . PHE A 1 712 ? -26.919 36.085 -19.617 1.00 84.62 712 PHE A C 1
ATOM 5487 O O . PHE A 1 712 ? -26.523 37.231 -19.824 1.00 84.62 712 PHE A O 1
ATOM 5494 N N . SER A 1 713 ? -27.759 35.805 -18.610 1.00 85.00 713 SER A N 1
ATOM 5495 C CA . SER A 1 713 ? -28.184 36.829 -17.644 1.00 85.00 713 SER A CA 1
ATOM 5496 C C . SER A 1 713 ? -27.043 37.306 -16.740 1.00 85.00 713 SER A C 1
ATOM 5498 O O . SER A 1 713 ? -27.030 38.475 -16.364 1.00 85.00 713 SER A O 1
ATOM 5500 N N . PHE A 1 714 ? -26.084 36.429 -16.422 1.00 91.81 714 PHE A N 1
ATOM 5501 C CA . PHE A 1 714 ? -24.904 36.771 -15.630 1.00 91.81 714 PHE A CA 1
ATOM 5502 C C . PHE A 1 714 ? -23.957 37.684 -16.413 1.00 91.81 714 PHE A C 1
ATOM 5504 O O . PHE A 1 714 ? -23.703 38.797 -15.965 1.00 91.81 714 PHE A O 1
ATOM 5511 N N . THR A 1 715 ? -23.511 37.278 -17.606 1.00 90.69 715 THR A N 1
ATOM 5512 C CA . THR A 1 715 ? -22.587 38.064 -18.441 1.00 90.69 715 THR A CA 1
ATOM 5513 C C . THR A 1 715 ? -23.148 39.444 -18.768 1.00 90.69 715 THR A C 1
ATOM 5515 O O . THR A 1 715 ? -22.456 40.437 -18.567 1.00 90.69 715 THR A O 1
ATOM 5518 N N . LYS A 1 716 ? -24.435 39.555 -19.130 1.00 88.25 716 LYS A N 1
ATOM 5519 C CA . LYS A 1 716 ? -25.054 40.867 -19.381 1.00 88.25 716 LYS A CA 1
ATOM 5520 C C . LYS A 1 716 ? -25.015 41.795 -18.154 1.00 88.25 716 LYS A C 1
ATOM 5522 O O . LYS A 1 716 ? -24.841 43.003 -18.308 1.00 88.25 716 LYS A O 1
ATOM 5527 N N . ALA A 1 717 ? -25.184 41.260 -16.944 1.00 87.88 717 ALA A N 1
ATOM 5528 C CA . ALA A 1 717 ? -25.053 42.038 -15.710 1.00 87.88 717 ALA A CA 1
ATOM 5529 C C . ALA A 1 717 ? -23.578 42.356 -15.388 1.00 87.88 717 ALA A C 1
ATOM 5531 O O . ALA A 1 717 ? -23.261 43.474 -14.989 1.00 87.88 717 ALA A O 1
ATOM 5532 N N . TRP A 1 718 ? -22.670 41.410 -15.633 1.00 92.56 718 TRP A N 1
ATOM 5533 C CA . TRP A 1 718 ? -21.228 41.540 -15.411 1.00 92.56 718 TRP A CA 1
ATOM 5534 C C . TRP A 1 718 ? -20.581 42.627 -16.282 1.00 92.56 718 TRP A C 1
ATOM 5536 O O . TRP A 1 718 ? -19.788 43.431 -15.794 1.00 92.56 718 TRP A O 1
ATOM 5546 N N . GLU A 1 719 ? -20.965 42.685 -17.559 1.00 88.38 719 GLU A N 1
ATOM 5547 C CA . GLU A 1 719 ? -20.554 43.715 -18.522 1.00 88.38 719 GLU A CA 1
ATOM 5548 C C . GLU A 1 719 ? -21.157 45.093 -18.209 1.00 88.38 719 GLU A C 1
ATOM 5550 O O . GLU A 1 719 ? -20.535 46.118 -18.491 1.00 88.38 719 GLU A O 1
ATOM 5555 N N . SER A 1 720 ? -22.357 45.127 -17.615 1.00 86.62 720 SER A N 1
ATOM 5556 C CA . SER A 1 720 ? -23.025 46.376 -17.217 1.00 86.62 720 SER A CA 1
ATOM 5557 C C . SER A 1 720 ? -22.373 47.014 -15.984 1.00 86.62 720 SER A C 1
ATOM 5559 O O . SER A 1 720 ? -22.275 48.240 -15.914 1.00 86.62 720 SER A O 1
ATOM 5561 N N . ASN A 1 721 ? -21.906 46.194 -15.038 1.00 86.69 721 ASN A N 1
ATOM 5562 C CA . ASN A 1 721 ? -21.222 46.635 -13.823 1.00 86.69 721 ASN A CA 1
ATOM 5563 C C . ASN A 1 721 ? -19.777 47.055 -14.130 1.00 86.69 721 ASN A C 1
ATOM 5565 O O . ASN A 1 721 ? -19.046 46.338 -14.827 1.00 86.69 721 ASN A O 1
ATOM 5569 N N . ARG A 1 722 ? -19.350 48.202 -13.589 1.00 78.19 722 ARG A N 1
ATOM 5570 C CA . ARG A 1 722 ? -18.036 48.803 -13.887 1.00 78.19 722 ARG A CA 1
ATOM 5571 C C . ARG A 1 722 ? -17.094 48.867 -12.693 1.00 78.19 722 ARG A C 1
ATOM 5573 O O . ARG A 1 722 ? -15.894 48.979 -12.928 1.00 78.19 722 ARG A O 1
ATOM 5580 N N . SER A 1 723 ? -17.594 48.786 -11.460 1.00 89.25 723 SER A N 1
ATOM 5581 C CA . SER A 1 723 ? -16.735 48.682 -10.279 1.00 89.25 723 SER A CA 1
ATOM 5582 C C . SER A 1 723 ? -16.496 47.232 -9.857 1.00 89.25 723 SER A C 1
ATOM 5584 O O . SER A 1 723 ? -17.289 46.321 -10.130 1.00 89.25 723 SER A O 1
ATOM 5586 N N . THR A 1 724 ? -15.382 47.015 -9.164 1.00 90.44 724 THR A N 1
ATOM 5587 C CA . THR A 1 724 ? -14.998 45.709 -8.622 1.00 90.44 724 THR A CA 1
ATOM 5588 C C . THR A 1 724 ? -15.947 45.296 -7.494 1.00 90.44 724 THR A C 1
ATOM 5590 O O . THR A 1 724 ? -16.306 44.127 -7.391 1.00 90.44 724 THR A O 1
ATOM 5593 N N . GLU A 1 725 ? -16.475 46.253 -6.727 1.00 88.00 725 GLU A N 1
ATOM 5594 C CA . GLU A 1 725 ? -17.470 46.041 -5.673 1.00 88.00 725 GLU A CA 1
ATOM 5595 C C . GLU A 1 725 ? -18.833 45.605 -6.233 1.00 88.00 725 GLU A C 1
ATOM 5597 O O . GLU A 1 725 ? -19.466 44.705 -5.682 1.00 88.00 725 GLU A O 1
ATOM 5602 N N . GLU A 1 726 ? -19.297 46.202 -7.338 1.00 88.88 726 GLU A N 1
ATOM 5603 C CA . GLU A 1 726 ? -20.528 45.786 -8.027 1.00 88.88 726 GLU A CA 1
ATOM 5604 C C . GLU A 1 726 ? -20.405 44.360 -8.577 1.00 88.88 726 GLU A C 1
ATOM 5606 O O . GLU A 1 726 ? -21.345 43.566 -8.492 1.00 88.88 726 GLU A O 1
ATOM 5611 N N . ARG A 1 727 ? -19.238 44.019 -9.135 1.00 92.94 727 ARG A N 1
ATOM 5612 C CA . ARG A 1 727 ? -18.944 42.678 -9.656 1.00 92.94 727 ARG A CA 1
ATOM 5613 C C . ARG A 1 727 ? -18.804 41.648 -8.540 1.00 92.94 727 ARG A C 1
ATOM 5615 O O . ARG A 1 727 ? -19.396 40.576 -8.642 1.00 92.94 727 ARG A O 1
ATOM 5622 N N . TRP A 1 728 ? -18.131 41.992 -7.443 1.00 93.06 728 TRP A N 1
ATOM 5623 C CA . TRP A 1 728 ? -18.045 41.166 -6.237 1.00 93.06 728 TRP A CA 1
ATOM 5624 C C . TRP A 1 728 ? -19.430 40.888 -5.641 1.00 93.06 728 TRP A C 1
ATOM 5626 O O . TRP A 1 728 ? -19.769 39.725 -5.418 1.00 93.06 728 TRP A O 1
ATOM 5636 N N . LYS A 1 729 ? -20.285 41.911 -5.478 1.00 90.38 729 LYS A N 1
ATOM 5637 C CA . LYS A 1 729 ? -21.689 41.729 -5.051 1.00 90.38 729 LYS A CA 1
ATOM 5638 C C . LYS A 1 729 ? -22.490 40.859 -6.030 1.00 90.38 729 LYS A C 1
ATOM 5640 O O . LYS A 1 729 ? -23.309 40.053 -5.595 1.00 90.38 729 LYS A O 1
ATOM 5645 N N . LEU A 1 730 ? -22.256 40.986 -7.339 1.00 91.12 730 LEU A N 1
ATOM 5646 C CA . LEU A 1 730 ? -22.946 40.186 -8.353 1.00 91.12 730 LEU A CA 1
ATOM 5647 C C . LEU A 1 730 ? -22.571 38.697 -8.280 1.00 91.12 730 LEU A C 1
ATOM 5649 O O . LEU A 1 730 ? -23.479 37.871 -8.214 1.00 91.12 730 LEU A O 1
ATOM 5653 N N . ILE A 1 731 ? -21.281 38.337 -8.242 1.00 92.06 731 ILE A N 1
ATOM 5654 C CA . ILE A 1 731 ? -20.874 36.923 -8.117 1.00 92.06 731 ILE A CA 1
ATOM 5655 C C . ILE A 1 731 ? -21.257 36.344 -6.750 1.00 92.06 731 ILE A C 1
ATOM 5657 O O . ILE A 1 731 ? -21.790 35.242 -6.696 1.00 92.06 731 ILE A O 1
ATOM 5661 N N . THR A 1 732 ? -21.106 37.104 -5.658 1.00 91.19 732 THR A N 1
ATOM 5662 C CA . THR A 1 732 ? -21.487 36.634 -4.310 1.00 91.19 732 THR A CA 1
ATOM 5663 C C . THR A 1 732 ? -22.998 36.498 -4.089 1.00 91.19 732 THR A C 1
ATOM 5665 O O . THR A 1 732 ? -23.412 35.794 -3.170 1.00 91.19 732 THR A O 1
ATOM 5668 N N . SER A 1 733 ? -23.839 37.067 -4.964 1.00 89.12 733 SER A N 1
ATOM 5669 C CA . SER A 1 733 ? -25.296 36.829 -4.980 1.00 89.12 733 SER A CA 1
ATOM 5670 C C . SER A 1 733 ? -25.715 35.445 -5.515 1.00 89.12 733 SER A C 1
ATOM 5672 O O . SER A 1 733 ? -26.913 35.149 -5.594 1.00 89.12 733 SER A O 1
ATOM 5674 N N . ILE A 1 734 ? -24.747 34.606 -5.905 1.00 88.12 734 ILE A N 1
ATOM 5675 C CA . ILE A 1 734 ? -24.931 33.319 -6.583 1.00 88.12 734 ILE A CA 1
ATOM 5676 C C . ILE A 1 734 ? -24.142 32.262 -5.805 1.00 88.12 734 ILE A C 1
ATOM 5678 O O . ILE A 1 734 ? -22.926 32.203 -5.917 1.00 88.12 734 ILE A O 1
ATOM 5682 N N . SER A 1 735 ? -24.819 31.413 -5.021 1.00 88.00 735 SER A N 1
ATOM 5683 C CA . SER A 1 735 ? -24.137 30.389 -4.206 1.00 88.00 735 SER A CA 1
ATOM 5684 C C . SER A 1 735 ? -23.130 29.568 -5.038 1.00 88.00 735 SER A C 1
ATOM 5686 O O . SER A 1 735 ? -23.502 29.140 -6.137 1.00 88.00 735 SER A O 1
ATOM 5688 N N . PRO A 1 736 ? -21.903 29.295 -4.536 1.00 87.81 736 PRO A N 1
ATOM 5689 C CA . PRO A 1 736 ? -20.867 28.587 -5.292 1.00 87.81 736 PRO A CA 1
ATOM 5690 C C . PRO A 1 736 ? -21.358 27.273 -5.918 1.00 87.81 736 PRO A C 1
ATOM 5692 O O . PRO A 1 736 ? -21.082 26.992 -7.082 1.00 87.81 736 PRO A O 1
ATOM 5695 N N . THR A 1 737 ? -22.198 26.518 -5.205 1.00 86.44 737 THR A N 1
ATOM 5696 C CA . THR A 1 737 ? -22.790 25.248 -5.668 1.00 86.44 737 THR A CA 1
ATOM 5697 C C . THR A 1 737 ? -23.636 25.366 -6.944 1.00 86.44 737 THR A C 1
ATOM 5699 O O . THR A 1 737 ? -23.811 24.371 -7.646 1.00 86.44 737 THR A O 1
ATOM 5702 N N . ASN A 1 738 ? -24.123 26.564 -7.284 1.00 87.62 738 ASN A N 1
ATOM 5703 C CA . ASN A 1 738 ? -24.879 26.838 -8.510 1.00 87.62 738 ASN A CA 1
ATOM 5704 C C . ASN A 1 738 ? -23.991 27.246 -9.701 1.00 87.62 738 ASN A C 1
ATOM 5706 O O . ASN A 1 738 ? -24.488 27.328 -10.823 1.00 87.62 738 ASN A O 1
ATOM 5710 N N . ILE A 1 739 ? -22.689 27.490 -9.511 1.00 91.88 739 ILE A N 1
ATOM 5711 C CA . ILE A 1 739 ? -21.787 27.900 -10.601 1.00 91.88 739 ILE A CA 1
ATOM 5712 C C . ILE A 1 739 ? -21.717 26.848 -11.730 1.00 91.88 739 ILE A C 1
ATOM 5714 O O . ILE A 1 739 ? -21.897 27.238 -12.886 1.00 91.88 739 ILE A O 1
ATOM 5718 N N . PRO A 1 740 ? -21.577 25.527 -11.469 1.00 89.12 740 PRO A N 1
ATOM 5719 C CA . PRO A 1 740 ? -21.614 24.505 -12.522 1.00 89.12 740 PRO A CA 1
ATOM 5720 C C . PRO A 1 740 ? -22.896 24.506 -13.364 1.00 89.12 740 PRO A C 1
ATOM 5722 O O . PRO A 1 740 ? -22.832 24.335 -14.583 1.00 89.12 740 PRO A O 1
ATOM 5725 N N . SER A 1 741 ? -24.060 24.710 -12.736 1.00 85.31 741 SER A N 1
ATOM 5726 C CA . SER A 1 741 ? -25.361 24.671 -13.415 1.00 85.31 741 SER A CA 1
ATOM 5727 C C . SER A 1 741 ? -25.693 25.978 -14.141 1.00 85.31 741 SER A C 1
ATOM 5729 O O . SER A 1 741 ? -26.276 25.929 -15.222 1.00 85.31 741 SER A O 1
ATOM 5731 N N . MET A 1 742 ? -25.277 27.130 -13.603 1.00 88.56 742 MET A N 1
ATOM 5732 C CA . MET A 1 742 ? -25.420 28.435 -14.256 1.00 88.56 742 MET A CA 1
ATOM 5733 C C . MET A 1 742 ? -24.525 28.555 -15.497 1.00 88.56 742 MET A C 1
ATOM 5735 O O . MET A 1 742 ? -24.990 29.022 -16.540 1.00 88.56 742 MET A O 1
ATOM 5739 N N . CYS A 1 743 ? -23.256 28.145 -15.381 1.00 88.88 743 CYS A N 1
ATOM 5740 C CA . CYS A 1 743 ? -22.260 28.216 -16.451 1.00 88.88 743 CYS A CA 1
ATOM 5741 C C . CYS A 1 743 ? -22.500 27.171 -17.548 1.00 88.88 743 CYS A C 1
ATOM 5743 O O . CYS A 1 743 ? -22.356 27.474 -18.736 1.00 88.88 743 CYS A O 1
ATOM 5745 N N . GLY A 1 744 ? -22.860 25.938 -17.167 1.00 84.38 744 GLY A N 1
ATOM 5746 C CA . GLY A 1 744 ? -23.042 24.828 -18.100 1.00 84.38 744 GLY A CA 1
ATOM 5747 C C . GLY A 1 744 ? -21.816 24.634 -18.998 1.00 84.38 744 GLY A C 1
ATOM 5748 O O . GLY A 1 744 ? -20.689 24.589 -18.520 1.00 84.38 744 GLY A O 1
ATOM 5749 N N . SER A 1 745 ? -22.029 24.551 -20.313 1.00 82.94 745 SER A N 1
ATOM 5750 C CA . SER A 1 745 ? -20.952 24.511 -21.315 1.00 82.94 745 SER A CA 1
ATOM 5751 C C . SER A 1 745 ? -20.731 25.858 -22.023 1.00 82.94 745 SER A C 1
ATOM 5753 O O . SER A 1 745 ? -20.339 25.854 -23.191 1.00 82.94 745 SER A O 1
ATOM 5755 N N . SER A 1 746 ? -21.062 26.973 -21.361 1.00 86.88 746 SER A N 1
ATOM 5756 C CA . SER A 1 746 ? -21.125 28.325 -21.946 1.00 86.88 746 SER A CA 1
ATOM 5757 C C . SER A 1 746 ? -20.280 29.364 -21.192 1.00 86.88 746 SER A C 1
ATOM 5759 O O . SER A 1 746 ? -20.471 30.564 -21.376 1.00 86.88 746 SER A O 1
ATOM 5761 N N . LEU A 1 747 ? -19.370 28.920 -20.319 1.00 91.38 747 LEU A N 1
ATOM 5762 C CA . LEU A 1 747 ? -18.353 29.781 -19.717 1.00 91.38 747 LEU A CA 1
ATOM 5763 C C . LEU A 1 747 ? -17.217 29.993 -20.726 1.00 91.38 747 LEU A C 1
ATOM 5765 O O . LEU A 1 747 ? -16.601 29.026 -21.167 1.00 91.38 747 LEU A O 1
ATOM 5769 N N . GLU A 1 748 ? -16.941 31.249 -21.068 1.00 90.56 748 GLU A N 1
ATOM 5770 C CA . GLU A 1 748 ? -15.867 31.634 -21.994 1.00 90.56 748 GLU A CA 1
ATOM 5771 C C . GLU A 1 748 ? -14.590 32.060 -21.238 1.00 90.56 748 GLU A C 1
ATOM 5773 O O . GLU A 1 748 ? -14.702 32.628 -20.143 1.00 90.56 748 GLU A O 1
ATOM 5778 N N . PRO A 1 749 ? -13.378 31.867 -21.805 1.00 90.69 749 PRO A N 1
ATOM 5779 C CA . PRO A 1 749 ? -12.112 32.164 -21.124 1.00 90.69 749 PRO A CA 1
ATOM 5780 C C . PRO A 1 749 ? -12.008 33.601 -20.586 1.00 90.69 749 PRO A C 1
ATOM 5782 O O . PRO A 1 749 ? -11.699 33.800 -19.413 1.00 90.69 749 PRO A O 1
ATOM 5785 N N . ALA A 1 750 ? -12.361 34.603 -21.399 1.00 90.12 750 ALA A N 1
ATOM 5786 C CA . ALA A 1 750 ? -12.310 36.014 -21.004 1.00 90.12 750 ALA A CA 1
ATOM 5787 C C . ALA A 1 750 ? -13.276 36.348 -19.847 1.00 90.12 750 ALA A C 1
ATOM 5789 O O . ALA A 1 750 ? -12.958 37.151 -18.968 1.00 90.12 750 ALA A O 1
ATOM 5790 N N . GLN A 1 751 ? -14.445 35.699 -19.812 1.00 92.38 751 GLN A N 1
ATOM 5791 C CA . GLN A 1 751 ? -15.418 35.866 -18.734 1.00 92.38 751 GLN A CA 1
ATOM 5792 C C . GLN A 1 751 ? -14.945 35.185 -17.443 1.00 92.38 751 GLN A C 1
ATOM 5794 O O . GLN A 1 751 ? -15.154 35.742 -16.368 1.00 92.38 751 GLN A O 1
ATOM 5799 N N . PHE A 1 752 ? -14.283 34.027 -17.534 1.00 93.94 752 PHE A N 1
ATOM 5800 C CA . PHE A 1 752 ? -13.639 33.384 -16.387 1.00 93.94 752 PHE A CA 1
ATOM 5801 C C . PHE A 1 752 ? -12.515 34.260 -15.809 1.00 93.94 752 PHE A C 1
ATOM 5803 O O . PHE A 1 752 ? -12.540 34.575 -14.620 1.00 93.94 752 PHE A O 1
ATOM 5810 N N . ILE A 1 753 ? -11.585 34.734 -16.645 1.00 94.75 753 ILE A N 1
ATOM 5811 C CA . ILE A 1 753 ? -10.471 35.586 -16.201 1.00 94.75 753 ILE A CA 1
ATOM 5812 C C . ILE A 1 753 ? -10.960 36.901 -15.595 1.00 94.75 753 ILE A C 1
ATOM 5814 O O . ILE A 1 753 ? -10.439 37.309 -14.561 1.00 94.75 753 ILE A O 1
ATOM 5818 N N . SER A 1 754 ? -12.010 37.523 -16.142 1.00 94.50 754 SER A N 1
ATOM 5819 C CA . SER A 1 754 ? -12.582 38.729 -15.533 1.00 94.50 754 SER A CA 1
ATOM 5820 C C . SER A 1 754 ? -13.133 38.497 -14.116 1.00 94.50 754 SER A C 1
ATOM 5822 O O . SER A 1 754 ? -13.181 39.452 -13.345 1.00 94.50 754 SER A O 1
ATOM 5824 N N . ILE A 1 755 ? -13.533 37.271 -13.753 1.00 94.88 755 ILE A N 1
ATOM 5825 C CA . ILE A 1 755 ? -13.953 36.922 -12.383 1.00 94.88 755 ILE A CA 1
ATOM 5826 C C . ILE A 1 755 ? -12.726 36.701 -11.486 1.00 94.88 755 ILE A C 1
ATOM 5828 O O . ILE A 1 755 ? -12.725 37.156 -10.345 1.00 94.88 755 ILE A O 1
ATOM 5832 N N . MET A 1 756 ? -11.667 36.064 -12.001 1.00 95.12 756 MET A N 1
ATOM 5833 C CA . MET A 1 756 ? -10.402 35.887 -11.269 1.00 95.12 756 MET A CA 1
ATOM 5834 C C . MET A 1 756 ? -9.737 37.235 -10.947 1.00 95.12 756 MET A C 1
ATOM 5836 O O . MET A 1 756 ? -9.245 37.428 -9.842 1.00 95.12 756 MET A O 1
ATOM 5840 N N . ASP A 1 757 ? -9.786 38.183 -11.885 1.00 94.00 757 ASP A N 1
ATOM 5841 C CA . ASP A 1 757 ? -9.318 39.565 -11.724 1.00 94.00 757 ASP A CA 1
ATOM 5842 C C . ASP A 1 757 ? -10.060 40.293 -10.586 1.00 94.00 757 ASP A C 1
ATOM 5844 O O . ASP A 1 757 ? -9.439 40.867 -9.694 1.00 94.00 757 ASP A O 1
ATOM 5848 N N . VAL A 1 758 ? -11.392 40.166 -10.530 1.00 94.62 758 VAL A N 1
ATOM 5849 C CA . VAL A 1 758 ? -12.203 40.707 -9.423 1.00 94.62 758 VAL A CA 1
ATOM 5850 C C . VAL A 1 758 ? -11.868 40.035 -8.087 1.00 94.62 758 VAL A C 1
ATOM 5852 O O . VAL A 1 758 ? -11.784 40.725 -7.075 1.00 94.62 758 VAL A O 1
ATOM 5855 N N . PHE A 1 759 ? -11.643 38.717 -8.054 1.00 94.06 759 PHE A N 1
ATOM 5856 C CA . PHE A 1 759 ? -11.220 38.026 -6.829 1.00 94.06 759 PHE A CA 1
ATOM 5857 C C . PHE A 1 759 ? -9.837 38.489 -6.345 1.00 94.06 759 PHE A C 1
ATOM 5859 O O . PHE A 1 759 ? -9.661 38.695 -5.145 1.00 94.06 759 PHE A O 1
ATOM 5866 N N . LEU A 1 760 ? -8.880 38.700 -7.255 1.00 91.81 760 LEU A N 1
ATOM 5867 C CA . LEU A 1 760 ? -7.544 39.200 -6.921 1.00 91.81 760 LEU A CA 1
ATOM 5868 C C . LEU A 1 760 ? -7.614 40.627 -6.357 1.00 91.81 760 LEU A C 1
ATOM 5870 O O . LEU A 1 760 ? -7.125 40.867 -5.259 1.00 91.81 760 LEU A O 1
ATOM 5874 N N . GLN A 1 761 ? -8.316 41.541 -7.029 1.00 91.06 761 GLN A N 1
ATOM 5875 C CA . GLN A 1 761 ? -8.480 42.926 -6.564 1.00 91.06 761 GLN A CA 1
ATOM 5876 C C . GLN A 1 761 ? -9.224 43.026 -5.216 1.00 91.06 761 GLN A C 1
ATOM 5878 O O . GLN A 1 761 ? -8.896 43.871 -4.383 1.00 91.06 761 GLN A O 1
ATOM 5883 N N . VAL A 1 762 ? -10.204 42.149 -4.957 1.00 90.81 762 VAL A N 1
ATOM 5884 C CA . VAL A 1 762 ? -10.894 42.075 -3.653 1.00 90.81 762 VAL A CA 1
ATOM 5885 C C . VAL A 1 762 ? -9.939 41.648 -2.532 1.00 90.81 762 VAL A C 1
ATOM 5887 O O . VAL A 1 762 ? -10.040 42.184 -1.424 1.00 90.81 762 VAL A O 1
ATOM 5890 N N . LEU A 1 763 ? -8.996 40.740 -2.814 1.00 86.62 763 LEU A N 1
ATOM 5891 C CA . LEU A 1 763 ? -7.933 40.348 -1.881 1.00 86.62 763 LEU A CA 1
ATOM 5892 C C . LEU A 1 763 ? -6.866 41.436 -1.721 1.00 86.62 763 LEU A C 1
ATOM 5894 O O . LEU A 1 763 ? -6.412 41.659 -0.607 1.00 86.62 763 LEU A O 1
ATOM 5898 N N . GLU A 1 764 ? -6.495 42.155 -2.777 1.00 83.81 764 GLU A N 1
ATOM 5899 C CA . GLU A 1 764 ? -5.565 43.289 -2.675 1.00 83.81 764 GLU A CA 1
ATOM 5900 C C . GLU A 1 764 ? -6.157 44.435 -1.834 1.00 83.81 764 GLU A C 1
ATOM 5902 O O . GLU A 1 764 ? -5.451 45.043 -1.029 1.00 83.81 764 GLU A O 1
ATOM 5907 N N . GLY A 1 765 ? -7.467 44.690 -1.949 1.00 71.19 765 GLY A N 1
ATOM 5908 C CA . GLY A 1 765 ? -8.172 45.713 -1.169 1.00 71.19 765 GLY A CA 1
ATOM 5909 C C . GLY A 1 765 ? -8.486 45.331 0.287 1.00 71.19 765 GLY A C 1
ATOM 5910 O O . GLY A 1 765 ? -8.446 46.195 1.161 1.00 71.19 765 GLY A O 1
ATOM 5911 N N . ASN A 1 766 ? -8.788 44.056 0.575 1.00 65.56 766 ASN A N 1
ATOM 5912 C CA . ASN A 1 766 ? -9.245 43.581 1.899 1.00 65.56 766 ASN A CA 1
ATOM 5913 C C . ASN A 1 766 ? -8.341 42.482 2.502 1.00 65.56 766 ASN A C 1
ATOM 5915 O O . ASN A 1 766 ? -8.809 41.635 3.264 1.00 65.56 766 ASN A O 1
ATOM 5919 N N . GLY A 1 767 ? -7.050 42.475 2.151 1.00 54.38 767 GLY A N 1
ATOM 5920 C CA . GLY A 1 767 ? -6.112 41.339 2.241 1.00 54.38 767 GLY A CA 1
ATOM 5921 C C . GLY A 1 767 ? -5.705 40.786 3.610 1.00 54.38 767 GLY A C 1
ATOM 5922 O O . GLY A 1 767 ? -4.577 40.323 3.759 1.00 54.38 767 GLY A O 1
ATOM 5923 N N . LYS A 1 768 ? -6.583 40.828 4.618 1.00 53.84 768 LYS A N 1
ATOM 5924 C CA . LYS A 1 768 ? -6.433 40.121 5.904 1.00 53.84 768 LYS A CA 1
ATOM 5925 C C . LYS A 1 768 ? -7.711 39.425 6.393 1.00 53.84 768 LYS A C 1
ATOM 5927 O O . LYS A 1 768 ? -7.695 38.849 7.476 1.00 53.84 768 LYS A O 1
ATOM 5932 N N . ASP A 1 769 ? -8.805 39.465 5.631 1.00 72.25 769 ASP A N 1
ATOM 5933 C CA . ASP A 1 769 ? -10.035 38.756 5.994 1.00 72.25 769 ASP A CA 1
ATOM 5934 C C . ASP A 1 769 ? -10.035 37.298 5.493 1.00 72.25 769 ASP A C 1
ATOM 5936 O O . ASP A 1 769 ? -10.249 37.020 4.308 1.00 72.25 769 ASP A O 1
ATOM 5940 N N . GLU A 1 770 ? -9.848 36.348 6.414 1.00 78.62 770 GLU A N 1
ATOM 5941 C CA . GLU A 1 770 ? -9.973 34.914 6.116 1.00 78.62 770 GLU A CA 1
ATOM 5942 C C . GLU A 1 770 ? -11.388 34.501 5.696 1.00 78.62 770 GLU A C 1
ATOM 5944 O O . GLU A 1 770 ? -11.532 33.487 5.009 1.00 78.62 770 GLU A O 1
ATOM 5949 N N . MET A 1 771 ? -12.437 35.258 6.044 1.00 77.62 771 MET A N 1
ATOM 5950 C CA . MET A 1 771 ? -13.790 34.962 5.570 1.00 77.62 771 MET A CA 1
ATOM 5951 C C . MET A 1 771 ? -13.871 35.177 4.052 1.00 77.62 771 MET A C 1
ATOM 5953 O O . MET A 1 771 ? -14.285 34.274 3.325 1.00 77.62 771 MET A O 1
ATOM 5957 N N . THR A 1 772 ? -13.364 36.307 3.552 1.00 84.06 772 THR A N 1
ATOM 5958 C CA . THR A 1 772 ? -13.223 36.603 2.118 1.00 84.06 772 THR A CA 1
ATOM 5959 C C . THR A 1 772 ? -12.310 35.600 1.407 1.00 84.06 772 THR A C 1
ATOM 5961 O O . THR A 1 772 ? -12.720 35.055 0.377 1.00 84.06 772 THR A O 1
ATOM 5964 N N . LYS A 1 773 ? -11.128 35.262 1.959 1.00 84.38 773 LYS A N 1
ATOM 5965 C CA . LYS A 1 773 ? -10.281 34.197 1.375 1.00 84.38 773 LYS A CA 1
ATOM 5966 C C . LYS A 1 773 ? -11.038 32.867 1.281 1.00 84.38 773 LYS A C 1
ATOM 5968 O O . LYS A 1 773 ? -10.988 32.200 0.250 1.00 84.38 773 LYS A O 1
ATOM 5973 N N . THR A 1 774 ? -11.773 32.483 2.326 1.00 81.12 774 THR A N 1
ATOM 5974 C CA . THR A 1 774 ? -12.547 31.230 2.374 1.00 81.12 774 THR A CA 1
ATOM 5975 C C . THR A 1 774 ? -13.669 31.203 1.339 1.00 81.12 774 THR A C 1
ATOM 5977 O O . THR A 1 774 ? -13.781 30.228 0.597 1.00 81.12 774 THR A O 1
ATOM 5980 N N . VAL A 1 775 ? -14.431 32.290 1.206 1.00 85.75 775 VAL A N 1
ATOM 5981 C CA . VAL A 1 775 ? -15.473 32.431 0.176 1.00 85.75 775 VAL A CA 1
ATOM 5982 C C . VAL A 1 775 ? -14.880 32.290 -1.232 1.00 85.75 775 VAL A C 1
ATOM 5984 O O . VAL A 1 775 ? -15.424 31.558 -2.058 1.00 85.75 775 VAL A O 1
ATOM 5987 N N . ILE A 1 776 ? -13.731 32.915 -1.512 1.00 90.31 776 ILE A N 1
ATOM 5988 C CA . ILE A 1 776 ? -13.056 32.781 -2.813 1.00 90.31 776 ILE A CA 1
ATOM 5989 C C . ILE A 1 776 ? -12.587 31.334 -3.043 1.00 90.31 776 ILE A C 1
ATOM 5991 O O . ILE A 1 776 ? -12.853 30.780 -4.111 1.00 90.31 776 ILE A O 1
ATOM 5995 N N . ARG A 1 777 ? -11.980 30.673 -2.041 1.00 84.62 777 ARG A N 1
ATOM 5996 C CA . ARG A 1 777 ? -11.592 29.245 -2.109 1.00 84.62 777 ARG A CA 1
ATOM 5997 C C . ARG A 1 777 ? -12.791 28.343 -2.479 1.00 84.62 777 ARG A C 1
ATOM 5999 O O . ARG A 1 777 ? -12.619 27.394 -3.246 1.00 84.62 777 ARG A O 1
ATOM 6006 N N . GLU A 1 778 ? -14.008 28.643 -2.010 1.00 82.81 778 GLU A N 1
ATOM 6007 C CA . GLU A 1 778 ? -15.227 27.914 -2.406 1.00 82.81 778 GLU A CA 1
ATOM 6008 C C . GLU A 1 778 ? -15.664 28.171 -3.855 1.00 82.81 778 GLU A C 1
ATOM 6010 O O . GLU A 1 778 ? -16.035 27.216 -4.546 1.00 82.81 778 GLU A O 1
ATOM 6015 N N . TYR A 1 779 ? -15.588 29.411 -4.354 1.00 91.00 779 TYR A N 1
ATOM 6016 C CA . TYR A 1 779 ? -15.854 29.694 -5.771 1.00 91.00 779 TYR A CA 1
ATOM 6017 C C . TYR A 1 779 ? -14.853 28.986 -6.682 1.00 91.00 779 TYR A C 1
ATOM 6019 O O . TYR A 1 779 ? -15.274 28.350 -7.646 1.00 91.00 779 TYR A O 1
ATOM 6027 N N . LEU A 1 780 ? -13.555 29.019 -6.362 1.00 88.44 780 LEU A N 1
ATOM 6028 C CA . LEU A 1 780 ? -12.523 28.330 -7.147 1.00 88.44 780 LEU A CA 1
ATOM 6029 C C . LEU A 1 780 ? -12.773 26.814 -7.204 1.00 88.44 780 LEU A C 1
ATOM 6031 O O . LEU A 1 780 ? -12.768 26.237 -8.291 1.00 88.44 780 LEU A O 1
ATOM 6035 N N . ARG A 1 781 ? -13.108 26.184 -6.067 1.00 81.56 781 ARG A N 1
ATOM 6036 C CA . ARG A 1 781 ? -13.525 24.769 -6.020 1.00 81.56 781 ARG A CA 1
ATOM 6037 C C . ARG A 1 781 ? -14.799 24.503 -6.832 1.00 81.56 781 ARG A C 1
ATOM 6039 O O . ARG A 1 781 ? -14.934 23.433 -7.413 1.00 81.56 781 ARG A O 1
ATOM 6046 N N . SER A 1 782 ? -15.727 25.456 -6.887 1.00 83.69 782 SER A N 1
ATOM 6047 C CA . SER A 1 782 ? -17.017 25.280 -7.569 1.00 83.69 782 SER A CA 1
ATOM 6048 C C . SER A 1 782 ? -16.954 25.519 -9.077 1.00 83.69 782 SER A C 1
ATOM 6050 O O . SER A 1 782 ? -17.660 24.845 -9.825 1.00 83.69 782 SER A O 1
ATOM 6052 N N . PHE A 1 783 ? -16.054 26.388 -9.551 1.00 89.81 783 PHE A N 1
ATOM 6053 C CA . PHE A 1 783 ? -15.632 26.370 -10.953 1.00 89.81 783 PHE A CA 1
ATOM 6054 C C . PHE A 1 783 ? -15.080 24.985 -11.333 1.00 89.81 783 PHE A C 1
ATOM 6056 O O . PHE A 1 783 ? -15.293 24.555 -12.466 1.00 89.81 783 PHE A O 1
ATOM 6063 N N . GLY A 1 784 ? -14.457 24.270 -10.377 1.00 83.31 784 GLY A N 1
ATOM 6064 C CA . GLY A 1 784 ? -13.948 22.889 -10.482 1.00 83.31 784 GLY A CA 1
ATOM 6065 C C . GLY A 1 784 ? -14.823 21.937 -11.292 1.00 83.31 784 GLY A C 1
ATOM 6066 O O . GLY A 1 784 ? -14.332 21.190 -12.136 1.00 83.31 784 GLY A O 1
ATOM 6067 N N . SER A 1 785 ? -16.136 22.013 -11.074 1.00 82.69 785 SER A N 1
ATOM 6068 C CA . SER A 1 785 ? -17.119 21.089 -11.645 1.00 82.69 785 SER A CA 1
ATOM 6069 C C . SER A 1 785 ? -17.835 21.621 -12.897 1.00 82.69 785 SER A C 1
ATOM 6071 O O . SER A 1 785 ? -18.825 21.027 -13.329 1.00 82.69 785 SER A O 1
ATOM 6073 N N . VAL A 1 786 ? -17.392 22.740 -13.486 1.00 87.69 786 VAL A N 1
ATOM 6074 C CA . VAL A 1 786 ? -18.003 23.307 -14.703 1.00 87.69 786 VAL A CA 1
ATOM 6075 C C . VAL A 1 786 ? -17.716 22.404 -15.921 1.00 87.69 786 VAL A C 1
ATOM 6077 O O . VAL A 1 786 ? -16.556 22.093 -16.210 1.00 87.69 786 VAL A O 1
ATOM 6080 N N . PRO A 1 787 ? -18.740 21.993 -16.696 1.00 84.88 787 PRO A N 1
ATOM 6081 C CA . PRO A 1 787 ? -18.544 21.207 -17.912 1.00 84.88 787 PRO A CA 1
ATOM 6082 C C . PRO A 1 787 ? -17.542 21.838 -18.894 1.00 84.88 787 PRO A C 1
ATOM 6084 O O . PRO A 1 787 ? -17.704 22.978 -19.321 1.00 84.88 787 PRO A O 1
ATOM 6087 N N . ARG A 1 788 ? -16.545 21.047 -19.320 1.00 84.06 788 ARG A N 1
ATOM 6088 C CA . ARG A 1 788 ? -15.417 21.445 -20.195 1.00 84.06 788 ARG A CA 1
ATOM 6089 C C . ARG A 1 788 ? -14.383 22.397 -19.573 1.00 84.06 788 ARG A C 1
ATOM 6091 O O . ARG A 1 788 ? -13.549 22.903 -20.320 1.00 84.06 788 ARG A O 1
ATOM 6098 N N . PHE A 1 789 ? -14.361 22.619 -18.258 1.00 85.50 789 PHE A N 1
ATOM 6099 C CA . PHE A 1 789 ? -13.418 23.577 -17.666 1.00 85.50 789 PHE A CA 1
ATOM 6100 C C . PHE A 1 789 ? -11.941 23.283 -18.003 1.00 85.50 789 PHE A C 1
ATOM 6102 O O . PHE A 1 789 ? -11.213 24.186 -18.404 1.00 85.50 789 PHE A O 1
ATOM 6109 N N . THR A 1 790 ? -11.504 22.019 -17.980 1.00 79.81 790 THR A N 1
ATOM 6110 C CA . THR A 1 790 ? -10.141 21.631 -18.405 1.00 79.81 790 THR A CA 1
ATOM 6111 C C . THR A 1 790 ? -9.819 22.062 -19.842 1.00 79.81 790 THR A C 1
ATOM 6113 O O . THR A 1 790 ? -8.677 22.372 -20.152 1.00 79.81 790 THR A O 1
ATOM 6116 N N . THR A 1 791 ? -10.819 22.113 -20.729 1.00 80.88 791 THR A N 1
ATOM 6117 C CA . THR A 1 791 ? -10.670 22.608 -22.105 1.00 80.88 791 THR A CA 1
ATOM 6118 C C . THR A 1 791 ? -10.616 24.136 -22.162 1.00 80.88 791 THR A C 1
ATOM 6120 O O . THR A 1 791 ? -9.853 24.666 -22.960 1.00 80.88 791 THR A O 1
ATOM 6123 N N . LEU A 1 792 ? -11.367 24.843 -21.307 1.00 85.44 792 LEU A N 1
ATOM 6124 C CA . LEU A 1 792 ? -11.288 26.305 -21.166 1.00 85.44 792 LEU A CA 1
ATOM 6125 C C . LEU A 1 792 ? -9.867 26.741 -20.787 1.00 85.44 792 LEU A C 1
ATOM 6127 O O . LEU A 1 792 ? -9.340 27.673 -21.391 1.00 85.44 792 LEU A O 1
ATOM 6131 N N . LEU A 1 793 ? -9.221 26.030 -19.855 1.00 83.50 793 LEU A N 1
ATOM 6132 C CA . LEU A 1 793 ? -7.856 26.341 -19.416 1.00 83.50 793 LEU A CA 1
ATOM 6133 C C . LEU A 1 793 ? -6.820 26.307 -20.550 1.00 83.50 793 LEU A C 1
ATOM 6135 O O . LEU A 1 793 ? -5.912 27.135 -20.567 1.00 83.50 793 LEU A O 1
ATOM 6139 N N . LEU A 1 794 ? -6.977 25.404 -21.525 1.00 80.69 794 LEU A N 1
ATOM 6140 C CA . LEU A 1 794 ? -6.076 25.298 -22.682 1.00 80.69 794 LEU A CA 1
ATOM 6141 C C . LEU A 1 794 ? -6.149 26.512 -23.625 1.00 80.69 794 LEU A C 1
ATOM 6143 O O . LEU A 1 794 ? -5.238 26.706 -24.427 1.00 80.69 794 LEU A O 1
ATOM 6147 N N . PHE A 1 795 ? -7.205 27.327 -23.534 1.00 84.25 795 PHE A N 1
ATOM 6148 C CA . PHE A 1 795 ? -7.371 28.554 -24.320 1.00 84.25 795 PHE A CA 1
ATOM 6149 C C . PHE A 1 795 ? -6.906 29.826 -23.594 1.00 84.25 795 PHE A C 1
ATOM 6151 O O . PHE A 1 795 ? -6.994 30.910 -24.168 1.00 84.25 795 PHE A O 1
ATOM 6158 N N . LEU A 1 796 ? -6.391 29.718 -22.364 1.00 86.50 796 LEU A N 1
ATOM 6159 C CA . LEU A 1 796 ? -5.775 30.844 -21.660 1.00 86.50 796 LEU A CA 1
ATOM 6160 C C . LEU A 1 796 ? -4.373 31.132 -22.207 1.00 86.50 796 LEU A C 1
ATOM 6162 O O . LEU A 1 796 ? -3.577 30.217 -22.428 1.00 86.50 796 LEU A O 1
ATOM 6166 N N . SER A 1 797 ? -4.034 32.410 -22.358 1.00 87.06 797 SER A N 1
ATOM 6167 C CA . SER A 1 797 ? -2.659 32.849 -22.610 1.00 87.06 797 SER A CA 1
ATOM 6168 C C . SER A 1 797 ? -1.797 32.772 -21.343 1.00 87.06 797 SER A C 1
ATOM 6170 O O . SER A 1 797 ? -2.303 32.802 -20.221 1.00 87.06 797 SER A O 1
ATOM 6172 N N . GLU A 1 798 ? -0.471 32.747 -21.496 1.00 77.06 798 GLU A N 1
ATOM 6173 C CA . GLU A 1 798 ? 0.461 32.721 -20.353 1.00 77.06 798 GLU A CA 1
ATOM 6174 C C . GLU A 1 798 ? 0.290 33.921 -19.402 1.00 77.06 798 GLU A C 1
ATOM 6176 O O . GLU A 1 798 ? 0.470 33.785 -18.193 1.00 77.06 798 GLU A O 1
ATOM 6181 N N . LYS A 1 799 ? -0.142 35.086 -19.911 1.00 83.62 799 LYS A N 1
ATOM 6182 C CA . LYS A 1 799 ? -0.467 36.250 -19.070 1.00 83.62 799 LYS A CA 1
ATOM 6183 C C . LYS A 1 799 ? -1.688 35.987 -18.181 1.00 83.62 799 LYS A C 1
ATOM 6185 O O . LYS A 1 799 ? -1.694 36.367 -17.013 1.00 83.62 799 LYS A O 1
ATOM 6190 N N . GLU A 1 800 ? -2.713 35.340 -18.725 1.00 87.75 800 GLU A N 1
ATOM 6191 C CA . GLU A 1 800 ? -3.947 35.010 -18.005 1.00 87.75 800 GLU A CA 1
ATOM 6192 C C . GLU A 1 800 ? -3.711 33.895 -16.978 1.00 87.75 800 GLU A C 1
ATOM 6194 O O . GLU A 1 800 ? -4.181 33.995 -15.846 1.00 87.75 800 GLU A O 1
ATOM 6199 N N . LYS A 1 801 ? -2.888 32.893 -17.316 1.00 83.94 801 LYS A N 1
ATOM 6200 C CA . LYS A 1 801 ? -2.391 31.890 -16.356 1.00 83.94 801 LYS A CA 1
ATOM 6201 C C . LYS A 1 801 ? -1.573 32.537 -15.233 1.00 83.94 801 LYS A C 1
ATOM 6203 O O . LYS A 1 801 ? -1.701 32.130 -14.083 1.00 83.94 801 LYS A O 1
ATOM 6208 N N . GLY A 1 802 ? -0.787 33.571 -15.542 1.00 80.12 802 GLY A N 1
ATOM 6209 C CA . GLY A 1 802 ? -0.056 34.366 -14.552 1.00 80.12 802 GLY A CA 1
ATOM 6210 C C . GLY A 1 802 ? -0.967 35.071 -13.540 1.00 80.12 802 GLY A C 1
ATOM 6211 O O . GLY A 1 802 ? -0.695 35.010 -12.344 1.00 80.12 802 GLY A O 1
ATOM 6212 N N . LEU A 1 803 ? -2.078 35.667 -13.992 1.00 85.69 803 LEU A N 1
ATOM 6213 C CA . LEU A 1 803 ? -3.092 36.269 -13.110 1.00 85.69 803 LEU A CA 1
ATOM 6214 C C . LEU A 1 803 ? -3.754 35.209 -12.215 1.00 85.69 803 LEU A C 1
ATOM 6216 O O . LEU A 1 803 ? -3.895 35.407 -11.009 1.00 85.69 803 LEU A O 1
ATOM 6220 N N . VAL A 1 804 ? -4.098 34.049 -12.785 1.00 85.25 804 VAL A N 1
ATOM 6221 C CA . VAL A 1 804 ? -4.609 32.897 -12.024 1.00 85.25 804 VAL A CA 1
ATOM 6222 C C . VAL A 1 804 ? -3.593 32.458 -10.957 1.00 85.25 804 VAL A C 1
ATOM 6224 O O . VAL A 1 804 ? -3.962 32.294 -9.799 1.00 85.25 804 VAL A O 1
ATOM 6227 N N . GLN A 1 805 ? -2.301 32.361 -11.282 1.00 81.44 805 GLN A N 1
ATOM 6228 C CA . GLN A 1 805 ? -1.272 32.013 -10.295 1.00 81.44 805 GLN A CA 1
ATOM 6229 C C . GLN A 1 805 ? -1.126 33.070 -9.183 1.00 81.44 805 GLN A C 1
ATOM 6231 O O . GLN A 1 805 ? -0.945 32.709 -8.022 1.00 81.44 805 GLN A O 1
ATOM 6236 N N . GLN A 1 806 ? -1.241 34.364 -9.502 1.00 84.56 806 GLN A N 1
ATOM 6237 C CA . GLN A 1 806 ? -1.203 35.446 -8.506 1.00 84.56 806 GLN A CA 1
ATOM 6238 C C . GLN A 1 806 ? -2.355 35.337 -7.498 1.00 84.56 806 GLN A C 1
ATOM 6240 O O . GLN A 1 806 ? -2.118 35.420 -6.293 1.00 84.56 806 GLN A O 1
ATOM 6245 N N . LEU A 1 807 ? -3.575 35.058 -7.970 1.00 87.00 807 LEU A N 1
ATOM 6246 C CA . LEU A 1 807 ? -4.740 34.815 -7.114 1.00 87.00 807 LEU A CA 1
ATOM 6247 C C . LEU A 1 807 ? -4.539 33.610 -6.177 1.00 87.00 807 LEU A C 1
ATOM 6249 O O . LEU A 1 807 ? -4.905 33.675 -5.006 1.00 87.00 807 LEU A O 1
ATOM 6253 N N . TRP A 1 808 ? -3.923 32.526 -6.652 1.00 82.44 808 TRP A N 1
ATOM 6254 C CA . TRP A 1 808 ? -3.623 31.362 -5.810 1.00 82.44 808 TRP A CA 1
ATOM 6255 C C . TRP A 1 808 ? -2.583 31.680 -4.730 1.00 82.44 808 TRP A C 1
ATOM 6257 O O . TRP A 1 808 ? -2.768 31.302 -3.572 1.00 82.44 808 TRP A O 1
ATOM 6267 N N . ASN A 1 809 ? -1.536 32.430 -5.084 1.00 81.25 809 ASN A N 1
ATOM 6268 C CA . ASN A 1 809 ? -0.515 32.873 -4.135 1.00 81.25 809 ASN A CA 1
ATOM 6269 C C . ASN A 1 809 ? -1.121 33.786 -3.046 1.00 81.25 809 ASN A C 1
ATOM 6271 O O . ASN A 1 809 ? -0.823 33.612 -1.867 1.00 81.25 809 ASN A O 1
ATOM 6275 N N . ALA A 1 810 ? -2.021 34.704 -3.421 1.00 82.38 810 ALA A N 1
ATOM 6276 C CA . ALA A 1 810 ? -2.723 35.610 -2.500 1.00 82.38 810 ALA A CA 1
ATOM 6277 C C . ALA A 1 810 ? -3.710 34.904 -1.542 1.00 82.38 810 ALA A C 1
ATOM 6279 O O . ALA A 1 810 ? -4.139 35.487 -0.545 1.00 82.38 810 ALA A O 1
ATOM 6280 N N . LEU A 1 811 ? -4.070 33.647 -1.823 1.00 80.06 811 LEU A N 1
ATOM 6281 C CA . LEU A 1 811 ? -4.910 32.808 -0.963 1.00 80.06 811 LEU A CA 1
ATOM 6282 C C . LEU A 1 811 ? -4.105 31.910 -0.006 1.00 80.06 811 LEU A C 1
ATOM 6284 O O . LEU A 1 811 ? -4.727 31.159 0.753 1.00 80.06 811 LEU A O 1
ATOM 6288 N N . GLU A 1 812 ? -2.767 31.986 -0.035 1.00 71.62 812 GLU A N 1
ATOM 6289 C CA . GLU A 1 812 ? -1.830 31.222 0.815 1.00 71.62 812 GLU A CA 1
ATOM 6290 C C . GLU A 1 812 ? -2.001 29.690 0.706 1.00 71.62 812 GLU A C 1
ATOM 6292 O O . GLU A 1 812 ? -1.734 28.935 1.639 1.00 71.62 812 GLU A O 1
ATOM 6297 N N . VAL A 1 813 ? -2.455 29.203 -0.454 1.00 58.12 813 VAL A N 1
ATOM 6298 C CA . VAL A 1 813 ? -2.717 27.775 -0.686 1.00 58.12 813 VAL A CA 1
ATOM 6299 C C . VAL A 1 813 ? -1.426 27.062 -1.099 1.00 58.12 813 VAL A C 1
ATOM 6301 O O . VAL A 1 813 ? -1.057 27.062 -2.272 1.00 58.12 813 VAL A O 1
ATOM 6304 N N . VAL A 1 814 ? -0.740 26.454 -0.125 1.00 46.75 814 VAL A N 1
ATOM 6305 C CA . VAL A 1 814 ? 0.612 25.881 -0.296 1.00 46.75 814 VAL A CA 1
ATOM 6306 C C . VAL A 1 814 ? 0.648 24.679 -1.250 1.00 46.75 814 VAL A C 1
ATOM 6308 O O . VAL A 1 814 ? 1.567 24.580 -2.060 1.00 46.75 814 VAL A O 1
ATOM 6311 N N . THR A 1 815 ? -0.353 23.789 -1.228 1.00 39.19 815 THR A N 1
ATOM 6312 C CA . THR A 1 815 ? -0.520 22.767 -2.275 1.00 39.19 815 THR A CA 1
ATOM 6313 C C . THR A 1 815 ? -1.983 22.514 -2.624 1.00 39.19 815 THR A C 1
ATOM 6315 O O . THR A 1 815 ? -2.873 22.565 -1.782 1.00 39.19 815 THR A O 1
ATOM 6318 N N . LEU A 1 816 ? -2.218 22.196 -3.899 1.00 41.34 816 LEU A N 1
ATOM 6319 C CA . LEU A 1 816 ? -3.434 21.552 -4.387 1.00 41.34 816 LEU A CA 1
ATOM 6320 C C . LEU A 1 816 ? -3.049 20.553 -5.485 1.00 41.34 816 LEU A C 1
ATOM 6322 O O . LEU A 1 816 ? -3.237 20.808 -6.679 1.00 41.34 816 LEU A O 1
ATOM 6326 N N . GLN A 1 817 ? -2.511 19.396 -5.086 1.00 37.06 817 GLN A N 1
ATOM 6327 C CA . GLN A 1 817 ? -2.490 18.239 -5.983 1.00 37.06 817 GLN A CA 1
ATOM 6328 C C . GLN A 1 817 ? -3.941 17.953 -6.410 1.00 37.06 817 GLN A C 1
ATOM 6330 O O . GLN A 1 817 ? -4.817 17.766 -5.567 1.00 37.06 817 GLN A O 1
ATOM 6335 N N . GLY A 1 818 ? -4.203 18.020 -7.718 1.00 46.59 818 GLY A N 1
ATOM 6336 C CA . GLY A 1 818 ? -5.520 17.773 -8.314 1.00 46.59 818 GLY A CA 1
ATOM 6337 C C . GLY A 1 818 ? -6.297 19.008 -8.795 1.00 46.59 818 GLY A C 1
ATOM 6338 O O . GLY A 1 818 ? -6.909 18.924 -9.853 1.00 46.59 818 GLY A O 1
ATOM 6339 N N . ALA A 1 819 ? -6.262 20.164 -8.113 1.00 45.38 819 ALA A N 1
ATOM 6340 C CA . ALA A 1 819 ? -7.333 21.171 -8.282 1.00 45.38 819 ALA A CA 1
ATOM 6341 C C . ALA A 1 819 ? -7.554 21.695 -9.712 1.00 45.38 819 ALA A C 1
ATOM 6343 O O . ALA A 1 819 ? -8.699 21.923 -10.081 1.00 45.38 819 ALA A O 1
ATOM 6344 N N . TRP A 1 820 ? -6.491 21.839 -10.514 1.00 60.19 820 TRP A N 1
ATOM 6345 C CA . TRP A 1 820 ? -6.602 22.048 -11.970 1.00 60.19 820 TRP A CA 1
ATOM 6346 C C . TRP A 1 820 ? -5.650 21.193 -12.823 1.00 60.19 820 TRP A C 1
ATOM 6348 O O . TRP A 1 820 ? -5.745 21.227 -14.048 1.00 60.19 820 TRP A O 1
ATOM 6358 N N . VAL A 1 821 ? -4.757 20.425 -12.183 1.00 42.44 821 VAL A N 1
ATOM 6359 C CA . VAL A 1 821 ? -3.676 19.562 -12.724 1.00 42.44 821 VAL A CA 1
ATOM 6360 C C . VAL A 1 821 ? -2.688 20.219 -13.704 1.00 42.44 821 VAL A C 1
ATOM 6362 O O . VAL A 1 821 ? -1.483 20.092 -13.508 1.00 42.44 821 VAL A O 1
ATOM 6365 N N . SER A 1 822 ? -3.143 20.911 -14.748 1.00 41.84 822 SER A N 1
ATOM 6366 C CA . SER A 1 822 ? -2.285 21.653 -15.675 1.00 41.84 822 SER A CA 1
ATOM 6367 C C . SER A 1 822 ? -3.055 22.764 -16.397 1.00 41.84 822 SER A C 1
ATOM 6369 O O . SER A 1 822 ? -3.833 22.489 -17.310 1.00 41.84 822 SER A O 1
ATOM 6371 N N . LEU A 1 823 ? -2.758 24.025 -16.060 1.00 41.38 823 LEU A N 1
ATOM 6372 C CA . LEU A 1 823 ? -3.190 25.214 -16.821 1.00 41.38 823 LEU A CA 1
ATOM 6373 C C . LEU A 1 823 ? -2.586 25.270 -18.243 1.00 41.38 823 LEU A C 1
ATOM 6375 O O . LEU A 1 823 ? -2.993 26.082 -19.068 1.00 41.38 823 LEU A O 1
ATOM 6379 N N . GLY A 1 824 ? -1.643 24.380 -18.555 1.00 34.50 824 GLY A N 1
ATOM 6380 C CA . GLY A 1 824 ? -1.300 23.978 -19.914 1.00 34.50 824 GLY A CA 1
ATOM 6381 C C . GLY A 1 824 ? -0.552 22.643 -19.924 1.00 34.50 824 GLY A C 1
ATOM 6382 O O . GLY A 1 824 ? 0.336 22.425 -19.100 1.00 34.50 824 GLY A O 1
ATOM 6383 N N . LYS A 1 825 ? -0.911 21.777 -20.871 1.00 30.66 825 LYS A N 1
ATOM 6384 C CA . LYS A 1 825 ? -0.066 20.731 -21.459 1.00 30.66 825 LYS A CA 1
ATOM 6385 C C . LYS A 1 825 ? -0.191 20.839 -22.975 1.00 30.66 825 LYS A C 1
ATOM 6387 O O . LYS A 1 825 ? -1.294 21.233 -23.416 1.00 30.66 825 LYS A O 1
#

pLDDT: mean 76.0, std 24.51, range [22.69, 98.81]

Radius of gyration: 38.1 Å; chains: 1; bounding box: 100×123×114 Å

Secondary structure (DSSP, 8-state):
-----HHHHHHHHHHHHHHHHTTS-SEEEEEEEESSSEEEEEEEEBSSTT-GGG-B--TT-EEE-GGGHHHHHHHHHHHHHHTTSS-TTSBGGGT-GGGSS-EEEEE-TTS-EEEEE-SSPPBHHHHHTT-SS---TTGGGTTT---GGGTS---TT--HHHHHHHT-SBSS-TTSS---STHHHHHHHHHHHHHSS-HHHHHIIIIIHHHT--S-BS---HHHHTTBPPPEEEPTTS-EEE-TTSSPPPP--TTT-----TTT--EEEHHHHHHHHHHHHHHHHT--SS-SS-HHHHHHHHS--S-HHHHHHHHHHTTTT-SSEEE-SSSEEE-SPPTTS--TTEEEEEETTTEEEEEETTTTEEEEEE--EESTT-HHHHHHHHHHHHHHHHHHHHHHHHHT-HHHHHHHHHHHHHH-SS-SHHHHHHHHHHHHTT-HHHHHHHHHHHHHH-TT-HHHHHHHHHHHHHGGGS-HHHHHHHHHHHHHHHHHHHHH-TT-HHHHHHHHHHHHHHHHHHHHHHHHTTS---------------------PPP----PPPP-------PPPP----------------------------------------------------------PPP--SHHHHHHHHHTS--PPPPPEE--TTS--EEPPP---PPPPP------------------PPS------S---PPP-SHHHHHHHHHH--SHHHHHHHHHTS-GGGHHHHHTT---HHHHHHHHHHHHHHHHHHTT-HHHHHHHHHHHHHHTTSTTHHHHHTT--HHHHHHHHHHHHHTT----SSSSS-S--

Sequence (825 aa):
MVSIRQETQAEIVDIINQAIESKTLPNVVFGVTSAEKELIFAHAGTRVLSEPSSGYVDKDTIFWMCSMTKMVASLALLQLVDRGKVSLDDAASQYLPELANLRVQYRTTDNTIATKPAEKQILVRHLLNHSSGLYYSEIGDMDANLVKPYTCIYNKQDDIKVFAELMKPLRFEPGTDFAYGFSTDFAGFVVERVSGQSLEEYLKENIFDPLGITSASFFLTPERKSRLIELCYRNQDGSLTRWDDQLRITPQDPELVNICFAGVGMYCSMKDYLTILRHLLQLKAGTAEKPLFKPETVDLIFQPSLTEKGGASLSSAMENIFTASQHSLALALNMTDWNGMRKSITGWWAGWAGTFFYIDTKTGIASVIGTQVVPALDGKIIELSTRLEQLVYSGLGNTAFKIGDYPGAVGHYTEAILADRNDPTFPLNRAAAYLKLGKNEDAERDCTTVLRLNSSSVKAFFRRSQARVALRKLSEARQANLHVLSNLDLTDALKFEPTNTSARNELEKLEQLISAEQAKRSKTASLPTSVSLYSASRSINESSPKRRRVPITIVEPAALHVFENPSPKTTLPPPTKADSRSDTLTPISSGPLKGPIPAKPSASATPSASSLSEMPQTSQVASMTSNRSAEANSFQEAKRARDGTKTARVGGGIFRSSGDNTVFPMRESAASPLYSKIESPSTNAGFKSRDLAYPVNVSITNGSTRSPITMFSFTKAWESNRSTEERWKLITSISPTNIPSMCGSSLEPAQFISIMDVFLQVLEGNGKDEMTKTVIREYLRSFGSVPRFTTLLLFLSEKEKGLVQQLWNALEVVTLQGAWVSLGK